Protein AF-A0A3D2IP18-F1 (afdb_monomer)

Secondary structure (DSSP, 8-state):
------PPP-EEEEEE-S-HHHHHHHHHHHHHHS-TTT-EEEEEE---S-HHHHHHHHHHT-S--B-STTEEE-TTSEEEEE-SS---HHHHHHHHHHH-SS-EEEE-TTEE--TTHHHHHHHHHTT-TTEEEEEEEBSS-GGGBSSSTTS--PPPTT--HHHHHHHHHHT-----PEESS--TTEEEE-HHHHHHH-S--HHHHTTSSSHHHHHHHHHHHTT-EEEEEEEEE-EE---SS---HHHHHHHHHHHHHHHHH-HHHHHHHHHHHHH-TTHHHHHHHHHHHHH-SS-EEEEEEESS-SSSSSSS---HHHHHHHHHHHHHTTTEEEEEEEEETTEEEEEEEE-S----TTS------SSSS--EEEEEEEE--PPPSS--S--HHHHHHHHHHHHHTT-SEEEE---TTS-THHHHHHHHTT--EEEE--SSTTT-TTSS-B-TTS-B---TT----TTTTS--S---------TT--PPPHHHHHHHHHHHHS--SS--HHHHHHHHHHHHTTEEEEEESSHHHHHHHHHH-GGGGGGEEE-PSP-----S---B-S---SEEE-TTEEEEEEE-TTGGG--SEEEEEEEETTS-GGG-EEEEEEE-TTS-EEEEEE--B--HHHHHHTT-GGGTT-EEEEE---TTPPSEEEEEEEEEEETTEEEE----EEEEE-TT---SSPEEEEEES-B-GGGTHHHHHHHHT-TT-SEEEEEES-B--TT--GGG--TTEEEE-SPPGGGGT-

pLDDT: mean 81.16, std 17.97, range [29.5, 98.75]

Sequence (758 aa):
MERSMVHNAVDIVVPVYNGYEDLVRCVESILRNTDLSRHRVILIDDCSKDERVEAFLREVCGGPEEGAENGIGSDKGMIAVFNQVNMGFSANVNRGLAWSDRDTIVLNSDTIVTQGWVEKLQSCAGRSKRIATVTPLSNAATLASVPVFLKDNPLPEGYTADSYARLVERVSLHRYPRIPVGVGFCMYVRNEAYALAGAFDEKAFGRGYGEENDFCFRCTMLGFIHVLCDDTFIYHRGTASFGTEEKKRLIEEHTQILRRRYPEFMEQNDVYCREDPDSEIRDNLLLHQCLDNGKKNLLYFLHLDFRQIGKKNIGGTQLHVRDLVTGAKEHFNVFVCARDKDTLRLTLYLQDQELPEWGVVQQEALSEEECRLVTFQFPIGPEESFPVLYDEQIAGVLRKILTSFHIDLVHVHHTQGLSLDVFRECRNLEIPVIATLHDYYYACPTTKLLTPEGRFCPMEGSFVDWENEAKTEEGSSQEQQHPFRKVPSEAACAACLKKNCGYGRVHVIRRWREENAKALECCEKIIFPSDSARRIMCEAFPLLETRSMTISHGTDPISAKAALAENLEPVMKTDRVHSRLDQLPGDGGSFHYISGWAYLEGSDSVDTSIIIEVTGPDGRVSGIQVRPQARPDVAAAYEDPRYLWSGIHAVFQVPGMKKGRIRIRLLIREGDKTYTDGKIYRTLWDPEAAGDGKLNVAYLGGVTRAKGSDILLDLIAQENAPFRLFVYGEVGDPRINPAQAPDHVFFSGVYQKDDIFD

Structure (mmCIF, N/CA/C/O backbone):
data_AF-A0A3D2IP18-F1
#
_entry.id   AF-A0A3D2IP18-F1
#
loop_
_atom_site.group_PDB
_atom_site.id
_atom_site.type_symbol
_atom_site.label_atom_id
_atom_site.label_alt_id
_atom_site.label_comp_id
_atom_site.label_asym_id
_atom_site.label_entity_id
_atom_site.label_seq_id
_atom_site.pdbx_PDB_ins_code
_atom_site.Cartn_x
_atom_site.Cartn_y
_atom_site.Cartn_z
_atom_site.occupancy
_atom_site.B_iso_or_equiv
_atom_site.auth_seq_id
_atom_site.auth_comp_id
_atom_site.auth_asym_id
_atom_site.auth_atom_id
_atom_site.pdbx_PDB_model_num
ATOM 1 N N . MET A 1 1 ? -15.703 -19.014 -3.993 1.00 29.97 1 MET A N 1
ATOM 2 C CA . MET A 1 1 ? -17.006 -19.600 -3.606 1.00 29.97 1 MET A CA 1
ATOM 3 C C . MET A 1 1 ? -17.314 -19.108 -2.196 1.00 29.97 1 MET A C 1
ATOM 5 O O . MET A 1 1 ? -16.955 -19.761 -1.224 1.00 29.97 1 MET A O 1
ATOM 9 N N . GLU A 1 2 ? -17.869 -17.903 -2.081 1.00 29.50 2 GLU A N 1
ATOM 10 C CA . GLU A 1 2 ? -18.324 -17.352 -0.801 1.00 29.50 2 GLU A CA 1
ATOM 11 C C . GLU A 1 2 ? -19.608 -18.075 -0.404 1.00 29.50 2 GLU A C 1
ATOM 13 O O . GLU A 1 2 ? -20.646 -17.943 -1.052 1.00 29.50 2 GLU A O 1
ATOM 18 N N . ARG A 1 3 ? -19.549 -18.883 0.657 1.00 34.06 3 ARG A N 1
ATOM 19 C CA . ARG A 1 3 ? -20.770 -19.160 1.408 1.00 34.06 3 ARG A CA 1
ATOM 20 C C . ARG A 1 3 ? -21.172 -17.825 2.018 1.00 34.06 3 ARG A C 1
ATOM 22 O O . ARG A 1 3 ? -20.451 -17.342 2.883 1.00 34.06 3 ARG A O 1
ATOM 29 N N . SER A 1 4 ? -22.280 -17.252 1.551 1.00 36.31 4 SER A N 1
ATOM 30 C CA . SER A 1 4 ? -22.991 -16.176 2.244 1.00 36.31 4 SER A CA 1
ATOM 31 C C . SER A 1 4 ? -23.098 -16.571 3.721 1.00 36.31 4 SER A C 1
ATOM 33 O O . SER A 1 4 ? -23.821 -17.508 4.072 1.00 36.31 4 SER A O 1
ATOM 35 N N . MET A 1 5 ? -22.276 -15.954 4.574 1.00 50.03 5 MET A N 1
ATOM 36 C CA . MET A 1 5 ? -22.433 -16.079 6.013 1.00 50.03 5 MET A CA 1
ATOM 37 C C . MET A 1 5 ? -23.689 -15.289 6.347 1.00 50.03 5 MET A C 1
ATOM 39 O O . MET A 1 5 ? -23.702 -14.065 6.267 1.00 50.03 5 MET A O 1
ATOM 43 N N . VAL A 1 6 ? -24.772 -15.990 6.674 1.00 53.34 6 VAL A N 1
ATOM 44 C CA . VAL A 1 6 ? -25.918 -15.344 7.308 1.00 53.34 6 VAL A CA 1
ATOM 45 C C . VAL A 1 6 ? -25.441 -14.942 8.696 1.00 53.34 6 VAL A C 1
ATOM 47 O O . VAL A 1 6 ? -25.274 -15.786 9.576 1.00 53.34 6 VAL A O 1
ATOM 50 N N . HIS A 1 7 ? -25.119 -13.667 8.860 1.00 71.88 7 HIS A N 1
ATOM 51 C CA . HIS A 1 7 ? -24.726 -13.132 10.148 1.00 71.88 7 HIS A CA 1
ATOM 52 C C . HIS A 1 7 ? -25.951 -13.127 11.089 1.00 71.88 7 HIS A C 1
ATOM 54 O O . HIS A 1 7 ? -27.067 -12.795 10.683 1.00 71.88 7 HIS A O 1
ATOM 60 N N . ASN A 1 8 ? -25.770 -13.513 12.356 1.00 86.00 8 ASN A N 1
ATOM 61 C CA . ASN A 1 8 ? -26.855 -13.520 13.349 1.00 86.00 8 ASN A CA 1
ATOM 62 C C . ASN A 1 8 ? -27.155 -12.099 13.849 1.00 86.00 8 ASN A C 1
ATOM 64 O O . ASN A 1 8 ? -26.345 -11.189 13.670 1.00 86.00 8 ASN A O 1
ATOM 68 N N . ALA A 1 9 ? -28.314 -11.877 14.461 1.00 92.88 9 ALA A N 1
ATOM 69 C CA . ALA A 1 9 ? -28.560 -10.629 15.181 1.00 92.88 9 ALA A CA 1
ATOM 70 C C . ALA A 1 9 ? -27.582 -1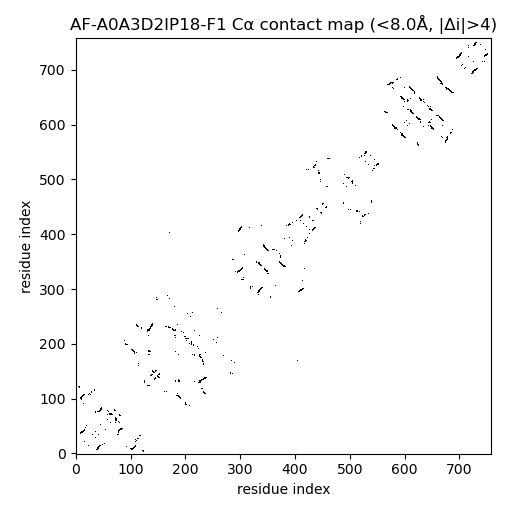0.489 16.363 1.00 92.88 9 ALA A C 1
ATOM 72 O O . ALA A 1 9 ? -27.206 -11.492 16.971 1.00 92.88 9 ALA A O 1
ATOM 73 N N . VAL A 1 10 ? -27.192 -9.253 16.679 1.00 95.75 10 VAL A N 1
ATOM 74 C CA . VAL A 1 10 ? -26.364 -8.921 17.852 1.00 95.75 10 VAL A CA 1
ATOM 75 C C . VAL A 1 10 ? -26.995 -7.780 18.621 1.00 95.75 10 VAL A C 1
ATOM 77 O O . VAL A 1 10 ? -27.738 -6.980 18.039 1.00 95.75 10 VAL A O 1
ATOM 80 N N . ASP A 1 11 ? -26.657 -7.713 19.900 1.00 96.25 11 ASP A N 1
ATOM 81 C CA . ASP A 1 11 ? -27.015 -6.602 20.766 1.00 96.25 11 ASP A CA 1
ATOM 82 C C . ASP A 1 11 ? -25.796 -5.695 20.970 1.00 96.25 11 ASP A C 1
ATOM 84 O O . ASP A 1 11 ? -24.674 -6.171 21.110 1.00 96.25 11 ASP A O 1
ATOM 88 N N . ILE A 1 12 ? -25.999 -4.384 20.962 1.00 97.69 12 ILE A N 1
ATOM 89 C CA . ILE A 1 12 ? -24.963 -3.367 21.142 1.00 97.69 12 ILE A CA 1
ATOM 90 C C . ILE A 1 12 ? -25.266 -2.651 22.452 1.00 97.69 12 ILE A C 1
ATOM 92 O O . ILE A 1 12 ? -26.270 -1.952 22.560 1.00 97.69 12 ILE A O 1
ATOM 96 N N . VAL A 1 13 ? -24.419 -2.841 23.455 1.00 97.25 13 VAL A N 1
ATOM 97 C CA . VAL A 1 13 ? -24.568 -2.257 24.789 1.00 97.25 13 VAL A CA 1
ATOM 98 C C . VAL A 1 13 ? -23.698 -1.012 24.878 1.00 97.25 13 VAL A C 1
ATOM 100 O O . VAL A 1 13 ? -22.479 -1.100 24.735 1.00 97.25 13 VAL A O 1
ATOM 103 N N . VAL A 1 14 ? -24.329 0.130 25.151 1.00 97.44 14 VAL A N 1
ATOM 104 C CA . VAL A 1 14 ? -23.667 1.433 25.276 1.00 97.44 14 VAL A CA 1
ATOM 105 C C . VAL A 1 14 ? -23.933 2.008 26.669 1.00 97.44 14 VAL A C 1
ATOM 107 O O . VAL A 1 14 ? -24.998 2.586 26.902 1.00 97.44 14 VAL A O 1
ATOM 110 N N . PRO A 1 15 ? -23.001 1.853 27.624 1.00 95.12 15 PRO A N 1
ATOM 111 C CA . PRO A 1 15 ? -23.047 2.578 28.889 1.00 95.12 15 PRO A CA 1
ATOM 112 C C . PRO A 1 15 ? -22.861 4.082 28.650 1.00 95.12 15 PRO A C 1
ATOM 114 O O . PRO A 1 15 ? -21.981 4.486 27.890 1.00 95.12 15 PRO A O 1
ATOM 117 N N . VAL A 1 16 ? -23.663 4.911 29.313 1.00 95.19 16 VAL A N 1
ATOM 118 C CA . VAL A 1 16 ? -23.686 6.368 29.136 1.00 95.19 16 VAL A CA 1
ATOM 119 C C . VAL A 1 16 ? -23.535 7.054 30.490 1.00 95.19 16 VAL A C 1
ATOM 121 O O . VAL A 1 16 ? -24.257 6.744 31.430 1.00 95.19 16 VAL A O 1
ATOM 124 N N . TYR A 1 17 ? -22.614 8.014 30.598 1.00 92.94 17 TYR A N 1
ATOM 125 C CA . TYR A 1 17 ? -22.508 8.892 31.766 1.00 92.94 17 TYR A CA 1
ATOM 126 C C . TYR A 1 17 ? -22.011 10.284 31.360 1.00 92.94 17 TYR A C 1
ATOM 128 O O . TYR A 1 17 ? -20.816 10.495 31.145 1.00 92.94 17 TYR A O 1
ATOM 136 N N . ASN A 1 18 ? -22.922 11.260 31.310 1.00 91.94 18 ASN A N 1
ATOM 137 C CA . ASN A 1 18 ? -22.683 12.603 30.764 1.00 91.94 18 ASN A CA 1
ATOM 138 C C . ASN A 1 18 ? -22.128 12.549 29.321 1.00 91.94 18 ASN A C 1
ATOM 140 O O . ASN A 1 18 ? -22.442 11.631 28.569 1.00 91.94 18 ASN A O 1
ATOM 144 N N . GLY A 1 19 ? -21.338 13.550 28.909 1.00 91.69 19 GLY A N 1
ATOM 145 C CA . GLY A 1 19 ? -20.686 13.556 27.594 1.00 91.69 19 GLY A CA 1
ATOM 146 C C . GLY A 1 19 ? -21.662 13.726 26.429 1.00 91.69 19 GLY A C 1
ATOM 147 O O . GLY A 1 19 ? -21.525 13.047 25.416 1.00 91.69 19 GLY A O 1
ATOM 148 N N . TYR A 1 20 ? -22.648 14.617 26.575 1.00 95.62 20 TYR A N 1
ATOM 149 C CA . TYR A 1 20 ? -23.739 14.818 25.616 1.00 95.62 20 TYR A CA 1
ATOM 150 C C . TYR A 1 20 ? -23.268 14.918 24.155 1.00 95.62 20 TYR A C 1
ATOM 152 O O . TYR A 1 20 ? -23.772 14.210 23.290 1.00 95.62 20 TYR A O 1
ATOM 160 N N . GLU A 1 21 ? -22.267 15.751 23.870 1.00 96.19 21 GLU A N 1
ATOM 161 C CA . GLU A 1 21 ? -21.789 15.989 22.504 1.00 96.19 21 GLU A CA 1
ATOM 162 C C . GLU A 1 21 ? -21.109 14.754 21.885 1.00 96.19 21 GLU A C 1
ATOM 164 O O . GLU A 1 21 ? -21.098 14.585 20.665 1.00 96.19 21 GLU A O 1
ATOM 169 N N . ASP A 1 22 ? -20.529 13.886 22.711 1.00 95.31 22 ASP A N 1
ATOM 170 C CA . ASP A 1 22 ? -19.939 12.620 22.275 1.00 95.31 22 ASP A CA 1
ATOM 171 C C . ASP A 1 22 ? -21.009 11.559 22.056 1.00 95.31 22 ASP A C 1
ATOM 173 O O . ASP A 1 22 ? -21.028 10.916 21.007 1.00 95.31 22 ASP A O 1
ATOM 177 N N . LEU A 1 23 ? -21.949 11.463 22.998 1.00 96.88 23 LEU A N 1
ATOM 178 C CA . LEU A 1 23 ? -23.089 10.561 22.926 1.00 96.88 23 LEU A CA 1
ATOM 179 C C . LEU A 1 23 ? -23.909 10.786 21.653 1.00 96.88 23 LEU A C 1
ATOM 181 O O . LEU A 1 23 ? -24.243 9.819 20.971 1.00 96.88 23 LEU A O 1
ATOM 185 N N . VAL A 1 24 ? -24.207 12.045 21.315 1.00 97.50 24 VAL A N 1
ATOM 186 C CA . VAL A 1 24 ? -24.943 12.389 20.089 1.00 97.50 24 VAL A CA 1
ATOM 187 C C . VAL A 1 24 ? -24.208 11.851 18.862 1.00 97.50 24 VAL A C 1
ATOM 189 O O . VAL A 1 24 ? -24.803 11.138 18.058 1.00 97.50 24 VAL A O 1
ATOM 192 N N . ARG A 1 25 ? -22.895 12.097 18.757 1.00 97.38 25 ARG A N 1
ATOM 193 C CA . ARG A 1 25 ? -22.078 11.620 17.628 1.00 97.38 25 ARG A CA 1
ATOM 194 C C . ARG A 1 25 ? -22.002 10.094 17.561 1.00 97.38 25 ARG A C 1
ATOM 196 O O . ARG A 1 25 ? -22.066 9.534 16.465 1.00 97.38 25 ARG A O 1
ATOM 203 N N . CYS A 1 26 ? -21.896 9.428 18.710 1.00 98.12 26 CYS A N 1
ATOM 204 C CA . CYS A 1 26 ? -21.912 7.971 18.803 1.00 98.12 26 CYS A CA 1
ATOM 205 C C . CYS A 1 26 ? -23.235 7.409 18.277 1.00 98.12 26 CYS A C 1
ATOM 207 O O . CYS A 1 26 ? -23.239 6.632 17.319 1.00 98.12 26 CYS A O 1
ATOM 209 N N . VAL A 1 27 ? -24.362 7.881 18.807 1.00 97.31 27 VAL A N 1
ATOM 210 C CA . VAL A 1 27 ? -25.701 7.431 18.410 1.00 97.31 27 VAL A CA 1
ATOM 211 C C . VAL A 1 27 ? -25.992 7.721 16.934 1.00 97.31 27 VAL A C 1
ATOM 213 O O . VAL A 1 27 ? -26.469 6.835 16.226 1.00 97.31 27 VAL A O 1
ATOM 216 N N . GLU A 1 28 ? -25.644 8.905 16.426 1.00 97.25 28 GLU A N 1
ATOM 217 C CA . GLU A 1 28 ? -25.773 9.235 15.000 1.00 97.25 28 GLU A CA 1
ATOM 218 C C . GLU A 1 28 ? -24.952 8.293 14.110 1.00 97.25 28 GLU A C 1
ATOM 220 O O . GLU A 1 28 ? -25.411 7.882 13.041 1.00 97.25 28 GLU A O 1
ATOM 225 N N . SER A 1 29 ? -23.740 7.924 14.539 1.00 98.25 29 SER A N 1
ATOM 226 C CA . SER A 1 29 ? -22.900 6.981 13.798 1.00 98.25 29 SER A CA 1
ATOM 227 C C . SER A 1 29 ? -23.472 5.560 13.804 1.00 98.25 29 SER A C 1
ATOM 229 O O . SER A 1 29 ? -23.448 4.899 12.766 1.00 98.25 29 SER A O 1
ATOM 231 N N . ILE A 1 30 ? -24.067 5.119 14.921 1.00 97.88 30 ILE A N 1
ATOM 232 C CA . ILE A 1 30 ? -24.755 3.825 15.029 1.00 97.88 30 ILE A CA 1
ATOM 233 C C . ILE A 1 30 ? -25.962 3.793 14.092 1.00 97.88 30 ILE A C 1
ATOM 235 O O . ILE A 1 30 ? -26.068 2.870 13.286 1.00 97.88 30 ILE A O 1
ATOM 239 N N . LEU A 1 31 ? -26.825 4.814 14.151 1.00 95.75 31 LEU A N 1
ATOM 240 C CA . LEU A 1 31 ? -28.011 4.951 13.297 1.00 95.75 31 LEU A CA 1
ATOM 241 C C . LEU A 1 31 ? -27.657 4.943 11.805 1.00 95.75 31 LEU A C 1
ATOM 243 O O . LEU A 1 31 ? -28.406 4.404 10.995 1.00 95.75 31 LEU A O 1
ATOM 247 N N . ARG A 1 32 ? -26.515 5.537 11.437 1.00 96.75 32 ARG A N 1
ATOM 248 C CA . ARG A 1 32 ? -26.038 5.588 10.050 1.00 96.75 32 ARG A CA 1
ATOM 249 C C . ARG A 1 32 ? -25.468 4.256 9.560 1.00 96.75 32 ARG A C 1
ATOM 251 O O . ARG A 1 32 ? -25.632 3.935 8.387 1.00 96.75 32 ARG A O 1
ATOM 258 N N . ASN A 1 33 ? -24.770 3.520 10.424 1.00 97.50 33 ASN A N 1
ATOM 259 C CA . ASN A 1 33 ? -23.913 2.399 10.023 1.00 97.50 33 ASN A CA 1
ATOM 260 C C . ASN A 1 33 ? -24.391 1.020 10.511 1.00 97.50 33 ASN A C 1
ATOM 262 O O . ASN A 1 33 ? -23.666 0.043 10.332 1.00 97.50 33 ASN A O 1
ATOM 266 N N . THR A 1 34 ? -25.574 0.924 11.125 1.00 96.19 34 THR A N 1
ATOM 267 C CA . THR A 1 34 ? -26.094 -0.324 11.709 1.00 96.19 34 THR A CA 1
ATOM 268 C C . THR A 1 34 ? -27.517 -0.598 11.231 1.00 96.19 34 THR A C 1
ATOM 270 O O . THR A 1 34 ? -28.391 0.261 11.338 1.00 96.19 34 THR A O 1
ATOM 273 N N . ASP A 1 35 ? -27.781 -1.816 10.754 1.00 94.19 35 ASP A N 1
ATOM 274 C CA . ASP A 1 35 ? -29.140 -2.262 10.429 1.00 94.19 35 ASP A CA 1
ATOM 275 C C . ASP A 1 35 ? -29.928 -2.605 11.704 1.00 94.19 35 ASP A C 1
ATOM 277 O O . ASP A 1 35 ? -29.911 -3.735 12.202 1.00 94.19 35 ASP A O 1
ATOM 281 N N . LEU A 1 36 ? -30.647 -1.619 12.238 1.00 92.38 36 LEU A N 1
ATOM 282 C CA . LEU A 1 36 ? -31.452 -1.777 13.452 1.00 92.38 36 LEU A CA 1
ATOM 283 C C . LEU A 1 36 ? -32.759 -2.562 13.249 1.00 92.38 36 LEU A C 1
ATOM 285 O O . LEU A 1 36 ? -33.455 -2.854 14.218 1.00 92.38 36 LEU A O 1
ATOM 289 N N . SER A 1 37 ? -33.099 -2.952 12.014 1.00 89.81 37 SER A N 1
ATOM 290 C CA . SER A 1 37 ? -34.177 -3.931 11.796 1.00 89.81 37 SER A CA 1
ATOM 291 C C . SER A 1 37 ? -33.757 -5.345 12.214 1.00 89.81 37 SER A C 1
ATOM 293 O O . SER A 1 37 ? -34.595 -6.216 12.456 1.00 89.81 37 SER A O 1
ATOM 295 N N . ARG A 1 38 ? -32.443 -5.563 12.326 1.00 91.38 38 ARG A N 1
ATOM 296 C CA . ARG A 1 38 ? -31.820 -6.838 12.671 1.00 91.38 38 ARG A CA 1
ATOM 297 C C . ARG A 1 38 ? -31.088 -6.787 14.006 1.00 91.38 38 ARG A C 1
ATOM 299 O O . ARG A 1 38 ? -31.174 -7.740 14.783 1.00 91.38 38 ARG A O 1
ATOM 306 N N . HIS A 1 39 ? -30.354 -5.712 14.260 1.00 94.38 39 HIS A N 1
ATOM 307 C CA . HIS A 1 39 ? -29.564 -5.509 15.471 1.00 94.38 39 HIS A CA 1
ATOM 308 C C . HIS A 1 39 ? -30.327 -4.682 16.500 1.00 94.38 39 HIS A C 1
ATOM 310 O O . HIS A 1 39 ? -31.242 -3.939 16.156 1.00 94.38 39 HIS A O 1
ATOM 316 N N . ARG A 1 40 ? -29.945 -4.808 17.771 1.00 94.06 40 ARG A N 1
ATOM 317 C CA . ARG A 1 40 ? -30.554 -4.046 18.863 1.00 94.06 40 ARG A CA 1
ATOM 318 C C . ARG A 1 40 ? -29.505 -3.225 19.591 1.00 94.06 40 ARG A C 1
ATOM 320 O O . ARG A 1 40 ? -28.433 -3.738 19.881 1.00 94.06 40 ARG A O 1
ATOM 327 N N . VAL A 1 41 ? -29.818 -1.980 19.925 1.00 95.62 41 VAL A N 1
ATOM 328 C CA . VAL A 1 41 ? -28.954 -1.092 20.711 1.00 95.62 41 VAL A CA 1
ATOM 329 C C . VAL A 1 41 ? -29.595 -0.856 22.073 1.00 95.62 41 VAL A C 1
ATOM 331 O O . VAL A 1 41 ? -30.772 -0.513 22.156 1.00 95.62 41 VAL A O 1
ATOM 334 N N . ILE A 1 42 ? -28.820 -1.043 23.136 1.00 94.56 42 ILE A N 1
ATOM 335 C CA . ILE A 1 42 ? -29.223 -0.868 24.529 1.00 94.56 42 ILE A CA 1
ATOM 336 C C . ILE A 1 42 ? -28.345 0.239 25.119 1.00 94.56 42 ILE A C 1
ATOM 338 O O . ILE A 1 42 ? -27.180 0.019 25.449 1.00 94.56 42 ILE A O 1
ATOM 342 N N . LEU A 1 43 ? -28.910 1.438 25.222 1.00 95.50 43 LEU A N 1
ATOM 343 C CA . LEU A 1 43 ? -28.302 2.610 25.840 1.00 95.50 43 LEU A CA 1
ATOM 344 C C . LEU A 1 43 ? -28.610 2.576 27.342 1.00 95.50 43 LEU A C 1
ATOM 346 O O . LEU A 1 43 ? -29.776 2.531 27.730 1.00 95.50 43 LEU A O 1
ATOM 350 N N . ILE A 1 44 ? -27.591 2.584 28.198 1.00 94.94 44 ILE A N 1
ATOM 351 C CA . ILE A 1 44 ? -27.779 2.496 29.652 1.00 94.94 44 ILE A CA 1
ATOM 352 C C . ILE A 1 44 ? -27.227 3.760 30.302 1.00 94.94 44 ILE A C 1
ATOM 354 O O . ILE A 1 44 ? -26.015 3.912 30.432 1.00 94.94 44 ILE A O 1
ATOM 358 N N . ASP A 1 45 ? -28.119 4.664 30.701 1.00 95.31 45 ASP A N 1
ATOM 359 C CA . ASP A 1 45 ? -27.772 5.890 31.410 1.00 95.31 45 ASP A CA 1
ATOM 360 C C . ASP A 1 45 ? -27.439 5.607 32.876 1.00 95.31 45 ASP A C 1
ATOM 362 O O . ASP A 1 45 ? -28.291 5.206 33.676 1.00 95.31 45 ASP A O 1
ATOM 366 N N . ASP A 1 46 ? -26.187 5.860 33.240 1.00 93.75 46 ASP A N 1
ATOM 367 C CA . ASP A 1 46 ? -25.622 5.615 34.557 1.00 93.75 46 ASP A CA 1
ATOM 368 C C . ASP A 1 46 ? -25.812 6.798 35.515 1.00 93.75 46 ASP A C 1
ATOM 370 O O . ASP A 1 46 ? -24.872 7.260 36.176 1.00 93.75 46 ASP A O 1
ATOM 374 N N . CYS A 1 47 ? -27.051 7.291 35.588 1.00 93.62 47 CYS A N 1
ATOM 375 C CA . CYS A 1 47 ? -27.434 8.453 36.385 1.00 93.62 47 CYS A CA 1
ATOM 376 C C . CYS A 1 47 ? -26.654 9.716 35.956 1.00 93.62 47 CYS A C 1
ATOM 378 O O . CYS A 1 47 ? -25.971 10.357 36.769 1.00 93.62 47 CYS A O 1
ATOM 380 N N . SER A 1 48 ? -26.728 10.067 34.664 1.00 93.31 48 SER A N 1
ATOM 381 C CA . SER A 1 48 ? -26.135 11.301 34.134 1.00 93.31 48 SER A CA 1
ATOM 382 C C . SER A 1 48 ? -26.659 12.542 34.861 1.00 93.31 48 SER A C 1
ATOM 384 O O . SER A 1 48 ? -27.824 12.637 35.234 1.00 93.31 48 SER A O 1
ATOM 386 N N . LYS A 1 49 ? -25.771 13.517 35.073 1.00 94.00 49 LYS A N 1
ATOM 387 C CA . LYS A 1 49 ? -26.102 14.805 35.706 1.00 94.00 49 LYS A CA 1
ATOM 388 C C . LYS A 1 49 ? -26.471 15.879 34.688 1.00 94.00 49 LYS A C 1
ATOM 390 O O . LYS A 1 49 ? -27.086 16.875 35.050 1.00 94.00 49 LYS A O 1
ATOM 395 N N . ASP A 1 50 ? -26.036 15.706 33.446 1.00 93.75 50 ASP A N 1
ATOM 396 C CA . ASP A 1 50 ? -26.424 16.560 32.332 1.00 93.75 50 ASP A CA 1
ATOM 397 C C . ASP A 1 50 ? -27.832 16.177 31.856 1.00 93.75 50 ASP A C 1
ATOM 399 O O . ASP A 1 50 ? -28.017 15.146 31.210 1.00 93.75 50 ASP A O 1
ATOM 403 N N . GLU A 1 51 ? -28.821 17.017 32.165 1.00 92.81 51 GLU A N 1
ATOM 404 C CA . GLU A 1 51 ? -30.237 16.800 31.829 1.00 92.81 51 GLU A CA 1
ATOM 405 C C . GLU A 1 51 ? -30.477 16.613 30.318 1.00 92.81 51 GLU A C 1
ATOM 407 O O . GLU A 1 51 ? -31.461 15.992 29.909 1.00 92.81 51 GLU A O 1
ATOM 412 N N . ARG A 1 52 ? -29.559 17.100 29.467 1.00 96.19 52 ARG A N 1
ATOM 413 C CA . ARG A 1 52 ? -29.631 16.923 28.008 1.00 96.19 52 ARG A CA 1
ATOM 414 C C . ARG A 1 52 ? -29.469 15.462 27.590 1.00 96.19 52 ARG A C 1
ATOM 416 O O . ARG A 1 52 ? -29.995 15.081 26.548 1.00 96.19 52 ARG A O 1
ATOM 423 N N . VAL A 1 53 ? -28.759 14.650 28.381 1.00 95.31 53 VAL A N 1
ATOM 424 C CA . VAL A 1 53 ? -28.533 13.225 28.090 1.00 95.31 53 VAL A CA 1
ATOM 425 C C . VAL A 1 53 ? -29.842 12.455 28.161 1.00 95.31 53 VAL A C 1
ATOM 427 O O . VAL A 1 53 ? -30.217 11.818 27.181 1.00 95.31 53 VAL A O 1
ATOM 430 N N . GLU A 1 54 ? -30.572 12.556 29.274 1.00 92.50 54 GLU A N 1
ATOM 431 C CA . GLU A 1 54 ? -31.855 11.865 29.421 1.00 92.50 54 GLU A CA 1
ATOM 432 C C . GLU A 1 54 ? -32.844 12.305 28.333 1.00 92.50 54 GLU A C 1
ATOM 434 O O . GLU A 1 54 ? -33.464 11.459 27.685 1.00 92.50 54 GLU A O 1
ATOM 439 N N . ALA A 1 55 ? -32.951 13.616 28.086 1.00 91.94 55 ALA A N 1
ATOM 440 C CA . ALA A 1 55 ? -33.828 14.157 27.049 1.00 91.94 55 ALA A CA 1
ATOM 441 C C . ALA A 1 55 ? -33.518 13.566 25.661 1.00 91.94 55 ALA A C 1
ATOM 443 O O . ALA A 1 55 ? -34.433 13.139 24.957 1.00 91.94 55 ALA A O 1
ATOM 444 N N . PHE A 1 56 ? -32.238 13.476 25.297 1.00 94.38 56 PHE A N 1
ATOM 445 C CA . PHE A 1 56 ? -31.804 12.912 24.020 1.00 94.38 56 PHE A CA 1
ATOM 446 C C . PHE A 1 56 ? -32.038 11.404 23.916 1.00 94.38 56 PHE A C 1
ATOM 448 O O . PHE A 1 56 ? -32.534 10.927 22.898 1.00 94.38 56 PHE A O 1
ATOM 455 N N . LEU A 1 57 ? -31.750 10.639 24.973 1.00 92.62 57 LEU A N 1
ATOM 456 C CA . LEU A 1 57 ? -32.023 9.199 24.988 1.00 92.62 57 LEU A CA 1
ATOM 457 C C . LEU A 1 57 ? -33.521 8.910 24.806 1.00 92.62 57 LEU A C 1
ATOM 459 O O . LEU A 1 57 ? -33.882 7.992 24.066 1.00 92.62 57 LEU A O 1
ATOM 463 N N . ARG A 1 58 ? -34.388 9.726 25.426 1.00 89.31 58 ARG A N 1
ATOM 464 C CA . ARG A 1 58 ? -35.849 9.669 25.249 1.00 89.31 58 ARG A CA 1
ATOM 465 C C . ARG A 1 58 ? -36.294 10.024 23.838 1.00 89.31 58 ARG A C 1
ATOM 467 O O . ARG A 1 58 ? -37.203 9.387 23.314 1.00 89.31 58 ARG A O 1
ATOM 474 N N . GLU A 1 59 ? -35.663 11.015 23.224 1.00 88.69 59 GLU A N 1
ATOM 475 C CA . GLU A 1 59 ? -35.944 11.405 21.843 1.00 88.69 59 GLU A CA 1
ATOM 476 C C . GLU A 1 59 ? -35.606 10.276 20.860 1.00 88.69 59 GLU A C 1
ATOM 478 O O . GLU A 1 59 ? -36.441 9.896 20.037 1.00 88.69 59 GLU A O 1
ATOM 483 N N . VAL A 1 60 ? -34.407 9.698 20.972 1.00 88.38 60 VAL A N 1
ATOM 484 C CA . VAL A 1 60 ? -33.913 8.696 20.018 1.00 88.38 60 VAL A CA 1
ATOM 485 C C . VAL A 1 60 ? -34.627 7.351 20.168 1.00 88.38 60 VAL A C 1
ATOM 487 O O . VAL A 1 60 ? -34.910 6.693 19.167 1.00 88.38 60 VAL A O 1
ATOM 490 N N . CYS A 1 61 ? -34.945 6.937 21.397 1.00 84.94 61 CYS A N 1
ATOM 491 C CA . CYS A 1 61 ? -35.570 5.636 21.654 1.00 84.94 61 CYS A CA 1
ATOM 492 C C . CYS A 1 61 ? -37.099 5.643 21.523 1.00 84.94 61 CYS A C 1
ATOM 494 O O . CYS A 1 61 ? -37.706 4.600 21.731 1.00 84.94 61 CYS A O 1
ATOM 496 N N . GLY A 1 62 ? -37.719 6.763 21.136 1.00 68.25 62 GLY A N 1
ATOM 497 C CA . GLY A 1 62 ? -39.174 6.890 21.044 1.00 68.25 62 GLY A CA 1
ATOM 498 C C . GLY A 1 62 ? -39.828 7.138 22.407 1.00 68.25 62 GLY A C 1
ATOM 499 O O . GLY A 1 62 ? -39.366 6.662 23.442 1.00 68.25 62 GLY A O 1
ATOM 500 N N . GLY A 1 63 ? -40.899 7.941 22.405 1.00 56.44 63 GLY A N 1
ATOM 501 C CA . GLY A 1 63 ? -41.694 8.261 23.597 1.00 56.44 63 GLY A CA 1
ATOM 502 C C . GLY A 1 63 ? -42.287 7.021 24.295 1.00 56.44 63 GLY A C 1
ATOM 503 O O . GLY A 1 63 ? -42.098 5.908 23.827 1.00 56.44 63 GLY A O 1
ATOM 504 N N . PRO A 1 64 ? -43.005 7.201 25.418 1.00 47.72 64 PRO A N 1
ATOM 505 C CA . PRO A 1 64 ? -43.162 6.226 26.502 1.00 47.72 64 PRO A CA 1
ATOM 506 C C . PRO A 1 64 ? -44.022 5.004 26.135 1.00 47.72 64 PRO A C 1
ATOM 508 O O . PRO A 1 64 ? -45.134 4.847 26.633 1.00 47.72 64 PRO A O 1
ATOM 511 N N . GLU A 1 65 ? -43.508 4.111 25.300 1.00 49.91 65 GLU A N 1
ATOM 512 C CA . GLU A 1 65 ? -43.932 2.717 25.311 1.00 49.91 65 GLU A CA 1
ATOM 513 C C . GLU A 1 65 ? -43.043 1.976 26.316 1.00 49.91 65 GLU A C 1
ATOM 515 O O . GLU A 1 65 ? -41.821 1.889 26.169 1.00 49.91 65 GLU A O 1
ATOM 520 N N . GLU A 1 66 ? -43.666 1.549 27.420 1.00 49.28 66 GLU A N 1
ATOM 521 C CA . GLU A 1 66 ? -43.019 0.851 28.533 1.00 49.28 66 GLU A CA 1
ATOM 522 C C . GLU A 1 66 ? -42.366 -0.444 28.030 1.00 49.28 66 GLU A C 1
ATOM 524 O O . GLU A 1 66 ? -43.039 -1.434 27.736 1.00 49.28 66 GLU A O 1
ATOM 529 N N . GLY A 1 67 ? -41.037 -0.440 27.936 1.00 49.62 67 GLY A N 1
ATOM 530 C CA . GLY A 1 67 ? -40.236 -1.576 27.497 1.00 49.62 67 GLY A CA 1
ATOM 531 C C . GLY A 1 67 ? -39.071 -1.806 28.453 1.00 49.62 67 GLY A C 1
ATOM 532 O O . GLY A 1 67 ? -38.107 -1.047 28.440 1.00 49.62 67 GLY A O 1
ATOM 533 N N . ALA A 1 68 ? -39.160 -2.891 29.233 1.00 50.50 68 ALA A N 1
ATOM 534 C CA . ALA A 1 68 ? -38.261 -3.314 30.321 1.00 50.50 68 ALA A CA 1
ATOM 535 C C . ALA A 1 68 ? -38.333 -2.460 31.609 1.00 50.50 68 ALA A C 1
ATOM 537 O O . ALA A 1 68 ? -38.652 -1.277 31.578 1.00 50.50 68 ALA A O 1
ATOM 538 N N . GLU A 1 69 ? -38.065 -3.072 32.773 1.00 51.12 69 GLU A N 1
ATOM 539 C CA . GLU A 1 69 ? -38.085 -2.398 34.084 1.00 51.12 69 GLU A CA 1
ATOM 540 C C . GLU A 1 69 ? -37.197 -1.132 34.063 1.00 51.12 69 GLU A C 1
ATOM 542 O O . GLU A 1 69 ? -35.966 -1.219 34.014 1.00 51.12 69 GLU A O 1
ATOM 547 N N . ASN A 1 70 ? -37.837 0.045 34.105 1.00 58.38 70 ASN A N 1
ATOM 548 C CA . ASN A 1 70 ? -37.236 1.385 33.991 1.00 58.38 70 ASN A CA 1
ATOM 549 C C . ASN A 1 70 ? -36.598 1.724 32.624 1.00 58.38 70 ASN A C 1
ATOM 551 O O . ASN A 1 70 ? -35.669 2.537 32.566 1.00 58.38 70 ASN A O 1
ATOM 555 N N . GLY A 1 71 ? -37.080 1.115 31.538 1.00 62.84 71 GLY A N 1
ATOM 556 C CA . GLY A 1 71 ? -36.647 1.388 30.170 1.00 62.84 71 GLY A CA 1
ATOM 557 C C . GLY A 1 71 ? -37.745 1.957 29.266 1.00 62.84 71 GLY A C 1
ATOM 558 O O . GLY A 1 71 ? -38.940 1.873 29.553 1.00 62.84 71 GLY A O 1
ATOM 559 N N . ILE A 1 72 ? -37.310 2.557 28.163 1.00 72.62 72 ILE A N 1
ATOM 560 C CA . ILE A 1 72 ? -38.142 2.974 27.028 1.00 72.62 72 ILE A CA 1
ATOM 561 C C . ILE A 1 72 ? -37.544 2.379 25.759 1.00 72.62 72 ILE A C 1
ATOM 563 O O . ILE A 1 72 ? -36.320 2.285 25.634 1.00 72.62 72 ILE A O 1
ATOM 567 N N . GLY A 1 73 ? -38.388 1.973 24.820 1.00 65.81 73 GLY A N 1
ATOM 568 C CA . GLY A 1 73 ? -37.931 1.358 23.583 1.00 65.81 73 GLY A CA 1
ATOM 569 C C . GLY A 1 73 ? -38.753 1.795 22.387 1.00 65.81 73 GLY A C 1
ATOM 570 O O . GLY A 1 73 ? -39.905 2.196 22.517 1.00 65.81 73 GLY A O 1
ATOM 571 N N . SER A 1 74 ? -38.144 1.669 21.212 1.00 65.62 74 SER A N 1
ATOM 572 C CA . SER A 1 74 ? -38.825 1.858 19.934 1.00 65.62 74 SER A CA 1
ATOM 573 C C . SER A 1 74 ? -38.896 0.544 19.170 1.00 65.62 74 SER A C 1
ATOM 575 O O . SER A 1 74 ? -37.983 -0.283 19.238 1.00 65.62 74 SER A O 1
ATOM 577 N N . ASP A 1 75 ? -39.894 0.437 18.294 1.00 62.62 75 ASP A N 1
ATOM 578 C CA . ASP A 1 75 ? -39.962 -0.585 17.238 1.00 62.62 75 ASP A CA 1
ATOM 579 C C . ASP A 1 75 ? -38.743 -0.572 16.291 1.00 62.62 75 ASP A C 1
ATOM 581 O O . ASP A 1 75 ? -38.586 -1.454 15.449 1.00 62.62 75 ASP A O 1
ATOM 585 N N . LYS A 1 76 ? -37.863 0.432 16.411 1.00 67.38 76 LYS A N 1
ATOM 586 C CA . LYS A 1 76 ? -36.664 0.629 15.589 1.00 67.38 76 LYS A CA 1
ATOM 587 C C . LYS A 1 76 ? -35.403 -0.008 16.179 1.00 67.38 76 LYS A C 1
ATOM 589 O O . LYS A 1 76 ? -34.312 0.366 15.772 1.00 67.38 76 LYS A O 1
ATOM 594 N N . GLY A 1 77 ? -35.523 -0.915 17.149 1.00 85.00 77 GLY A N 1
ATOM 595 C CA . GLY A 1 77 ? -34.376 -1.667 17.672 1.00 85.00 77 GLY A CA 1
ATOM 596 C C . GLY A 1 77 ? -33.472 -0.881 18.628 1.00 85.00 77 GLY A C 1
ATOM 597 O O . GLY A 1 77 ? -32.339 -1.295 18.858 1.00 85.00 77 GLY A O 1
ATOM 598 N N . MET A 1 78 ? -33.947 0.223 19.212 1.00 90.88 78 MET A N 1
ATOM 599 C CA . MET A 1 78 ? -33.223 0.978 20.245 1.00 90.88 78 MET A CA 1
ATOM 600 C C . MET A 1 78 ? -33.982 0.986 21.568 1.00 90.88 78 MET A C 1
ATOM 602 O O . MET A 1 78 ? -35.197 1.193 21.583 1.00 90.88 78 MET A O 1
ATOM 606 N N . ILE A 1 79 ? -33.248 0.784 22.662 1.00 90.81 79 ILE A N 1
ATOM 607 C CA . ILE A 1 79 ? -33.749 0.765 24.037 1.00 90.81 79 ILE A CA 1
ATOM 608 C C . ILE A 1 79 ? -32.872 1.686 24.882 1.00 90.81 79 ILE A C 1
ATOM 610 O O . ILE A 1 79 ? -31.649 1.577 24.824 1.00 90.81 79 ILE A O 1
ATOM 614 N N . ALA A 1 80 ? -33.485 2.547 25.693 1.00 91.31 80 ALA A N 1
ATOM 615 C CA . ALA A 1 80 ? -32.804 3.317 26.727 1.00 91.31 80 ALA A CA 1
ATOM 616 C C . ALA A 1 80 ? -33.231 2.849 28.120 1.00 91.31 80 ALA A C 1
ATOM 618 O O . ALA A 1 80 ? -34.404 2.571 28.363 1.00 91.31 80 ALA A O 1
ATOM 619 N N . VAL A 1 81 ? -32.273 2.784 29.038 1.00 90.94 81 VAL A N 1
ATOM 620 C CA . VAL A 1 81 ? -32.442 2.306 30.412 1.00 90.94 81 VAL A CA 1
ATOM 621 C C . VAL A 1 81 ? -31.843 3.327 31.361 1.00 90.94 81 VAL A C 1
ATOM 623 O O . VAL A 1 81 ? -30.701 3.727 31.167 1.00 90.94 81 VAL A O 1
ATOM 626 N N . PHE A 1 82 ? -32.577 3.711 32.404 1.00 92.06 82 PHE A N 1
ATOM 627 C CA . PHE A 1 82 ? -32.141 4.768 33.320 1.00 92.06 82 PHE A CA 1
ATOM 628 C C . PHE A 1 82 ? -31.843 4.209 34.713 1.00 92.06 82 PHE A C 1
ATOM 630 O O . PHE A 1 82 ? -32.726 3.667 35.391 1.00 92.06 82 PHE A O 1
ATOM 637 N N . ASN A 1 83 ? -30.594 4.333 35.161 1.00 91.44 83 ASN A N 1
ATOM 638 C CA . ASN A 1 83 ? -30.206 3.973 36.520 1.00 91.44 83 ASN A CA 1
ATOM 639 C C . ASN A 1 83 ? -30.578 5.081 37.508 1.00 91.44 83 ASN A C 1
ATOM 641 O O . ASN A 1 83 ? -30.378 6.262 37.252 1.00 91.44 83 ASN A O 1
ATOM 645 N N . GLN A 1 84 ? -31.040 4.680 38.692 1.00 90.25 84 GLN A N 1
ATOM 646 C CA . GLN A 1 84 ? -31.335 5.609 39.792 1.00 90.25 84 GLN A CA 1
ATOM 647 C C . GLN A 1 84 ? -30.081 6.036 40.569 1.00 90.25 84 GLN A C 1
ATOM 649 O O . GLN A 1 84 ? -30.109 6.997 41.333 1.00 90.25 84 GLN A O 1
ATOM 654 N N . VAL A 1 85 ? -28.986 5.291 40.416 1.00 90.88 85 VAL A N 1
ATOM 655 C CA . VAL A 1 85 ? -27.692 5.548 41.050 1.00 90.88 85 VAL A CA 1
ATOM 656 C C . VAL A 1 85 ? -26.583 5.272 40.045 1.00 90.88 85 VAL A C 1
ATOM 658 O O . VAL A 1 85 ? -26.738 4.410 39.184 1.00 90.88 85 VAL A O 1
ATOM 661 N N . ASN A 1 86 ? -25.459 5.975 40.172 1.00 89.25 86 ASN A N 1
ATOM 662 C CA . ASN A 1 86 ? -24.270 5.681 39.379 1.00 89.25 86 ASN A CA 1
ATOM 663 C C . ASN A 1 86 ? -23.683 4.329 39.823 1.00 89.25 86 ASN A C 1
ATOM 665 O O . ASN A 1 86 ? -23.182 4.205 40.943 1.00 89.25 86 ASN A O 1
ATOM 669 N N . MET A 1 87 ? -23.808 3.317 38.967 1.00 88.75 87 MET A N 1
ATOM 670 C CA . MET A 1 87 ? -23.343 1.948 39.196 1.00 88.75 87 MET A CA 1
ATOM 671 C C . MET A 1 87 ? -21.927 1.714 38.656 1.00 88.75 87 MET A C 1
ATOM 673 O O . MET A 1 87 ? -21.278 0.746 39.049 1.00 88.75 87 MET A O 1
ATOM 677 N N . GLY A 1 88 ? -21.429 2.594 37.784 1.00 86.62 88 GLY A N 1
ATOM 678 C CA . GLY A 1 88 ? -20.124 2.467 37.149 1.00 86.62 88 GLY A CA 1
ATOM 679 C C . GLY A 1 88 ? -20.137 1.575 35.906 1.00 86.62 88 GLY A C 1
ATOM 680 O O . GLY A 1 88 ? -21.107 0.878 35.603 1.00 86.62 88 GLY A O 1
ATOM 681 N N . PHE A 1 89 ? -19.036 1.605 35.155 1.00 88.31 89 PHE A N 1
ATOM 682 C CA . PHE A 1 89 ? -18.948 0.989 33.828 1.00 88.31 89 PHE A CA 1
ATOM 683 C C . PHE A 1 89 ? -19.225 -0.522 33.845 1.00 88.31 89 PHE A C 1
ATOM 685 O O . PHE A 1 89 ? -20.118 -0.987 33.136 1.00 88.31 89 PHE A O 1
ATOM 692 N N . SER A 1 90 ? -18.530 -1.287 34.695 1.00 90.44 90 SER A N 1
ATOM 693 C CA . SER A 1 90 ? -18.628 -2.753 34.706 1.00 90.44 90 SER A CA 1
ATOM 694 C C . SER A 1 90 ? -20.040 -3.250 35.032 1.00 90.44 90 SER A C 1
ATOM 696 O O . SER A 1 90 ? -20.520 -4.183 34.392 1.00 90.44 90 SER A O 1
ATOM 698 N N . ALA A 1 91 ? -20.733 -2.600 35.972 1.00 91.75 91 ALA A N 1
ATOM 699 C CA . ALA A 1 91 ? -22.101 -2.959 36.345 1.00 91.75 91 ALA A CA 1
ATOM 700 C C . ALA A 1 91 ? -23.104 -2.686 35.211 1.00 91.75 91 ALA A C 1
ATOM 702 O O . ALA A 1 91 ? -24.009 -3.485 34.965 1.00 91.75 91 ALA A O 1
ATOM 703 N N . ASN A 1 92 ? -22.918 -1.591 34.468 1.00 91.75 92 ASN A N 1
ATOM 704 C CA . ASN A 1 92 ? -23.744 -1.283 33.300 1.00 91.75 92 ASN A CA 1
ATOM 705 C C . ASN A 1 92 ? -23.506 -2.260 32.148 1.00 91.75 92 ASN A C 1
ATOM 707 O O . ASN A 1 92 ? -24.465 -2.760 31.560 1.00 91.75 92 ASN A O 1
ATOM 711 N N . VAL A 1 93 ? -22.245 -2.598 31.874 1.00 93.00 93 VAL A N 1
ATOM 712 C CA . VAL A 1 93 ? -21.895 -3.624 30.882 1.00 93.00 93 VAL A CA 1
ATOM 713 C C . VAL A 1 93 ? -22.501 -4.975 31.265 1.00 93.00 93 VAL A C 1
ATOM 715 O O . VAL A 1 93 ? -23.146 -5.611 30.435 1.00 93.00 93 VAL A O 1
ATOM 718 N N . ASN A 1 94 ? -22.378 -5.387 32.531 1.00 93.94 94 ASN A N 1
ATOM 719 C CA . ASN A 1 94 ? -22.989 -6.615 33.044 1.00 93.94 94 ASN A CA 1
ATOM 720 C C . ASN A 1 94 ? -24.508 -6.626 32.870 1.00 93.94 94 ASN A C 1
ATOM 722 O O . ASN A 1 94 ? -25.060 -7.638 32.439 1.00 93.94 94 ASN A O 1
ATOM 726 N N . ARG A 1 95 ? -25.179 -5.509 33.180 1.00 91.81 95 ARG A N 1
ATOM 727 C CA . ARG A 1 95 ? -26.628 -5.364 33.003 1.00 91.81 95 ARG A CA 1
ATOM 728 C C . ARG A 1 95 ? -27.031 -5.562 31.542 1.00 91.81 95 ARG A C 1
ATOM 730 O O . ARG A 1 95 ? -27.981 -6.293 31.284 1.00 91.81 95 ARG A O 1
ATOM 737 N N . GLY A 1 96 ? -26.300 -4.959 30.604 1.00 90.75 96 GLY A N 1
ATOM 738 C CA . GLY A 1 96 ? -26.556 -5.125 29.174 1.00 90.75 96 GLY A CA 1
ATOM 739 C C . GLY A 1 96 ? -26.280 -6.545 28.670 1.00 90.75 96 GLY A C 1
ATOM 740 O O . GLY A 1 96 ? -27.117 -7.117 27.978 1.00 90.75 96 GLY A O 1
ATOM 741 N N . LEU A 1 97 ? -25.151 -7.146 29.061 1.00 91.12 97 LEU A N 1
ATOM 742 C CA . LEU A 1 97 ? -24.798 -8.520 28.679 1.00 91.12 97 LEU A CA 1
ATOM 743 C C . LEU A 1 97 ? -25.812 -9.546 29.206 1.00 91.12 97 LEU A C 1
ATOM 745 O O . LEU A 1 97 ? -26.174 -10.471 28.489 1.00 91.12 97 LEU A O 1
ATOM 749 N N . ALA A 1 98 ? -26.318 -9.365 30.428 1.00 90.25 98 ALA A N 1
ATOM 750 C CA . ALA A 1 98 ? -27.296 -10.270 31.033 1.00 90.25 98 ALA A CA 1
ATOM 751 C C . ALA A 1 98 ? -28.681 -10.233 30.357 1.00 90.25 98 ALA A C 1
ATOM 753 O O . ALA A 1 98 ? -29.484 -11.143 30.561 1.00 90.25 98 ALA A O 1
ATOM 754 N N . TRP A 1 99 ? -28.987 -9.187 29.584 1.00 85.38 99 TRP A N 1
ATOM 755 C CA . TRP A 1 99 ? -30.254 -9.049 28.853 1.00 85.38 99 TRP A CA 1
ATOM 756 C C . TRP A 1 99 ? -30.244 -9.707 27.473 1.00 85.38 99 TRP A C 1
ATOM 758 O O . TRP A 1 99 ? -31.305 -9.877 26.865 1.00 85.38 99 TRP A O 1
ATOM 768 N N . SER A 1 100 ? -29.061 -10.049 26.972 1.00 85.12 100 SER A N 1
ATOM 769 C CA . SER A 1 100 ? -28.873 -10.604 25.641 1.00 85.12 100 SER A CA 1
ATOM 770 C C . SER A 1 100 ? -28.723 -12.123 25.709 1.00 85.12 100 SER A C 1
ATOM 772 O O . SER A 1 100 ? -27.960 -12.659 26.508 1.00 85.12 100 SER A O 1
ATOM 774 N N . ASP A 1 101 ? -29.429 -12.833 24.832 1.00 87.06 101 ASP A N 1
ATOM 775 C CA . ASP A 1 101 ? -29.170 -14.239 24.501 1.00 87.06 101 ASP A CA 1
ATOM 776 C C . ASP A 1 101 ? -28.301 -14.381 23.233 1.00 87.06 101 ASP A C 1
ATOM 778 O O . ASP A 1 101 ? -28.075 -15.487 22.726 1.00 87.06 101 ASP A O 1
ATOM 782 N N . ARG A 1 102 ? -27.785 -13.255 22.728 1.00 93.38 102 ARG A N 1
ATOM 783 C CA . ARG A 1 102 ? -27.020 -13.115 21.487 1.00 93.38 102 ARG A CA 1
ATOM 784 C C . ARG A 1 102 ? -25.581 -12.726 21.780 1.00 93.38 102 ARG A C 1
ATOM 786 O O . ARG A 1 102 ? -25.242 -12.232 22.856 1.00 93.38 102 ARG A O 1
ATOM 793 N N . ASP A 1 103 ? -24.729 -12.897 20.775 1.00 96.56 103 ASP A N 1
ATOM 794 C CA . ASP A 1 103 ? -23.429 -12.238 20.801 1.00 96.56 103 ASP A CA 1
ATOM 795 C C . ASP A 1 103 ? -23.644 -10.723 20.947 1.00 96.56 103 ASP A C 1
ATOM 797 O O . ASP A 1 103 ? -24.587 -10.155 20.386 1.00 96.56 103 ASP A O 1
ATOM 801 N N . THR A 1 104 ? -22.801 -10.089 21.753 1.00 97.62 104 THR A N 1
ATOM 802 C CA . THR A 1 104 ? -23.008 -8.710 22.200 1.00 97.62 104 THR A CA 1
ATOM 803 C C . THR A 1 104 ? -21.782 -7.874 21.882 1.00 97.62 104 THR A C 1
ATOM 805 O O . THR A 1 104 ? -20.662 -8.358 21.983 1.00 97.62 104 THR A O 1
ATOM 808 N N . ILE A 1 105 ? -21.973 -6.616 21.512 1.00 98.38 105 ILE A N 1
ATOM 809 C CA . ILE A 1 105 ? -20.898 -5.647 21.348 1.00 98.38 105 ILE A CA 1
ATOM 810 C C . ILE A 1 105 ? -20.992 -4.643 22.488 1.00 98.38 105 ILE A C 1
ATOM 812 O O . ILE A 1 105 ? -21.995 -3.950 22.624 1.00 98.38 105 ILE A O 1
ATOM 816 N N . VAL A 1 106 ? -19.947 -4.557 23.301 1.00 97.62 106 VAL A N 1
ATOM 817 C CA . VAL A 1 106 ? -19.776 -3.469 24.268 1.00 97.62 106 VAL A CA 1
ATOM 818 C C . VAL A 1 106 ? -19.160 -2.294 23.524 1.00 97.62 106 VAL A C 1
ATOM 820 O O . VAL A 1 106 ? -18.139 -2.486 22.868 1.00 97.62 106 VAL A O 1
ATOM 823 N N . LEU A 1 107 ? -19.768 -1.112 23.594 1.00 98.00 107 LEU A N 1
ATOM 824 C CA . LEU A 1 107 ? -19.316 0.081 22.879 1.00 98.00 107 LEU A CA 1
ATOM 825 C C . LEU A 1 107 ? -19.378 1.305 23.798 1.00 98.00 107 LEU A C 1
ATOM 827 O O . LEU A 1 107 ? -20.415 1.585 24.394 1.00 98.00 107 LEU A O 1
ATOM 831 N N . ASN A 1 108 ? -18.290 2.064 23.891 1.00 96.25 108 ASN A N 1
ATOM 832 C CA . ASN A 1 108 ? -18.288 3.311 24.649 1.00 96.25 108 ASN A CA 1
ATOM 833 C C . ASN A 1 108 ? -19.123 4.404 23.960 1.00 96.25 108 ASN A C 1
ATOM 835 O O . ASN A 1 108 ? -19.176 4.505 22.729 1.00 96.25 108 ASN A O 1
ATOM 839 N N . SER A 1 109 ? -19.722 5.285 24.764 1.00 96.31 109 SER A N 1
ATOM 840 C CA . SER A 1 109 ? -20.555 6.396 24.287 1.00 96.31 109 SER A CA 1
ATOM 841 C C . SER A 1 109 ? -19.782 7.523 23.584 1.00 96.31 109 SER A C 1
ATOM 843 O O . SER A 1 109 ? -20.406 8.437 23.061 1.00 96.31 109 SER A O 1
ATOM 845 N N . ASP A 1 110 ? -18.449 7.485 23.562 1.00 95.38 110 ASP A N 1
ATOM 846 C CA . ASP A 1 110 ? -17.556 8.471 22.935 1.00 95.38 110 ASP A CA 1
ATOM 847 C C . ASP A 1 110 ? -16.826 7.932 21.694 1.00 95.38 110 ASP A C 1
ATOM 849 O O . ASP A 1 110 ? -15.698 8.323 21.364 1.00 95.38 110 ASP A O 1
ATOM 853 N N . THR A 1 111 ? -17.502 7.034 20.983 1.00 97.69 111 THR A N 1
ATOM 854 C CA . THR A 1 111 ? -17.023 6.409 19.751 1.00 97.69 111 THR A CA 1
ATOM 855 C C . THR A 1 111 ? -17.740 6.950 18.514 1.00 97.69 111 THR A C 1
ATOM 857 O O . THR A 1 111 ? -18.813 7.541 18.599 1.00 97.69 111 THR A O 1
ATOM 860 N N . ILE A 1 112 ? -17.140 6.764 17.339 1.00 98.31 112 ILE A N 1
ATOM 861 C CA . ILE A 1 112 ? -17.800 6.934 16.039 1.00 98.31 112 ILE A CA 1
ATOM 862 C C . ILE A 1 112 ? -17.571 5.639 15.265 1.00 98.31 112 ILE A C 1
ATOM 864 O O . ILE A 1 112 ? -16.449 5.355 14.829 1.00 98.31 112 ILE A O 1
ATOM 868 N N . VAL A 1 113 ? -18.631 4.844 15.122 1.00 98.69 113 VAL A N 1
ATOM 869 C CA . VAL A 1 113 ? -18.595 3.587 14.366 1.00 98.69 113 VAL A CA 1
ATOM 870 C C . VAL A 1 113 ? -18.683 3.860 12.868 1.00 98.69 113 VAL A C 1
ATOM 872 O O . VAL A 1 113 ? -19.244 4.871 12.439 1.00 98.69 113 VAL A O 1
ATOM 875 N N . THR A 1 114 ? -18.122 2.961 12.064 1.00 98.31 114 THR A N 1
ATOM 876 C CA . THR A 1 114 ? -17.969 3.140 10.613 1.00 98.31 114 THR A CA 1
ATOM 877 C C . THR A 1 114 ? -18.738 2.074 9.834 1.00 98.31 114 THR A C 1
ATOM 879 O O . THR A 1 114 ? -19.319 1.151 10.408 1.00 98.31 114 THR A O 1
ATOM 882 N N . GLN A 1 115 ? -18.827 2.234 8.516 1.00 97.62 115 GLN A N 1
ATOM 883 C CA . GLN A 1 115 ? -19.651 1.380 7.661 1.00 97.62 115 GLN A CA 1
ATOM 884 C C . GLN A 1 115 ? -19.304 -0.115 7.809 1.00 97.62 115 GLN A C 1
ATOM 886 O O . GLN A 1 115 ? -18.137 -0.505 7.759 1.00 97.62 115 GLN A O 1
ATOM 891 N N . GLY A 1 116 ? -20.335 -0.954 7.976 1.00 96.50 116 GLY A N 1
ATOM 892 C CA . GLY A 1 116 ? -20.207 -2.417 8.040 1.00 96.50 116 GLY A CA 1
ATOM 893 C C . GLY A 1 116 ? -19.480 -2.950 9.280 1.00 96.50 116 GLY A C 1
ATOM 894 O O . GLY A 1 116 ? -19.022 -4.092 9.281 1.00 96.50 116 GLY A O 1
ATOM 895 N N . TRP A 1 117 ? -19.302 -2.127 10.320 1.00 98.19 117 TRP A N 1
ATOM 896 C CA . TRP A 1 117 ? -18.505 -2.488 11.495 1.00 98.19 117 TRP A CA 1
ATOM 897 C C . TRP A 1 117 ? -19.013 -3.753 12.206 1.00 98.19 117 TRP A C 1
ATOM 899 O O . TRP A 1 117 ? -18.204 -4.596 12.590 1.00 98.19 117 TRP A O 1
ATOM 909 N N . VAL A 1 118 ? -20.334 -3.931 12.334 1.00 98.06 118 VAL A N 1
ATOM 910 C CA . VAL A 1 118 ? -20.924 -5.123 12.965 1.00 98.06 118 VAL A CA 1
ATOM 911 C C . VAL A 1 118 ? -20.614 -6.370 12.145 1.00 98.06 118 VAL A C 1
ATOM 913 O O . VAL A 1 118 ? -20.109 -7.354 12.684 1.00 98.06 118 VAL A O 1
ATOM 916 N N . GLU A 1 119 ? -20.870 -6.337 10.839 1.00 97.19 119 GLU A N 1
ATOM 917 C CA . GLU A 1 119 ? -20.672 -7.473 9.938 1.00 97.19 119 GLU A CA 1
ATOM 918 C C . GLU A 1 119 ? -19.205 -7.901 9.876 1.00 97.19 119 GLU A C 1
ATOM 920 O O . GLU A 1 119 ? -18.911 -9.101 9.863 1.00 97.19 119 GLU A O 1
ATOM 925 N N . LYS A 1 120 ? -18.272 -6.943 9.892 1.00 97.44 120 LYS A N 1
ATOM 926 C CA . LYS A 1 120 ? -16.832 -7.228 9.910 1.00 97.44 120 LYS A CA 1
ATOM 927 C C . LYS A 1 120 ? -16.391 -7.854 11.235 1.00 97.44 120 LYS A C 1
ATOM 929 O O . LYS A 1 120 ? -15.753 -8.909 11.219 1.00 97.44 120 LYS A O 1
ATOM 934 N N . LEU A 1 121 ? -16.841 -7.324 12.379 1.00 98.25 121 LEU A N 1
ATOM 935 C CA . LEU A 1 121 ? -16.603 -7.951 13.689 1.00 98.25 121 LEU A CA 1
ATOM 936 C C . LEU A 1 121 ? -17.186 -9.373 13.756 1.00 98.25 121 LEU A C 1
ATOM 938 O O . LEU A 1 121 ? -16.520 -10.293 14.235 1.00 98.25 121 LEU A O 1
ATOM 942 N N . GLN A 1 122 ? -18.391 -9.588 13.219 1.00 97.62 122 GLN A N 1
ATOM 943 C CA . GLN A 1 122 ? -19.010 -10.914 13.132 1.00 97.62 122 GLN A CA 1
ATOM 944 C C . GLN A 1 122 ? -18.246 -11.860 12.199 1.00 97.62 122 GLN A C 1
ATOM 946 O O . GLN A 1 122 ? -18.108 -13.045 12.508 1.00 97.62 122 GLN A O 1
ATOM 951 N N . SER A 1 123 ? -17.742 -11.361 11.070 1.00 96.44 123 SER A N 1
ATOM 952 C CA . SER A 1 123 ? -16.920 -12.129 10.128 1.00 96.44 123 SER A CA 1
ATOM 953 C C . SER A 1 123 ? -15.613 -12.580 10.771 1.00 96.44 123 SER A C 1
ATOM 955 O O . SER A 1 123 ? -15.236 -13.747 10.636 1.00 96.44 123 SER A O 1
ATOM 957 N N . CYS A 1 124 ? -14.961 -11.690 11.522 1.00 97.06 124 CYS A N 1
ATOM 958 C CA . CYS A 1 124 ? -13.768 -11.992 12.305 1.00 97.06 124 CYS A CA 1
ATOM 959 C C . CYS A 1 124 ? -14.070 -13.024 13.405 1.00 97.06 124 CYS A C 1
ATOM 961 O O . CYS A 1 124 ? -13.454 -14.093 13.438 1.00 97.06 124 CYS A O 1
ATOM 963 N N . ALA A 1 125 ? -15.106 -12.796 14.220 1.00 97.12 125 ALA A N 1
ATOM 964 C CA . ALA A 1 125 ? -15.546 -13.744 15.247 1.00 97.12 125 ALA A CA 1
ATOM 965 C C . ALA A 1 125 ? -15.910 -15.118 14.654 1.00 97.12 125 ALA A C 1
ATOM 967 O O . ALA A 1 125 ? -15.661 -16.161 15.264 1.00 97.12 125 ALA A O 1
ATOM 968 N N . GLY A 1 126 ? -16.479 -15.139 13.446 1.00 95.56 126 GLY A N 1
ATOM 969 C CA . GLY A 1 126 ? -16.877 -16.338 12.712 1.00 95.56 126 GLY A CA 1
ATOM 970 C C . GLY A 1 126 ? -15.717 -17.218 12.236 1.00 95.56 126 GLY A C 1
ATOM 971 O O . GLY A 1 126 ? -15.946 -18.384 11.911 1.00 95.56 126 GLY A O 1
ATOM 972 N N . ARG A 1 127 ? -14.469 -16.720 12.239 1.00 95.19 127 ARG A N 1
ATOM 973 C CA . ARG A 1 127 ? -13.282 -17.488 11.811 1.00 95.19 127 ARG A CA 1
ATOM 974 C C . ARG A 1 127 ? -12.982 -18.681 12.707 1.00 95.19 127 ARG A C 1
ATOM 976 O O . ARG A 1 127 ? -12.405 -19.663 12.245 1.00 95.19 127 ARG A O 1
ATOM 983 N N . SER A 1 128 ? -13.371 -18.619 13.977 1.00 96.00 128 SER A N 1
ATOM 984 C CA . SER A 1 128 ? -13.203 -19.724 14.912 1.00 96.00 128 SER A CA 1
ATOM 985 C C . SER A 1 128 ? -14.196 -19.630 16.060 1.00 96.00 128 SER A C 1
ATOM 987 O O . SER A 1 128 ? -14.339 -18.591 16.698 1.00 96.00 128 SER A O 1
ATOM 989 N N . LYS A 1 129 ? -14.811 -20.765 16.413 1.00 95.31 129 LYS A N 1
ATOM 990 C CA . LYS A 1 129 ? -15.663 -20.869 17.609 1.00 95.31 129 LYS A CA 1
ATOM 991 C C . LYS A 1 129 ? -14.906 -20.592 18.914 1.00 95.31 129 LYS A C 1
ATOM 993 O O . LYS A 1 129 ? -15.531 -20.300 19.922 1.00 95.31 129 LYS A O 1
ATOM 998 N N . ARG A 1 130 ? -13.567 -20.663 18.893 1.00 97.31 130 ARG A N 1
ATOM 999 C CA . ARG A 1 130 ? -12.720 -20.328 20.046 1.00 97.31 130 ARG A CA 1
ATOM 1000 C C . ARG A 1 130 ? -12.572 -18.826 20.268 1.00 97.31 130 ARG A C 1
ATOM 1002 O O . ARG A 1 130 ? -12.035 -18.455 21.301 1.00 97.31 130 ARG A O 1
ATOM 1009 N N . ILE A 1 131 ? -12.978 -17.968 19.334 1.00 98.56 131 ILE A N 1
ATOM 1010 C CA . ILE A 1 131 ? -12.866 -16.518 19.514 1.00 98.56 131 ILE A CA 1
ATOM 1011 C C . ILE A 1 131 ? -13.940 -16.070 20.508 1.00 98.56 131 ILE A C 1
ATOM 1013 O O . ILE A 1 131 ? -15.128 -16.120 20.187 1.00 98.56 131 ILE A O 1
ATOM 1017 N N . ALA A 1 132 ? -13.520 -15.677 21.710 1.00 98.44 132 ALA A N 1
ATOM 1018 C CA . ALA A 1 132 ? -14.386 -15.103 22.735 1.00 98.44 132 ALA A CA 1
ATOM 1019 C C . ALA A 1 132 ? -14.618 -13.618 22.486 1.00 98.44 132 ALA A C 1
ATOM 1021 O O . ALA A 1 132 ? -15.759 -13.172 22.583 1.00 98.44 132 ALA A O 1
ATOM 1022 N N . THR A 1 133 ? -13.555 -12.880 22.152 1.00 98.62 133 THR A N 1
ATOM 1023 C CA . THR A 1 133 ? -13.647 -11.441 21.913 1.00 98.62 133 THR A CA 1
ATOM 1024 C C . THR A 1 133 ? -12.986 -11.005 20.612 1.00 98.62 133 THR A C 1
ATOM 1026 O O . THR A 1 133 ? -12.007 -11.609 20.164 1.00 98.62 133 THR A O 1
ATOM 1029 N N . VAL A 1 134 ? -13.551 -9.957 20.007 1.00 98.75 134 VAL A N 1
ATOM 1030 C CA . VAL A 1 134 ? -12.978 -9.254 18.852 1.00 98.75 134 VAL A CA 1
ATOM 1031 C C . VAL A 1 134 ? -12.898 -7.767 19.170 1.00 98.75 134 VAL A C 1
ATOM 1033 O O . VAL A 1 134 ? -13.901 -7.161 19.554 1.00 98.75 134 VAL A O 1
ATOM 1036 N N . THR A 1 135 ? -11.724 -7.175 18.971 1.00 98.56 135 THR A N 1
ATOM 1037 C CA . THR A 1 135 ? -11.484 -5.738 19.150 1.00 98.56 135 THR A CA 1
ATOM 1038 C C . THR A 1 135 ? -11.120 -5.108 17.804 1.00 98.56 135 THR A C 1
ATOM 1040 O O . THR A 1 135 ? -10.196 -5.597 17.162 1.00 98.56 135 THR A O 1
ATOM 1043 N N . PRO A 1 136 ? -11.810 -4.053 17.336 1.00 98.50 136 PRO A N 1
ATOM 1044 C CA . PRO A 1 136 ? -11.421 -3.339 16.122 1.00 98.50 136 PRO A CA 1
ATOM 1045 C C . PRO A 1 136 ? -10.221 -2.420 16.366 1.00 98.50 136 PRO A C 1
ATOM 1047 O O . PRO A 1 136 ? -9.942 -2.038 17.503 1.00 98.50 136 PRO A O 1
ATOM 1050 N N . LEU A 1 137 ? -9.539 -2.024 15.290 1.00 98.31 137 LEU A N 1
ATOM 1051 C CA . LEU A 1 137 ? -8.532 -0.966 15.347 1.00 98.31 137 LEU A CA 1
ATOM 1052 C C . LEU A 1 137 ? -9.181 0.368 15.748 1.00 98.31 137 LEU A C 1
ATOM 1054 O O . LEU A 1 137 ? -10.348 0.641 15.449 1.00 98.31 137 LEU A O 1
ATOM 1058 N N . SER A 1 138 ? -8.411 1.228 16.407 1.00 97.56 138 SER A N 1
ATOM 1059 C CA . SER A 1 138 ? -8.847 2.572 16.781 1.00 97.56 138 SER A CA 1
ATOM 1060 C C . SER A 1 138 ? -7.673 3.531 16.846 1.00 97.56 138 SER A C 1
ATOM 1062 O O . SER A 1 138 ? -6.517 3.128 16.900 1.00 97.56 138 SER A O 1
ATOM 1064 N N . ASN A 1 139 ? -7.960 4.825 16.878 1.00 95.38 139 ASN A N 1
ATOM 1065 C CA . ASN A 1 139 ? -6.945 5.841 17.103 1.00 95.38 139 ASN A CA 1
ATOM 1066 C C . ASN A 1 139 ? -6.445 5.841 18.564 1.00 95.38 139 ASN A C 1
ATOM 1068 O O . ASN A 1 139 ? -5.285 6.165 18.806 1.00 95.38 139 ASN A O 1
ATOM 1072 N N . ALA A 1 140 ? -7.282 5.442 19.528 1.00 92.94 140 ALA A N 1
ATOM 1073 C CA . ALA A 1 140 ? -6.976 5.470 20.961 1.00 92.94 140 ALA A CA 1
ATOM 1074 C C . ALA A 1 140 ? -7.482 4.197 21.668 1.00 92.94 140 ALA A C 1
ATOM 1076 O O . ALA A 1 140 ? -8.528 4.207 22.318 1.00 92.94 140 ALA A O 1
ATOM 1077 N N . ALA A 1 141 ? -6.767 3.076 21.515 1.00 92.19 141 ALA A N 1
ATOM 1078 C CA . ALA A 1 141 ? -7.194 1.777 22.048 1.00 92.19 141 ALA A CA 1
ATOM 1079 C C . ALA A 1 141 ? -6.042 0.851 22.472 1.00 92.19 141 ALA A C 1
ATOM 1081 O O . ALA A 1 141 ? -6.138 -0.366 22.323 1.00 92.19 141 ALA A O 1
ATOM 1082 N N . THR A 1 142 ? -4.967 1.382 23.057 1.00 90.38 142 THR A N 1
ATOM 1083 C CA . THR A 1 142 ? -3.844 0.591 23.607 1.00 90.38 142 THR A CA 1
ATOM 1084 C C . THR A 1 142 ? -3.264 -0.415 22.593 1.00 90.38 142 THR A C 1
ATOM 1086 O O . THR A 1 142 ? -2.571 -0.001 21.664 1.00 90.38 142 THR A O 1
ATOM 1089 N N . LEU A 1 143 ? -3.557 -1.715 22.738 1.00 93.06 143 LEU A N 1
ATOM 1090 C CA . LEU A 1 143 ? -3.140 -2.799 21.840 1.00 93.06 143 LEU A CA 1
ATOM 1091 C C . LEU A 1 143 ? -3.681 -2.644 20.409 1.00 93.06 143 LEU A C 1
ATOM 1093 O O . LEU A 1 143 ? -3.081 -3.131 19.456 1.00 93.06 143 LEU A O 1
ATOM 1097 N N . ALA A 1 144 ? -4.817 -1.965 20.257 1.00 95.31 144 ALA A N 1
ATOM 1098 C CA . ALA A 1 144 ? -5.490 -1.750 18.981 1.00 95.31 144 ALA A CA 1
ATOM 1099 C C . ALA A 1 144 ? -5.247 -0.343 18.400 1.00 95.31 144 ALA A C 1
ATOM 1101 O O . ALA A 1 144 ? -5.896 0.039 17.424 1.00 95.31 144 ALA A O 1
ATOM 1102 N N . SER A 1 145 ? -4.338 0.436 19.003 1.00 94.31 145 SER A N 1
ATOM 1103 C CA . SER A 1 145 ? -4.017 1.790 18.550 1.00 94.31 145 SER A CA 1
ATOM 1104 C C . SER A 1 145 ? -3.297 1.798 17.202 1.00 94.31 145 SER A C 1
ATOM 1106 O O . SER A 1 145 ? -2.289 1.112 17.013 1.00 94.31 145 SER A O 1
ATOM 1108 N N . VAL A 1 146 ? -3.788 2.637 16.290 1.00 93.31 146 VAL A N 1
ATOM 1109 C CA . VAL A 1 146 ? -3.172 2.939 14.997 1.00 93.31 146 VAL A CA 1
ATOM 1110 C C . VAL A 1 146 ? -3.071 4.453 14.759 1.00 93.31 146 VAL A C 1
ATOM 1112 O O . VAL A 1 146 ? -3.976 5.192 15.150 1.00 93.31 146 VAL A O 1
ATOM 1115 N N . PRO A 1 147 ? -2.022 4.923 14.062 1.00 88.25 147 PRO A N 1
ATOM 1116 C CA . PRO A 1 147 ? -0.928 4.116 13.524 1.00 88.25 147 PRO A CA 1
ATOM 1117 C C . PRO A 1 147 ? 0.165 3.765 14.546 1.00 88.25 147 PRO A C 1
ATOM 1119 O O . PRO A 1 147 ? 0.863 2.776 14.350 1.00 88.25 147 PRO A O 1
ATOM 1122 N N . VAL A 1 148 ? 0.317 4.516 15.642 1.00 88.56 148 VAL A N 1
ATOM 1123 C CA . VAL A 1 148 ? 1.371 4.249 16.634 1.00 88.56 148 VAL A CA 1
ATOM 1124 C C . VAL A 1 148 ? 0.838 3.381 17.773 1.00 88.56 148 VAL A C 1
ATOM 1126 O O . VAL A 1 148 ? -0.133 3.742 18.447 1.00 88.56 148 VAL A O 1
ATOM 1129 N N . PHE A 1 149 ? 1.503 2.245 17.997 1.00 91.38 149 PHE A N 1
ATOM 1130 C CA . PHE A 1 149 ? 1.159 1.262 19.023 1.00 91.38 149 PHE A CA 1
ATOM 1131 C C . PHE A 1 149 ? 1.236 1.856 20.440 1.00 91.38 149 PHE A C 1
ATOM 1133 O O . PHE A 1 149 ? 2.127 2.655 20.739 1.00 91.38 149 PHE A O 1
ATOM 1140 N N . LEU A 1 150 ? 0.296 1.475 21.317 1.00 90.38 150 LEU A N 1
ATOM 1141 C CA . LEU A 1 150 ? 0.208 1.915 22.722 1.00 90.38 150 LEU A CA 1
ATOM 1142 C C . LEU A 1 150 ? 0.121 3.437 22.940 1.00 90.38 150 LEU A C 1
ATOM 1144 O O . LEU A 1 150 ? 0.393 3.922 24.040 1.00 90.38 150 LEU A O 1
ATOM 1148 N N . LYS A 1 151 ? -0.272 4.202 21.917 1.00 89.00 151 LYS A N 1
ATOM 1149 C CA . LYS A 1 151 ? -0.477 5.651 22.014 1.00 89.00 151 LYS A CA 1
ATOM 1150 C C . LYS A 1 151 ? -1.879 6.046 21.582 1.00 89.00 151 LYS A C 1
ATOM 1152 O O . LYS A 1 151 ? -2.527 5.343 20.807 1.00 89.00 151 LYS A O 1
ATOM 1157 N N . ASP A 1 152 ? -2.316 7.195 22.077 1.00 89.75 152 ASP A N 1
ATOM 1158 C CA . ASP A 1 152 ? -3.466 7.891 21.521 1.00 89.75 152 ASP A CA 1
ATOM 1159 C C . ASP A 1 152 ? -2.994 8.658 20.290 1.00 89.75 152 ASP A C 1
ATOM 1161 O O . ASP A 1 152 ? -2.057 9.459 20.352 1.00 89.75 152 ASP A O 1
ATOM 1165 N N . ASN A 1 153 ? -3.635 8.387 19.163 1.00 89.69 153 ASN A N 1
ATOM 1166 C CA . ASN A 1 153 ? -3.321 8.989 17.885 1.00 89.69 153 ASN A CA 1
ATOM 1167 C C . ASN A 1 153 ? -4.446 9.973 17.528 1.00 89.69 153 ASN A C 1
ATOM 1169 O O . ASN A 1 153 ? -5.627 9.621 17.625 1.00 89.69 153 ASN A O 1
ATOM 1173 N N . PRO A 1 154 ? -4.144 11.215 17.126 1.00 90.56 154 PRO A N 1
ATOM 1174 C CA . PRO A 1 154 ? -5.127 12.018 16.416 1.00 90.56 154 PRO A CA 1
ATOM 1175 C C . PRO A 1 154 ? -5.423 11.371 15.057 1.00 90.56 154 PRO A C 1
ATOM 1177 O O . PRO A 1 154 ? -4.591 10.647 14.508 1.00 90.56 154 PRO A O 1
ATOM 1180 N N . LEU A 1 155 ? -6.603 11.647 14.496 1.00 90.88 155 LEU A N 1
ATOM 1181 C CA . LEU A 1 155 ? -6.824 11.325 13.088 1.00 90.88 155 LEU A CA 1
ATOM 1182 C C . LEU A 1 155 ? -5.817 12.121 12.240 1.00 90.88 155 LEU A C 1
ATOM 1184 O O . LEU A 1 155 ? -5.618 13.307 12.525 1.00 90.88 155 LEU A O 1
ATOM 1188 N N . PRO A 1 156 ? -5.190 11.503 11.223 1.00 87.94 156 PRO A N 1
ATOM 1189 C CA . PRO A 1 156 ? -4.288 12.224 10.336 1.00 87.94 156 PRO A CA 1
ATOM 1190 C C . PRO A 1 156 ? -5.004 13.379 9.625 1.00 87.94 156 PRO A C 1
ATOM 1192 O O . PRO A 1 156 ? -6.218 13.339 9.403 1.00 87.94 156 PRO A O 1
ATOM 1195 N N . GLU A 1 157 ? -4.253 14.416 9.255 1.00 85.19 157 GLU A N 1
ATOM 1196 C CA . GLU A 1 157 ? -4.809 15.573 8.551 1.00 85.19 157 GLU A CA 1
ATOM 1197 C C . GLU A 1 157 ? -5.522 15.146 7.254 1.00 85.19 157 GLU A C 1
ATOM 1199 O O . GLU A 1 157 ? -5.075 14.249 6.543 1.00 85.19 157 GLU A O 1
ATOM 1204 N N . GLY A 1 158 ? -6.675 15.757 6.966 1.00 88.06 158 GLY A N 1
ATOM 1205 C CA . GLY A 1 158 ? -7.504 15.414 5.805 1.00 88.06 158 GLY A CA 1
ATOM 1206 C C . GLY A 1 158 ? -8.394 14.177 5.982 1.00 88.06 158 GLY A C 1
ATOM 1207 O O . GLY A 1 158 ? -9.288 13.957 5.161 1.00 88.06 158 GLY A O 1
ATOM 1208 N N . TYR A 1 159 ? -8.233 13.404 7.061 1.00 93.25 159 TYR A N 1
ATOM 1209 C CA . TYR A 1 159 ? -9.077 12.244 7.333 1.00 93.25 159 TYR A CA 1
ATOM 1210 C C . TYR A 1 159 ? -10.267 12.548 8.248 1.00 93.25 159 TYR A C 1
ATOM 1212 O O . TYR A 1 159 ? -10.177 13.225 9.268 1.00 93.25 159 TYR A O 1
ATOM 1220 N N . THR A 1 160 ? -11.399 11.948 7.894 1.00 95.62 160 THR A N 1
ATOM 1221 C CA . THR A 1 160 ? -12.548 11.717 8.778 1.00 95.62 160 THR A CA 1
ATOM 1222 C C . THR A 1 160 ? -12.488 10.280 9.299 1.00 95.62 160 THR A C 1
ATOM 1224 O O . THR A 1 160 ? -11.783 9.449 8.724 1.00 95.62 160 THR A O 1
ATOM 1227 N N . ALA A 1 161 ? -13.267 9.944 10.332 1.00 96.06 161 ALA A N 1
ATOM 1228 C CA . ALA A 1 161 ? -13.371 8.558 10.805 1.00 96.06 161 ALA A CA 1
ATOM 1229 C C . ALA A 1 161 ? -13.755 7.589 9.667 1.00 96.06 161 ALA A C 1
ATOM 1231 O O . ALA A 1 161 ? -13.143 6.533 9.520 1.00 96.06 161 ALA A O 1
ATOM 1232 N N . ASP A 1 162 ? -14.700 7.987 8.808 1.00 96.81 162 ASP A N 1
ATOM 1233 C CA . ASP A 1 162 ? -15.163 7.160 7.691 1.00 96.81 162 ASP A CA 1
ATOM 1234 C C . ASP A 1 162 ? -14.108 7.022 6.578 1.00 96.81 162 ASP A C 1
ATOM 1236 O O . ASP A 1 162 ? -13.949 5.939 6.015 1.00 96.81 162 ASP A O 1
ATOM 1240 N N . SER A 1 163 ? -13.368 8.087 6.232 1.00 96.19 163 SER A N 1
ATOM 1241 C CA . SER A 1 163 ? -12.308 7.975 5.214 1.00 96.19 163 SER A CA 1
ATOM 1242 C C . SER A 1 163 ? -11.105 7.181 5.709 1.00 96.19 163 SER A C 1
ATOM 1244 O O . SER A 1 163 ? -10.536 6.418 4.932 1.00 96.19 163 SER A O 1
ATOM 1246 N N . TYR A 1 164 ? -10.764 7.291 6.994 1.00 96.81 164 TYR A N 1
ATOM 1247 C CA . TYR A 1 164 ? -9.667 6.523 7.576 1.00 96.81 164 TYR A CA 1
ATOM 1248 C C . TYR A 1 164 ? -10.038 5.045 7.722 1.00 96.81 164 TYR A C 1
ATOM 1250 O O . TYR A 1 164 ? -9.233 4.177 7.403 1.00 96.81 164 TYR A O 1
ATOM 1258 N N . ALA A 1 165 ? -11.290 4.739 8.077 1.00 97.75 165 ALA A N 1
ATOM 1259 C CA . ALA A 1 165 ? -11.779 3.363 8.078 1.00 97.75 165 ALA A CA 1
ATOM 1260 C C . ALA A 1 165 ? -11.744 2.710 6.694 1.00 97.75 165 ALA A C 1
ATOM 1262 O O . ALA A 1 165 ? -11.377 1.543 6.595 1.00 97.75 165 ALA A O 1
ATOM 1263 N N . ARG A 1 166 ? -12.049 3.457 5.623 1.00 96.56 166 ARG A N 1
ATOM 1264 C CA . ARG A 1 166 ? -11.890 2.952 4.248 1.00 96.56 166 ARG A CA 1
ATOM 1265 C C . ARG A 1 166 ? -10.436 2.649 3.903 1.00 96.56 166 ARG A C 1
ATOM 1267 O O . ARG A 1 166 ? -10.190 1.663 3.218 1.00 96.56 166 ARG A O 1
ATOM 1274 N N . LEU A 1 167 ? -9.488 3.476 4.354 1.00 95.31 167 LEU A N 1
ATOM 1275 C CA . LEU A 1 167 ? -8.061 3.186 4.196 1.00 95.31 167 LEU A CA 1
ATOM 1276 C C . LEU A 1 167 ? -7.695 1.897 4.945 1.00 95.31 167 LEU A C 1
ATOM 1278 O O . LEU A 1 167 ? -7.149 0.995 4.322 1.00 95.31 167 LEU A O 1
ATOM 1282 N N . VAL A 1 168 ? -8.047 1.790 6.233 1.00 96.75 168 VAL A N 1
ATOM 1283 C CA . VAL A 1 168 ? -7.779 0.607 7.075 1.00 96.75 168 VAL A CA 1
ATOM 1284 C C . VAL A 1 168 ? -8.335 -0.670 6.448 1.00 96.75 168 VAL A C 1
ATOM 1286 O O . VAL A 1 168 ? -7.612 -1.650 6.310 1.00 96.75 168 VAL A O 1
ATOM 1289 N N . GLU A 1 169 ? -9.596 -0.655 6.019 1.00 96.44 169 GLU A N 1
ATOM 1290 C CA . GLU A 1 169 ? -10.238 -1.807 5.383 1.00 96.44 169 GLU A CA 1
ATOM 1291 C C . GLU A 1 169 ? -9.545 -2.193 4.070 1.00 96.44 169 GLU A C 1
ATOM 1293 O O . GLU A 1 169 ? -9.244 -3.363 3.842 1.00 96.44 169 GLU A O 1
ATOM 1298 N N . ARG A 1 170 ? -9.225 -1.203 3.228 1.00 93.50 170 ARG A N 1
ATOM 1299 C CA . ARG A 1 170 ? -8.562 -1.410 1.933 1.00 93.50 170 ARG A CA 1
ATOM 1300 C C . ARG A 1 170 ? -7.180 -2.045 2.069 1.00 93.50 170 ARG A C 1
ATOM 1302 O O . ARG A 1 170 ? -6.792 -2.826 1.206 1.00 93.50 170 ARG A O 1
ATOM 1309 N N . VAL A 1 171 ? -6.445 -1.704 3.126 1.00 93.88 171 VAL A N 1
ATOM 1310 C CA . VAL A 1 171 ? -5.055 -2.145 3.347 1.00 93.88 171 VAL A CA 1
ATOM 1311 C C . VAL A 1 171 ? -4.958 -3.269 4.378 1.00 93.88 171 VAL A C 1
ATOM 1313 O O . VAL A 1 171 ? -3.863 -3.642 4.796 1.00 93.88 171 VAL A O 1
ATOM 1316 N N . SER A 1 172 ? -6.093 -3.824 4.798 1.00 95.38 172 SER A N 1
ATOM 1317 C CA . SER A 1 172 ? -6.126 -4.905 5.770 1.00 95.38 172 SER A CA 1
ATOM 1318 C C . SER A 1 172 ? -5.436 -6.160 5.245 1.00 95.38 172 SER A C 1
ATOM 1320 O O . SER A 1 172 ? -5.700 -6.631 4.132 1.00 95.38 172 SER A O 1
ATOM 1322 N N . LEU A 1 173 ? -4.603 -6.767 6.089 1.00 92.62 173 LEU A N 1
ATOM 1323 C CA . LEU A 1 173 ? -3.978 -8.055 5.798 1.00 92.62 173 LEU A CA 1
ATOM 1324 C C . LEU A 1 173 ? -4.943 -9.225 6.065 1.00 92.62 173 LEU A C 1
ATOM 1326 O O . LEU A 1 173 ? -4.628 -10.366 5.718 1.00 92.62 173 LEU A O 1
ATOM 1330 N N . HIS A 1 174 ? -6.108 -8.945 6.666 1.00 94.12 174 HIS A N 1
ATOM 1331 C CA . HIS A 1 174 ? -7.101 -9.915 7.128 1.00 94.12 174 HIS A CA 1
ATOM 1332 C C . HIS A 1 174 ? -6.464 -11.028 7.977 1.00 94.12 174 HIS A C 1
ATOM 1334 O O . HIS A 1 174 ? -6.823 -12.209 7.868 1.00 94.12 174 HIS A O 1
ATOM 1340 N N . ARG A 1 175 ? -5.462 -10.662 8.792 1.00 94.06 175 ARG A N 1
ATOM 1341 C CA . ARG A 1 175 ? -4.712 -11.612 9.629 1.00 94.06 175 ARG A CA 1
ATOM 1342 C C . ARG A 1 175 ? -5.469 -11.985 10.890 1.00 94.06 175 ARG A C 1
ATOM 1344 O O . ARG A 1 175 ? -5.291 -13.104 11.373 1.00 94.06 175 ARG A O 1
ATOM 1351 N N . TYR A 1 176 ? -6.270 -11.061 11.415 1.00 96.50 176 TYR A N 1
ATOM 1352 C CA . TYR A 1 176 ? -6.960 -11.170 12.697 1.00 96.50 176 TYR A CA 1
ATOM 1353 C C . TYR A 1 176 ? -6.067 -11.707 13.832 1.00 96.50 176 TYR A C 1
ATOM 1355 O O . TYR A 1 176 ? -6.315 -12.805 14.355 1.00 96.50 176 TYR A O 1
ATOM 1363 N N . PRO A 1 177 ? -4.972 -11.002 14.177 1.00 96.69 177 PRO A N 1
ATOM 1364 C CA . PRO A 1 177 ? -3.971 -11.537 15.086 1.00 96.69 177 PRO A CA 1
ATOM 1365 C C . PRO A 1 177 ? -4.539 -11.769 16.486 1.00 96.69 177 PRO A C 1
ATOM 1367 O O . PRO A 1 177 ? -5.465 -11.092 16.938 1.00 96.69 177 PRO A O 1
ATOM 1370 N N . ARG A 1 178 ? -3.976 -12.762 17.182 1.00 97.25 178 ARG A N 1
ATOM 1371 C CA . ARG A 1 178 ? -4.366 -13.081 18.557 1.00 97.25 178 ARG A CA 1
ATOM 1372 C C . ARG A 1 178 ? -3.769 -12.049 19.504 1.00 97.25 178 ARG A C 1
ATOM 1374 O O . ARG A 1 178 ? -2.552 -11.935 19.584 1.00 97.25 178 ARG A O 1
ATOM 1381 N N . ILE A 1 179 ? -4.633 -11.389 20.262 1.00 97.31 179 ILE A N 1
ATOM 1382 C CA . ILE A 1 179 ? -4.264 -10.443 21.320 1.00 97.31 179 ILE A CA 1
ATOM 1383 C C . ILE A 1 179 ? -4.409 -11.111 22.696 1.00 97.31 179 ILE A C 1
ATOM 1385 O O . ILE A 1 179 ? -5.228 -12.025 22.851 1.00 97.31 179 ILE A O 1
ATOM 1389 N N . PRO A 1 180 ? -3.620 -10.699 23.705 1.00 96.38 180 PRO A N 1
ATOM 1390 C CA . PRO A 1 180 ? -3.718 -11.248 25.059 1.00 96.38 180 PRO A CA 1
ATOM 1391 C C . PRO A 1 180 ? -5.067 -10.935 25.724 1.00 96.38 180 PRO A C 1
ATOM 1393 O O . PRO A 1 180 ? -5.609 -11.778 26.442 1.00 96.38 180 PRO A O 1
ATOM 1396 N N . VAL A 1 181 ? -5.620 -9.750 25.455 1.00 97.00 181 VAL A N 1
ATOM 1397 C CA . VAL A 1 181 ? -6.882 -9.239 26.006 1.00 97.00 181 VAL A CA 1
ATOM 1398 C C . VAL A 1 181 ? -7.608 -8.395 24.959 1.00 97.00 181 VAL A C 1
ATOM 1400 O O . VAL A 1 181 ? -6.961 -7.755 24.131 1.00 97.00 181 VAL A O 1
ATOM 1403 N N . GLY A 1 182 ? -8.942 -8.401 24.986 1.00 95.62 182 GLY A N 1
ATOM 1404 C CA . GLY A 1 182 ? -9.762 -7.444 24.242 1.00 95.62 182 GLY A CA 1
ATOM 1405 C C . GLY A 1 182 ? -9.785 -6.075 24.930 1.00 95.62 182 GLY A C 1
ATOM 1406 O O . GLY A 1 182 ? -9.575 -5.982 26.137 1.00 95.62 182 GLY A O 1
ATOM 1407 N N . VAL A 1 183 ? -10.035 -5.008 24.167 1.00 94.44 183 VAL A N 1
ATOM 1408 C CA . VAL A 1 183 ? -10.028 -3.623 24.673 1.00 94.44 183 VAL A CA 1
ATOM 1409 C C . VAL A 1 183 ? -11.457 -3.093 24.799 1.00 94.44 183 VAL A C 1
ATOM 1411 O O . VAL A 1 183 ? -12.207 -3.080 23.824 1.00 94.44 183 VAL A O 1
ATOM 1414 N N . GLY A 1 184 ? -11.823 -2.611 25.990 1.00 89.38 184 GLY A N 1
ATOM 1415 C CA . GLY A 1 184 ? -13.208 -2.299 26.367 1.00 89.38 184 GLY A CA 1
ATOM 1416 C C . GLY A 1 184 ? -13.887 -1.109 25.673 1.00 89.38 184 GLY A C 1
ATOM 1417 O O . GLY A 1 184 ? -15.082 -0.927 25.875 1.00 89.38 184 GLY A O 1
ATOM 1418 N N . PHE A 1 185 ? -13.185 -0.317 24.847 1.00 93.56 185 PHE A N 1
ATOM 1419 C CA . PHE A 1 185 ? -13.808 0.808 24.121 1.00 93.56 185 PHE A CA 1
ATOM 1420 C C . PHE A 1 185 ? -14.827 0.339 23.069 1.00 93.56 185 PHE A C 1
ATOM 1422 O O . PHE A 1 185 ? -15.840 0.994 22.825 1.00 93.56 185 PHE A O 1
ATOM 1429 N N . CYS A 1 186 ? -14.520 -0.794 22.436 1.00 97.44 186 CYS A N 1
ATOM 1430 C CA . CYS A 1 186 ? -15.380 -1.531 21.534 1.00 97.44 186 CYS A CA 1
ATOM 1431 C C . CYS A 1 186 ? -14.934 -2.995 21.546 1.00 97.44 186 CYS A C 1
ATOM 1433 O O . CYS A 1 186 ? -13.851 -3.330 21.062 1.00 97.44 186 CYS A O 1
ATOM 1435 N N . MET A 1 187 ? -15.778 -3.881 22.061 1.00 97.50 187 MET A N 1
ATOM 1436 C CA . MET A 1 187 ? -15.458 -5.298 22.179 1.00 97.50 187 MET A CA 1
ATOM 1437 C C . MET A 1 187 ? -16.668 -6.148 21.816 1.00 97.50 187 MET A C 1
ATOM 1439 O O . MET A 1 187 ? -17.684 -6.137 22.509 1.00 97.50 187 MET A O 1
ATOM 1443 N N . TYR A 1 188 ? -16.545 -6.921 20.739 1.00 98.44 188 TYR A N 1
ATOM 1444 C CA . TYR A 1 188 ? -17.463 -8.021 20.464 1.00 98.44 188 TYR A CA 1
ATOM 1445 C C . TYR A 1 188 ? -17.229 -9.120 21.496 1.00 98.44 188 TYR A C 1
ATOM 1447 O O . TYR A 1 188 ? -16.083 -9.491 21.737 1.00 98.44 188 TYR A O 1
ATOM 1455 N N . VAL A 1 189 ? -18.293 -9.678 22.056 1.00 98.19 189 VAL A N 1
ATOM 1456 C CA . VAL A 1 189 ? -18.277 -10.746 23.051 1.00 98.19 189 VAL A CA 1
ATOM 1457 C C . VAL A 1 189 ? -19.195 -11.862 22.574 1.00 98.19 189 VAL A C 1
ATOM 1459 O O . VAL A 1 189 ? -20.405 -11.686 22.414 1.00 98.19 189 VAL A O 1
ATOM 1462 N N . ARG A 1 190 ? -18.615 -13.044 22.364 1.00 97.25 190 ARG A N 1
ATOM 1463 C CA . ARG A 1 190 ? -19.369 -14.259 22.057 1.00 97.25 190 ARG A CA 1
ATOM 1464 C C . ARG A 1 190 ? -20.198 -14.668 23.273 1.00 97.25 190 ARG A C 1
ATOM 1466 O O . ARG A 1 190 ? -19.641 -14.880 24.352 1.00 97.25 190 ARG A O 1
ATOM 1473 N N . ASN A 1 191 ? -21.497 -14.883 23.083 1.00 96.25 191 ASN A N 1
ATOM 1474 C CA . ASN A 1 191 ? -22.410 -15.251 24.164 1.00 96.25 191 ASN A CA 1
ATOM 1475 C C . ASN A 1 191 ? -22.009 -16.571 24.834 1.00 96.25 191 ASN A C 1
ATOM 1477 O O . ASN A 1 191 ? -22.034 -16.687 26.050 1.00 96.25 191 ASN A O 1
ATOM 1481 N N . GLU A 1 192 ? -21.557 -17.557 24.056 1.00 95.88 192 GLU A N 1
ATOM 1482 C CA . GLU A 1 192 ? -21.062 -18.831 24.598 1.00 95.88 192 GLU A CA 1
ATOM 1483 C C . GLU A 1 192 ? -19.877 -18.636 25.561 1.00 95.88 192 GLU A C 1
ATOM 1485 O O . GLU A 1 192 ? -19.826 -19.264 26.618 1.00 95.88 192 GLU A O 1
ATOM 1490 N N . ALA A 1 193 ? -18.944 -17.738 25.227 1.00 97.06 193 ALA A N 1
ATOM 1491 C CA . ALA A 1 193 ? -17.818 -17.426 26.101 1.00 97.06 193 ALA A CA 1
ATOM 1492 C C . ALA A 1 193 ? -18.289 -16.690 27.363 1.00 97.06 193 ALA A C 1
ATOM 1494 O O . ALA A 1 193 ? -17.868 -17.040 28.463 1.00 97.06 193 ALA A O 1
ATOM 1495 N N . TYR A 1 194 ? -19.210 -15.732 27.217 1.00 97.19 194 TYR A N 1
ATOM 1496 C CA . TYR A 1 194 ? -19.823 -15.026 28.343 1.00 97.19 194 TYR A CA 1
ATOM 1497 C C . TYR A 1 194 ? -20.578 -15.971 29.291 1.00 97.19 194 TYR A C 1
ATOM 1499 O O . TYR A 1 194 ? -20.358 -15.926 30.499 1.00 97.19 194 TYR A O 1
ATOM 1507 N N . ALA A 1 195 ? -21.396 -16.881 28.759 1.00 96.31 195 ALA A N 1
ATOM 1508 C CA . ALA A 1 195 ? -22.176 -17.841 29.538 1.00 96.31 195 ALA A CA 1
ATOM 1509 C C . ALA A 1 195 ? -21.300 -18.799 30.363 1.00 96.31 195 ALA A C 1
ATOM 1511 O O . ALA A 1 195 ? -21.702 -19.225 31.445 1.00 96.31 195 ALA A O 1
ATOM 1512 N N . LEU A 1 196 ? -20.104 -19.136 29.866 1.00 97.19 196 LEU A N 1
ATOM 1513 C CA . LEU A 1 196 ? -19.157 -20.014 30.556 1.00 97.19 196 LEU A CA 1
ATOM 1514 C C . LEU A 1 196 ? -18.242 -19.261 31.525 1.00 97.19 196 LEU A C 1
ATOM 1516 O O . LEU A 1 196 ? -17.996 -19.741 32.631 1.00 97.19 196 LEU A O 1
ATOM 1520 N N . ALA A 1 197 ? -17.714 -18.106 31.117 1.00 96.94 197 ALA A N 1
ATOM 1521 C CA . ALA A 1 197 ? -16.803 -17.327 31.946 1.00 96.94 197 ALA A CA 1
ATOM 1522 C C . ALA A 1 197 ? -17.545 -16.614 33.083 1.00 96.94 197 ALA A C 1
ATOM 1524 O O . ALA A 1 197 ? -17.000 -16.499 34.182 1.00 96.94 197 ALA A O 1
ATOM 1525 N N . GLY A 1 198 ? -18.773 -16.156 32.832 1.00 95.94 198 GLY A N 1
ATOM 1526 C CA . GLY A 1 198 ? -19.569 -15.320 33.724 1.00 95.94 198 GLY A CA 1
ATOM 1527 C C . GLY A 1 198 ? -19.290 -13.822 33.563 1.00 95.94 198 GLY A C 1
ATOM 1528 O O . GLY A 1 198 ? -18.387 -13.406 32.833 1.00 95.94 198 GLY A O 1
ATOM 1529 N N . ALA A 1 199 ? -20.066 -13.021 34.296 1.00 95.06 199 ALA A N 1
ATOM 1530 C CA . ALA A 1 199 ? -20.034 -11.559 34.293 1.00 95.06 199 ALA A CA 1
ATOM 1531 C C . ALA A 1 199 ? -18.649 -10.953 34.601 1.00 95.06 199 ALA A C 1
ATOM 1533 O O . ALA A 1 199 ? -17.743 -11.618 35.112 1.00 95.06 199 ALA A O 1
ATOM 1534 N N . PHE A 1 200 ? -18.477 -9.672 34.286 1.00 94.56 200 PHE A N 1
ATOM 1535 C CA . PHE A 1 200 ? -17.288 -8.903 34.649 1.00 94.56 200 PHE A CA 1
ATOM 1536 C C . PHE A 1 200 ? -17.263 -8.707 36.173 1.00 94.56 200 PHE A C 1
ATOM 1538 O O . PHE A 1 200 ? -18.316 -8.525 36.790 1.00 94.56 200 PHE A O 1
ATOM 1545 N N . ASP A 1 201 ? -16.080 -8.757 36.798 1.00 93.88 201 ASP A N 1
ATOM 1546 C CA . ASP A 1 201 ? -15.940 -8.663 38.261 1.00 93.88 201 ASP A CA 1
ATOM 1547 C C . ASP A 1 201 ? -16.089 -7.211 38.752 1.00 93.88 201 ASP A C 1
ATOM 1549 O O . ASP A 1 201 ? -15.136 -6.544 39.155 1.00 93.88 201 ASP A O 1
ATOM 1553 N N . GLU A 1 202 ? -17.326 -6.717 38.735 1.00 89.75 202 GLU A N 1
ATOM 1554 C CA . GLU A 1 202 ? -17.685 -5.370 39.192 1.00 89.75 202 GLU A CA 1
ATOM 1555 C C . GLU A 1 202 ? -17.323 -5.116 40.664 1.00 89.75 202 GLU A C 1
ATOM 1557 O O . GLU A 1 202 ? -17.123 -3.971 41.059 1.00 89.75 202 GLU A O 1
ATOM 1562 N N . LYS A 1 203 ? -17.189 -6.167 41.489 1.00 90.44 203 LYS A N 1
ATOM 1563 C CA . LYS A 1 203 ? -16.809 -6.022 42.902 1.00 90.44 203 LYS A CA 1
ATOM 1564 C C . LYS A 1 203 ? -15.339 -5.664 43.055 1.00 90.44 203 LYS A C 1
ATOM 1566 O O . LYS A 1 203 ? -14.999 -4.906 43.959 1.00 90.44 203 LYS A O 1
ATOM 1571 N N . ALA A 1 204 ? -14.478 -6.241 42.218 1.00 88.75 204 ALA A N 1
ATOM 1572 C CA . ALA A 1 204 ? -13.047 -5.968 42.246 1.00 88.75 204 ALA A CA 1
ATOM 1573 C C . ALA A 1 204 ? -12.662 -4.724 41.439 1.00 88.75 204 ALA A C 1
ATOM 1575 O O . ALA A 1 204 ? -11.726 -4.043 41.841 1.00 88.75 204 ALA A O 1
ATOM 1576 N N . PHE A 1 205 ? -13.366 -4.441 40.336 1.00 87.19 205 PHE A N 1
ATOM 1577 C CA . PHE A 1 205 ? -12.972 -3.399 39.379 1.00 87.19 205 PHE A CA 1
ATOM 1578 C C . PHE A 1 205 ? -13.915 -2.186 39.334 1.00 87.19 205 PHE A C 1
ATOM 1580 O O . PHE A 1 205 ? -13.539 -1.160 38.782 1.00 87.19 205 PHE A O 1
ATOM 1587 N N . GLY A 1 206 ? -15.100 -2.238 39.955 1.00 77.69 206 GLY A N 1
ATOM 1588 C CA . GLY A 1 206 ? -15.991 -1.098 40.225 1.00 77.69 206 GLY A CA 1
ATOM 1589 C C . GLY A 1 206 ? -16.124 -0.054 39.105 1.00 77.69 206 GLY A C 1
ATOM 1590 O O . GLY A 1 206 ? -16.978 -0.161 38.227 1.00 77.69 206 GLY A O 1
ATOM 1591 N N . ARG A 1 207 ? -15.292 0.998 39.175 1.00 74.75 207 ARG A N 1
ATOM 1592 C CA . ARG A 1 207 ? -15.271 2.144 38.244 1.00 74.75 207 ARG A CA 1
ATOM 1593 C C . ARG A 1 207 ? -14.497 1.890 36.931 1.00 74.75 207 ARG A C 1
ATOM 1595 O O . ARG A 1 207 ? -14.316 2.842 36.173 1.00 74.75 207 ARG A O 1
ATOM 1602 N N . GLY A 1 208 ? -14.073 0.654 36.666 1.00 82.50 208 GLY A N 1
ATOM 1603 C CA . GLY A 1 208 ? -13.400 0.202 35.440 1.00 82.50 208 GLY A CA 1
ATOM 1604 C C . GLY A 1 208 ? -11.884 0.002 35.593 1.00 82.50 208 GLY A C 1
ATOM 1605 O O . GLY A 1 208 ? -11.343 0.157 36.687 1.00 82.50 208 GLY A O 1
ATOM 1606 N N . TYR A 1 209 ? -11.187 -0.244 34.480 1.00 83.56 209 TYR A N 1
ATOM 1607 C CA . TYR A 1 209 ? -9.732 -0.452 34.370 1.00 83.56 209 TYR A CA 1
ATOM 1608 C C . TYR A 1 209 ? -9.221 -1.814 34.875 1.00 83.56 209 TYR A C 1
ATOM 1610 O O . TYR A 1 209 ? -8.391 -1.865 35.781 1.00 83.56 209 TYR A O 1
ATOM 1618 N N . GLY A 1 210 ? -9.664 -2.919 34.273 1.00 89.00 210 GLY A N 1
ATOM 1619 C CA . GLY A 1 210 ? -9.116 -4.264 34.516 1.00 89.00 210 GLY A CA 1
ATOM 1620 C C . GLY A 1 210 ? -10.147 -5.391 34.445 1.00 89.00 210 GLY A C 1
ATOM 1621 O O . GLY A 1 210 ? -9.782 -6.565 34.377 1.00 89.00 210 GLY A O 1
ATOM 1622 N N . GLU A 1 211 ? -11.426 -5.041 34.426 1.00 93.25 211 GLU A N 1
ATOM 1623 C CA . GLU A 1 211 ? -12.563 -5.939 34.290 1.00 93.25 211 GLU A CA 1
ATOM 1624 C C . GLU A 1 211 ? -12.540 -6.733 32.982 1.00 93.25 211 GLU A C 1
ATOM 1626 O O . GLU A 1 211 ? -12.812 -7.936 32.995 1.00 93.25 211 GLU A O 1
ATOM 1631 N N . GLU A 1 212 ? -12.169 -6.094 31.870 1.00 93.50 212 GLU A N 1
ATOM 1632 C CA . GLU A 1 212 ? -12.074 -6.737 30.565 1.00 93.50 212 GLU A CA 1
ATOM 1633 C C . GLU A 1 212 ? -10.887 -7.701 30.523 1.00 93.50 212 GLU A C 1
ATOM 1635 O O . GLU A 1 212 ? -11.005 -8.792 29.962 1.00 93.50 212 GLU A O 1
ATOM 1640 N N . ASN A 1 213 ? -9.788 -7.366 31.208 1.00 95.75 213 ASN A N 1
ATOM 1641 C CA . ASN A 1 213 ? -8.625 -8.242 31.340 1.00 95.75 213 ASN A CA 1
ATOM 1642 C C . ASN A 1 213 ? -8.974 -9.489 32.160 1.00 95.75 213 ASN A C 1
ATOM 1644 O O . ASN A 1 213 ? -8.698 -10.602 31.720 1.00 95.75 213 ASN A O 1
ATOM 1648 N N . ASP A 1 214 ? -9.627 -9.329 33.319 1.00 97.38 214 ASP A N 1
ATOM 1649 C CA . ASP A 1 214 ? -10.091 -10.455 34.142 1.00 97.38 214 ASP A CA 1
ATOM 1650 C C . ASP A 1 214 ? -11.040 -11.374 33.356 1.00 97.38 214 ASP A C 1
ATOM 1652 O O . ASP A 1 214 ? -10.853 -12.595 33.352 1.00 97.38 214 ASP A O 1
ATOM 1656 N N . PHE A 1 215 ? -12.010 -10.802 32.635 1.00 97.69 215 PHE A N 1
ATOM 1657 C CA . PHE A 1 215 ? -12.911 -11.563 31.769 1.00 97.69 215 PHE A CA 1
ATOM 1658 C C . PHE A 1 215 ? -12.157 -12.313 30.666 1.00 97.69 215 PHE A C 1
ATOM 1660 O O . PHE A 1 215 ? -12.378 -13.513 30.461 1.00 97.69 215 PHE A O 1
ATOM 1667 N N . CYS A 1 216 ? -11.231 -11.637 29.983 1.00 98.12 216 CYS A N 1
ATOM 1668 C CA . CYS A 1 216 ? -10.421 -12.232 28.929 1.00 98.12 216 CYS A CA 1
ATOM 1669 C C . CYS A 1 216 ? -9.557 -13.379 29.461 1.00 98.12 216 CYS A C 1
ATOM 1671 O O . CYS A 1 216 ? -9.509 -14.440 28.839 1.00 98.12 216 CYS A O 1
ATOM 1673 N N . PHE A 1 217 ? -8.926 -13.222 30.624 1.00 98.38 217 PHE A N 1
ATOM 1674 C CA . PHE A 1 217 ? -8.109 -14.270 31.232 1.00 98.38 217 PHE A CA 1
ATOM 1675 C C . PHE A 1 217 ? -8.942 -15.479 31.660 1.00 98.38 217 PHE A C 1
ATOM 1677 O O . PHE A 1 217 ? -8.550 -16.611 31.369 1.00 98.38 217 PHE A O 1
ATOM 1684 N N . ARG A 1 218 ? -10.134 -15.275 32.238 1.00 98.31 218 ARG A N 1
ATOM 1685 C CA . ARG A 1 218 ? -11.074 -16.376 32.514 1.00 98.31 218 ARG A CA 1
ATOM 1686 C C . ARG A 1 218 ? -11.484 -17.111 31.239 1.00 98.31 218 ARG A C 1
ATOM 1688 O O . ARG A 1 218 ? -11.460 -18.340 31.210 1.00 98.31 218 ARG A O 1
ATOM 1695 N N . CYS A 1 219 ? -11.786 -16.386 30.163 1.00 98.38 219 CYS A N 1
ATOM 1696 C CA . CYS A 1 219 ? -12.067 -16.987 28.858 1.00 98.38 219 CYS A CA 1
ATOM 1697 C C . CYS A 1 219 ? -10.867 -17.793 28.326 1.00 98.38 219 CYS A C 1
ATOM 1699 O O . CYS A 1 219 ? -11.040 -18.910 27.834 1.00 98.38 219 CYS A O 1
ATOM 1701 N N . THR A 1 220 ? -9.646 -17.271 28.462 1.00 98.19 220 THR A N 1
ATOM 1702 C CA . THR A 1 220 ? -8.414 -17.961 28.051 1.00 98.19 220 THR A CA 1
ATOM 1703 C C . THR A 1 220 ? -8.210 -19.264 28.828 1.00 98.19 220 THR A C 1
ATOM 1705 O O . THR A 1 220 ? -7.887 -20.286 28.223 1.00 98.19 220 THR A O 1
ATOM 1708 N N . MET A 1 221 ? -8.479 -19.278 30.140 1.00 97.69 221 MET A N 1
ATOM 1709 C CA . MET A 1 221 ? -8.439 -20.495 30.970 1.00 97.69 221 MET A CA 1
ATOM 1710 C C . MET A 1 221 ? -9.465 -21.552 30.532 1.00 97.69 221 MET A C 1
ATOM 1712 O O . MET A 1 221 ? -9.233 -22.746 30.711 1.00 97.69 221 MET A O 1
ATOM 1716 N N . LEU A 1 222 ? -10.573 -21.127 29.918 1.00 97.94 222 LEU A N 1
ATOM 1717 C CA . LEU A 1 222 ? -11.586 -21.998 29.311 1.00 97.94 222 LEU A CA 1
ATOM 1718 C C . LEU A 1 222 ? -11.230 -22.429 27.873 1.00 97.94 222 LEU A C 1
ATOM 1720 O O . LEU A 1 222 ? -11.991 -23.150 27.232 1.00 97.94 222 LEU A O 1
ATOM 1724 N N . GLY A 1 223 ? -10.070 -22.014 27.354 1.00 97.31 223 GLY A N 1
ATOM 1725 C CA . GLY A 1 223 ? -9.573 -22.378 26.027 1.00 97.31 223 GLY A CA 1
ATOM 1726 C C . GLY A 1 223 ? -10.010 -21.445 24.893 1.00 97.31 223 GLY A C 1
ATOM 1727 O O . GLY A 1 223 ? -9.675 -21.717 23.729 1.00 97.31 223 GLY A O 1
ATOM 1728 N N . PHE A 1 224 ? -10.708 -20.349 25.199 1.00 98.50 224 PHE A N 1
ATOM 1729 C CA . PHE A 1 224 ? -11.018 -19.308 24.222 1.00 98.50 224 PHE A CA 1
ATOM 1730 C C . PHE A 1 224 ? -9.795 -18.433 23.905 1.00 98.50 224 PHE A C 1
ATOM 1732 O O . PHE A 1 224 ? -8.743 -18.527 24.536 1.00 98.50 224 PHE A O 1
ATOM 17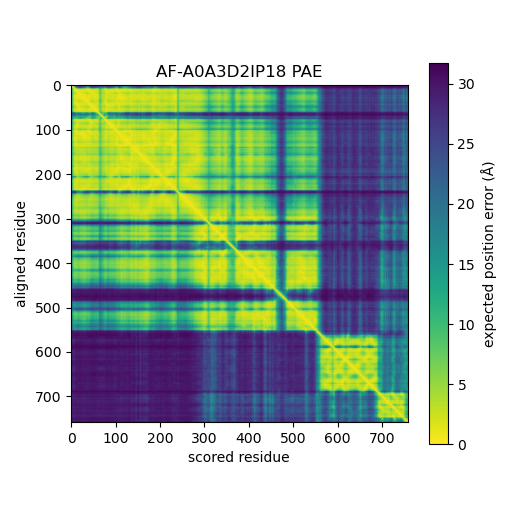39 N N . ILE A 1 225 ? -9.920 -17.624 22.857 1.00 98.44 225 ILE A N 1
ATOM 1740 C CA . ILE A 1 225 ? -8.904 -16.702 22.354 1.00 98.44 225 ILE A CA 1
ATOM 1741 C C . ILE A 1 225 ? -9.539 -15.339 22.066 1.00 98.44 225 ILE A C 1
ATOM 1743 O O . ILE A 1 225 ? -10.741 -15.258 21.815 1.00 98.44 225 ILE A O 1
ATOM 1747 N N . HIS A 1 226 ? -8.714 -14.301 22.033 1.00 98.56 226 HIS A N 1
ATOM 1748 C CA . HIS A 1 226 ? -9.107 -12.927 21.713 1.00 98.56 226 HIS A CA 1
ATOM 1749 C C . HIS A 1 226 ? -8.360 -12.488 20.462 1.00 98.56 226 HIS A C 1
ATOM 1751 O O . HIS A 1 226 ? -7.214 -12.907 20.264 1.00 98.56 226 HIS A O 1
ATOM 1757 N N . VAL A 1 227 ? -9.002 -11.711 19.594 1.00 98.50 227 VAL A N 1
ATOM 1758 C CA . VAL A 1 227 ? -8.404 -11.299 18.316 1.00 98.50 227 VAL A CA 1
ATOM 1759 C C . VAL A 1 227 ? -8.631 -9.821 18.017 1.00 98.50 227 VAL A C 1
ATOM 1761 O O . VAL A 1 227 ? -9.647 -9.237 18.394 1.00 98.50 227 VAL A O 1
ATOM 1764 N N . LEU A 1 228 ? -7.673 -9.230 17.312 1.00 98.19 228 LEU A N 1
ATOM 1765 C CA . LEU A 1 228 ? -7.775 -7.897 16.729 1.00 98.19 228 LEU A CA 1
ATOM 1766 C C . LEU A 1 228 ? -8.437 -7.992 15.346 1.00 98.19 228 LEU A C 1
ATOM 1768 O O . LEU A 1 228 ? -8.113 -8.886 14.575 1.00 98.19 228 LEU A O 1
ATOM 1772 N N . CYS A 1 229 ? -9.346 -7.082 15.010 1.00 98.12 229 CYS A N 1
ATOM 1773 C CA . CYS A 1 229 ? -10.001 -6.996 13.704 1.00 98.12 229 CYS A CA 1
ATOM 1774 C C . CYS A 1 229 ? -9.279 -5.955 12.842 1.00 98.12 229 CYS A C 1
ATOM 1776 O O . CYS A 1 229 ? -9.534 -4.758 12.978 1.00 98.12 229 CYS A O 1
ATOM 1778 N N . ASP A 1 230 ? -8.367 -6.394 11.973 1.00 97.31 230 ASP A N 1
ATOM 1779 C CA . ASP A 1 230 ? -7.484 -5.510 11.204 1.00 97.31 230 ASP A CA 1
ATOM 1780 C C . ASP A 1 230 ? -8.118 -4.904 9.941 1.00 97.31 230 ASP A C 1
ATOM 1782 O O . ASP A 1 230 ? -7.438 -4.231 9.176 1.00 97.31 230 ASP A O 1
ATOM 1786 N N . ASP A 1 231 ? -9.412 -5.128 9.707 1.00 97.50 231 ASP A N 1
ATOM 1787 C CA . ASP A 1 231 ? -10.223 -4.567 8.609 1.00 97.50 231 ASP A CA 1
ATOM 1788 C C . ASP A 1 231 ? -11.310 -3.586 9.101 1.00 97.50 231 ASP A C 1
ATOM 1790 O O . ASP A 1 231 ? -12.127 -3.077 8.324 1.00 97.50 231 ASP A O 1
ATOM 1794 N N . THR A 1 232 ? -11.348 -3.312 10.408 1.00 98.38 232 THR A N 1
ATOM 1795 C CA . THR A 1 232 ? -12.374 -2.475 11.038 1.00 98.38 232 THR A CA 1
ATOM 1796 C C . THR A 1 232 ? -11.730 -1.401 11.891 1.00 98.38 232 THR A C 1
ATOM 1798 O O . THR A 1 232 ? -10.944 -1.700 12.786 1.00 98.38 232 THR A O 1
ATOM 1801 N N . PHE A 1 233 ? -12.111 -0.149 11.640 1.00 98.50 233 PHE A N 1
ATOM 1802 C CA . PHE A 1 233 ? -11.672 1.005 12.413 1.00 98.50 233 PHE A CA 1
ATOM 1803 C C . PHE A 1 233 ? -12.867 1.707 13.052 1.00 98.50 233 PHE A C 1
ATOM 1805 O O . PHE A 1 233 ? -13.845 2.029 12.373 1.00 98.50 233 PHE A O 1
ATOM 1812 N N . ILE A 1 234 ? -12.767 1.981 14.348 1.00 98.38 234 ILE A N 1
ATOM 1813 C CA . ILE A 1 234 ? -13.738 2.777 15.099 1.00 98.38 234 ILE A CA 1
ATOM 1814 C C . ILE A 1 234 ? -12.979 3.914 15.760 1.00 98.38 234 ILE A C 1
ATOM 1816 O O . ILE A 1 234 ? -12.025 3.686 16.506 1.00 98.38 234 ILE A O 1
ATOM 1820 N N . TYR A 1 235 ? -13.404 5.146 15.497 1.00 98.00 235 TYR A N 1
ATOM 1821 C CA . TYR A 1 235 ? -12.813 6.290 16.174 1.00 98.00 235 TYR A CA 1
ATOM 1822 C C . TYR A 1 235 ? -13.267 6.296 17.631 1.00 98.00 235 TYR A C 1
ATOM 1824 O O . TYR A 1 235 ? -14.447 6.111 17.922 1.00 98.00 235 TYR A O 1
ATOM 1832 N N . HIS A 1 236 ? -12.332 6.537 18.534 1.00 95.69 236 HIS A N 1
ATOM 1833 C CA . HIS A 1 236 ? -12.569 6.706 19.953 1.00 95.69 236 HIS A CA 1
ATOM 1834 C C . HIS A 1 236 ? -11.980 8.055 20.345 1.00 95.69 236 HIS A C 1
ATOM 1836 O O . HIS A 1 236 ? -10.789 8.312 20.137 1.00 95.69 236 HIS A O 1
ATOM 1842 N N . ARG A 1 237 ? -12.814 8.942 20.900 1.00 89.50 237 ARG A N 1
ATOM 1843 C CA . ARG A 1 237 ? -12.327 10.240 21.383 1.00 89.50 237 ARG A CA 1
ATOM 1844 C C . ARG A 1 237 ? -11.236 10.043 22.435 1.00 89.50 237 ARG A C 1
ATOM 1846 O O . ARG A 1 237 ? -10.297 10.837 22.485 1.00 89.50 237 ARG A O 1
ATOM 1853 N N . GLY A 1 238 ? -11.355 8.977 23.229 1.00 68.75 238 GLY A N 1
ATOM 1854 C CA . GLY A 1 238 ? -10.489 8.733 24.366 1.00 68.75 238 GLY A CA 1
ATOM 1855 C C . GLY A 1 238 ? -10.702 9.802 25.436 1.00 68.75 238 GLY A C 1
ATOM 1856 O O . GLY A 1 238 ? -11.422 10.789 25.259 1.00 68.75 238 GLY A O 1
ATOM 1857 N N . THR A 1 239 ? -10.073 9.628 26.596 1.00 55.28 239 THR A N 1
ATOM 1858 C CA . THR A 1 239 ? -10.287 10.562 27.700 1.00 55.28 239 THR A CA 1
ATOM 1859 C C . THR A 1 239 ? -9.762 11.959 27.358 1.00 55.28 239 THR A C 1
ATOM 1861 O O . THR A 1 239 ? -8.585 12.244 27.549 1.00 55.28 239 THR A O 1
ATOM 1864 N N . ALA A 1 240 ? -10.683 12.880 27.053 1.00 37.94 240 ALA A N 1
ATOM 1865 C CA . ALA A 1 240 ? -10.525 14.333 27.209 1.00 37.94 240 ALA A CA 1
ATOM 1866 C C . ALA A 1 240 ? -10.246 14.755 28.676 1.00 37.94 240 ALA A C 1
ATOM 1868 O O . ALA A 1 240 ? -10.197 15.936 29.012 1.00 37.94 240 ALA A O 1
ATOM 1869 N N . SER A 1 241 ? -10.050 13.786 29.569 1.00 36.16 241 SER A N 1
ATOM 1870 C CA . SER A 1 241 ? -9.521 13.947 30.912 1.00 36.16 241 SER A CA 1
ATOM 1871 C C . SER A 1 241 ? -8.052 13.529 30.904 1.00 36.16 241 SER A C 1
ATOM 1873 O O . SER A 1 241 ? -7.734 12.348 31.049 1.00 36.16 241 SER A O 1
ATOM 1875 N N . PHE A 1 242 ? -7.148 14.501 30.758 1.00 36.19 242 PHE A N 1
ATOM 1876 C CA . PHE A 1 242 ? -5.765 14.335 31.204 1.00 36.19 242 PHE A CA 1
ATOM 1877 C C . PHE A 1 242 ? -5.777 13.669 32.582 1.00 36.19 242 PHE A C 1
ATOM 1879 O O . PHE A 1 242 ? -6.493 14.126 33.474 1.00 36.19 242 PHE A O 1
ATOM 1886 N N . GLY A 1 243 ? -5.044 12.557 32.696 1.00 54.12 243 GLY A N 1
ATOM 1887 C CA . GLY A 1 243 ? -5.120 11.590 33.786 1.00 54.12 243 GLY A CA 1
ATOM 1888 C C . GLY A 1 243 ? -5.281 12.227 35.157 1.00 54.12 243 GLY A C 1
ATOM 1889 O O . GLY A 1 243 ? -4.296 12.628 35.780 1.00 54.12 243 GLY A O 1
ATOM 1890 N N . THR A 1 244 ? -6.527 12.270 35.631 1.00 65.88 244 THR A N 1
ATOM 1891 C CA . THR A 1 244 ? -6.809 12.591 37.022 1.00 65.88 244 THR A CA 1
ATOM 1892 C C . THR A 1 244 ? -6.033 11.597 37.878 1.00 65.88 244 THR A C 1
ATOM 1894 O O . THR A 1 244 ? -5.916 10.417 37.534 1.00 65.88 244 THR A O 1
ATOM 1897 N N . GLU A 1 245 ? -5.479 12.060 38.995 1.00 76.69 245 GLU A N 1
ATOM 1898 C CA . GLU A 1 245 ? -4.751 11.180 39.917 1.00 76.69 245 GLU A CA 1
ATOM 1899 C C . GLU A 1 245 ? -5.613 9.986 40.360 1.00 76.69 245 GLU A C 1
ATOM 1901 O O . GLU A 1 245 ? -5.104 8.890 40.574 1.00 76.69 245 GLU A O 1
ATOM 1906 N N . GLU A 1 246 ? -6.938 10.156 40.380 1.00 81.56 246 GLU A N 1
ATOM 1907 C CA . GLU A 1 246 ? -7.885 9.064 40.594 1.00 81.56 246 GLU A CA 1
ATOM 1908 C C . GLU A 1 246 ? -7.817 7.976 39.507 1.00 81.56 246 GLU A C 1
ATOM 1910 O O . GLU A 1 246 ? -7.734 6.798 39.852 1.00 81.56 246 GLU A O 1
ATOM 1915 N N . LYS A 1 247 ? -7.807 8.336 38.213 1.00 82.25 247 LYS A N 1
ATOM 1916 C CA . LYS A 1 247 ? -7.705 7.364 37.109 1.00 82.25 247 LYS A CA 1
ATOM 1917 C C . LYS A 1 247 ? -6.402 6.570 37.194 1.00 82.25 247 LYS A C 1
ATOM 1919 O O . LYS A 1 247 ? -6.426 5.348 37.097 1.00 82.25 247 LYS A O 1
ATOM 1924 N N . LYS A 1 248 ? -5.272 7.251 37.420 1.00 84.81 248 LYS A N 1
ATOM 1925 C CA . LYS A 1 248 ? -3.966 6.585 37.574 1.00 84.81 248 LYS A CA 1
ATOM 1926 C C . LYS A 1 248 ? -3.956 5.635 38.770 1.00 84.81 248 LYS A C 1
ATOM 1928 O O . LYS A 1 248 ? -3.480 4.512 38.643 1.00 84.81 248 LYS A O 1
ATOM 1933 N N . ARG A 1 249 ? -4.515 6.065 39.908 1.00 88.62 249 ARG A N 1
ATOM 1934 C CA . ARG A 1 249 ? -4.619 5.237 41.115 1.00 88.62 249 ARG A CA 1
ATOM 1935 C C . ARG A 1 249 ? -5.437 3.969 40.866 1.00 88.62 249 ARG A C 1
ATOM 1937 O O . ARG A 1 249 ? -4.997 2.905 41.277 1.00 88.62 249 ARG A O 1
ATOM 1944 N N . LEU A 1 250 ? -6.589 4.082 40.198 1.00 87.88 250 LEU A N 1
ATOM 1945 C CA . LEU A 1 250 ? -7.435 2.927 39.870 1.00 87.88 250 LEU A CA 1
ATOM 1946 C C . LEU A 1 250 ? -6.711 1.941 38.947 1.00 87.88 250 LEU A C 1
ATOM 1948 O O . LEU A 1 250 ? -6.706 0.748 39.227 1.00 87.88 250 LEU A O 1
ATOM 1952 N N . ILE A 1 251 ? -6.042 2.436 37.899 1.00 88.69 251 ILE A N 1
ATOM 1953 C CA . ILE A 1 251 ? -5.249 1.592 36.991 1.00 88.69 251 ILE A CA 1
ATOM 1954 C C . ILE A 1 251 ? -4.165 0.831 37.765 1.00 88.69 251 ILE A C 1
ATOM 1956 O O . ILE A 1 251 ? -4.017 -0.375 37.575 1.00 88.69 251 ILE A O 1
ATOM 1960 N N . GLU A 1 252 ? -3.428 1.504 38.651 1.00 91.12 252 GLU A N 1
ATOM 1961 C CA . GLU A 1 252 ? -2.378 0.874 39.460 1.00 91.12 252 GLU A CA 1
ATOM 1962 C C . GLU A 1 252 ? -2.953 -0.187 40.417 1.00 91.12 252 GLU A C 1
ATOM 1964 O O . GLU A 1 252 ? -2.492 -1.329 40.432 1.00 91.12 252 GLU A O 1
ATOM 1969 N N . GLU A 1 253 ? -4.002 0.154 41.172 1.00 93.56 253 GLU A N 1
ATOM 1970 C CA . GLU A 1 253 ? -4.659 -0.754 42.122 1.00 93.56 253 GLU A CA 1
ATOM 1971 C C . GLU A 1 253 ? -5.205 -2.009 41.427 1.00 93.56 253 GLU A C 1
ATOM 1973 O O . GLU A 1 253 ? -4.940 -3.140 41.846 1.00 93.56 253 GLU A O 1
ATOM 1978 N N . HIS A 1 254 ? -5.920 -1.833 40.319 1.00 94.25 254 HIS A N 1
ATOM 1979 C CA . HIS A 1 254 ? -6.506 -2.941 39.575 1.00 94.25 254 HIS A CA 1
ATOM 1980 C C . HIS A 1 254 ? -5.450 -3.774 38.838 1.00 94.25 254 HIS A C 1
ATOM 1982 O O . HIS A 1 254 ? -5.564 -5.002 38.782 1.00 94.25 254 HIS A O 1
ATOM 1988 N N . THR A 1 255 ? -4.361 -3.155 38.372 1.00 94.00 255 THR A N 1
ATOM 1989 C CA . THR A 1 255 ? -3.205 -3.884 37.826 1.00 94.00 255 THR A CA 1
ATOM 1990 C C . THR A 1 255 ? -2.588 -4.802 38.882 1.00 94.00 255 THR A C 1
ATOM 1992 O O . THR A 1 255 ? -2.245 -5.945 38.576 1.00 94.00 255 THR A O 1
ATOM 1995 N N . GLN A 1 256 ? -2.496 -4.370 40.145 1.00 95.62 256 GLN A N 1
ATOM 1996 C CA . GLN A 1 256 ? -2.005 -5.220 41.237 1.00 95.62 256 GLN A CA 1
ATOM 1997 C C . GLN A 1 256 ? -2.946 -6.398 41.524 1.00 95.62 256 GLN A C 1
ATOM 1999 O O . GLN A 1 256 ? -2.476 -7.512 41.779 1.00 95.62 256 GLN A O 1
ATOM 2004 N N . ILE A 1 257 ? -4.267 -6.195 41.434 1.00 96.31 257 ILE A N 1
ATOM 2005 C CA . ILE A 1 257 ? -5.249 -7.287 41.537 1.00 96.31 257 ILE A CA 1
ATOM 2006 C C . ILE A 1 257 ? -5.014 -8.316 40.426 1.00 96.31 257 ILE A C 1
ATOM 2008 O O . ILE A 1 257 ? -4.923 -9.511 40.725 1.00 96.31 257 ILE A O 1
ATOM 2012 N N . LEU A 1 258 ? -4.871 -7.865 39.175 1.00 96.81 258 LEU A N 1
ATOM 2013 C CA . LEU A 1 258 ? -4.627 -8.737 38.024 1.00 96.81 258 LEU A CA 1
ATOM 2014 C C . LEU A 1 258 ? -3.299 -9.487 38.149 1.00 96.81 258 LEU A C 1
ATOM 2016 O O . LEU A 1 258 ? -3.287 -10.704 37.994 1.00 96.81 258 LEU A O 1
ATOM 2020 N N . ARG A 1 259 ? -2.199 -8.816 38.518 1.00 97.19 259 ARG A N 1
ATOM 2021 C CA . ARG A 1 259 ? -0.888 -9.467 38.718 1.00 97.19 259 ARG A CA 1
ATOM 2022 C C . ARG A 1 259 ? -0.918 -10.517 39.826 1.00 97.19 259 ARG A C 1
ATOM 2024 O O . ARG A 1 259 ? -0.238 -11.532 39.719 1.00 97.19 259 ARG A O 1
ATOM 2031 N N . ARG A 1 260 ? -1.721 -10.307 40.875 1.00 97.25 260 ARG A N 1
ATOM 2032 C CA . ARG A 1 260 ? -1.903 -11.292 41.951 1.00 97.25 260 ARG A CA 1
ATOM 2033 C C . ARG A 1 260 ? -2.742 -12.492 41.510 1.00 97.25 260 ARG A C 1
ATOM 2035 O O . ARG A 1 260 ? -2.453 -13.605 41.937 1.00 97.25 260 ARG A O 1
ATOM 2042 N N . ARG A 1 261 ? -3.800 -12.276 40.721 1.00 97.62 261 ARG A N 1
ATOM 2043 C CA . ARG A 1 261 ? -4.712 -13.345 40.271 1.00 97.62 261 ARG A CA 1
ATOM 2044 C C . ARG A 1 261 ? -4.151 -14.143 39.090 1.00 97.62 261 ARG A C 1
ATOM 2046 O O . ARG A 1 261 ? -4.345 -15.352 39.035 1.00 97.62 261 ARG A O 1
ATOM 2053 N N . TYR A 1 262 ? -3.462 -13.468 38.174 1.00 97.38 262 TYR A N 1
ATOM 2054 C CA . TYR A 1 262 ? -3.096 -13.966 36.848 1.00 97.38 262 TYR A CA 1
ATOM 2055 C C . TYR A 1 262 ? -1.652 -13.583 36.467 1.00 97.38 262 TYR A C 1
ATOM 2057 O O . TYR A 1 262 ? -1.442 -12.913 35.454 1.00 97.38 262 TYR A O 1
ATOM 2065 N N . PRO A 1 263 ? -0.635 -13.972 37.260 1.00 96.94 263 PRO A N 1
ATOM 2066 C CA . PRO A 1 263 ? 0.742 -13.524 37.044 1.00 96.94 263 PRO A CA 1
ATOM 2067 C C . PRO A 1 263 ? 1.269 -13.873 35.644 1.00 96.94 263 PRO A C 1
ATOM 2069 O O . PRO A 1 263 ? 1.810 -13.004 34.968 1.00 96.94 263 PRO A O 1
ATOM 2072 N N . GLU A 1 264 ? 1.036 -15.103 35.179 1.00 96.25 264 GLU A N 1
ATOM 2073 C CA . GLU A 1 264 ? 1.508 -15.575 33.869 1.00 96.25 264 GLU A CA 1
ATOM 2074 C C . GLU A 1 264 ? 0.837 -14.839 32.699 1.00 96.25 264 GLU A C 1
ATOM 2076 O O . GLU A 1 264 ? 1.503 -14.467 31.735 1.00 96.25 264 GLU A O 1
ATOM 2081 N N . PHE A 1 265 ? -0.474 -14.583 32.772 1.00 96.62 265 PHE A N 1
ATOM 2082 C CA . PHE A 1 265 ? -1.178 -13.865 31.703 1.00 96.62 265 PHE A CA 1
ATOM 2083 C C . PHE A 1 265 ? -0.801 -12.381 31.656 1.00 96.62 265 PHE A C 1
ATOM 2085 O O . PHE A 1 265 ? -0.695 -11.806 30.574 1.00 96.62 265 PHE A O 1
ATOM 2092 N N . MET A 1 266 ? -0.541 -11.767 32.814 1.00 96.88 266 MET A N 1
ATOM 2093 C CA . MET A 1 266 ? -0.015 -10.403 32.871 1.00 96.88 266 MET A CA 1
ATOM 2094 C C . MET A 1 266 ? 1.398 -10.316 32.291 1.00 96.88 266 MET A C 1
ATOM 2096 O O . MET A 1 266 ? 1.680 -9.382 31.547 1.00 96.88 266 MET A O 1
ATOM 2100 N N . GLU A 1 267 ? 2.265 -11.296 32.563 1.00 95.94 267 GLU A N 1
ATOM 2101 C CA . GLU A 1 267 ? 3.592 -11.367 31.941 1.00 95.94 267 GLU A CA 1
ATOM 2102 C C . GLU A 1 267 ? 3.493 -11.511 30.415 1.00 95.94 267 GLU A C 1
ATOM 2104 O O . GLU A 1 267 ? 4.177 -10.797 29.687 1.00 95.94 267 GLU A O 1
ATOM 2109 N N . GLN A 1 268 ? 2.593 -12.361 29.910 1.00 94.12 268 GLN A N 1
ATOM 2110 C CA . GLN A 1 268 ? 2.343 -12.486 28.468 1.00 94.12 268 GLN A CA 1
ATOM 2111 C C . GLN A 1 268 ? 1.863 -11.171 27.843 1.00 94.12 268 GLN A C 1
ATOM 2113 O O . GLN A 1 268 ? 2.305 -10.815 26.752 1.00 94.12 268 GLN A O 1
ATOM 2118 N N . ASN A 1 269 ? 0.988 -10.435 28.533 1.00 94.31 269 ASN A N 1
ATOM 2119 C CA . ASN A 1 269 ? 0.538 -9.121 28.085 1.00 94.31 269 ASN A CA 1
ATOM 2120 C C . ASN A 1 269 ? 1.688 -8.098 28.063 1.00 94.31 269 ASN A C 1
ATOM 2122 O O . ASN A 1 269 ? 1.835 -7.366 27.089 1.00 94.31 269 ASN A O 1
ATOM 2126 N N . ASP A 1 270 ? 2.541 -8.085 29.092 1.00 94.06 270 ASP A N 1
ATOM 2127 C CA . ASP A 1 270 ? 3.723 -7.214 29.153 1.00 94.06 270 ASP A CA 1
ATOM 2128 C C . ASP A 1 270 ? 4.716 -7.531 28.014 1.00 94.06 270 ASP A C 1
ATOM 2130 O O . ASP A 1 270 ? 5.261 -6.619 27.387 1.00 94.06 270 ASP A O 1
ATOM 2134 N N . VAL A 1 271 ? 4.931 -8.819 27.710 1.00 95.19 271 VAL A N 1
ATOM 2135 C CA . VAL A 1 271 ? 5.757 -9.267 26.575 1.00 95.19 271 VAL A CA 1
ATOM 2136 C C . VAL A 1 271 ? 5.160 -8.783 25.256 1.00 95.19 271 VAL A C 1
ATOM 2138 O O . VAL A 1 271 ? 5.874 -8.167 24.471 1.00 95.19 271 VAL A O 1
ATOM 2141 N N . TYR A 1 272 ? 3.857 -8.982 25.048 1.00 94.62 272 TYR A N 1
ATOM 2142 C CA . TYR A 1 272 ? 3.157 -8.556 23.835 1.00 94.62 272 TYR A CA 1
ATOM 2143 C C . TYR A 1 272 ? 3.267 -7.037 23.610 1.00 94.62 272 TYR A C 1
ATOM 2145 O O . TYR A 1 272 ? 3.614 -6.595 22.517 1.00 94.62 272 TYR A O 1
ATOM 2153 N N . CYS A 1 273 ? 3.059 -6.231 24.658 1.00 92.75 273 CYS A N 1
ATOM 2154 C CA . CYS A 1 273 ? 3.222 -4.773 24.614 1.00 92.75 273 CYS A CA 1
ATOM 2155 C C . CYS A 1 273 ? 4.649 -4.331 24.256 1.00 92.75 273 CYS A C 1
ATOM 2157 O O . CYS A 1 273 ? 4.837 -3.285 23.642 1.00 92.75 273 CYS A O 1
ATOM 2159 N N . ARG A 1 274 ? 5.662 -5.092 24.675 1.00 92.69 274 ARG A N 1
ATOM 2160 C CA . ARG A 1 274 ? 7.071 -4.763 24.429 1.00 92.69 274 ARG A CA 1
ATOM 2161 C C . ARG A 1 274 ? 7.550 -5.209 23.049 1.00 92.69 274 ARG A C 1
ATOM 2163 O O . ARG A 1 274 ? 8.414 -4.545 22.487 1.00 92.69 274 ARG A O 1
ATOM 2170 N N . GLU A 1 275 ? 7.057 -6.338 22.550 1.00 92.00 275 GLU A N 1
ATOM 2171 C CA . GLU A 1 275 ? 7.516 -6.932 21.288 1.00 92.00 275 GLU A CA 1
ATOM 2172 C C . GLU A 1 275 ? 6.809 -6.370 20.053 1.00 92.00 275 GLU A C 1
ATOM 2174 O O . GLU A 1 275 ? 7.367 -6.469 18.966 1.00 92.00 275 GLU A O 1
ATOM 2179 N N . ASP A 1 276 ? 5.617 -5.782 20.210 1.00 90.06 276 ASP A N 1
ATOM 2180 C CA . ASP A 1 276 ? 4.801 -5.264 19.102 1.00 90.06 276 ASP A CA 1
ATOM 2181 C C . ASP A 1 276 ? 4.693 -6.261 17.916 1.00 90.06 276 ASP A C 1
ATOM 2183 O O . ASP A 1 276 ? 5.083 -5.963 16.778 1.00 90.06 276 ASP A O 1
ATOM 2187 N N . PRO A 1 277 ? 4.191 -7.490 18.165 1.00 91.00 277 PRO A N 1
ATOM 2188 C CA . PRO A 1 277 ? 4.279 -8.593 17.203 1.00 91.00 277 PRO A CA 1
ATOM 2189 C C . PRO A 1 277 ? 3.440 -8.387 15.934 1.00 91.00 277 PRO A C 1
ATOM 2191 O O . PRO A 1 277 ? 3.651 -9.087 14.944 1.00 91.00 277 PRO A O 1
ATOM 2194 N N . ASP A 1 278 ? 2.503 -7.435 15.953 1.00 92.56 278 ASP A N 1
ATOM 2195 C CA . ASP A 1 278 ? 1.615 -7.126 14.827 1.00 92.56 278 ASP A CA 1
ATOM 2196 C C . ASP A 1 278 ? 1.958 -5.781 14.157 1.00 92.56 278 ASP A C 1
ATOM 2198 O O . ASP A 1 278 ? 1.113 -5.187 13.482 1.00 92.56 278 ASP A O 1
ATOM 2202 N N . SER A 1 279 ? 3.187 -5.288 14.366 1.00 90.31 279 SER A N 1
ATOM 2203 C CA . SER A 1 279 ? 3.726 -4.045 13.783 1.00 90.31 279 SER A CA 1
ATOM 2204 C C . SER A 1 279 ? 3.481 -3.946 12.280 1.00 90.31 279 SER A C 1
ATOM 2206 O O . SER A 1 279 ? 3.081 -2.890 11.804 1.00 90.31 279 SER A O 1
ATOM 2208 N N . GLU A 1 280 ? 3.559 -5.056 11.544 1.00 89.56 280 GLU A N 1
ATOM 2209 C CA . GLU A 1 280 ? 3.298 -5.082 10.099 1.00 89.56 280 GLU A CA 1
ATOM 2210 C C . GLU A 1 280 ? 1.919 -4.531 9.681 1.00 89.56 280 GLU A C 1
ATOM 2212 O O . GLU A 1 280 ? 1.793 -3.979 8.590 1.00 89.56 280 GLU A O 1
ATOM 2217 N N . ILE A 1 281 ? 0.886 -4.626 10.530 1.00 92.38 281 ILE A N 1
ATOM 2218 C CA . ILE A 1 281 ? -0.442 -4.051 10.246 1.00 92.38 281 ILE A CA 1
ATOM 2219 C C . ILE A 1 281 ? -0.362 -2.521 10.277 1.00 92.38 281 ILE A C 1
ATOM 2221 O O . ILE A 1 281 ? -0.884 -1.843 9.390 1.00 92.38 281 ILE A O 1
ATOM 2225 N N . ARG A 1 282 ? 0.311 -1.978 11.297 1.00 89.88 282 ARG A N 1
ATOM 2226 C CA . ARG A 1 282 ? 0.536 -0.536 11.471 1.00 89.88 282 ARG A CA 1
ATOM 2227 C C . ARG A 1 282 ? 1.455 0.005 10.387 1.00 89.88 282 ARG A C 1
ATOM 2229 O O . ARG A 1 282 ? 1.168 1.051 9.813 1.00 89.88 282 ARG A O 1
ATOM 2236 N N . ASP A 1 283 ? 2.500 -0.740 10.069 1.00 86.81 283 ASP A N 1
ATOM 2237 C CA . ASP A 1 283 ? 3.488 -0.390 9.060 1.00 86.81 283 ASP A CA 1
ATOM 2238 C C . ASP A 1 283 ? 2.864 -0.339 7.664 1.00 86.81 283 ASP A C 1
ATOM 2240 O O . ASP A 1 283 ? 3.076 0.621 6.919 1.00 86.81 283 ASP A O 1
ATOM 2244 N N . ASN A 1 284 ? 2.016 -1.320 7.335 1.00 89.75 284 ASN A N 1
ATOM 2245 C CA . ASN A 1 284 ? 1.267 -1.329 6.083 1.00 89.75 284 ASN A CA 1
ATOM 2246 C C . ASN A 1 284 ? 0.293 -0.143 6.002 1.00 89.75 284 ASN A C 1
ATOM 2248 O O . ASN A 1 284 ? 0.239 0.553 4.988 1.00 89.75 284 ASN A O 1
ATOM 2252 N N . LEU A 1 285 ? -0.438 0.134 7.087 1.00 91.12 285 LEU A N 1
ATOM 2253 C CA . LEU A 1 285 ? -1.347 1.277 7.155 1.00 91.12 285 LEU A CA 1
ATOM 2254 C C . LEU A 1 285 ? -0.611 2.611 6.979 1.00 91.12 285 LEU A C 1
ATOM 2256 O O . LEU A 1 285 ? -1.051 3.443 6.189 1.00 91.12 285 LEU A O 1
ATOM 2260 N N . LEU A 1 286 ? 0.521 2.798 7.662 1.00 87.38 286 LEU A N 1
ATOM 2261 C CA . LEU A 1 286 ? 1.356 3.999 7.569 1.00 87.38 286 LEU A CA 1
ATOM 2262 C C . LEU A 1 286 ? 1.895 4.211 6.157 1.00 87.38 286 LEU A C 1
ATOM 2264 O O . LEU A 1 286 ? 1.797 5.314 5.622 1.00 87.38 286 LEU A O 1
ATOM 2268 N N . LEU A 1 287 ? 2.408 3.153 5.527 1.00 86.62 287 LEU A N 1
ATOM 2269 C CA . LEU A 1 287 ? 2.890 3.222 4.152 1.00 86.62 287 LEU A CA 1
ATOM 2270 C C . LEU A 1 287 ? 1.790 3.691 3.197 1.00 86.62 287 LEU A C 1
ATOM 2272 O O . LEU A 1 287 ? 2.000 4.594 2.387 1.00 86.62 287 LEU A O 1
ATOM 2276 N N . HIS A 1 288 ? 0.605 3.092 3.297 1.00 90.56 288 HIS A N 1
ATOM 2277 C CA . HIS A 1 288 ? -0.510 3.458 2.436 1.00 90.56 288 HIS A CA 1
ATOM 2278 C C . HIS A 1 288 ? -1.111 4.821 2.775 1.00 90.56 288 HIS A C 1
ATOM 2280 O O . HIS A 1 288 ? -1.600 5.488 1.869 1.00 90.56 288 HIS A O 1
ATOM 2286 N N . GLN A 1 289 ? -1.022 5.273 4.026 1.00 87.62 289 GLN A N 1
ATOM 2287 C CA . GLN A 1 289 ? -1.372 6.639 4.402 1.00 87.62 289 GLN A CA 1
ATOM 2288 C C . GLN A 1 289 ? -0.467 7.658 3.692 1.00 87.62 289 GLN A C 1
ATOM 2290 O O . GLN A 1 289 ? -0.974 8.656 3.191 1.00 87.62 289 GLN A O 1
ATOM 2295 N N . CYS A 1 290 ? 0.842 7.395 3.582 1.00 84.56 290 CYS A N 1
ATOM 2296 C CA . CYS A 1 290 ? 1.769 8.252 2.826 1.00 84.56 290 CYS A CA 1
ATOM 2297 C C . CYS A 1 290 ? 1.474 8.268 1.317 1.00 84.56 290 CYS A C 1
ATOM 2299 O O . CYS A 1 290 ? 1.689 9.279 0.648 1.00 84.56 290 CYS A O 1
ATOM 2301 N N . LEU A 1 291 ? 0.987 7.148 0.774 1.00 88.31 291 LEU A N 1
ATOM 2302 C CA . LEU A 1 291 ? 0.587 7.042 -0.632 1.00 88.31 291 LEU A CA 1
ATOM 2303 C C . LEU A 1 291 ? -0.771 7.707 -0.911 1.00 88.31 291 LEU A C 1
ATOM 2305 O O . LEU A 1 291 ? -1.019 8.137 -2.036 1.00 88.31 291 LEU A O 1
ATOM 2309 N N . ASP A 1 292 ? -1.638 7.833 0.093 1.00 87.94 292 ASP A N 1
ATOM 2310 C CA . ASP A 1 292 ? -2.961 8.460 -0.016 1.00 87.94 292 ASP A CA 1
ATOM 2311 C C . ASP A 1 292 ? -2.859 9.995 0.104 1.00 87.94 292 ASP A C 1
ATOM 2313 O O . ASP A 1 292 ? -3.408 10.636 0.998 1.00 87.94 292 ASP A O 1
ATOM 2317 N N . ASN A 1 293 ? -2.080 10.582 -0.809 1.00 86.38 293 ASN A N 1
ATOM 2318 C CA . ASN A 1 293 ? -1.732 12.006 -0.868 1.00 86.38 293 ASN A CA 1
ATOM 2319 C C . ASN A 1 293 ? -2.341 12.726 -2.092 1.00 86.38 293 ASN A C 1
ATOM 2321 O O . ASN A 1 293 ? -1.959 13.847 -2.425 1.00 86.38 293 ASN A O 1
ATOM 2325 N N . GLY A 1 294 ? -3.274 12.070 -2.791 1.00 87.75 294 GLY A N 1
ATOM 2326 C CA . GLY A 1 294 ? -3.937 12.580 -3.995 1.00 87.75 294 GLY A CA 1
ATOM 2327 C C . GLY A 1 294 ? -3.141 12.433 -5.299 1.00 87.75 294 GLY A C 1
ATOM 2328 O O . GLY A 1 294 ? -3.710 12.659 -6.371 1.00 87.75 294 GLY A O 1
ATOM 2329 N N . LYS A 1 295 ? -1.862 12.033 -5.249 1.00 90.50 295 LYS A N 1
ATOM 2330 C CA . LYS A 1 295 ? -1.072 11.710 -6.446 1.00 90.50 295 LYS A CA 1
ATOM 2331 C C . LYS A 1 295 ? -1.456 10.338 -7.003 1.00 90.50 295 LYS A C 1
ATOM 2333 O O . LYS A 1 295 ? -1.972 9.470 -6.303 1.00 90.50 295 LYS A O 1
ATOM 2338 N N . LYS A 1 296 ? -1.176 10.147 -8.291 1.00 94.88 296 LYS A N 1
ATOM 2339 C CA . LYS A 1 296 ? -1.333 8.864 -8.990 1.00 94.88 296 LYS A CA 1
ATOM 2340 C C . LYS A 1 296 ? -0.101 7.978 -8.792 1.00 94.88 296 LYS A C 1
ATOM 2342 O O . LYS A 1 296 ? 1.013 8.493 -8.686 1.00 94.88 296 LYS A O 1
ATOM 2347 N N . ASN A 1 297 ? -0.291 6.661 -8.776 1.00 95.81 297 ASN A N 1
ATOM 2348 C CA . ASN A 1 297 ? 0.770 5.674 -8.576 1.00 95.81 297 ASN A CA 1
ATOM 2349 C C . ASN A 1 297 ? 1.356 5.222 -9.924 1.00 95.81 297 ASN A C 1
ATOM 2351 O O . ASN A 1 297 ? 0.677 4.571 -10.721 1.00 95.81 297 ASN A O 1
ATOM 2355 N N . LEU A 1 298 ? 2.625 5.554 -10.174 1.00 97.12 298 LEU A N 1
ATOM 2356 C CA . LEU A 1 298 ? 3.339 5.269 -11.422 1.00 97.12 298 LEU A CA 1
ATOM 2357 C C . LEU A 1 298 ? 4.413 4.202 -11.207 1.00 97.12 298 LEU A C 1
ATOM 2359 O O . LEU A 1 298 ? 5.332 4.404 -10.416 1.00 97.12 298 LEU A O 1
ATOM 2363 N N . LEU A 1 299 ? 4.339 3.103 -11.958 1.00 98.19 299 LEU A N 1
ATOM 2364 C CA . LEU A 1 299 ? 5.315 2.018 -11.914 1.00 98.19 299 LEU A CA 1
ATOM 2365 C C . LEU A 1 299 ? 6.215 1.999 -13.150 1.00 98.19 299 LEU A C 1
ATOM 2367 O O . LEU A 1 299 ? 5.760 1.685 -14.246 1.00 98.19 299 LEU A O 1
ATOM 2371 N N . TYR A 1 300 ? 7.514 2.215 -12.962 1.00 97.62 300 TYR A N 1
ATOM 2372 C CA . TYR A 1 300 ? 8.535 1.912 -13.962 1.00 97.62 300 TYR A CA 1
ATOM 2373 C C . TYR A 1 300 ? 8.961 0.445 -13.862 1.00 97.62 300 TYR A C 1
ATOM 2375 O O . TYR A 1 300 ? 9.340 -0.021 -12.787 1.00 97.62 300 TYR A O 1
ATOM 2383 N N . PHE A 1 301 ? 8.943 -0.281 -14.981 1.00 97.25 301 PHE A N 1
ATOM 2384 C CA . PHE A 1 301 ? 9.325 -1.697 -15.039 1.00 97.25 301 PHE A CA 1
ATOM 2385 C C . PHE A 1 301 ? 10.525 -1.919 -15.965 1.00 97.25 301 PHE A C 1
ATOM 2387 O O . PHE A 1 301 ? 10.478 -1.562 -17.148 1.00 97.25 301 PHE A O 1
ATOM 2394 N N . LEU A 1 302 ? 11.613 -2.496 -15.446 1.00 93.38 302 LEU A N 1
ATOM 2395 C CA . LEU A 1 302 ? 12.863 -2.657 -16.194 1.00 93.38 302 LEU A CA 1
ATOM 2396 C C . LEU A 1 302 ? 13.696 -3.875 -15.769 1.00 93.38 302 LEU A C 1
ATOM 2398 O O . LEU A 1 302 ? 13.568 -4.410 -14.678 1.00 93.38 302 LEU A O 1
ATOM 2402 N N . HIS A 1 303 ? 14.603 -4.292 -16.649 1.00 88.62 303 HIS A N 1
ATOM 2403 C CA . HIS A 1 303 ? 15.433 -5.489 -16.479 1.00 88.62 303 HIS A CA 1
ATOM 2404 C C . HIS A 1 303 ? 16.508 -5.389 -15.385 1.00 88.62 303 HIS A C 1
ATOM 2406 O O . HIS A 1 303 ? 16.896 -6.412 -14.838 1.00 88.62 303 HIS A O 1
ATOM 2412 N N . LEU A 1 304 ? 17.009 -4.191 -15.070 1.00 84.31 304 LEU A N 1
ATOM 2413 C CA . LEU A 1 304 ? 18.030 -3.985 -14.037 1.00 84.31 304 LEU A CA 1
ATOM 2414 C C . LEU A 1 304 ? 17.779 -2.676 -13.306 1.00 84.31 304 LEU A C 1
ATOM 2416 O O . LEU A 1 304 ? 17.414 -1.684 -13.935 1.00 84.31 304 LEU A O 1
ATOM 2420 N N . ASP A 1 305 ? 18.035 -2.684 -12.005 1.00 78.38 305 ASP A N 1
ATOM 2421 C CA . ASP A 1 305 ? 17.987 -1.506 -11.145 1.00 78.38 305 ASP A CA 1
ATOM 2422 C C . ASP A 1 305 ? 19.131 -0.526 -11.473 1.00 78.38 305 ASP A C 1
ATOM 2424 O O . ASP A 1 305 ? 20.208 -0.929 -11.913 1.00 78.38 305 ASP A O 1
ATOM 2428 N N . PHE A 1 306 ? 18.897 0.770 -11.269 1.00 74.50 306 PHE A N 1
ATOM 2429 C CA . PHE A 1 306 ? 19.899 1.824 -11.458 1.00 74.50 306 PHE A CA 1
ATOM 2430 C C . PHE A 1 306 ? 20.675 2.164 -10.175 1.00 74.50 306 PHE A C 1
ATOM 2432 O O . PHE A 1 306 ? 21.646 2.919 -10.238 1.00 74.50 306 PHE A O 1
ATOM 2439 N N . ARG A 1 307 ? 20.263 1.629 -9.019 1.00 70.25 307 ARG A N 1
ATOM 2440 C CA . ARG A 1 307 ? 20.971 1.776 -7.734 1.00 70.25 307 ARG A CA 1
ATOM 2441 C C . ARG A 1 307 ? 22.211 0.879 -7.677 1.00 70.25 307 ARG A C 1
ATOM 2443 O O . ARG A 1 307 ? 22.235 -0.183 -8.300 1.00 70.25 307 ARG A O 1
ATOM 2450 N N . GLN A 1 308 ? 23.256 1.291 -6.952 1.00 55.31 308 GLN A N 1
ATOM 2451 C CA . GLN A 1 308 ? 24.616 0.727 -7.036 1.00 55.31 308 GLN A CA 1
ATOM 2452 C C . GLN A 1 308 ? 24.796 -0.641 -6.348 1.00 55.31 308 GLN A C 1
ATOM 2454 O O . GLN A 1 308 ? 25.823 -0.920 -5.724 1.00 55.31 308 GLN A O 1
ATOM 2459 N N . ILE A 1 309 ? 23.869 -1.580 -6.515 1.00 48.06 309 ILE A N 1
ATOM 2460 C CA . ILE A 1 309 ? 24.009 -2.913 -5.919 1.00 48.06 309 ILE A CA 1
ATOM 2461 C C . ILE A 1 309 ? 24.684 -3.851 -6.931 1.00 48.06 309 ILE A C 1
ATOM 2463 O O . ILE A 1 309 ? 24.077 -4.721 -7.546 1.00 48.06 309 ILE A O 1
ATOM 2467 N N . GLY A 1 310 ? 25.998 -3.643 -7.091 1.00 40.81 310 GLY A N 1
ATOM 2468 C CA . GLY A 1 310 ? 26.914 -4.475 -7.879 1.00 40.81 310 GLY A CA 1
ATOM 2469 C C . GLY A 1 310 ? 27.590 -3.703 -9.015 1.00 40.81 310 GLY A C 1
ATOM 2470 O O . GLY A 1 310 ? 26.943 -3.292 -9.966 1.00 40.81 310 GLY A O 1
ATOM 2471 N N . LYS A 1 311 ? 28.918 -3.532 -8.940 1.00 43.09 311 LYS A N 1
ATOM 2472 C CA . LYS A 1 311 ? 29.796 -2.725 -9.825 1.00 43.09 311 LYS A CA 1
ATOM 2473 C C . LYS A 1 311 ? 29.821 -3.075 -11.335 1.00 43.09 311 LYS A C 1
ATOM 2475 O O . LYS A 1 311 ? 30.823 -2.820 -11.999 1.00 43.09 311 LYS A O 1
ATOM 2480 N N . LYS A 1 312 ? 28.788 -3.679 -11.919 1.00 45.50 312 LYS A N 1
ATOM 2481 C CA . LYS A 1 312 ? 28.736 -3.983 -13.353 1.00 45.50 312 LYS A CA 1
ATOM 2482 C C . LYS A 1 312 ? 27.319 -3.756 -13.877 1.00 45.50 312 LYS A C 1
ATOM 2484 O O . LYS A 1 312 ? 26.420 -4.488 -13.489 1.00 45.50 312 LYS A O 1
ATOM 2489 N N . ASN A 1 313 ? 27.185 -2.823 -14.826 1.00 51.28 313 ASN A N 1
ATOM 2490 C CA . ASN A 1 313 ? 26.064 -2.684 -15.775 1.00 51.28 313 ASN A CA 1
ATOM 2491 C C . ASN A 1 313 ? 24.964 -1.641 -15.466 1.00 51.28 313 ASN A C 1
ATOM 2493 O O . ASN A 1 313 ? 23.800 -1.897 -15.761 1.00 51.28 313 ASN A O 1
ATOM 2497 N N . ILE A 1 314 ? 25.302 -0.436 -14.987 1.00 62.88 314 ILE A N 1
ATOM 2498 C CA . ILE A 1 314 ? 24.391 0.711 -15.184 1.00 62.88 314 ILE A CA 1
ATOM 2499 C C . ILE A 1 314 ? 24.497 1.140 -16.657 1.00 62.88 314 ILE A C 1
ATOM 2501 O O . ILE A 1 314 ? 25.567 1.546 -17.111 1.00 62.88 314 ILE A O 1
ATOM 2505 N N . GLY A 1 315 ? 23.411 0.989 -17.419 1.00 68.06 315 GLY A N 1
ATOM 2506 C CA . GLY A 1 315 ? 23.312 1.369 -18.830 1.00 68.06 315 GLY A CA 1
ATOM 2507 C C . GLY A 1 315 ? 22.450 2.613 -19.066 1.00 68.06 315 GLY A C 1
ATOM 2508 O O . GLY A 1 315 ? 21.910 3.214 -18.139 1.00 68.06 315 GLY A O 1
ATOM 2509 N N . GLY A 1 316 ? 22.286 2.992 -20.338 1.00 75.06 316 GLY A N 1
ATOM 2510 C CA . GLY A 1 316 ? 21.489 4.165 -20.724 1.00 75.06 316 GLY A CA 1
ATOM 2511 C C . GLY A 1 316 ? 20.013 4.062 -20.323 1.00 75.06 316 GLY A C 1
ATOM 2512 O O . GLY A 1 316 ? 19.430 5.053 -19.899 1.00 75.06 316 GLY A O 1
ATOM 2513 N N . THR A 1 317 ? 19.423 2.862 -20.370 1.00 82.06 317 THR A N 1
ATOM 2514 C CA . THR A 1 317 ? 18.040 2.629 -19.923 1.00 82.06 317 THR A CA 1
ATOM 2515 C C . THR A 1 317 ? 17.870 2.912 -18.432 1.00 82.06 317 THR A C 1
ATOM 2517 O O . THR A 1 317 ? 16.918 3.584 -18.049 1.00 82.06 317 THR A O 1
ATOM 2520 N N . GLN A 1 318 ? 18.800 2.437 -17.597 1.00 82.19 318 GLN A N 1
ATOM 2521 C CA . GLN A 1 318 ? 18.795 2.665 -16.149 1.00 82.19 318 GLN A CA 1
ATOM 2522 C C . GLN A 1 318 ? 18.898 4.156 -15.817 1.00 82.19 318 GLN A C 1
ATOM 2524 O O . GLN A 1 318 ? 18.104 4.665 -15.032 1.00 82.19 318 GLN A O 1
ATOM 2529 N N . LEU A 1 319 ? 19.839 4.860 -16.454 1.00 78.94 319 LEU A N 1
ATOM 2530 C CA . LEU A 1 319 ? 20.022 6.301 -16.260 1.00 78.94 319 LEU A CA 1
ATOM 2531 C C . LEU A 1 319 ? 18.801 7.097 -16.726 1.00 78.94 319 LEU A C 1
ATOM 2533 O O . LEU A 1 319 ? 18.345 7.985 -16.018 1.00 78.94 319 LEU A O 1
ATOM 2537 N N . HIS A 1 320 ? 18.216 6.724 -17.863 1.00 82.31 320 HIS A N 1
ATOM 2538 C CA . HIS A 1 320 ? 17.000 7.360 -18.353 1.00 82.31 320 HIS A CA 1
ATOM 2539 C C . HIS A 1 320 ? 15.822 7.189 -17.384 1.00 82.31 320 HIS A C 1
ATOM 2541 O O . HIS A 1 320 ? 15.124 8.157 -17.103 1.00 82.31 320 HIS A O 1
ATOM 2547 N N . VAL A 1 321 ? 15.612 5.984 -16.839 1.00 87.69 321 VAL A N 1
ATOM 2548 C CA . VAL A 1 321 ? 14.561 5.757 -15.830 1.00 87.69 321 VAL A CA 1
ATOM 2549 C C . VAL A 1 321 ? 14.847 6.543 -14.558 1.00 87.69 321 VAL A C 1
ATOM 2551 O O . VAL A 1 321 ? 13.926 7.124 -14.000 1.00 87.69 321 VAL A O 1
ATOM 2554 N N . ARG A 1 322 ? 16.105 6.621 -14.116 1.00 84.31 322 ARG A N 1
ATOM 2555 C CA . ARG A 1 322 ? 16.486 7.451 -12.967 1.00 84.31 322 ARG A CA 1
ATOM 2556 C C . ARG A 1 322 ? 16.088 8.915 -13.180 1.00 84.31 322 ARG A C 1
ATOM 2558 O O . ARG A 1 322 ? 15.484 9.507 -12.294 1.00 84.31 322 ARG A O 1
ATOM 2565 N N . ASP A 1 323 ? 16.375 9.479 -14.349 1.00 82.44 323 ASP A N 1
ATOM 2566 C CA . ASP A 1 323 ? 16.028 10.871 -14.651 1.00 82.44 323 ASP A CA 1
ATOM 2567 C C . ASP A 1 323 ? 14.496 11.067 -14.707 1.00 82.44 323 ASP A C 1
ATOM 2569 O O . ASP A 1 323 ? 13.975 12.058 -14.193 1.00 82.44 323 ASP A O 1
ATOM 2573 N N . LEU A 1 324 ? 13.755 10.084 -15.239 1.00 87.25 324 LEU A N 1
ATOM 2574 C CA . LEU A 1 324 ? 12.287 10.075 -15.205 1.00 87.25 324 LEU A CA 1
ATOM 2575 C C . LEU A 1 324 ? 11.726 9.986 -13.781 1.00 87.25 324 LEU A C 1
ATOM 2577 O O . LEU A 1 324 ? 10.747 10.659 -13.476 1.00 87.25 324 LEU A O 1
ATOM 2581 N N . VAL A 1 325 ? 12.330 9.184 -12.901 1.00 86.50 325 VAL A N 1
ATOM 2582 C CA . VAL A 1 325 ? 11.951 9.099 -11.482 1.00 86.50 325 VAL A CA 1
ATOM 2583 C C . VAL A 1 325 ? 12.132 10.463 -10.815 1.00 86.50 325 VAL A C 1
ATOM 2585 O O . VAL A 1 325 ? 11.206 10.944 -10.159 1.00 86.50 325 VAL A O 1
ATOM 2588 N N . THR A 1 326 ? 13.273 11.122 -11.041 1.00 81.31 326 THR A N 1
ATOM 2589 C CA . THR A 1 326 ? 13.559 12.461 -10.505 1.00 81.31 326 THR A CA 1
ATOM 2590 C C . THR A 1 326 ? 12.569 13.510 -11.007 1.00 81.31 326 THR A C 1
ATOM 2592 O O . THR A 1 326 ? 12.140 14.343 -10.217 1.00 81.31 326 THR A O 1
ATOM 2595 N N . GLY A 1 327 ? 12.168 13.464 -12.281 1.00 82.75 327 GLY A N 1
ATOM 2596 C CA . GLY A 1 327 ? 11.169 14.389 -12.830 1.00 82.75 327 GLY A CA 1
ATOM 2597 C C . GLY A 1 327 ? 9.722 14.060 -12.436 1.00 82.75 327 GLY A C 1
ATOM 2598 O O . GLY A 1 327 ? 8.885 14.952 -12.356 1.00 82.75 327 GLY A O 1
ATOM 2599 N N . ALA A 1 328 ? 9.404 12.788 -12.177 1.00 87.31 328 ALA A N 1
ATOM 2600 C CA . ALA A 1 328 ? 8.039 12.347 -11.892 1.00 87.31 328 ALA A CA 1
ATOM 2601 C C . ALA A 1 328 ? 7.653 12.438 -10.407 1.00 87.31 328 ALA A C 1
ATOM 2603 O O . ALA A 1 328 ? 6.460 12.537 -10.115 1.00 87.31 328 ALA A O 1
ATOM 2604 N N . LYS A 1 329 ? 8.621 12.430 -9.473 1.00 81.94 329 LYS A N 1
ATOM 2605 C CA . LYS A 1 329 ? 8.364 12.416 -8.013 1.00 81.94 329 LYS A CA 1
ATOM 2606 C C . LYS A 1 329 ? 7.498 13.589 -7.523 1.00 81.94 329 LYS A C 1
ATOM 2608 O O . LYS A 1 329 ? 6.764 13.461 -6.542 1.00 81.94 329 LYS A O 1
ATOM 2613 N N . GLU A 1 330 ? 7.531 14.724 -8.222 1.00 81.50 330 GLU A N 1
ATOM 2614 C CA . GLU A 1 330 ? 6.708 15.894 -7.889 1.00 81.50 330 GLU A CA 1
ATOM 2615 C C . GLU A 1 330 ? 5.217 15.673 -8.170 1.00 81.50 330 GLU A C 1
ATOM 2617 O O . GLU A 1 330 ? 4.367 16.184 -7.442 1.00 81.50 330 GLU A O 1
ATOM 2622 N N . HIS A 1 331 ? 4.882 14.859 -9.173 1.00 88.44 331 HIS A N 1
ATOM 2623 C CA . HIS A 1 331 ? 3.513 14.693 -9.669 1.00 88.44 331 HIS A CA 1
ATOM 2624 C C . HIS A 1 331 ? 2.901 13.320 -9.359 1.00 88.44 331 HIS A C 1
ATOM 2626 O O . HIS A 1 331 ? 1.678 13.191 -9.307 1.00 88.44 331 HIS A O 1
ATOM 2632 N N . PHE A 1 332 ? 3.735 12.305 -9.135 1.00 91.69 332 PHE A N 1
ATOM 2633 C CA . PHE A 1 332 ? 3.325 10.915 -8.947 1.00 91.69 332 PHE A CA 1
ATOM 2634 C C . PHE A 1 332 ? 3.951 10.316 -7.688 1.00 91.69 332 PHE A C 1
ATOM 2636 O O . PHE A 1 332 ? 5.040 10.711 -7.272 1.00 91.69 332 PHE A O 1
ATOM 2643 N N . ASN A 1 333 ? 3.291 9.307 -7.125 1.00 92.38 333 ASN A N 1
ATOM 2644 C CA . ASN A 1 333 ? 3.956 8.344 -6.255 1.00 92.38 333 ASN A CA 1
ATOM 2645 C C . ASN A 1 333 ? 4.716 7.372 -7.159 1.00 92.38 333 ASN A C 1
ATOM 2647 O O . ASN A 1 333 ? 4.103 6.654 -7.955 1.00 92.38 333 ASN A O 1
ATOM 2651 N N . VAL A 1 334 ? 6.045 7.390 -7.088 1.00 93.19 334 VAL A N 1
ATOM 2652 C CA . VAL A 1 334 ? 6.888 6.690 -8.061 1.00 93.19 334 VAL A CA 1
ATOM 2653 C C . VAL A 1 334 ? 7.379 5.358 -7.507 1.00 93.19 334 VAL A C 1
ATOM 2655 O O . VAL A 1 334 ? 7.985 5.285 -6.437 1.00 93.19 334 VAL A O 1
ATOM 2658 N N . PHE A 1 335 ? 7.162 4.311 -8.296 1.00 95.38 335 PHE A N 1
ATOM 2659 C CA . PHE A 1 335 ? 7.591 2.948 -8.044 1.00 95.38 335 PHE A CA 1
ATOM 2660 C C . PHE A 1 335 ? 8.548 2.510 -9.153 1.00 95.38 335 PHE A C 1
ATOM 2662 O O . PHE A 1 335 ? 8.316 2.770 -10.332 1.00 95.38 335 PHE A O 1
ATOM 2669 N N . VAL A 1 336 ? 9.607 1.793 -8.794 1.00 94.81 336 VAL A N 1
ATOM 2670 C CA . VAL A 1 336 ? 10.514 1.145 -9.745 1.00 94.81 336 VAL A CA 1
ATOM 2671 C C . VAL A 1 336 ? 10.562 -0.332 -9.416 1.00 94.81 336 VAL A C 1
ATOM 2673 O O . VAL A 1 336 ? 10.871 -0.711 -8.288 1.00 94.81 336 VAL A O 1
ATOM 2676 N N . CYS A 1 337 ? 10.254 -1.171 -10.396 1.00 95.69 337 CYS A N 1
ATOM 2677 C CA . CYS A 1 337 ? 10.309 -2.612 -10.263 1.00 95.69 337 CYS A CA 1
ATOM 2678 C C . CYS A 1 337 ? 11.323 -3.197 -11.244 1.00 95.69 337 CYS A C 1
ATOM 2680 O O . CYS A 1 337 ? 11.184 -3.052 -12.460 1.00 95.69 337 CYS A O 1
ATOM 2682 N N . ALA A 1 338 ? 12.359 -3.833 -10.698 1.00 93.06 338 ALA A N 1
ATOM 2683 C CA . ALA A 1 338 ? 13.466 -4.374 -11.467 1.00 93.06 338 ALA A CA 1
ATOM 2684 C C . ALA A 1 338 ? 13.931 -5.731 -10.952 1.00 93.06 338 ALA A C 1
ATOM 2686 O O . ALA A 1 338 ? 13.791 -6.050 -9.770 1.00 93.06 338 ALA A O 1
ATOM 2687 N N . ARG A 1 339 ? 14.513 -6.537 -11.842 1.00 89.38 339 ARG A N 1
ATOM 2688 C CA . ARG A 1 339 ? 15.151 -7.790 -11.441 1.00 89.38 339 ARG A CA 1
ATOM 2689 C C . ARG A 1 339 ? 16.420 -7.504 -10.638 1.00 89.38 339 ARG A C 1
ATOM 2691 O O . ARG A 1 339 ? 17.280 -6.740 -11.067 1.00 89.38 339 ARG A O 1
ATOM 2698 N N . ASP A 1 340 ? 16.548 -8.178 -9.504 1.00 85.88 340 ASP A N 1
ATOM 2699 C CA . ASP A 1 340 ? 17.751 -8.243 -8.682 1.00 85.88 340 ASP A CA 1
ATOM 2700 C C . ASP A 1 340 ? 18.070 -9.713 -8.387 1.00 85.88 340 ASP A C 1
ATOM 2702 O O . ASP A 1 340 ? 17.507 -10.329 -7.476 1.00 85.88 340 ASP A O 1
ATOM 2706 N N . LYS A 1 341 ? 18.964 -10.282 -9.205 1.00 85.50 341 LYS A N 1
ATOM 2707 C CA . LYS A 1 341 ? 19.360 -11.699 -9.175 1.00 85.50 341 LYS A CA 1
ATOM 2708 C C . LYS A 1 341 ? 18.146 -12.635 -9.248 1.00 85.50 341 LYS A C 1
ATOM 2710 O O . LYS A 1 341 ? 17.524 -12.755 -10.306 1.00 85.50 341 LYS A O 1
ATOM 2715 N N . ASP A 1 342 ? 17.815 -13.264 -8.123 1.00 89.94 342 ASP A N 1
ATOM 2716 C CA . ASP A 1 342 ? 16.755 -14.262 -7.990 1.00 89.94 342 ASP A CA 1
ATOM 2717 C C . ASP A 1 342 ? 15.451 -13.648 -7.453 1.00 89.94 342 ASP A C 1
ATOM 2719 O O . ASP A 1 342 ? 14.505 -14.357 -7.096 1.00 89.94 342 ASP A O 1
ATOM 2723 N N . THR A 1 343 ? 15.410 -12.317 -7.352 1.00 91.69 343 THR A N 1
ATOM 2724 C CA . THR A 1 343 ? 14.282 -11.554 -6.828 1.00 91.69 343 THR A CA 1
ATOM 2725 C C . THR A 1 343 ? 13.814 -10.495 -7.818 1.00 91.69 343 THR A C 1
ATOM 2727 O O . THR A 1 343 ? 14.582 -9.967 -8.620 1.00 91.69 343 THR A O 1
ATOM 2730 N N . LEU A 1 344 ? 12.526 -10.180 -7.756 1.00 93.56 344 LEU A N 1
ATOM 2731 C CA . LEU A 1 344 ? 11.956 -8.972 -8.311 1.00 93.56 344 LEU A CA 1
ATOM 2732 C C . LEU A 1 344 ? 11.902 -7.946 -7.187 1.00 93.56 344 LEU A C 1
ATOM 2734 O O . LEU A 1 344 ? 11.232 -8.153 -6.175 1.00 93.56 344 LEU A O 1
ATOM 2738 N N . ARG A 1 345 ? 12.635 -6.854 -7.345 1.00 92.50 345 ARG A N 1
ATOM 2739 C CA . ARG A 1 345 ? 12.697 -5.786 -6.363 1.00 92.50 345 ARG A CA 1
ATOM 2740 C C . ARG A 1 345 ? 11.726 -4.684 -6.748 1.00 92.50 345 ARG A C 1
ATOM 2742 O O . ARG A 1 345 ? 11.746 -4.235 -7.887 1.00 92.50 345 ARG A O 1
ATOM 2749 N N . LEU A 1 346 ? 10.913 -4.237 -5.801 1.00 94.44 346 LEU A N 1
ATOM 2750 C CA . LEU A 1 346 ? 10.063 -3.056 -5.923 1.00 94.44 346 LEU A CA 1
ATOM 2751 C C . LEU A 1 346 ? 10.604 -1.965 -5.005 1.00 94.44 346 LEU A C 1
ATOM 2753 O O . LEU A 1 346 ? 10.890 -2.227 -3.839 1.00 94.44 346 LEU A O 1
ATOM 2757 N N . THR A 1 347 ? 10.722 -0.745 -5.507 1.00 90.94 347 THR A N 1
ATOM 2758 C CA . THR A 1 347 ? 11.212 0.396 -4.736 1.00 90.94 347 THR A CA 1
ATOM 2759 C C . THR A 1 347 ? 10.322 1.597 -4.904 1.00 90.94 347 THR A C 1
ATOM 2761 O O . THR A 1 347 ? 9.992 1.980 -6.021 1.00 90.94 347 THR A O 1
ATOM 2764 N N . LEU A 1 348 ? 9.953 2.170 -3.768 1.00 89.75 348 LEU A N 1
ATOM 2765 C CA . LEU A 1 348 ? 9.106 3.338 -3.642 1.00 89.75 348 LEU A CA 1
ATOM 2766 C C . LEU A 1 348 ? 10.000 4.543 -3.373 1.00 89.75 348 LEU A C 1
ATOM 2768 O O . LEU A 1 348 ? 10.846 4.494 -2.478 1.00 89.75 348 LEU A O 1
ATOM 2772 N N . TYR A 1 349 ? 9.787 5.607 -4.140 1.00 84.50 349 TYR A N 1
ATOM 2773 C CA . TYR A 1 349 ? 10.490 6.879 -4.015 1.00 84.50 349 TYR A CA 1
ATOM 2774 C C . TYR A 1 349 ? 9.528 7.891 -3.405 1.00 84.50 349 TYR A C 1
ATOM 2776 O O . TYR A 1 349 ? 8.676 8.443 -4.102 1.00 84.50 349 TYR A O 1
ATOM 2784 N N . LEU A 1 350 ? 9.634 8.085 -2.090 1.00 71.88 350 LEU A N 1
ATOM 2785 C CA . LEU A 1 350 ? 8.739 8.946 -1.323 1.00 71.88 350 LEU A CA 1
ATOM 2786 C C . LEU A 1 350 ? 9.421 10.301 -1.075 1.00 71.88 350 LEU A C 1
ATOM 2788 O O . LEU A 1 350 ? 10.587 10.355 -0.682 1.00 71.88 350 LEU A O 1
ATOM 2792 N N . GLN A 1 351 ? 8.699 11.394 -1.342 1.00 67.88 351 GLN A N 1
ATOM 2793 C CA . GLN A 1 351 ? 9.130 12.756 -0.996 1.00 67.88 351 GLN A CA 1
ATOM 2794 C C . GLN A 1 351 ? 8.901 13.026 0.494 1.00 67.88 351 GLN A C 1
ATOM 2796 O O . GLN A 1 351 ? 7.938 12.490 1.034 1.00 67.88 351 GLN A O 1
ATOM 2801 N N . ASP A 1 352 ? 9.758 13.870 1.089 1.00 54.91 352 ASP A N 1
ATOM 2802 C CA . ASP A 1 352 ? 9.745 14.468 2.444 1.00 54.91 352 ASP A CA 1
ATOM 2803 C C . ASP A 1 352 ? 8.397 14.471 3.189 1.00 54.91 352 ASP A C 1
ATOM 2805 O O . ASP A 1 352 ? 7.774 15.500 3.448 1.00 54.91 352 ASP A O 1
ATOM 2809 N N . GLN A 1 353 ? 7.958 13.288 3.590 1.00 53.56 353 GLN A N 1
ATOM 2810 C CA . GLN A 1 353 ? 6.942 13.078 4.601 1.00 53.56 353 GLN A CA 1
ATOM 2811 C C . GLN A 1 353 ? 7.589 12.229 5.686 1.00 53.56 353 GLN A C 1
ATOM 2813 O O . GLN A 1 353 ? 8.405 11.345 5.397 1.00 53.56 353 GLN A O 1
ATOM 2818 N N . GLU A 1 354 ? 7.255 12.526 6.939 1.00 50.12 354 GLU A N 1
ATOM 2819 C CA . GLU A 1 354 ? 7.720 11.800 8.118 1.00 50.12 354 GLU A CA 1
ATOM 2820 C C . GLU A 1 354 ? 7.265 10.330 8.056 1.00 50.12 354 GLU A C 1
ATOM 2822 O O . GLU A 1 354 ? 6.286 9.926 8.674 1.00 50.12 354 GLU A O 1
ATOM 2827 N N . LEU A 1 355 ? 7.970 9.498 7.286 1.00 53.09 355 LEU A N 1
ATOM 2828 C CA . LEU A 1 355 ? 7.883 8.052 7.429 1.00 53.09 355 LEU A CA 1
ATOM 2829 C C . LEU A 1 355 ? 8.344 7.679 8.850 1.00 53.09 355 LEU A C 1
ATOM 2831 O O . LEU A 1 355 ? 9.315 8.259 9.356 1.00 53.09 355 LEU A O 1
ATOM 2835 N N . PRO A 1 356 ? 7.704 6.700 9.497 1.00 49.59 356 PRO A N 1
ATOM 2836 C CA . PRO A 1 356 ? 8.200 6.149 10.751 1.00 49.59 356 PRO A CA 1
ATOM 2837 C C . PRO A 1 356 ? 9.629 5.594 10.592 1.00 49.59 356 PRO A C 1
ATOM 2839 O O . PRO A 1 356 ? 10.030 5.175 9.505 1.00 49.59 356 PRO A O 1
ATOM 2842 N N . GLU A 1 357 ? 10.401 5.573 11.682 1.00 48.59 357 GLU A N 1
ATOM 2843 C CA . GLU A 1 357 ? 11.846 5.262 11.700 1.00 48.59 357 GLU A CA 1
ATOM 2844 C C . GLU A 1 357 ? 12.253 3.899 11.094 1.00 48.59 357 GLU A C 1
ATOM 2846 O O . GLU A 1 357 ? 13.424 3.706 10.772 1.00 48.59 357 GLU A O 1
ATOM 2851 N N . TRP A 1 358 ? 11.326 2.952 10.900 1.00 49.50 358 TRP A N 1
ATOM 2852 C CA . TRP A 1 358 ? 11.615 1.610 10.370 1.00 49.50 358 TRP A CA 1
ATOM 2853 C C . TRP A 1 358 ? 11.753 1.546 8.837 1.00 49.50 358 TRP A C 1
ATOM 2855 O O . TRP A 1 358 ? 12.204 0.528 8.303 1.00 49.50 358 TRP A O 1
ATOM 2865 N N . GLY A 1 359 ? 11.412 2.619 8.113 1.00 39.91 359 GLY A N 1
ATOM 2866 C CA . GLY A 1 359 ? 11.675 2.740 6.679 1.00 39.91 359 GLY A CA 1
ATOM 2867 C C . GLY A 1 359 ? 13.178 2.846 6.420 1.00 39.91 359 GLY A C 1
ATOM 2868 O O . GLY A 1 359 ? 13.741 3.934 6.475 1.00 39.91 359 GLY A O 1
ATOM 2869 N N . VAL A 1 360 ? 13.832 1.705 6.191 1.00 41.31 360 VAL A N 1
ATOM 2870 C CA . VAL A 1 360 ? 15.285 1.562 6.010 1.00 41.31 360 VAL A CA 1
ATOM 2871 C C . VAL A 1 360 ? 15.855 2.632 5.071 1.00 41.31 360 VAL A C 1
ATOM 2873 O O . VAL A 1 360 ? 15.735 2.558 3.850 1.00 41.31 360 VAL A O 1
ATOM 2876 N N . VAL A 1 361 ? 16.557 3.595 5.667 1.00 38.81 361 VAL A N 1
ATOM 2877 C CA . VAL A 1 361 ? 17.423 4.556 4.986 1.00 38.81 361 VAL A CA 1
ATOM 2878 C C . VAL A 1 361 ? 18.708 3.823 4.595 1.00 38.81 361 VAL A C 1
ATOM 2880 O O . VAL A 1 361 ? 19.641 3.706 5.387 1.00 38.81 361 VAL A O 1
ATOM 2883 N N . GLN A 1 362 ? 18.784 3.314 3.367 1.00 40.47 362 GLN A N 1
ATOM 2884 C CA . GLN A 1 362 ? 20.081 3.234 2.698 1.00 40.47 362 GLN A CA 1
ATOM 2885 C C . GLN A 1 362 ? 20.280 4.555 1.962 1.00 40.47 362 GLN A C 1
ATOM 2887 O O . GLN A 1 362 ? 19.609 4.828 0.969 1.00 40.47 362 GLN A O 1
ATOM 2892 N N . GLN A 1 363 ? 21.179 5.384 2.500 1.00 40.38 363 GLN A N 1
ATOM 2893 C CA . GLN A 1 363 ? 21.722 6.560 1.827 1.00 40.38 363 GLN A CA 1
ATOM 2894 C C . GLN A 1 363 ? 22.433 6.115 0.539 1.00 40.38 363 GLN A C 1
ATOM 2896 O O . GLN A 1 363 ? 23.637 5.880 0.523 1.00 40.38 363 GLN A O 1
ATOM 2901 N N . GLU A 1 364 ? 21.696 6.002 -0.558 1.00 43.56 364 GLU A N 1
ATOM 2902 C CA . GLU A 1 364 ? 22.258 6.139 -1.898 1.00 43.56 364 GLU A CA 1
ATOM 2903 C C . GLU A 1 364 ? 21.624 7.390 -2.503 1.00 43.56 364 GLU A C 1
ATOM 2905 O O . GLU A 1 364 ? 20.540 7.354 -3.083 1.00 43.56 364 GLU A O 1
ATOM 2910 N N . ALA A 1 365 ? 22.283 8.524 -2.249 1.00 39.41 365 ALA A N 1
ATOM 2911 C CA . ALA A 1 365 ? 21.871 9.856 -2.666 1.00 39.41 365 ALA A CA 1
ATOM 2912 C C . ALA A 1 365 ? 21.568 9.895 -4.174 1.00 39.41 365 ALA A C 1
ATOM 2914 O O . ALA A 1 365 ? 22.458 9.711 -5.005 1.00 39.41 365 ALA A O 1
ATOM 2915 N N . LEU A 1 366 ? 20.304 10.146 -4.525 1.00 47.41 366 LEU A N 1
ATOM 2916 C CA . LEU A 1 366 ? 19.895 10.469 -5.897 1.00 47.41 366 LEU A CA 1
ATOM 2917 C C . LEU A 1 366 ? 20.072 11.961 -6.228 1.00 47.41 366 LEU A C 1
ATOM 2919 O O . LEU A 1 366 ? 20.011 12.330 -7.398 1.00 47.41 366 LEU A O 1
ATOM 2923 N N . SER A 1 367 ? 20.361 12.784 -5.221 1.00 46.03 367 SER A N 1
ATOM 2924 C CA . SER A 1 367 ? 20.848 14.169 -5.265 1.00 46.03 367 SER A CA 1
ATOM 2925 C C . SER A 1 367 ? 21.096 14.626 -3.812 1.00 46.03 367 SER A C 1
ATOM 2927 O O . SER A 1 367 ? 20.887 13.842 -2.887 1.00 46.03 367 SER A O 1
ATOM 2929 N N . GLU A 1 368 ? 21.529 15.873 -3.591 1.00 40.44 368 GLU A N 1
ATOM 2930 C CA . GLU A 1 368 ? 21.645 16.498 -2.254 1.00 40.44 368 GLU A CA 1
ATOM 2931 C C . GLU A 1 368 ? 20.294 16.633 -1.500 1.00 40.44 368 GLU A C 1
ATOM 2933 O O . GLU A 1 368 ? 20.284 17.062 -0.351 1.00 40.44 368 GLU A O 1
ATOM 2938 N N . GLU A 1 369 ? 19.162 16.236 -2.102 1.00 46.97 369 GLU A N 1
ATOM 2939 C CA . GLU A 1 369 ? 17.838 16.187 -1.460 1.00 46.97 369 GLU A CA 1
ATOM 2940 C C . GLU A 1 369 ? 17.550 14.792 -0.867 1.00 46.97 369 GLU A C 1
ATOM 2942 O O . GLU A 1 369 ? 17.637 13.773 -1.562 1.00 46.97 369 GLU A O 1
ATOM 2947 N N . GLU A 1 370 ? 17.162 14.733 0.410 1.00 50.84 370 GLU A N 1
ATOM 2948 C CA . GLU A 1 370 ? 16.887 13.502 1.166 1.00 50.84 370 GLU A CA 1
ATOM 2949 C C . GLU A 1 370 ? 15.632 12.754 0.654 1.00 50.84 370 GLU A C 1
ATOM 2951 O O . GLU A 1 370 ? 14.539 12.876 1.190 1.00 50.84 370 GLU A O 1
ATOM 2956 N N . CYS A 1 371 ? 15.753 11.913 -0.380 1.00 54.09 371 CYS A N 1
ATOM 2957 C CA . CYS A 1 371 ? 14.661 11.002 -0.762 1.00 54.09 371 CYS A CA 1
ATOM 2958 C C . CYS A 1 371 ? 14.653 9.749 0.130 1.00 54.09 371 CYS A C 1
ATOM 2960 O O . CYS A 1 371 ? 15.619 8.980 0.140 1.00 54.09 371 CYS A O 1
ATOM 2962 N N . ARG A 1 372 ? 13.542 9.489 0.832 1.00 64.06 372 ARG A N 1
ATOM 2963 C CA . ARG A 1 372 ? 13.348 8.248 1.599 1.00 64.06 372 ARG A CA 1
ATOM 2964 C C . ARG A 1 372 ? 12.859 7.120 0.686 1.00 64.06 372 ARG A C 1
ATOM 2966 O O . ARG A 1 372 ? 11.963 7.309 -0.138 1.00 64.06 372 ARG A O 1
ATOM 2973 N N . LEU A 1 373 ? 13.458 5.937 0.836 1.00 73.25 373 LEU A N 1
ATOM 2974 C CA . LEU A 1 373 ? 13.202 4.775 -0.016 1.00 73.25 373 LEU A CA 1
ATOM 2975 C C . LEU A 1 373 ? 12.614 3.623 0.795 1.00 73.25 373 LEU A C 1
ATOM 2977 O O . LEU A 1 373 ? 13.141 3.269 1.845 1.00 73.25 373 LEU A O 1
ATOM 2981 N N . VAL A 1 374 ? 11.579 2.977 0.261 1.00 80.25 374 VAL A N 1
ATOM 2982 C CA . VAL A 1 374 ? 11.065 1.702 0.790 1.00 80.25 374 VAL A CA 1
ATOM 2983 C C . VAL A 1 374 ? 11.261 0.634 -0.275 1.00 80.25 374 VAL A C 1
ATOM 2985 O O . VAL A 1 374 ? 10.924 0.846 -1.438 1.00 80.25 374 VAL A O 1
ATOM 2988 N N . THR A 1 375 ? 11.851 -0.504 0.094 1.00 85.12 375 THR A N 1
ATOM 2989 C CA . THR A 1 375 ? 12.168 -1.583 -0.851 1.00 85.12 375 THR A CA 1
ATOM 2990 C C . THR A 1 375 ? 11.551 -2.905 -0.415 1.00 85.12 375 THR A C 1
ATOM 2992 O O . THR A 1 375 ? 11.722 -3.330 0.722 1.00 85.12 375 THR A O 1
ATOM 2995 N N . PHE A 1 376 ? 10.911 -3.589 -1.362 1.00 89.44 376 PHE A N 1
ATOM 2996 C CA . PHE A 1 376 ? 10.393 -4.946 -1.227 1.00 89.44 376 PHE A CA 1
ATOM 2997 C C . PHE A 1 376 ? 11.148 -5.880 -2.171 1.00 89.44 376 PHE A C 1
ATOM 2999 O O . PHE A 1 376 ? 11.503 -5.489 -3.284 1.00 89.44 376 PHE A O 1
ATOM 3006 N N . GLN A 1 377 ? 11.382 -7.119 -1.743 1.00 91.12 377 GLN A N 1
ATOM 3007 C CA . GLN A 1 377 ? 12.018 -8.152 -2.560 1.00 91.12 377 GLN A CA 1
ATOM 3008 C C . GLN A 1 377 ? 11.107 -9.372 -2.641 1.00 91.12 377 GLN A C 1
ATOM 3010 O O . GLN A 1 377 ? 10.733 -9.951 -1.623 1.00 91.12 377 GLN A O 1
ATOM 3015 N N . PHE A 1 378 ? 10.766 -9.770 -3.863 1.00 93.50 378 PHE A N 1
ATOM 3016 C CA . PHE A 1 378 ? 9.896 -10.905 -4.136 1.00 93.50 378 PHE A CA 1
ATOM 3017 C C . PHE A 1 378 ? 10.705 -12.009 -4.820 1.00 93.50 378 PHE A C 1
ATOM 3019 O O . PHE A 1 378 ? 11.283 -11.751 -5.872 1.00 93.50 378 PHE A O 1
ATOM 3026 N N . PRO A 1 379 ? 10.776 -13.234 -4.281 1.00 93.31 379 PRO A N 1
ATOM 3027 C CA . PRO A 1 379 ? 11.524 -14.308 -4.924 1.00 93.31 379 PRO A CA 1
ATOM 3028 C C . PRO A 1 379 ? 10.878 -14.688 -6.263 1.00 93.31 379 PRO A C 1
ATOM 3030 O O . PRO A 1 379 ? 9.686 -14.995 -6.314 1.00 93.31 379 PRO A O 1
ATOM 3033 N N . ILE A 1 380 ? 11.675 -14.701 -7.334 1.00 92.06 380 ILE A N 1
ATOM 3034 C CA . ILE A 1 380 ? 11.270 -15.117 -8.692 1.00 92.06 380 ILE A CA 1
ATOM 3035 C C . ILE A 1 380 ? 12.156 -16.232 -9.269 1.00 92.06 380 ILE A C 1
ATOM 3037 O O . ILE A 1 380 ? 11.925 -16.674 -10.387 1.00 92.06 380 ILE A O 1
ATOM 3041 N N . GLY A 1 381 ? 13.154 -16.702 -8.511 1.00 89.88 381 GLY A N 1
ATOM 3042 C CA . GLY A 1 381 ? 14.095 -17.729 -8.964 1.00 89.88 381 GLY A CA 1
ATOM 3043 C C . GLY A 1 381 ? 15.182 -17.170 -9.890 1.00 89.88 381 GLY A C 1
ATOM 3044 O O . GLY A 1 381 ? 15.133 -15.990 -10.232 1.00 89.88 381 GLY A O 1
ATOM 3045 N N . PRO A 1 382 ? 16.187 -17.978 -10.269 1.00 89.00 382 PRO A N 1
ATOM 3046 C CA . PRO A 1 382 ? 17.323 -17.538 -11.081 1.00 89.00 382 PRO A CA 1
ATOM 3047 C C . PRO A 1 382 ? 16.933 -17.170 -12.516 1.00 89.00 382 PRO A C 1
ATOM 3049 O O . PRO A 1 382 ? 15.847 -17.496 -12.989 1.00 89.00 382 PRO A O 1
ATOM 3052 N N . GLU A 1 383 ? 17.803 -16.431 -13.208 1.00 87.00 383 GLU A N 1
ATOM 3053 C CA . GLU A 1 383 ? 17.570 -16.069 -14.609 1.00 87.00 383 GLU A CA 1
ATOM 3054 C C . GLU A 1 383 ? 17.853 -17.281 -15.497 1.00 87.00 383 GLU A C 1
ATOM 3056 O O . GLU A 1 383 ? 18.920 -17.896 -15.411 1.00 87.00 383 GLU A O 1
ATOM 3061 N N . GLU A 1 384 ? 16.899 -17.622 -16.360 1.00 85.94 384 GLU A N 1
ATOM 3062 C CA . GLU A 1 384 ? 17.054 -18.734 -17.288 1.00 85.94 384 GLU A CA 1
ATOM 3063 C C . GLU A 1 384 ? 17.972 -18.370 -18.460 1.00 85.94 384 GLU A C 1
ATOM 3065 O O . GLU A 1 384 ? 17.955 -17.265 -18.999 1.00 85.94 384 GLU A O 1
ATOM 3070 N N . SER A 1 385 ? 18.748 -19.351 -18.925 1.00 80.38 385 SER A N 1
ATOM 3071 C CA . SER A 1 385 ? 19.651 -19.190 -20.083 1.00 80.38 385 SER A CA 1
ATOM 3072 C C . SER A 1 385 ? 18.929 -19.075 -21.437 1.00 80.38 385 SER A C 1
ATOM 3074 O O . SER A 1 385 ? 19.562 -18.930 -22.486 1.00 80.38 385 SER A O 1
ATOM 3076 N N . PHE A 1 386 ? 17.602 -19.170 -21.429 1.00 80.88 386 PHE A N 1
ATOM 3077 C CA . PHE A 1 386 ? 16.723 -19.086 -22.586 1.00 80.88 386 PHE A CA 1
ATOM 3078 C C . PHE A 1 386 ? 15.548 -18.152 -22.271 1.00 80.88 386 PHE A C 1
ATOM 3080 O O . PHE A 1 386 ? 15.227 -17.939 -21.104 1.00 80.88 386 PHE A O 1
ATOM 3087 N N . PRO A 1 387 ? 14.867 -17.598 -23.287 1.00 80.88 387 PRO A N 1
ATOM 3088 C CA . PRO A 1 387 ? 13.823 -16.624 -23.030 1.00 80.88 387 PRO A CA 1
ATOM 3089 C C . PRO A 1 387 ? 12.570 -17.274 -22.446 1.00 80.88 387 PRO A C 1
ATOM 3091 O O . PRO A 1 387 ? 11.991 -18.184 -23.046 1.00 80.88 387 PRO A O 1
ATOM 3094 N N . VAL A 1 388 ? 12.125 -16.752 -21.307 1.00 88.75 388 VAL A N 1
ATOM 3095 C CA . VAL A 1 388 ? 10.876 -17.133 -20.648 1.00 88.75 388 VAL A CA 1
ATOM 3096 C C . VAL A 1 388 ? 9.837 -16.058 -20.950 1.00 88.75 388 VAL A C 1
ATOM 3098 O O . VAL A 1 388 ? 9.860 -14.973 -20.385 1.00 88.75 388 VAL A O 1
ATOM 3101 N N . LEU A 1 389 ? 8.939 -16.336 -21.898 1.00 91.94 389 LEU A N 1
ATOM 3102 C CA . LEU A 1 389 ? 7.931 -15.354 -22.321 1.00 91.94 389 LEU A CA 1
ATOM 3103 C C . LEU A 1 389 ? 6.847 -15.138 -21.258 1.00 91.94 389 LEU A C 1
ATOM 3105 O O . LEU A 1 389 ? 6.383 -14.014 -21.099 1.00 91.94 389 LEU A O 1
ATOM 3109 N N . TYR A 1 390 ? 6.470 -16.199 -20.541 1.00 94.69 390 TYR A N 1
ATOM 3110 C CA . TYR A 1 390 ? 5.456 -16.177 -19.488 1.00 94.69 390 TYR A CA 1
ATOM 3111 C C . TYR A 1 390 ? 5.881 -17.082 -18.336 1.00 94.69 390 TYR A C 1
ATOM 3113 O O . TYR A 1 390 ? 6.345 -18.199 -18.577 1.00 94.69 390 TYR A O 1
ATOM 3121 N N . ASP A 1 391 ? 5.683 -16.605 -17.114 1.00 94.50 391 ASP A N 1
ATOM 3122 C CA . ASP A 1 391 ? 6.044 -17.269 -15.870 1.00 94.50 391 ASP A CA 1
ATOM 3123 C C . ASP A 1 391 ? 4.969 -16.983 -14.809 1.00 94.50 391 ASP A C 1
ATOM 3125 O O . ASP A 1 391 ? 4.718 -15.833 -14.448 1.00 94.50 391 ASP A O 1
ATOM 3129 N N . GLU A 1 392 ? 4.312 -18.031 -14.306 1.00 94.12 392 GLU A N 1
ATOM 3130 C CA . GLU A 1 392 ? 3.194 -17.879 -13.364 1.00 94.12 392 GLU A CA 1
ATOM 3131 C C . GLU A 1 392 ? 3.637 -17.330 -11.998 1.00 94.12 392 GLU A C 1
ATOM 3133 O O . GLU A 1 392 ? 2.870 -16.635 -11.328 1.00 94.12 392 GLU A O 1
ATOM 3138 N N . GLN A 1 393 ? 4.880 -17.590 -11.583 1.00 93.31 393 GLN A N 1
ATOM 3139 C CA . GLN A 1 393 ? 5.430 -17.028 -10.353 1.00 93.31 393 GLN A CA 1
ATOM 3140 C C . GLN A 1 393 ? 5.638 -15.519 -10.512 1.00 93.31 393 GLN A C 1
ATOM 3142 O O . GLN A 1 393 ? 5.202 -14.753 -9.648 1.00 93.31 393 GLN A O 1
ATOM 3147 N N . ILE A 1 394 ? 6.229 -15.078 -11.628 1.00 94.12 394 ILE A N 1
ATOM 3148 C CA . ILE A 1 394 ? 6.389 -13.646 -11.928 1.00 94.12 394 ILE A CA 1
ATOM 3149 C C . ILE A 1 394 ? 5.017 -12.977 -12.094 1.00 94.12 394 ILE A C 1
ATOM 3151 O O . ILE A 1 394 ? 4.787 -11.924 -11.500 1.00 94.12 394 ILE A O 1
ATOM 3155 N N . ALA A 1 395 ? 4.081 -13.596 -12.821 1.00 96.38 395 ALA A N 1
ATOM 3156 C CA . ALA A 1 395 ? 2.718 -13.087 -12.995 1.00 96.38 395 ALA A CA 1
ATOM 3157 C C . ALA A 1 395 ? 1.998 -12.899 -11.651 1.00 96.38 395 ALA A C 1
ATOM 3159 O O . ALA A 1 395 ? 1.399 -11.853 -11.404 1.00 96.38 395 ALA A O 1
ATOM 3160 N N . GLY A 1 396 ? 2.105 -13.881 -10.748 1.00 96.69 396 GLY A N 1
ATOM 3161 C CA . GLY A 1 396 ? 1.520 -13.811 -9.412 1.00 96.69 396 GLY A CA 1
ATOM 3162 C C . GLY A 1 396 ? 2.119 -12.697 -8.549 1.00 96.69 396 GLY A C 1
ATOM 3163 O O . GLY A 1 396 ? 1.384 -12.030 -7.818 1.00 96.69 396 GLY A O 1
ATOM 3164 N N . VAL A 1 397 ? 3.432 -12.460 -8.643 1.00 96.50 397 VAL A N 1
ATOM 3165 C CA . VAL A 1 397 ? 4.099 -11.335 -7.965 1.00 96.50 397 VAL A CA 1
ATOM 3166 C C . VAL A 1 397 ? 3.640 -9.999 -8.551 1.00 96.50 397 VAL A C 1
ATOM 3168 O O . VAL A 1 397 ? 3.236 -9.119 -7.795 1.00 96.50 397 VAL A O 1
ATOM 3171 N N . LEU A 1 398 ? 3.645 -9.854 -9.878 1.00 97.31 398 LEU A N 1
ATOM 3172 C CA . LEU A 1 398 ? 3.214 -8.631 -10.557 1.00 97.31 398 LEU A CA 1
ATOM 3173 C C . LEU A 1 398 ? 1.765 -8.289 -10.228 1.00 97.31 398 LEU A C 1
ATOM 3175 O O . LEU A 1 398 ? 1.487 -7.152 -9.865 1.00 97.31 398 LEU A O 1
ATOM 3179 N N . ARG A 1 399 ? 0.856 -9.270 -10.264 1.00 97.25 399 ARG A N 1
ATOM 3180 C CA . ARG A 1 399 ? -0.547 -9.063 -9.889 1.00 97.25 399 ARG A CA 1
ATOM 3181 C C . ARG A 1 399 ? -0.668 -8.493 -8.482 1.00 97.25 399 ARG A C 1
ATOM 3183 O O . ARG A 1 399 ? -1.370 -7.508 -8.304 1.00 97.25 399 ARG A O 1
ATOM 3190 N N . LYS A 1 400 ? 0.052 -9.067 -7.510 1.00 95.25 400 LYS A N 1
ATOM 3191 C CA . LYS A 1 400 ? 0.065 -8.568 -6.127 1.00 95.25 400 LYS A CA 1
ATOM 3192 C C . LYS A 1 400 ? 0.600 -7.142 -6.046 1.00 95.25 400 LYS A C 1
ATOM 3194 O O . LYS A 1 400 ? -0.029 -6.317 -5.403 1.00 95.25 400 LYS A O 1
ATOM 3199 N N . ILE A 1 401 ? 1.711 -6.836 -6.719 1.00 96.31 401 ILE A N 1
ATOM 3200 C CA . ILE A 1 401 ? 2.270 -5.475 -6.751 1.00 96.31 401 ILE A CA 1
ATOM 3201 C C . ILE A 1 401 ? 1.239 -4.488 -7.317 1.00 96.31 401 ILE A C 1
ATOM 3203 O O . ILE A 1 401 ? 0.940 -3.480 -6.681 1.00 96.31 401 ILE A O 1
ATOM 3207 N N . LEU A 1 402 ? 0.664 -4.797 -8.481 1.00 97.31 402 LEU A N 1
ATOM 3208 C CA . LEU A 1 402 ? -0.290 -3.928 -9.169 1.00 97.31 402 LEU A CA 1
ATOM 3209 C C . LEU A 1 402 ? -1.545 -3.671 -8.323 1.00 97.31 402 LEU A C 1
ATOM 3211 O O . LEU A 1 402 ? -1.991 -2.528 -8.233 1.00 97.31 402 LEU A O 1
ATOM 3215 N N . THR A 1 403 ? -2.089 -4.704 -7.668 1.00 94.94 403 THR A N 1
ATOM 3216 C CA . THR A 1 403 ? -3.307 -4.574 -6.855 1.00 94.94 403 THR A CA 1
ATOM 3217 C C . THR A 1 403 ? -3.051 -3.960 -5.486 1.00 94.94 403 THR A C 1
ATOM 3219 O O . THR A 1 403 ? -3.819 -3.101 -5.070 1.00 94.94 403 THR A O 1
ATOM 3222 N N . SER A 1 404 ? -1.994 -4.376 -4.780 1.00 92.12 404 SER A N 1
ATOM 3223 C CA . SER A 1 404 ? -1.728 -3.921 -3.410 1.00 92.12 404 SER A CA 1
ATOM 3224 C C . SER A 1 404 ? -1.328 -2.454 -3.374 1.00 92.12 404 SER A C 1
ATOM 3226 O O . SER A 1 404 ? -1.781 -1.729 -2.501 1.00 92.12 404 SER A O 1
ATOM 3228 N N . PHE A 1 405 ? -0.540 -1.991 -4.347 1.00 93.62 405 PHE A N 1
ATOM 3229 C CA . PHE A 1 405 ? -0.129 -0.589 -4.430 1.00 93.62 405 PHE A CA 1
ATOM 3230 C C . PHE A 1 405 ? -1.059 0.270 -5.288 1.00 93.62 405 PHE A C 1
ATOM 3232 O O . PHE A 1 405 ? -0.751 1.438 -5.492 1.00 93.62 405 PHE A O 1
ATOM 3239 N N . HIS A 1 406 ? -2.179 -0.277 -5.780 1.00 93.56 406 HIS A N 1
ATOM 3240 C CA . HIS A 1 406 ? -3.136 0.426 -6.641 1.00 93.56 406 HIS A CA 1
ATOM 3241 C C . HIS A 1 406 ? -2.438 1.219 -7.754 1.00 93.56 406 HIS A C 1
ATOM 3243 O O . HIS A 1 406 ? -2.568 2.439 -7.837 1.00 93.56 406 HIS A O 1
ATOM 3249 N N . ILE A 1 407 ? -1.626 0.530 -8.556 1.00 97.62 407 ILE A N 1
ATOM 3250 C CA . ILE A 1 407 ? -0.857 1.169 -9.625 1.00 97.62 407 ILE A CA 1
ATOM 3251 C C . ILE A 1 407 ? -1.818 1.712 -10.690 1.00 97.62 407 ILE A C 1
ATOM 3253 O O . ILE A 1 407 ? -2.614 0.962 -11.249 1.00 97.62 407 ILE A O 1
ATOM 3257 N N . ASP A 1 408 ? -1.727 3.012 -10.978 1.00 97.62 408 ASP A N 1
ATOM 3258 C CA . ASP A 1 408 ? -2.582 3.701 -11.950 1.00 97.62 408 ASP A CA 1
ATOM 3259 C C . ASP A 1 408 ? -2.004 3.664 -13.373 1.00 97.62 408 ASP A C 1
ATOM 3261 O O . ASP A 1 408 ? -2.750 3.785 -14.341 1.00 97.62 408 ASP A O 1
ATOM 3265 N N . LEU A 1 409 ? -0.679 3.551 -13.515 1.00 98.06 409 LEU A N 1
ATOM 3266 C CA . LEU A 1 409 ? 0.017 3.548 -14.804 1.00 98.06 409 LEU A CA 1
ATOM 3267 C C . LEU A 1 409 ? 1.304 2.727 -14.713 1.00 98.06 409 LEU A C 1
ATOM 3269 O O . LEU A 1 409 ? 2.102 2.914 -13.792 1.00 98.06 409 LEU A O 1
ATOM 3273 N N . VAL A 1 410 ? 1.539 1.863 -15.703 1.00 98.69 410 VAL A N 1
ATOM 3274 C CA . VAL A 1 410 ? 2.807 1.134 -15.845 1.00 98.69 410 VAL A CA 1
ATOM 3275 C C . VAL A 1 410 ? 3.578 1.644 -17.054 1.00 98.69 410 VAL A C 1
ATOM 3277 O O . VAL A 1 410 ? 3.073 1.655 -18.175 1.00 98.69 410 VAL A O 1
ATOM 3280 N N . HIS A 1 411 ? 4.834 2.020 -16.840 1.00 98.06 411 HIS A N 1
ATOM 3281 C CA . HIS A 1 411 ? 5.773 2.393 -17.886 1.00 98.06 411 HIS A CA 1
ATOM 3282 C C . HIS A 1 411 ? 6.861 1.323 -18.017 1.00 98.06 411 HIS A C 1
ATOM 3284 O O . HIS A 1 411 ? 7.785 1.223 -17.208 1.00 98.06 411 HIS A O 1
ATOM 3290 N N . VAL A 1 412 ? 6.749 0.492 -19.052 1.00 98.19 412 VAL A N 1
ATOM 3291 C CA . VAL A 1 412 ? 7.695 -0.591 -19.332 1.00 98.19 412 VAL A CA 1
ATOM 3292 C C . VAL A 1 412 ? 8.879 -0.066 -20.140 1.00 98.19 412 VAL A C 1
ATOM 3294 O O . VAL A 1 412 ? 8.731 0.427 -21.256 1.00 98.19 412 VAL A O 1
ATOM 3297 N N . HIS A 1 413 ? 10.082 -0.226 -19.602 1.00 95.81 413 HIS A N 1
ATOM 3298 C CA . HIS A 1 413 ? 11.326 0.109 -20.295 1.00 95.81 413 HIS A CA 1
ATOM 3299 C C . HIS A 1 413 ? 12.007 -1.127 -20.876 1.00 95.81 413 HIS A C 1
ATOM 3301 O O . HIS A 1 413 ? 12.643 -1.044 -21.924 1.00 95.81 413 HIS A O 1
ATOM 3307 N N . HIS A 1 414 ? 11.903 -2.282 -20.215 1.00 93.56 414 HIS A N 1
ATOM 3308 C CA . HIS A 1 414 ? 12.515 -3.510 -20.716 1.00 93.56 414 HIS A CA 1
ATOM 3309 C C . HIS A 1 414 ? 12.000 -4.762 -20.002 1.00 93.56 414 HIS A C 1
ATOM 3311 O O . HIS A 1 414 ? 11.670 -4.695 -18.822 1.00 93.56 414 HIS A O 1
ATOM 3317 N N . THR A 1 415 ? 12.026 -5.908 -20.685 1.00 94.44 415 THR A N 1
ATOM 3318 C CA . THR A 1 415 ? 11.594 -7.212 -20.139 1.00 94.44 415 THR A CA 1
ATOM 3319 C C . THR A 1 415 ? 12.641 -8.326 -20.288 1.00 94.44 415 THR A C 1
ATOM 3321 O O . THR A 1 415 ? 12.338 -9.492 -20.055 1.00 94.44 415 THR A O 1
ATOM 3324 N N . GLN A 1 416 ? 13.889 -8.011 -20.656 1.00 90.06 416 GLN A N 1
ATOM 3325 C CA . GLN A 1 416 ? 14.976 -9.005 -20.640 1.00 90.06 416 GLN A CA 1
ATOM 3326 C C . GLN A 1 416 ? 15.230 -9.537 -19.233 1.00 90.06 416 GLN A C 1
ATOM 3328 O O . GLN A 1 416 ? 15.223 -8.777 -18.268 1.00 90.06 416 GLN A O 1
ATOM 3333 N N . GLY A 1 417 ? 15.436 -10.851 -19.134 1.00 87.12 417 GLY A N 1
ATOM 3334 C CA . GLY A 1 417 ? 15.566 -11.550 -17.856 1.00 87.12 417 GLY A CA 1
ATOM 3335 C C . GLY A 1 417 ? 14.266 -11.579 -17.042 1.00 87.12 417 GLY A C 1
ATOM 3336 O O . GLY A 1 417 ? 14.263 -12.061 -15.917 1.00 87.12 417 GLY A O 1
ATOM 3337 N N . LEU A 1 418 ? 13.161 -11.069 -17.584 1.00 91.88 418 LEU A N 1
ATOM 3338 C CA . LEU A 1 418 ? 11.828 -11.049 -16.984 1.00 91.88 418 LEU A CA 1
ATOM 3339 C C . LEU A 1 418 ? 10.853 -11.766 -17.933 1.00 91.88 418 LEU A C 1
ATOM 3341 O O . LEU A 1 418 ? 11.278 -12.508 -18.817 1.00 91.88 418 LEU A O 1
ATOM 3345 N N . SER A 1 419 ? 9.551 -11.550 -17.755 1.00 93.88 419 SER A N 1
ATOM 3346 C CA . SER A 1 419 ? 8.505 -12.098 -18.617 1.00 93.88 419 SER A CA 1
ATOM 3347 C C . SER A 1 419 ? 7.610 -10.999 -19.201 1.00 93.88 419 SER A C 1
ATOM 3349 O O . SER A 1 419 ? 7.613 -9.847 -18.757 1.00 93.88 419 SER A O 1
ATOM 3351 N N . LEU A 1 420 ? 6.808 -11.356 -20.208 1.00 96.88 420 LEU A N 1
ATOM 3352 C CA . LEU A 1 420 ? 5.790 -10.484 -20.805 1.00 96.88 420 LEU A CA 1
ATOM 3353 C C . LEU A 1 420 ? 4.518 -10.389 -19.946 1.00 96.88 420 LEU A C 1
ATOM 3355 O O . LEU A 1 420 ? 3.564 -9.711 -20.336 1.00 96.88 420 LEU A O 1
ATOM 3359 N N . ASP A 1 421 ? 4.493 -11.037 -18.777 1.00 97.12 421 ASP A N 1
ATOM 3360 C CA . ASP A 1 421 ? 3.340 -11.045 -17.875 1.00 97.12 421 ASP A CA 1
ATOM 3361 C C . ASP A 1 421 ? 2.939 -9.645 -17.420 1.00 97.12 421 ASP A C 1
ATOM 3363 O O . ASP A 1 421 ? 1.751 -9.405 -17.244 1.00 97.12 421 ASP A O 1
ATOM 3367 N N . VAL A 1 422 ? 3.874 -8.693 -17.325 1.00 97.62 422 VAL A N 1
ATOM 3368 C CA . VAL A 1 422 ? 3.548 -7.297 -16.981 1.00 97.62 422 VAL A CA 1
ATOM 3369 C C . VAL A 1 422 ? 2.473 -6.717 -17.903 1.00 97.62 422 VAL A C 1
ATOM 3371 O O . VAL A 1 422 ? 1.511 -6.127 -17.425 1.00 97.62 422 VAL A O 1
ATOM 3374 N N . PHE A 1 423 ? 2.554 -6.969 -19.212 1.00 97.88 423 PHE A N 1
ATOM 3375 C CA . PHE A 1 423 ? 1.565 -6.484 -20.174 1.00 97.88 423 PHE A CA 1
ATOM 3376 C C . PHE A 1 423 ? 0.224 -7.212 -20.038 1.00 97.88 423 PHE A C 1
ATOM 3378 O O . PHE A 1 423 ? -0.835 -6.603 -20.194 1.00 97.88 423 PHE A O 1
ATOM 3385 N N . ARG A 1 424 ? 0.263 -8.521 -19.758 1.00 96.19 424 ARG A N 1
ATOM 3386 C CA . ARG A 1 424 ? -0.929 -9.362 -19.597 1.00 96.19 424 ARG A CA 1
ATOM 3387 C C . ARG A 1 424 ? -1.694 -9.003 -18.327 1.00 96.19 424 ARG A C 1
ATOM 3389 O O . ARG A 1 424 ? -2.903 -8.812 -18.388 1.00 96.19 424 ARG A O 1
ATOM 3396 N N . GLU A 1 425 ? -0.997 -8.881 -17.203 1.00 97.94 425 GLU A N 1
ATOM 3397 C CA . GLU A 1 425 ? -1.601 -8.542 -15.916 1.00 97.94 425 GLU A CA 1
ATOM 3398 C C . GLU A 1 425 ? -2.149 -7.113 -15.917 1.00 97.94 425 GLU A C 1
ATOM 3400 O O . GLU A 1 425 ? -3.256 -6.906 -15.431 1.00 97.94 425 GLU A O 1
ATOM 3405 N N . CYS A 1 426 ? -1.463 -6.151 -16.548 1.00 97.94 426 CYS A N 1
ATOM 3406 C CA . CYS A 1 426 ? -2.018 -4.805 -16.717 1.00 97.94 426 CYS A CA 1
ATOM 3407 C C . CYS A 1 426 ? -3.310 -4.817 -17.542 1.00 97.94 426 CYS A C 1
ATOM 3409 O O . CYS A 1 426 ? -4.294 -4.217 -17.128 1.00 97.94 426 CYS A O 1
ATOM 3411 N N . ARG A 1 427 ? -3.358 -5.565 -18.656 1.00 96.56 427 ARG A N 1
ATOM 3412 C CA . ARG A 1 427 ? -4.590 -5.723 -19.450 1.00 96.56 427 ARG A CA 1
ATOM 3413 C C . ARG A 1 427 ? -5.717 -6.370 -18.634 1.00 96.56 427 ARG A C 1
ATOM 3415 O O . ARG A 1 427 ? -6.850 -5.917 -18.721 1.00 96.56 427 ARG A O 1
ATOM 3422 N N . ASN A 1 428 ? -5.414 -7.406 -17.849 1.00 96.44 428 ASN A N 1
ATOM 3423 C CA . ASN A 1 428 ? -6.397 -8.100 -17.007 1.00 96.44 428 ASN A CA 1
ATOM 3424 C C . ASN A 1 428 ? -6.964 -7.208 -15.891 1.00 96.44 428 ASN A C 1
ATOM 3426 O O . ASN A 1 428 ? -8.103 -7.406 -15.480 1.00 96.44 428 ASN A O 1
ATOM 3430 N N . LEU A 1 429 ? -6.157 -6.272 -15.387 1.00 97.25 429 LEU A N 1
ATOM 3431 C CA . LEU A 1 429 ? -6.522 -5.329 -14.328 1.00 97.25 429 LEU A CA 1
ATOM 3432 C C . LEU A 1 429 ? -6.993 -3.970 -14.868 1.00 97.25 429 LEU A C 1
ATOM 3434 O O . LEU A 1 429 ? -7.236 -3.068 -14.075 1.00 97.25 429 LEU A O 1
ATOM 3438 N N . GLU A 1 430 ? -7.099 -3.819 -16.193 1.00 97.50 430 GLU A N 1
ATOM 3439 C CA . GLU A 1 430 ? -7.458 -2.563 -16.868 1.00 97.50 430 GLU A CA 1
ATOM 3440 C C . GLU A 1 430 ? -6.532 -1.380 -16.508 1.00 97.50 430 GLU A C 1
ATOM 3442 O O . GLU A 1 430 ? -6.941 -0.221 -16.506 1.00 97.50 430 GLU A O 1
ATOM 3447 N N . ILE A 1 431 ? -5.255 -1.667 -16.228 1.00 98.19 431 ILE A N 1
ATOM 3448 C CA . ILE A 1 431 ? -4.227 -0.662 -15.936 1.00 98.19 431 ILE A CA 1
ATOM 3449 C C . ILE A 1 431 ? -3.569 -0.229 -17.257 1.00 98.19 431 ILE A C 1
ATOM 3451 O O . ILE A 1 431 ? -3.058 -1.087 -17.989 1.00 98.19 431 ILE A O 1
ATOM 3455 N N . PRO A 1 432 ? -3.535 1.077 -17.583 1.00 97.88 432 PRO A N 1
ATOM 3456 C CA . PRO A 1 432 ? -2.896 1.563 -18.799 1.00 97.88 432 PRO A CA 1
ATOM 3457 C C . PRO A 1 432 ? -1.388 1.291 -18.786 1.00 97.88 432 PRO A C 1
ATOM 3459 O O . PRO A 1 432 ? -0.717 1.395 -17.755 1.00 97.88 432 PRO A O 1
ATOM 3462 N N . VAL A 1 433 ? -0.845 0.971 -19.965 1.00 98.00 433 VAL A N 1
ATOM 3463 C CA . VAL A 1 433 ? 0.582 0.679 -20.151 1.00 98.00 433 VAL A CA 1
ATOM 3464 C C . VAL A 1 433 ? 1.186 1.592 -21.209 1.00 98.00 433 VAL A C 1
ATOM 3466 O O . VAL A 1 433 ? 0.667 1.709 -22.320 1.00 98.00 433 VAL A O 1
ATOM 3469 N N . ILE A 1 434 ? 2.332 2.185 -20.891 1.00 97.00 434 ILE A N 1
ATOM 3470 C CA . ILE A 1 434 ? 3.216 2.864 -21.841 1.00 97.00 434 ILE A CA 1
ATOM 3471 C C . ILE A 1 434 ? 4.505 2.053 -21.944 1.00 97.00 434 ILE A C 1
ATOM 3473 O O . ILE A 1 434 ? 4.960 1.479 -20.957 1.00 97.00 434 ILE A O 1
ATOM 3477 N N . ALA A 1 435 ? 5.114 1.998 -23.126 1.00 96.56 435 ALA A N 1
ATOM 3478 C CA . ALA A 1 435 ? 6.429 1.385 -23.292 1.00 96.56 435 ALA A CA 1
ATOM 3479 C C . ALA A 1 435 ? 7.417 2.343 -23.960 1.00 96.56 435 ALA A C 1
ATOM 3481 O O . ALA A 1 435 ? 7.081 2.957 -24.968 1.00 96.56 435 ALA A O 1
ATOM 3482 N N . THR A 1 436 ? 8.647 2.435 -23.447 1.00 95.56 436 THR A N 1
ATOM 3483 C CA . THR A 1 436 ? 9.763 3.073 -24.169 1.00 95.56 436 THR A CA 1
ATOM 3484 C C . THR A 1 436 ? 10.687 1.991 -24.702 1.00 95.56 436 THR A C 1
ATOM 3486 O O . THR A 1 436 ? 11.266 1.237 -23.920 1.00 95.56 436 THR A O 1
ATOM 3489 N N . LEU A 1 437 ? 10.842 1.915 -26.025 1.00 93.38 437 LEU A N 1
ATOM 3490 C CA . LEU A 1 437 ? 11.677 0.901 -26.670 1.00 93.38 437 LEU A CA 1
ATOM 3491 C C . LEU A 1 437 ? 13.075 1.470 -26.926 1.00 93.38 437 LEU A C 1
ATOM 3493 O O . LEU A 1 437 ? 13.282 2.255 -27.850 1.00 93.38 437 LEU A O 1
ATOM 3497 N N . HIS A 1 438 ? 14.024 1.081 -26.071 1.00 89.19 438 HIS A N 1
ATOM 3498 C CA . HIS A 1 438 ? 15.421 1.550 -26.108 1.00 89.19 438 HIS A CA 1
ATOM 3499 C C . HIS A 1 438 ? 16.255 0.872 -27.195 1.00 89.19 438 HIS A C 1
ATOM 3501 O O . HIS A 1 438 ? 17.243 1.433 -27.663 1.00 89.19 438 HIS A O 1
ATOM 3507 N N . ASP A 1 439 ? 15.868 -0.340 -27.581 1.00 89.38 439 ASP A N 1
ATOM 3508 C CA . ASP A 1 439 ? 16.565 -1.175 -28.549 1.00 89.38 439 ASP A CA 1
ATOM 3509 C C . ASP A 1 439 ? 15.575 -2.083 -29.303 1.00 89.38 439 ASP A C 1
ATOM 3511 O O . ASP A 1 439 ? 14.352 -1.926 -29.218 1.00 89.38 439 ASP A O 1
ATOM 3515 N N . TYR A 1 440 ? 16.104 -3.042 -30.064 1.00 90.88 440 TYR A N 1
ATOM 3516 C CA . TYR A 1 440 ? 15.308 -3.944 -30.890 1.00 90.88 440 TYR A CA 1
ATOM 3517 C C . TYR A 1 440 ? 14.984 -5.286 -30.210 1.00 90.88 440 TYR A C 1
ATOM 3519 O O . TYR A 1 440 ? 14.645 -6.244 -30.909 1.00 90.88 440 TYR A O 1
ATOM 3527 N N . TYR A 1 441 ? 15.080 -5.395 -28.876 1.00 92.06 441 TYR A N 1
ATOM 3528 C CA . TYR A 1 441 ? 14.830 -6.630 -28.116 1.00 92.06 441 TYR A CA 1
ATOM 3529 C C . TYR A 1 441 ? 13.494 -7.289 -28.480 1.00 92.06 441 TYR A C 1
ATOM 3531 O O . TYR A 1 441 ? 13.442 -8.473 -28.824 1.00 92.06 441 TYR A O 1
ATOM 3539 N N . TYR A 1 442 ? 12.414 -6.505 -28.502 1.00 92.38 442 TYR A N 1
ATOM 3540 C CA . TYR A 1 442 ? 11.073 -7.005 -28.816 1.00 92.38 442 TYR A CA 1
ATOM 3541 C C . TYR A 1 442 ? 10.981 -7.585 -30.239 1.00 92.38 442 TYR A C 1
ATOM 3543 O O . TYR A 1 442 ? 10.258 -8.552 -30.462 1.00 92.38 442 TYR A O 1
ATOM 3551 N N . ALA A 1 443 ? 11.760 -7.072 -31.199 1.00 90.31 443 ALA A N 1
ATOM 3552 C CA . ALA A 1 443 ? 11.817 -7.610 -32.561 1.00 90.31 443 ALA A CA 1
ATOM 3553 C C . ALA A 1 443 ? 12.762 -8.818 -32.702 1.00 90.31 443 ALA A C 1
ATOM 3555 O O . ALA A 1 443 ? 12.520 -9.698 -33.540 1.00 90.31 443 ALA A O 1
ATOM 3556 N N . CYS A 1 444 ? 13.845 -8.862 -31.917 1.00 88.56 444 CYS A N 1
ATOM 3557 C CA . CYS A 1 444 ? 14.838 -9.932 -31.939 1.00 88.56 444 CYS A CA 1
ATOM 3558 C C . CYS A 1 444 ? 15.602 -10.042 -30.603 1.00 88.56 444 CYS A C 1
ATOM 3560 O O . CYS A 1 444 ? 16.176 -9.045 -30.156 1.00 88.56 444 CYS A O 1
ATOM 3562 N N . PRO A 1 445 ? 15.774 -11.258 -30.039 1.00 87.25 445 PRO A N 1
ATOM 3563 C CA . PRO A 1 445 ? 16.511 -11.455 -28.786 1.00 87.25 445 PRO A CA 1
ATOM 3564 C C . PRO A 1 445 ? 17.973 -10.983 -28.796 1.00 87.25 445 PRO A C 1
ATOM 3566 O O . PRO A 1 445 ? 18.588 -10.848 -27.744 1.00 87.25 445 PRO A O 1
ATOM 3569 N N . THR A 1 446 ? 18.561 -10.743 -29.972 1.00 84.62 446 THR A N 1
ATOM 3570 C CA . THR A 1 446 ? 19.933 -10.229 -30.102 1.00 84.62 446 THR A CA 1
ATOM 3571 C C . THR A 1 446 ? 20.058 -8.726 -29.835 1.00 84.62 446 THR A C 1
ATOM 3573 O O . THR A 1 446 ? 21.167 -8.212 -29.966 1.00 84.62 446 THR A O 1
ATOM 3576 N N . THR A 1 447 ? 18.942 -8.024 -29.583 1.00 86.31 447 THR A N 1
ATOM 3577 C CA . THR A 1 447 ? 18.784 -6.574 -29.308 1.00 86.31 447 THR A CA 1
ATOM 3578 C C . THR A 1 447 ? 19.257 -5.591 -30.387 1.00 86.31 447 THR A C 1
ATOM 3580 O O . THR A 1 447 ? 18.835 -4.439 -30.398 1.00 86.31 447 THR A O 1
ATOM 3583 N N . LYS A 1 448 ? 20.091 -6.029 -31.339 1.00 80.75 448 LYS A N 1
ATOM 3584 C CA . LYS A 1 448 ? 20.804 -5.157 -32.293 1.00 80.75 448 LYS A CA 1
ATOM 3585 C C . LYS A 1 448 ? 20.331 -5.236 -33.743 1.00 80.75 448 LYS A C 1
ATOM 3587 O O . LYS A 1 448 ? 20.754 -4.415 -34.543 1.00 80.75 448 LYS A O 1
ATOM 3592 N N . LEU A 1 449 ? 19.537 -6.251 -34.102 1.00 81.81 449 LEU A N 1
ATOM 3593 C CA . LEU A 1 449 ? 19.199 -6.573 -35.502 1.00 81.81 449 LEU A CA 1
ATOM 3594 C C . LEU A 1 449 ? 20.423 -6.641 -36.438 1.00 81.81 449 LEU A C 1
ATOM 3596 O O . LEU A 1 449 ? 20.357 -6.251 -37.601 1.00 81.81 449 LEU A O 1
ATOM 3600 N N . LEU A 1 450 ? 21.542 -7.175 -35.943 1.00 79.25 450 LEU A N 1
ATOM 3601 C CA . LEU A 1 450 ? 22.734 -7.436 -36.747 1.00 79.25 450 LEU A CA 1
ATOM 3602 C C . LEU A 1 450 ? 22.911 -8.937 -36.970 1.00 79.25 450 LEU A C 1
ATOM 3604 O O . LEU A 1 450 ? 22.721 -9.742 -36.052 1.00 79.25 450 LEU A O 1
ATOM 3608 N N . THR A 1 451 ? 23.297 -9.319 -38.186 1.00 70.44 451 THR A N 1
ATOM 3609 C CA . THR A 1 451 ? 23.757 -10.678 -38.472 1.00 70.44 451 THR A CA 1
ATOM 3610 C C . THR A 1 451 ? 25.097 -10.931 -37.771 1.00 70.44 451 THR A C 1
ATOM 3612 O O . THR A 1 451 ? 25.779 -9.986 -37.361 1.00 70.44 451 THR A O 1
ATOM 3615 N N . PRO A 1 452 ? 25.533 -12.195 -37.637 1.00 65.94 452 PRO A N 1
ATOM 3616 C CA . PRO A 1 452 ? 26.831 -12.497 -37.038 1.00 65.94 452 PRO A CA 1
ATOM 3617 C C . PRO A 1 452 ? 28.042 -11.923 -37.791 1.00 65.94 452 PRO A C 1
ATOM 3619 O O . PRO A 1 452 ? 29.149 -11.947 -37.260 1.00 65.94 452 PRO A O 1
ATOM 3622 N N . GLU A 1 453 ? 27.842 -11.445 -39.018 1.00 68.50 453 GLU A N 1
ATOM 3623 C CA . GLU A 1 453 ? 28.825 -10.772 -39.871 1.00 68.50 453 GLU A CA 1
ATOM 3624 C C . GLU A 1 453 ? 28.744 -9.239 -39.745 1.00 68.50 453 GLU A C 1
ATOM 3626 O O . GLU A 1 453 ? 29.354 -8.527 -40.536 1.00 68.50 453 GLU A O 1
ATOM 3631 N N . GLY A 1 454 ? 27.962 -8.721 -38.790 1.00 66.56 454 GLY A N 1
ATOM 3632 C CA . GLY A 1 454 ? 27.822 -7.287 -38.525 1.00 66.56 454 GLY A CA 1
ATOM 3633 C C . GLY A 1 454 ? 26.938 -6.537 -39.523 1.00 66.56 454 GLY A C 1
ATOM 3634 O O . GLY A 1 454 ? 26.934 -5.311 -39.524 1.00 66.56 454 GLY A O 1
ATOM 3635 N N . ARG A 1 455 ? 26.186 -7.240 -40.377 1.00 69.75 455 ARG A N 1
ATOM 3636 C CA . ARG A 1 455 ? 25.288 -6.614 -41.362 1.00 69.75 455 ARG A CA 1
ATOM 3637 C C . ARG A 1 455 ? 23.912 -6.365 -40.762 1.00 69.75 455 ARG A C 1
ATOM 3639 O O . ARG A 1 455 ? 23.456 -7.152 -39.938 1.00 69.75 455 ARG A O 1
ATOM 3646 N N . PHE A 1 456 ? 23.229 -5.317 -41.214 1.00 75.12 456 PHE A N 1
ATOM 3647 C CA . PHE A 1 456 ? 21.833 -5.084 -40.848 1.00 75.12 456 PHE A CA 1
ATOM 3648 C C . PHE A 1 456 ? 20.949 -6.265 -41.277 1.00 75.12 456 PHE A C 1
ATOM 3650 O O . PHE A 1 456 ? 21.107 -6.809 -42.371 1.00 75.12 456 PHE A O 1
ATOM 3657 N N . CYS A 1 457 ? 20.043 -6.675 -40.393 1.00 73.94 457 CYS A N 1
ATOM 3658 C CA . CYS A 1 457 ? 19.117 -7.781 -40.590 1.00 73.94 457 CYS A CA 1
ATOM 3659 C C . CYS A 1 457 ? 17.743 -7.233 -41.023 1.00 73.94 457 CYS A C 1
ATOM 3661 O O . CYS A 1 457 ? 16.994 -6.766 -40.161 1.00 73.94 457 CYS A O 1
ATOM 3663 N N . PRO A 1 458 ? 17.394 -7.272 -42.325 1.00 68.38 458 PRO A N 1
ATOM 3664 C CA . PRO A 1 458 ? 16.121 -6.742 -42.805 1.00 68.38 458 PRO A CA 1
ATOM 3665 C C . PRO A 1 458 ? 14.938 -7.600 -42.332 1.00 68.38 458 PRO A C 1
ATOM 3667 O O . PRO A 1 458 ? 15.043 -8.828 -42.228 1.00 68.38 458 PRO A O 1
ATOM 3670 N N . MET A 1 459 ? 13.801 -6.956 -42.065 1.00 68.56 459 MET A N 1
ATOM 3671 C CA . MET A 1 459 ? 12.541 -7.599 -41.671 1.00 68.56 459 MET A CA 1
ATOM 3672 C C . MET A 1 459 ? 11.531 -7.565 -42.831 1.00 68.56 459 MET A C 1
ATOM 3674 O O . MET A 1 459 ? 11.698 -6.802 -43.780 1.00 68.56 459 MET A O 1
ATOM 3678 N N . GLU A 1 460 ? 10.526 -8.447 -42.819 1.00 54.38 460 GLU A N 1
ATOM 3679 C CA . GLU A 1 460 ? 9.461 -8.423 -43.837 1.00 54.38 460 GLU A CA 1
ATOM 3680 C C . GLU A 1 460 ? 8.780 -7.048 -43.837 1.00 54.38 460 GLU A C 1
ATOM 3682 O O . GLU A 1 460 ? 8.357 -6.581 -42.788 1.00 54.38 460 GLU A O 1
ATOM 3687 N N . GLY A 1 461 ? 8.719 -6.391 -45.001 1.00 49.97 461 GLY A N 1
ATOM 3688 C CA . GLY A 1 461 ? 8.234 -5.011 -45.127 1.00 49.97 461 GLY A CA 1
ATOM 3689 C C . GLY A 1 461 ? 9.322 -3.929 -45.177 1.00 49.97 461 GLY A C 1
ATOM 3690 O O . GLY A 1 461 ? 8.970 -2.759 -45.278 1.00 49.97 461 GLY A O 1
ATOM 3691 N N . SER A 1 462 ? 10.615 -4.286 -45.166 1.00 41.88 462 SER A N 1
ATOM 3692 C CA . SER A 1 462 ? 11.726 -3.324 -45.233 1.00 41.88 462 SER A CA 1
ATOM 3693 C C . SER A 1 462 ? 11.753 -2.524 -46.544 1.00 41.88 462 SER A C 1
ATOM 3695 O O . SER A 1 462 ? 12.363 -2.949 -47.531 1.00 41.88 462 SER A O 1
ATOM 3697 N N . PHE A 1 463 ? 11.116 -1.356 -46.552 1.00 38.16 463 PHE A N 1
ATOM 3698 C CA . PHE A 1 463 ? 11.240 -0.354 -47.604 1.00 38.16 463 PHE A CA 1
ATOM 3699 C C . PHE A 1 463 ? 11.360 1.031 -46.981 1.00 38.16 463 PHE A C 1
ATOM 3701 O O . PHE A 1 463 ? 10.375 1.691 -46.665 1.00 38.16 463 PHE A O 1
ATOM 3708 N N . VAL A 1 464 ? 12.598 1.505 -46.913 1.00 36.50 464 VAL A N 1
ATOM 3709 C CA . VAL A 1 464 ? 12.888 2.926 -47.058 1.00 36.50 464 VAL A CA 1
ATOM 3710 C C . VAL A 1 464 ? 13.984 3.009 -48.115 1.00 36.50 464 VAL A C 1
ATOM 3712 O O . VAL A 1 464 ? 15.086 2.494 -47.914 1.00 36.50 464 VAL A O 1
ATOM 3715 N N . ASP A 1 465 ? 13.672 3.592 -49.272 1.00 38.25 465 ASP A N 1
ATOM 3716 C CA . ASP A 1 465 ? 14.687 4.017 -50.236 1.00 38.25 465 ASP A CA 1
ATOM 3717 C C . ASP A 1 465 ? 15.465 5.176 -49.605 1.00 38.25 465 ASP A C 1
ATOM 3719 O O . ASP A 1 465 ? 15.111 6.342 -49.754 1.00 38.25 465 ASP A O 1
ATOM 3723 N N . TRP A 1 466 ? 16.541 4.858 -48.887 1.00 35.84 466 TRP A N 1
ATOM 3724 C CA . TRP A 1 466 ? 17.477 5.853 -48.354 1.00 35.84 466 TRP A CA 1
ATOM 3725 C C . TRP A 1 466 ? 18.244 6.614 -49.460 1.00 35.84 466 TRP A C 1
ATOM 3727 O O . TRP A 1 466 ? 19.014 7.515 -49.152 1.00 35.84 466 TRP A O 1
ATOM 3737 N N . GLU A 1 467 ? 18.035 6.284 -50.743 1.00 38.25 467 GLU A N 1
ATOM 3738 C CA . GLU A 1 467 ? 18.688 6.931 -51.893 1.00 38.25 467 GLU A CA 1
ATOM 3739 C C . GLU A 1 467 ? 17.819 7.969 -52.633 1.00 38.25 467 GLU A C 1
ATOM 3741 O O . GLU A 1 467 ? 18.335 8.676 -53.498 1.00 38.25 467 GLU A O 1
ATOM 3746 N N . ASN A 1 468 ? 16.532 8.131 -52.301 1.00 35.09 468 ASN A N 1
ATOM 3747 C CA . ASN A 1 468 ? 15.623 8.979 -53.094 1.00 35.09 468 ASN A CA 1
ATOM 3748 C C . ASN A 1 468 ? 15.495 10.451 -52.649 1.00 35.09 468 ASN A C 1
ATOM 3750 O O . ASN A 1 468 ? 14.632 11.158 -53.160 1.00 35.09 468 ASN A O 1
ATOM 3754 N N . GLU A 1 469 ? 16.384 10.965 -51.793 1.00 33.47 469 GLU A N 1
ATOM 3755 C CA . GLU A 1 469 ? 16.537 12.425 -51.609 1.00 33.47 469 GLU A CA 1
ATOM 3756 C C . GLU A 1 469 ? 17.642 13.043 -52.485 1.00 33.47 469 GLU A C 1
ATOM 3758 O O . GLU A 1 469 ? 17.841 14.255 -52.472 1.00 33.47 469 GLU A O 1
ATOM 3763 N N . ALA A 1 470 ? 18.316 12.250 -53.325 1.00 35.69 470 ALA A N 1
ATOM 3764 C CA . ALA A 1 470 ? 19.314 12.765 -54.259 1.00 35.69 470 ALA A CA 1
ATOM 3765 C C . ALA A 1 470 ? 19.270 12.033 -55.606 1.00 35.69 470 ALA A C 1
ATOM 3767 O O . ALA A 1 470 ? 20.226 11.347 -55.954 1.00 35.69 470 ALA A O 1
ATOM 3768 N N . LYS A 1 471 ? 18.165 12.158 -56.358 1.00 34.28 471 LYS A N 1
ATOM 3769 C CA . LYS A 1 471 ? 18.097 11.877 -57.811 1.00 34.28 471 LYS A CA 1
ATOM 3770 C C . LYS A 1 471 ? 16.750 12.307 -58.406 1.00 34.28 471 LYS A C 1
ATOM 3772 O O . LYS A 1 471 ? 15.902 11.495 -58.760 1.00 34.28 471 LYS A O 1
ATOM 3777 N N . THR A 1 472 ? 16.573 13.609 -58.593 1.00 33.66 472 THR A N 1
ATOM 3778 C CA . THR A 1 472 ? 15.838 14.092 -59.768 1.00 33.66 472 THR A CA 1
ATOM 3779 C C . THR A 1 472 ? 16.873 14.416 -60.831 1.00 33.66 472 THR A C 1
ATOM 3781 O O . THR A 1 472 ? 17.467 15.482 -60.774 1.00 33.66 472 THR A O 1
ATOM 3784 N N . GLU A 1 473 ? 17.144 13.464 -61.721 1.00 34.59 473 GLU A N 1
ATOM 3785 C CA . GLU A 1 473 ? 17.338 13.698 -63.159 1.00 34.59 473 GLU A CA 1
ATOM 3786 C C . GLU A 1 473 ? 17.630 12.364 -63.869 1.00 34.59 473 GLU A C 1
ATOM 3788 O O . GLU A 1 473 ? 18.593 11.658 -63.587 1.00 34.59 473 GLU A O 1
ATOM 3793 N N . GLU A 1 474 ? 16.672 12.020 -64.728 1.00 35.56 474 GLU A N 1
ATOM 3794 C CA . GLU A 1 474 ? 16.716 11.202 -65.942 1.00 35.56 474 GLU A CA 1
ATOM 3795 C C . GLU A 1 474 ? 17.663 9.987 -66.041 1.00 35.56 474 GLU A C 1
ATOM 3797 O O . GLU A 1 474 ? 18.865 10.085 -66.254 1.00 35.56 474 GLU A O 1
ATOM 3802 N N . GLY A 1 475 ? 17.026 8.812 -66.131 1.00 37.28 475 GLY A N 1
ATOM 3803 C CA . GLY A 1 475 ? 17.337 7.846 -67.186 1.00 37.28 475 GLY A CA 1
ATOM 3804 C C . GLY A 1 475 ? 18.475 6.858 -66.927 1.00 37.28 475 GLY A C 1
ATOM 3805 O O . GLY A 1 475 ? 19.611 7.074 -67.323 1.00 37.28 475 GLY A O 1
ATOM 3806 N N . SER A 1 476 ? 18.141 5.670 -66.423 1.00 30.91 476 SER A N 1
ATOM 3807 C CA . SER A 1 476 ? 18.568 4.406 -67.050 1.00 30.91 476 SER A CA 1
ATOM 3808 C C . SER A 1 476 ? 17.950 3.205 -66.341 1.00 30.91 476 SER A C 1
ATOM 3810 O O . SER A 1 476 ? 18.127 2.962 -65.152 1.00 30.91 476 SER A O 1
ATOM 3812 N N . SER A 1 477 ? 17.204 2.431 -67.118 1.00 38.19 477 SER A N 1
ATOM 3813 C CA . SER A 1 477 ? 16.720 1.105 -66.775 1.00 38.19 477 SER A CA 1
ATOM 3814 C C . SER A 1 477 ? 17.861 0.091 -66.885 1.00 38.19 477 SER A C 1
ATOM 3816 O O . SER A 1 477 ? 18.193 -0.334 -67.992 1.00 38.19 477 SER A O 1
ATOM 3818 N N . GLN A 1 478 ? 18.428 -0.327 -65.755 1.00 32.47 478 GLN A N 1
ATOM 3819 C CA . GLN A 1 478 ? 19.017 -1.657 -65.596 1.00 32.47 478 GLN A CA 1
ATOM 3820 C C . GLN A 1 478 ? 18.730 -2.160 -64.179 1.00 32.47 478 GLN A C 1
ATOM 3822 O O . GLN A 1 478 ? 19.193 -1.586 -63.197 1.00 32.47 478 GLN A O 1
ATOM 3827 N N . GLU A 1 479 ? 17.961 -3.246 -64.086 1.00 36.22 479 GLU A N 1
ATOM 3828 C CA . GLU A 1 479 ? 17.803 -4.047 -62.873 1.00 36.22 479 GLU A CA 1
ATOM 3829 C C . GLU A 1 479 ? 19.167 -4.613 -62.446 1.00 36.22 479 GLU A C 1
ATOM 3831 O O . GLU A 1 479 ? 19.575 -5.696 -62.861 1.00 36.22 479 GLU A O 1
ATOM 3836 N N . GLN A 1 480 ? 19.888 -3.887 -61.595 1.00 31.72 480 GLN A N 1
ATOM 3837 C CA . GLN A 1 480 ? 20.954 -4.455 -60.777 1.00 31.72 480 GLN A CA 1
ATOM 3838 C C . GLN A 1 480 ? 20.356 -4.834 -59.418 1.00 31.72 480 GLN A C 1
ATOM 3840 O O . GLN A 1 480 ? 20.228 -4.015 -58.511 1.00 31.72 480 GLN A O 1
ATOM 3845 N N . GLN A 1 481 ? 19.950 -6.099 -59.275 1.00 33.38 481 GLN A N 1
ATOM 3846 C CA . GLN A 1 481 ? 19.584 -6.675 -57.979 1.00 33.38 481 GLN A CA 1
ATOM 3847 C C . GLN A 1 481 ? 20.818 -6.693 -57.061 1.00 33.38 481 GLN A C 1
ATOM 3849 O O . GLN A 1 481 ? 21.705 -7.535 -57.204 1.00 33.38 481 GLN A O 1
ATOM 3854 N N . HIS A 1 482 ? 20.886 -5.758 -56.109 1.00 32.00 482 HIS A N 1
ATOM 3855 C CA . HIS A 1 482 ? 21.945 -5.723 -55.099 1.00 32.00 482 HIS A CA 1
ATOM 3856 C C . HIS A 1 482 ? 21.866 -6.951 -54.153 1.00 32.00 482 HIS A C 1
ATOM 3858 O O . HIS A 1 482 ? 20.786 -7.247 -53.636 1.00 32.00 482 HIS A O 1
ATOM 3864 N N . PRO A 1 483 ? 22.986 -7.629 -53.815 1.00 34.47 483 PRO A N 1
ATOM 3865 C CA . PRO A 1 483 ? 22.995 -8.893 -53.052 1.00 34.47 483 PRO A CA 1
ATOM 3866 C C . PRO A 1 483 ? 22.595 -8.809 -51.563 1.00 34.47 483 PRO A C 1
ATOM 3868 O O . PRO A 1 483 ? 22.659 -9.815 -50.859 1.00 34.47 483 PRO A O 1
ATOM 3871 N N . PHE A 1 484 ? 22.227 -7.631 -51.048 1.00 38.84 484 PHE A N 1
ATOM 3872 C CA . PHE A 1 484 ? 22.085 -7.359 -49.606 1.00 38.84 484 PHE A CA 1
ATOM 3873 C C . PHE A 1 484 ? 20.628 -7.306 -49.096 1.00 38.84 484 PHE A C 1
ATOM 3875 O O . PHE A 1 484 ? 20.401 -6.960 -47.941 1.00 38.84 484 PHE A O 1
ATOM 3882 N N . ARG A 1 485 ? 19.631 -7.653 -49.923 1.00 48.97 485 ARG A N 1
ATOM 3883 C CA . ARG A 1 485 ? 18.197 -7.384 -49.668 1.00 48.97 485 ARG A CA 1
ATOM 3884 C C . ARG A 1 485 ? 17.319 -8.642 -49.541 1.00 48.97 485 ARG A C 1
ATOM 3886 O O . ARG A 1 485 ? 16.288 -8.741 -50.199 1.00 48.97 485 ARG A O 1
ATOM 3893 N N . LYS A 1 486 ? 17.700 -9.634 -48.727 1.00 56.97 486 LYS A N 1
ATOM 3894 C CA . LYS A 1 486 ? 16.843 -10.815 -48.488 1.00 56.97 486 LYS A CA 1
ATOM 3895 C C . LYS A 1 486 ? 16.532 -10.986 -47.007 1.00 56.97 486 LYS A C 1
ATOM 3897 O O . LYS A 1 486 ? 17.452 -11.145 -46.208 1.00 56.97 486 LYS A O 1
ATOM 3902 N N . VAL A 1 487 ? 15.239 -10.988 -46.670 1.00 66.50 487 VAL A N 1
ATOM 3903 C CA . VAL A 1 487 ? 14.756 -11.339 -45.328 1.00 66.50 487 VAL A CA 1
ATOM 3904 C C . VAL A 1 487 ? 15.315 -12.721 -4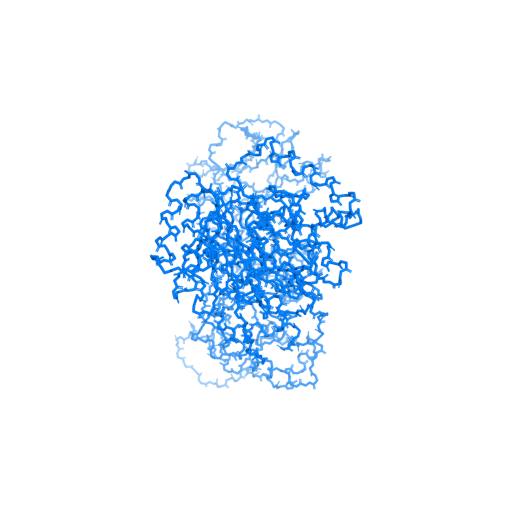4.955 1.00 66.50 487 VAL A C 1
ATOM 3906 O O . VAL A 1 487 ? 15.251 -13.644 -45.781 1.00 66.50 487 VAL A O 1
ATOM 3909 N N . PRO A 1 488 ? 15.906 -12.895 -43.759 1.00 71.94 488 PRO A N 1
ATOM 3910 C CA . PRO A 1 488 ? 16.479 -14.175 -43.372 1.00 71.94 488 PRO A CA 1
ATOM 3911 C C . PRO A 1 488 ? 15.405 -15.263 -43.280 1.00 71.94 488 PRO A C 1
ATOM 3913 O O . PRO A 1 488 ? 14.324 -15.045 -42.742 1.00 71.94 488 PRO A O 1
ATOM 3916 N N . SER A 1 489 ? 15.729 -16.470 -43.748 1.00 78.31 489 SER A N 1
ATOM 3917 C CA . SER A 1 489 ? 14.883 -17.646 -43.501 1.00 78.31 489 SER A CA 1
ATOM 3918 C C . SER A 1 489 ? 14.857 -18.013 -42.012 1.00 78.31 489 SER A C 1
ATOM 3920 O O . SER A 1 489 ? 15.807 -17.723 -41.279 1.00 78.31 489 SER A O 1
ATOM 3922 N N . GLU A 1 490 ? 13.835 -18.749 -41.561 1.00 79.75 490 GLU A N 1
ATOM 3923 C CA . GLU A 1 490 ? 13.773 -19.229 -40.171 1.00 79.75 490 GLU A CA 1
ATOM 3924 C C . GLU A 1 490 ? 14.995 -20.085 -39.780 1.00 79.75 490 GLU A C 1
ATOM 3926 O O . GLU A 1 490 ? 15.420 -20.072 -38.623 1.00 79.75 490 GLU A O 1
ATOM 3931 N N . ALA A 1 491 ? 15.594 -20.804 -40.737 1.00 81.44 491 ALA A N 1
ATOM 3932 C CA . ALA A 1 491 ? 16.830 -21.560 -40.533 1.00 81.44 491 ALA A CA 1
ATOM 3933 C C . ALA A 1 491 ? 18.049 -20.641 -40.329 1.00 81.44 491 ALA A C 1
ATOM 3935 O O . ALA A 1 491 ? 18.893 -20.913 -39.474 1.00 81.44 491 ALA A O 1
ATOM 3936 N N . ALA A 1 492 ? 18.122 -19.527 -41.065 1.00 82.56 492 ALA A N 1
ATOM 3937 C CA . ALA A 1 492 ? 19.169 -18.522 -40.890 1.00 82.56 492 ALA A CA 1
ATOM 3938 C C . ALA A 1 492 ? 19.042 -17.805 -39.535 1.00 82.56 492 ALA A C 1
ATOM 3940 O O . ALA A 1 492 ? 20.040 -17.644 -38.830 1.00 82.56 492 ALA A O 1
ATOM 3941 N N . CYS A 1 493 ? 17.821 -17.451 -39.117 1.00 84.19 493 CYS A N 1
ATOM 3942 C CA . CYS A 1 493 ? 17.569 -16.907 -37.780 1.00 84.19 493 CYS A CA 1
ATOM 3943 C C . CYS A 1 493 ? 17.943 -17.904 -36.678 1.00 84.19 493 CYS A C 1
ATOM 3945 O O . CYS A 1 493 ? 18.594 -17.522 -35.710 1.00 84.19 493 CYS A O 1
ATOM 3947 N N . ALA A 1 494 ? 17.593 -19.183 -36.832 1.00 85.19 494 ALA A N 1
ATOM 3948 C CA . ALA A 1 494 ? 17.948 -20.229 -35.874 1.00 85.19 494 ALA A CA 1
ATOM 3949 C C . ALA A 1 494 ? 19.478 -20.382 -35.733 1.00 85.19 494 ALA A C 1
ATOM 3951 O O . ALA A 1 494 ? 19.999 -20.423 -34.618 1.00 85.19 494 ALA A O 1
ATOM 3952 N N . ALA A 1 495 ? 20.220 -20.370 -36.847 1.00 84.88 495 ALA A N 1
ATOM 3953 C CA . ALA A 1 495 ? 21.684 -20.389 -36.829 1.00 84.88 495 ALA A CA 1
ATOM 3954 C C . ALA A 1 495 ? 22.285 -19.137 -36.159 1.00 84.88 495 ALA A C 1
ATOM 3956 O O . ALA A 1 495 ? 23.216 -19.254 -35.358 1.00 84.88 495 ALA A O 1
ATOM 3957 N N . CYS A 1 496 ? 21.729 -17.955 -36.444 1.00 84.25 496 CYS A N 1
ATOM 3958 C CA . CYS A 1 496 ? 22.130 -16.688 -35.830 1.00 84.25 496 CYS A CA 1
ATOM 3959 C C . CYS A 1 496 ? 21.922 -16.702 -34.309 1.00 84.25 496 CYS A C 1
ATOM 3961 O O . CYS A 1 496 ? 22.860 -16.436 -33.560 1.00 84.25 496 CYS A O 1
ATOM 3963 N N . LEU A 1 497 ? 20.729 -17.085 -33.844 1.00 86.38 497 LEU A N 1
ATOM 3964 C CA . LEU A 1 497 ? 20.407 -17.163 -32.417 1.00 86.38 497 LEU A CA 1
ATOM 3965 C C . LEU A 1 497 ? 21.255 -18.222 -31.708 1.00 86.38 497 LEU A C 1
ATOM 3967 O O . LEU A 1 497 ? 21.763 -17.968 -30.621 1.00 86.38 497 LEU A O 1
ATOM 3971 N N . LYS A 1 498 ? 21.529 -19.366 -32.350 1.00 85.25 498 LYS A N 1
ATOM 3972 C CA . LYS A 1 498 ? 22.449 -20.366 -31.791 1.00 85.25 498 LYS A CA 1
ATOM 3973 C C . LYS A 1 498 ? 23.844 -19.778 -31.558 1.00 85.25 498 LYS A C 1
ATOM 3975 O O . LYS A 1 498 ? 24.463 -20.089 -30.546 1.00 85.25 498 LYS A O 1
ATOM 3980 N N . LYS A 1 499 ? 24.334 -18.946 -32.484 1.00 84.50 499 LYS A N 1
ATOM 3981 C CA . LYS A 1 499 ? 25.660 -18.316 -32.402 1.00 84.50 499 LYS A CA 1
ATOM 3982 C C . LYS A 1 499 ? 25.705 -17.160 -31.396 1.00 84.50 499 LYS A C 1
ATOM 3984 O O . LYS A 1 499 ? 26.681 -17.059 -30.664 1.00 84.50 499 LYS A O 1
ATOM 3989 N N . ASN A 1 500 ? 24.676 -16.314 -31.361 1.00 80.62 500 ASN A N 1
ATOM 3990 C CA . ASN A 1 500 ? 24.660 -15.084 -30.559 1.00 80.62 500 ASN A CA 1
ATOM 3991 C C . ASN A 1 500 ? 24.038 -15.252 -29.164 1.00 80.62 500 ASN A C 1
ATOM 3993 O O . ASN A 1 500 ? 24.415 -14.532 -28.247 1.00 80.62 500 ASN A O 1
ATOM 3997 N N . CYS A 1 501 ? 23.093 -16.177 -29.002 1.00 79.75 501 CYS A N 1
ATOM 3998 C CA . CYS A 1 501 ? 22.290 -16.341 -27.787 1.00 79.75 501 CYS A CA 1
ATOM 3999 C C . CYS A 1 501 ? 22.406 -17.746 -27.168 1.00 79.75 501 CYS A C 1
ATOM 4001 O O . CYS A 1 501 ? 21.846 -17.994 -26.110 1.00 79.75 501 CYS A O 1
ATOM 4003 N N . GLY A 1 502 ? 23.096 -18.691 -27.818 1.00 79.00 502 GLY A N 1
ATOM 4004 C CA . GLY A 1 502 ? 23.290 -20.056 -27.307 1.00 79.00 502 GLY A CA 1
ATOM 4005 C C . GLY A 1 502 ? 22.106 -21.011 -27.520 1.00 79.00 502 GLY A C 1
ATOM 4006 O O . GLY A 1 502 ? 22.266 -22.223 -27.373 1.00 79.00 502 GLY A O 1
ATOM 4007 N N . TYR A 1 503 ? 20.948 -20.512 -27.962 1.00 73.62 503 TYR A N 1
ATOM 4008 C CA . TYR A 1 503 ? 19.765 -21.304 -28.314 1.00 73.62 503 TYR A CA 1
ATOM 4009 C C . TYR A 1 503 ? 19.324 -21.018 -29.756 1.00 73.62 503 TYR A C 1
ATOM 4011 O O . TYR A 1 503 ? 19.375 -19.894 -30.232 1.00 73.62 503 TYR A O 1
ATOM 4019 N N . GLY A 1 504 ? 18.915 -22.053 -30.491 1.00 69.81 504 GLY A N 1
ATOM 4020 C CA . GLY A 1 504 ? 18.585 -21.916 -31.920 1.00 69.81 504 GLY A CA 1
ATOM 4021 C C . GLY A 1 504 ? 18.516 -23.238 -32.680 1.00 69.81 504 GLY A C 1
ATOM 4022 O O . GLY A 1 504 ? 18.794 -23.298 -33.871 1.00 69.81 504 GLY A O 1
ATOM 4023 N N . ARG A 1 505 ? 18.201 -24.338 -31.983 1.00 71.19 505 ARG A N 1
ATOM 4024 C CA . ARG A 1 505 ? 17.929 -25.644 -32.615 1.00 71.19 505 ARG A CA 1
ATOM 4025 C C . ARG A 1 505 ? 16.485 -25.758 -33.128 1.00 71.19 505 ARG A C 1
ATOM 4027 O O . ARG A 1 505 ? 16.150 -26.748 -33.762 1.00 71.19 505 ARG A O 1
ATOM 4034 N N . VAL A 1 506 ? 15.655 -24.759 -32.832 1.00 75.38 506 VAL A N 1
ATOM 4035 C CA . VAL A 1 506 ? 14.238 -24.648 -33.196 1.00 75.38 506 VAL A CA 1
ATOM 4036 C C . VAL A 1 506 ? 13.958 -23.241 -33.733 1.00 75.38 506 VAL A C 1
ATOM 4038 O O . VAL A 1 506 ? 14.692 -22.299 -33.420 1.00 75.38 506 VAL A O 1
ATOM 4041 N N . HIS A 1 507 ? 12.901 -23.084 -34.530 1.00 78.88 507 HIS A N 1
ATOM 4042 C CA . HIS A 1 507 ? 12.480 -21.796 -35.086 1.00 78.88 507 HIS A CA 1
ATOM 4043 C C . HIS A 1 507 ? 11.769 -20.943 -34.019 1.00 78.88 507 HIS A C 1
ATOM 4045 O O . HIS A 1 507 ? 10.555 -20.993 -33.857 1.00 78.88 507 HIS A O 1
ATOM 4051 N N . VAL A 1 508 ? 12.547 -20.176 -33.248 1.00 80.75 508 VAL A N 1
ATOM 4052 C CA . VAL A 1 508 ? 12.055 -19.339 -32.129 1.00 80.75 508 VAL A CA 1
ATOM 4053 C C . VAL A 1 508 ? 11.629 -17.928 -32.536 1.00 80.75 508 VAL A C 1
ATOM 4055 O O . VAL A 1 508 ? 10.781 -17.345 -31.870 1.00 80.75 508 VAL A O 1
ATOM 4058 N N . ILE A 1 509 ? 12.185 -17.368 -33.616 1.00 85.00 509 ILE A N 1
ATOM 4059 C CA . ILE A 1 509 ? 12.004 -15.944 -33.954 1.00 85.00 509 ILE A CA 1
ATOM 4060 C C . ILE A 1 509 ? 10.556 -15.582 -34.306 1.00 85.00 509 ILE A C 1
ATOM 4062 O O . ILE A 1 509 ? 10.096 -14.491 -33.980 1.00 85.00 509 ILE A O 1
ATOM 4066 N N . ARG A 1 510 ? 9.822 -16.504 -34.936 1.00 83.19 510 ARG A N 1
ATOM 4067 C CA . ARG A 1 510 ? 8.419 -16.295 -35.291 1.00 83.19 510 ARG A CA 1
ATOM 4068 C C . ARG A 1 510 ? 7.559 -16.174 -34.037 1.00 83.19 510 ARG A C 1
ATOM 4070 O O . ARG A 1 510 ? 6.928 -15.146 -33.832 1.00 83.19 510 ARG A O 1
ATOM 4077 N N . ARG A 1 511 ? 7.632 -17.180 -33.158 1.00 86.00 511 ARG A N 1
ATOM 4078 C CA . ARG A 1 511 ? 6.942 -17.169 -31.860 1.00 86.00 511 ARG A CA 1
ATOM 4079 C C . ARG A 1 511 ? 7.346 -15.958 -31.018 1.00 86.00 511 ARG A C 1
ATOM 4081 O O . ARG A 1 511 ? 6.492 -15.346 -30.395 1.00 86.00 511 ARG A O 1
ATOM 4088 N N . TRP A 1 512 ? 8.632 -15.598 -31.013 1.00 89.38 512 TRP A N 1
ATOM 4089 C CA . TRP A 1 512 ? 9.126 -14.401 -30.329 1.00 89.38 512 TRP A CA 1
ATOM 4090 C C . TRP A 1 512 ? 8.371 -13.149 -30.772 1.00 89.38 512 TRP A C 1
ATOM 4092 O O . TRP A 1 512 ? 7.802 -12.451 -29.940 1.00 89.38 512 TRP A O 1
ATOM 4102 N N . ARG A 1 513 ? 8.330 -12.885 -32.081 1.00 88.88 513 ARG A N 1
ATOM 4103 C CA . ARG A 1 513 ? 7.651 -11.710 -32.633 1.00 88.88 513 ARG A CA 1
ATOM 4104 C C . ARG A 1 513 ? 6.145 -11.758 -32.392 1.00 88.88 513 ARG A C 1
ATOM 4106 O O . ARG A 1 513 ? 5.588 -10.752 -31.985 1.00 88.88 513 ARG A O 1
ATOM 4113 N N . GLU A 1 514 ? 5.502 -12.911 -32.574 1.00 88.12 514 GLU A N 1
ATOM 4114 C CA . GLU A 1 514 ? 4.062 -13.070 -32.325 1.00 88.12 514 GLU A CA 1
ATOM 4115 C C . GLU A 1 514 ? 3.685 -12.736 -30.869 1.00 88.12 514 GLU A C 1
ATOM 4117 O O . GLU A 1 514 ? 2.732 -11.995 -30.638 1.00 88.12 514 GLU A O 1
ATOM 4122 N N . GLU A 1 515 ? 4.437 -13.223 -29.877 1.00 92.38 515 GLU A N 1
ATOM 4123 C CA . GLU A 1 515 ? 4.139 -12.939 -28.464 1.00 92.38 515 GLU A CA 1
ATOM 4124 C C . GLU A 1 515 ? 4.511 -11.504 -28.055 1.00 92.38 515 GLU A C 1
ATOM 4126 O O . GLU A 1 515 ? 3.755 -10.854 -27.332 1.00 92.38 515 GLU A O 1
ATOM 4131 N N . ASN A 1 516 ? 5.624 -10.961 -28.558 1.00 93.38 516 ASN A N 1
ATOM 4132 C CA . ASN A 1 516 ? 5.990 -9.565 -28.297 1.00 93.38 516 ASN A CA 1
ATOM 4133 C C . ASN A 1 516 ? 5.016 -8.580 -28.969 1.00 93.38 516 ASN A C 1
ATOM 4135 O O . ASN A 1 516 ? 4.704 -7.551 -28.378 1.00 93.38 516 ASN A O 1
ATOM 4139 N N . ALA A 1 517 ? 4.470 -8.904 -30.147 1.00 91.56 517 ALA A N 1
ATOM 4140 C CA . ALA A 1 517 ? 3.421 -8.111 -30.788 1.00 91.56 517 ALA A CA 1
ATOM 4141 C C . ALA A 1 517 ? 2.174 -8.016 -29.896 1.00 91.56 517 ALA A C 1
ATOM 4143 O O . ALA A 1 517 ? 1.718 -6.914 -29.603 1.00 91.56 517 ALA A O 1
ATOM 4144 N N . LYS A 1 518 ? 1.686 -9.153 -29.377 1.00 92.25 518 LYS A N 1
ATOM 4145 C CA . LYS A 1 518 ? 0.537 -9.197 -28.450 1.00 92.25 518 LYS A CA 1
ATOM 4146 C C . LYS A 1 518 ? 0.769 -8.378 -27.180 1.00 92.25 518 LYS A C 1
ATOM 4148 O O . LYS A 1 518 ? -0.174 -7.779 -26.661 1.00 92.25 518 LYS A O 1
ATOM 4153 N N . ALA A 1 519 ? 1.999 -8.391 -26.665 1.00 94.69 519 ALA A N 1
ATOM 4154 C CA . ALA A 1 519 ? 2.389 -7.617 -25.493 1.00 94.69 519 ALA A CA 1
ATOM 4155 C C . ALA A 1 519 ? 2.397 -6.109 -25.790 1.00 94.69 519 ALA A C 1
ATOM 4157 O O . ALA A 1 519 ? 1.788 -5.337 -25.055 1.00 94.69 519 ALA A O 1
ATOM 4158 N N . LEU A 1 520 ? 3.010 -5.690 -26.901 1.00 94.06 520 LEU A N 1
ATOM 4159 C CA . LEU A 1 520 ? 3.049 -4.284 -27.314 1.00 94.06 520 LEU A CA 1
ATOM 4160 C C . LEU A 1 520 ? 1.667 -3.745 -27.726 1.00 94.06 520 LEU A C 1
ATOM 4162 O O . LEU A 1 520 ? 1.392 -2.564 -27.540 1.00 94.06 520 LEU A O 1
ATOM 4166 N N . GLU A 1 521 ? 0.757 -4.597 -28.207 1.00 92.19 521 GLU A N 1
ATOM 4167 C CA . GLU A 1 521 ? -0.658 -4.255 -28.427 1.00 92.19 521 GLU A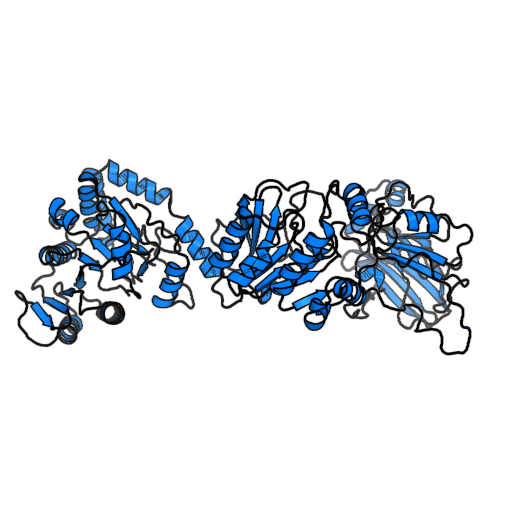 CA 1
ATOM 4168 C C . GLU A 1 521 ? -1.391 -3.847 -27.137 1.00 92.19 521 GLU A C 1
ATOM 4170 O O . GLU A 1 521 ? -2.422 -3.175 -27.211 1.00 92.19 521 GLU A O 1
ATOM 4175 N N . CYS A 1 522 ? -0.901 -4.244 -25.952 1.00 93.06 522 CYS A N 1
ATOM 4176 C CA . CYS A 1 522 ? -1.432 -3.755 -24.674 1.00 93.06 522 CYS A CA 1
ATOM 4177 C C . CYS A 1 522 ? -1.118 -2.276 -24.428 1.00 93.06 522 CYS A C 1
ATOM 4179 O O . CYS A 1 522 ? -1.752 -1.676 -23.568 1.00 93.06 522 CYS A O 1
ATOM 4181 N N . CYS A 1 523 ? -0.124 -1.703 -25.109 1.00 95.12 523 CYS A N 1
ATOM 4182 C CA . CYS A 1 523 ? 0.305 -0.342 -24.833 1.00 95.12 523 CYS A CA 1
ATOM 4183 C C . CYS A 1 523 ? -0.662 0.685 -25.434 1.00 95.12 523 CYS A C 1
ATOM 4185 O O . CYS A 1 523 ? -1.037 0.602 -26.610 1.00 95.12 523 CYS A O 1
ATOM 4187 N N . GLU A 1 524 ? -0.985 1.698 -24.633 1.00 94.44 524 GLU A N 1
ATOM 4188 C CA . GLU A 1 524 ? -1.682 2.915 -25.060 1.00 94.44 524 GLU A CA 1
ATOM 4189 C C . GLU A 1 524 ? -0.770 3.770 -25.945 1.00 94.44 524 GLU A C 1
ATOM 4191 O O . GLU A 1 524 ? -1.166 4.276 -26.998 1.00 94.44 524 GLU A O 1
ATOM 4196 N N . LYS A 1 525 ? 0.499 3.888 -25.535 1.00 94.88 525 LYS A N 1
ATOM 4197 C CA . LYS A 1 525 ? 1.525 4.626 -26.263 1.00 94.88 525 LYS A CA 1
ATOM 4198 C C . LYS A 1 525 ? 2.862 3.902 -26.221 1.00 94.88 525 LYS A C 1
ATOM 4200 O O . LYS A 1 525 ? 3.244 3.325 -25.204 1.00 94.88 525 LYS A O 1
ATOM 4205 N N . ILE A 1 526 ? 3.584 3.974 -27.333 1.00 95.69 526 ILE A N 1
ATOM 4206 C CA . ILE A 1 526 ? 4.942 3.451 -27.456 1.00 95.69 526 ILE A CA 1
ATOM 4207 C C . ILE A 1 526 ? 5.874 4.591 -27.845 1.00 95.69 526 ILE A C 1
ATOM 4209 O O . ILE A 1 526 ? 5.632 5.303 -28.819 1.00 95.69 526 ILE A O 1
ATOM 4213 N N . ILE A 1 527 ? 6.932 4.771 -27.070 1.00 94.62 527 ILE A N 1
ATOM 4214 C CA . ILE A 1 527 ? 7.893 5.856 -27.209 1.00 94.62 527 ILE A CA 1
ATOM 4215 C C . ILE A 1 527 ? 9.179 5.293 -27.808 1.00 94.62 527 ILE A C 1
ATOM 4217 O O . ILE A 1 527 ? 9.722 4.294 -27.332 1.00 94.62 527 ILE A O 1
ATOM 4221 N N . PHE A 1 528 ? 9.674 5.967 -28.841 1.00 90.94 528 PHE A N 1
ATOM 4222 C CA . PHE A 1 528 ? 10.945 5.670 -29.489 1.00 90.94 528 PHE A CA 1
ATOM 4223 C C . PHE A 1 528 ? 11.930 6.828 -29.309 1.00 90.94 528 PHE A C 1
ATOM 4225 O O . PHE A 1 528 ? 11.514 7.988 -29.364 1.00 90.94 528 PHE A O 1
ATOM 4232 N N . PRO A 1 529 ? 13.235 6.538 -29.172 1.00 82.69 529 PRO A N 1
ATOM 4233 C CA . PRO A 1 529 ? 14.266 7.564 -29.034 1.00 82.69 529 PRO A CA 1
ATOM 4234 C C . PRO A 1 529 ? 14.592 8.284 -30.352 1.00 82.69 529 PRO A C 1
ATOM 4236 O O . PRO A 1 529 ? 15.284 9.296 -30.348 1.00 82.69 529 PRO A O 1
ATOM 4239 N N . SER A 1 530 ? 14.155 7.751 -31.498 1.00 82.62 530 SER A N 1
ATOM 4240 C CA . SER A 1 530 ? 14.314 8.384 -32.811 1.00 82.62 530 SER A CA 1
ATOM 4241 C C . SER A 1 530 ? 13.285 7.856 -33.812 1.00 82.62 530 SER A C 1
ATOM 4243 O O . SER A 1 530 ? 12.820 6.718 -33.698 1.00 82.62 530 SER A O 1
ATOM 4245 N N . ASP A 1 531 ? 12.993 8.645 -34.849 1.00 78.38 531 ASP A N 1
ATOM 4246 C CA . ASP A 1 531 ? 12.121 8.203 -35.942 1.00 78.38 531 ASP A CA 1
ATOM 4247 C C . ASP A 1 531 ? 12.718 7.042 -36.740 1.00 78.38 531 ASP A C 1
ATOM 4249 O O . ASP A 1 531 ? 11.975 6.219 -37.265 1.00 78.38 531 ASP A O 1
ATOM 4253 N N . SER A 1 532 ? 14.048 6.938 -36.807 1.00 81.38 532 SER A N 1
ATOM 4254 C CA . SER A 1 532 ? 14.719 5.804 -37.452 1.00 81.38 532 SER A CA 1
ATOM 4255 C C . SER A 1 532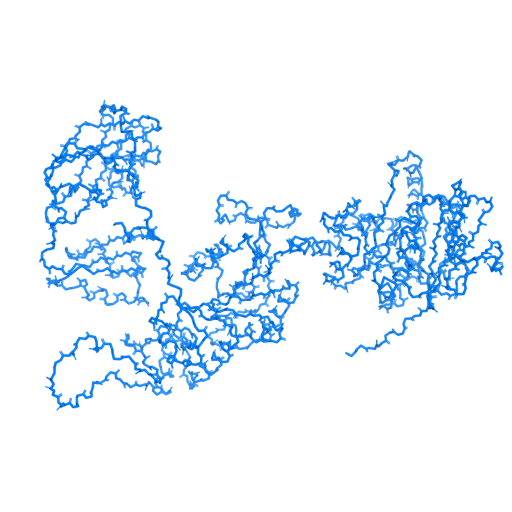 ? 14.400 4.490 -36.730 1.00 81.38 532 SER A C 1
ATOM 4257 O O . SER A 1 532 ? 13.913 3.542 -37.348 1.00 81.38 532 SER A O 1
ATOM 4259 N N . ALA A 1 533 ? 14.567 4.463 -35.401 1.00 84.31 533 ALA A N 1
ATOM 4260 C CA . ALA A 1 533 ? 14.228 3.298 -34.583 1.00 84.31 533 ALA A CA 1
ATOM 4261 C C . ALA A 1 533 ? 12.730 2.962 -34.666 1.00 84.31 533 ALA A C 1
ATOM 4263 O O . ALA A 1 533 ? 12.367 1.792 -34.801 1.00 84.31 533 ALA A O 1
ATOM 4264 N N . ARG A 1 534 ? 11.870 3.991 -34.652 1.00 86.50 534 ARG A N 1
ATOM 4265 C CA . ARG A 1 534 ? 10.419 3.850 -34.831 1.00 86.50 534 ARG A CA 1
ATOM 4266 C C . ARG A 1 534 ? 10.080 3.171 -36.155 1.00 86.50 534 ARG A C 1
ATOM 4268 O O . ARG A 1 534 ? 9.350 2.189 -36.144 1.00 86.50 534 ARG A O 1
ATOM 4275 N N . ARG A 1 535 ? 10.635 3.645 -37.277 1.00 83.88 535 ARG A N 1
ATOM 4276 C CA . ARG A 1 535 ? 10.398 3.064 -38.613 1.00 83.88 535 ARG A CA 1
ATOM 4277 C C . ARG A 1 535 ? 10.799 1.592 -38.660 1.00 83.88 535 ARG A C 1
ATOM 4279 O O . ARG A 1 535 ? 9.972 0.767 -39.023 1.00 83.88 535 ARG A O 1
ATOM 4286 N N . ILE A 1 536 ? 12.009 1.256 -38.206 1.00 84.44 536 ILE A N 1
ATOM 4287 C CA . ILE A 1 536 ? 12.507 -0.132 -38.193 1.00 84.44 536 ILE A CA 1
ATOM 4288 C C . ILE A 1 536 ? 11.604 -1.042 -37.345 1.00 84.44 536 ILE A C 1
ATOM 4290 O O . ILE A 1 536 ? 11.316 -2.173 -37.725 1.00 84.44 536 ILE A O 1
ATOM 4294 N N . MET A 1 537 ? 11.128 -0.564 -36.195 1.00 86.94 537 MET A N 1
ATOM 4295 C CA . MET A 1 537 ? 10.233 -1.349 -35.341 1.00 86.94 537 MET A CA 1
ATOM 4296 C C . MET A 1 537 ? 8.813 -1.462 -35.904 1.00 86.94 537 MET A C 1
ATOM 4298 O O . MET A 1 537 ? 8.200 -2.517 -35.756 1.00 86.94 537 MET A O 1
ATOM 4302 N N . CYS A 1 538 ? 8.307 -0.438 -36.593 1.00 85.25 538 CYS A N 1
ATOM 4303 C CA . CYS A 1 538 ? 7.036 -0.512 -37.316 1.00 85.25 538 CYS A CA 1
ATOM 4304 C C . CYS A 1 538 ? 7.093 -1.489 -38.503 1.00 85.25 538 CYS A C 1
ATOM 4306 O O . CYS A 1 538 ? 6.071 -2.073 -38.837 1.00 85.25 538 CYS A O 1
ATOM 4308 N N . GLU A 1 539 ? 8.264 -1.740 -39.099 1.00 78.38 539 GLU A N 1
ATOM 4309 C CA . GLU A 1 539 ? 8.414 -2.830 -40.079 1.00 78.38 539 GLU A CA 1
ATOM 4310 C C . GLU A 1 539 ? 8.193 -4.202 -39.422 1.00 78.38 539 GLU A C 1
ATOM 4312 O O . GLU A 1 539 ? 7.483 -5.044 -39.962 1.00 78.38 539 GLU A O 1
ATOM 4317 N N . ALA A 1 540 ? 8.754 -4.426 -38.225 1.00 75.88 540 ALA A N 1
ATOM 4318 C CA . ALA A 1 540 ? 8.527 -5.666 -37.473 1.00 75.88 540 ALA A CA 1
ATOM 4319 C C . ALA A 1 540 ? 7.074 -5.812 -37.006 1.00 75.88 540 ALA A C 1
ATOM 4321 O O . ALA A 1 540 ? 6.545 -6.922 -36.927 1.00 75.88 540 ALA A O 1
ATOM 4322 N N . PHE A 1 541 ? 6.463 -4.685 -36.647 1.00 84.94 541 PHE A N 1
ATOM 4323 C CA . PHE A 1 541 ? 5.168 -4.607 -35.996 1.00 84.94 541 PHE A CA 1
ATOM 4324 C C . PHE A 1 541 ? 4.363 -3.433 -36.580 1.00 84.94 5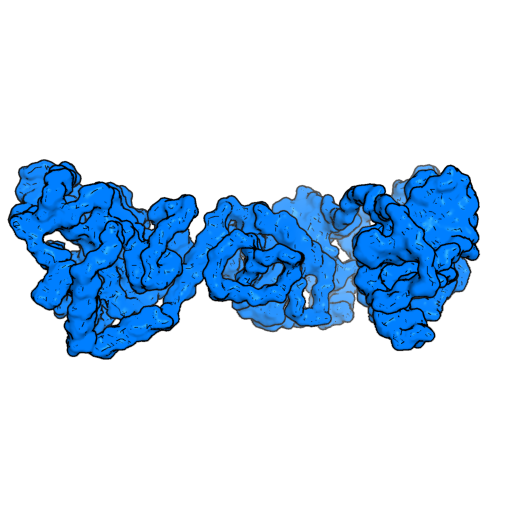41 PHE A C 1
ATOM 4326 O O . PHE A 1 541 ? 4.298 -2.364 -35.966 1.00 84.94 541 PHE A O 1
ATOM 4333 N N . PRO A 1 542 ? 3.700 -3.610 -37.738 1.00 81.56 542 PRO A N 1
ATOM 4334 C CA . PRO A 1 542 ? 2.947 -2.529 -38.388 1.00 81.56 542 PRO A CA 1
ATOM 4335 C C . PRO A 1 542 ? 1.876 -1.896 -37.489 1.00 81.56 542 PRO A C 1
ATOM 4337 O O . PRO A 1 542 ? 1.601 -0.702 -37.563 1.00 81.56 542 PRO A O 1
ATOM 4340 N N . LEU A 1 543 ? 1.327 -2.685 -36.562 1.00 77.25 543 LEU A N 1
ATOM 4341 C CA . LEU A 1 543 ? 0.342 -2.249 -35.571 1.00 77.25 543 LEU A CA 1
ATOM 4342 C C . LEU A 1 543 ? 0.827 -1.113 -34.649 1.00 77.25 543 LEU A C 1
ATOM 4344 O O . LEU A 1 543 ? 0.004 -0.424 -34.047 1.00 77.25 543 LEU A O 1
ATOM 4348 N N . LEU A 1 544 ? 2.145 -0.912 -34.506 1.00 83.75 544 LEU A N 1
ATOM 4349 C CA . LEU A 1 544 ? 2.696 0.127 -33.630 1.00 83.75 544 LEU A CA 1
ATOM 4350 C C . LEU A 1 544 ? 2.575 1.522 -34.245 1.00 83.75 544 LEU A C 1
ATOM 4352 O O . LEU A 1 544 ? 2.657 2.508 -33.513 1.00 83.75 544 LEU A O 1
ATOM 4356 N N . GLU A 1 545 ? 2.374 1.640 -35.560 1.00 83.56 545 GLU A N 1
ATOM 4357 C CA . GLU A 1 545 ? 2.449 2.920 -36.266 1.00 83.56 545 GLU A CA 1
ATOM 4358 C C . GLU A 1 545 ? 1.488 3.960 -35.674 1.00 83.56 545 GLU A C 1
ATOM 4360 O O . GLU A 1 545 ? 1.919 5.053 -35.303 1.00 83.56 545 GLU A O 1
ATOM 4365 N N . THR A 1 546 ? 0.226 3.584 -35.452 1.00 86.56 546 THR A N 1
ATOM 4366 C CA . THR A 1 546 ? -0.814 4.475 -34.910 1.00 86.56 546 THR A CA 1
ATOM 4367 C C . THR A 1 546 ? -0.667 4.762 -33.413 1.00 86.56 546 THR A C 1
ATOM 4369 O O . THR A 1 546 ? -1.280 5.698 -32.904 1.00 86.56 546 THR A O 1
ATOM 4372 N N . ARG A 1 547 ? 0.133 3.970 -32.690 1.00 87.62 547 ARG A N 1
ATOM 4373 C CA . ARG A 1 547 ? 0.325 4.067 -31.228 1.00 87.62 547 ARG A CA 1
ATOM 4374 C C . ARG A 1 547 ? 1.717 4.555 -30.834 1.00 87.62 547 ARG A C 1
ATOM 4376 O O . ARG A 1 547 ? 2.004 4.748 -29.656 1.00 87.62 547 ARG A O 1
ATOM 4383 N N . SER A 1 548 ? 2.579 4.801 -31.812 1.00 91.38 548 SER A N 1
ATOM 4384 C CA . SER A 1 548 ? 3.957 5.225 -31.591 1.00 91.38 548 SER A CA 1
ATOM 4385 C C . SER A 1 548 ? 4.098 6.748 -31.498 1.00 91.38 548 SER A C 1
ATOM 4387 O O . SER A 1 548 ? 3.272 7.515 -31.999 1.00 91.38 548 SER A O 1
ATOM 4389 N N . MET A 1 549 ? 5.149 7.207 -30.830 1.00 92.12 549 MET A N 1
ATOM 4390 C CA . MET A 1 549 ? 5.683 8.561 -30.952 1.00 92.12 549 MET A CA 1
ATOM 4391 C C . MET A 1 549 ? 7.196 8.541 -30.790 1.00 92.12 549 MET A C 1
ATOM 4393 O O . MET A 1 549 ? 7.755 7.630 -30.180 1.00 92.12 549 MET A O 1
ATOM 4397 N N . THR A 1 550 ? 7.840 9.577 -31.309 1.00 86.44 550 THR A N 1
ATOM 4398 C CA . THR A 1 550 ? 9.267 9.804 -31.116 1.00 86.44 550 THR A CA 1
ATOM 4399 C C . THR A 1 550 ? 9.449 10.889 -30.066 1.00 86.44 550 THR A C 1
ATOM 4401 O O . THR A 1 550 ? 8.911 11.985 -30.209 1.00 86.44 550 THR A O 1
ATOM 4404 N N . ILE A 1 551 ? 10.200 10.575 -29.013 1.00 80.44 551 ILE A N 1
ATOM 4405 C CA . ILE A 1 551 ? 10.734 11.555 -28.067 1.00 80.44 551 ILE A CA 1
ATOM 4406 C C . ILE A 1 551 ? 12.246 11.406 -28.141 1.00 80.44 551 ILE A C 1
ATOM 4408 O O . ILE A 1 551 ? 12.814 10.460 -27.595 1.00 80.44 551 ILE A O 1
ATOM 4412 N N . SER A 1 552 ? 12.886 12.311 -28.876 1.00 63.69 552 SER A N 1
ATOM 4413 C CA . SER A 1 552 ? 14.337 12.304 -29.032 1.00 63.69 552 SER A CA 1
ATOM 4414 C C . SER A 1 552 ? 15.019 12.496 -27.677 1.00 63.69 552 SER A C 1
ATOM 4416 O O . SER A 1 552 ? 14.563 13.303 -26.866 1.00 63.69 552 SER A O 1
ATOM 4418 N N . HIS A 1 553 ? 16.123 11.785 -27.427 1.00 53.38 553 HIS A N 1
ATOM 4419 C CA . HIS A 1 553 ? 16.983 12.087 -26.280 1.00 53.38 553 HIS A CA 1
ATOM 4420 C C . HIS A 1 553 ? 17.379 13.569 -26.338 1.00 53.38 553 HIS A C 1
ATOM 4422 O O . HIS A 1 553 ? 17.845 14.040 -27.374 1.00 53.38 553 HIS A O 1
ATOM 4428 N N . GLY A 1 554 ? 17.096 14.300 -25.257 1.00 45.47 554 GLY A N 1
ATOM 4429 C CA . GLY A 1 554 ? 16.966 15.753 -25.295 1.00 45.47 554 GLY A CA 1
ATOM 4430 C C . GLY A 1 554 ? 18.180 16.477 -25.868 1.00 45.47 554 GLY A C 1
ATOM 4431 O O . GLY A 1 554 ? 19.274 16.376 -25.326 1.00 45.47 554 GLY A O 1
ATOM 4432 N N . THR A 1 555 ? 17.953 17.283 -26.899 1.00 32.22 555 THR A N 1
ATOM 4433 C CA . THR A 1 555 ? 18.586 18.597 -27.004 1.00 32.22 555 THR A CA 1
ATOM 4434 C C . THR A 1 555 ? 17.819 19.526 -26.072 1.00 32.22 555 THR A C 1
ATOM 4436 O O . THR A 1 555 ? 16.743 20.010 -26.433 1.00 32.22 555 THR A O 1
ATOM 4439 N N . ASP A 1 556 ? 18.341 19.750 -24.870 1.00 34.22 556 ASP A N 1
ATOM 4440 C CA . ASP A 1 556 ? 17.966 20.956 -24.139 1.00 34.22 556 ASP A CA 1
ATOM 4441 C C . ASP A 1 556 ? 18.516 22.134 -24.958 1.00 34.22 556 ASP A C 1
ATOM 4443 O O . ASP A 1 556 ? 19.664 22.062 -25.409 1.00 34.22 556 ASP A O 1
ATOM 4447 N N . PRO A 1 557 ? 17.735 23.189 -25.246 1.00 33.91 557 PRO A N 1
ATOM 4448 C CA . PRO A 1 557 ? 18.301 24.373 -25.865 1.00 33.91 557 PRO A CA 1
ATOM 4449 C C . PRO A 1 557 ? 19.385 24.904 -24.929 1.00 33.91 557 PRO A C 1
ATOM 4451 O O . PRO A 1 557 ? 19.094 25.299 -23.800 1.00 33.91 557 PRO A O 1
ATOM 4454 N N . ILE A 1 558 ? 20.633 24.889 -25.399 1.00 35.16 558 ILE A N 1
ATOM 4455 C CA . ILE A 1 558 ? 21.767 25.482 -24.697 1.00 35.16 558 ILE A CA 1
ATOM 4456 C C . ILE A 1 558 ? 21.372 26.916 -24.355 1.00 35.16 558 ILE A C 1
ATOM 4458 O O . ILE A 1 558 ? 21.215 27.767 -25.237 1.00 35.16 558 ILE A O 1
ATOM 4462 N N . SER A 1 559 ? 21.198 27.209 -23.066 1.00 35.47 559 SER A N 1
ATOM 4463 C CA . SER A 1 559 ? 21.286 28.593 -22.630 1.00 35.47 559 SER A CA 1
ATOM 4464 C C . SER A 1 559 ? 22.728 28.997 -22.926 1.00 35.47 559 SER A C 1
ATOM 4466 O O . SER A 1 559 ? 23.648 28.385 -22.392 1.00 35.47 559 SER A O 1
ATOM 4468 N N . ALA A 1 560 ? 22.932 29.954 -23.832 1.00 38.34 560 ALA A N 1
ATOM 4469 C CA . ALA A 1 560 ? 24.231 30.393 -24.351 1.00 38.34 560 ALA A CA 1
ATOM 4470 C C . ALA A 1 560 ? 25.130 31.097 -23.301 1.00 38.34 560 ALA A C 1
ATOM 4472 O O . ALA A 1 560 ? 25.749 32.126 -23.573 1.00 38.34 560 ALA A O 1
ATOM 4473 N N . LYS A 1 561 ? 25.175 30.572 -22.076 1.00 39.62 561 LYS A N 1
ATOM 4474 C CA . LYS A 1 561 ? 26.026 30.979 -20.963 1.00 39.62 561 LYS A CA 1
ATOM 4475 C C . LYS A 1 561 ? 26.960 29.826 -20.588 1.00 39.62 561 LYS A C 1
ATOM 4477 O O . LYS A 1 561 ? 26.996 29.406 -19.436 1.00 39.62 561 LYS A O 1
ATOM 4482 N N . ALA A 1 562 ? 27.765 29.348 -21.535 1.00 42.56 562 ALA A N 1
ATOM 4483 C CA . ALA A 1 562 ? 29.062 28.806 -21.142 1.00 42.56 562 ALA A CA 1
ATOM 4484 C C . ALA A 1 562 ? 29.781 29.907 -20.335 1.00 42.56 562 ALA A C 1
ATOM 4486 O O . ALA A 1 562 ? 29.790 31.075 -20.738 1.00 42.56 562 ALA A O 1
ATOM 4487 N N . ALA A 1 563 ? 30.250 29.557 -19.138 1.00 52.50 563 ALA A N 1
ATOM 4488 C CA . ALA A 1 563 ? 30.601 30.454 -18.038 1.00 52.50 563 ALA A CA 1
ATOM 4489 C C . ALA A 1 563 ? 31.651 31.526 -18.402 1.00 52.50 563 ALA A C 1
ATOM 4491 O O . ALA A 1 563 ? 32.855 31.354 -18.195 1.00 52.50 563 ALA A O 1
ATOM 4492 N N . LEU A 1 564 ? 31.189 32.672 -18.907 1.00 58.78 564 LEU A N 1
ATOM 4493 C CA . LEU A 1 564 ? 31.987 33.891 -18.947 1.00 58.78 564 LEU A CA 1
ATOM 4494 C C . LEU A 1 564 ? 32.185 34.365 -17.506 1.00 58.78 564 LEU A C 1
ATOM 4496 O O . LEU A 1 564 ? 31.223 34.716 -16.826 1.00 58.78 564 LEU A O 1
ATOM 4500 N N . ALA A 1 565 ? 33.429 34.366 -17.034 1.00 60.09 565 ALA A N 1
ATOM 4501 C CA . ALA A 1 565 ? 33.753 34.877 -15.711 1.00 60.09 565 ALA A CA 1
ATOM 4502 C C . ALA A 1 565 ? 33.538 36.401 -15.688 1.00 60.09 565 ALA A C 1
ATOM 4504 O O . ALA A 1 565 ? 34.241 37.153 -16.369 1.00 60.09 565 ALA A O 1
ATOM 4505 N N . GLU A 1 566 ? 32.557 36.855 -14.909 1.00 60.66 566 GLU A N 1
ATOM 4506 C CA . GLU A 1 566 ? 32.323 38.275 -14.642 1.00 60.66 566 GLU A CA 1
ATOM 4507 C C . GLU A 1 566 ? 33.329 38.787 -13.591 1.00 60.66 566 GLU A C 1
ATOM 4509 O O . GLU A 1 566 ? 33.743 38.044 -12.700 1.00 60.66 566 GLU A O 1
ATOM 4514 N N . ASN A 1 567 ? 33.740 40.058 -13.705 1.00 64.06 567 ASN A N 1
ATOM 4515 C CA . ASN A 1 567 ? 34.684 40.739 -12.803 1.00 64.06 567 ASN A CA 1
ATOM 4516 C C . ASN A 1 567 ? 36.025 39.999 -12.603 1.00 64.06 567 ASN A C 1
ATOM 4518 O O . ASN A 1 567 ? 36.278 39.359 -11.584 1.00 64.06 567 ASN A O 1
ATOM 4522 N N . LEU A 1 568 ? 36.917 40.119 -13.592 1.00 68.75 568 LEU A N 1
ATOM 4523 C CA . LEU A 1 568 ? 38.272 39.549 -13.540 1.00 68.75 568 LEU A CA 1
ATOM 4524 C C . LEU A 1 568 ? 39.249 40.345 -12.665 1.00 68.75 568 LEU A C 1
ATOM 4526 O O . LEU A 1 568 ? 40.284 39.814 -12.285 1.00 68.75 568 LEU A O 1
ATOM 4530 N N . GLU A 1 569 ? 38.927 41.595 -12.336 1.00 73.75 569 GLU A N 1
ATOM 4531 C CA . GLU A 1 569 ? 39.788 42.491 -11.560 1.00 73.75 569 GLU A CA 1
ATOM 4532 C C . GLU A 1 569 ? 39.286 42.634 -10.111 1.00 73.75 569 GLU A C 1
ATOM 4534 O O . GLU A 1 569 ? 38.070 42.651 -9.896 1.00 73.75 569 GLU A O 1
ATOM 4539 N N . PRO A 1 570 ? 40.180 42.803 -9.115 1.00 77.81 570 PRO A N 1
ATOM 4540 C CA . PRO A 1 570 ? 41.628 42.999 -9.246 1.00 77.81 570 PRO A CA 1
ATOM 4541 C C . PRO A 1 570 ? 42.427 41.690 -9.398 1.00 77.81 570 PRO A C 1
ATOM 4543 O O . PRO A 1 570 ? 42.261 40.756 -8.612 1.00 77.81 570 PRO A O 1
ATOM 4546 N N . VAL A 1 571 ? 43.362 41.651 -10.356 1.00 86.38 571 VAL A N 1
ATOM 4547 C CA . VAL A 1 571 ? 44.319 40.540 -10.529 1.00 86.38 571 VAL A CA 1
ATOM 4548 C C . VAL A 1 571 ? 45.658 40.850 -9.851 1.00 86.38 571 VAL A C 1
ATOM 4550 O O . VAL A 1 571 ? 46.349 41.808 -10.203 1.00 86.38 571 VAL A O 1
ATOM 4553 N N . MET A 1 572 ? 46.093 39.990 -8.928 1.00 91.44 572 MET A N 1
ATOM 4554 C CA . MET A 1 572 ? 47.397 40.101 -8.269 1.00 91.44 572 MET A CA 1
ATOM 4555 C C . MET A 1 572 ? 48.473 39.298 -9.003 1.00 91.44 572 MET A C 1
ATOM 4557 O O . MET A 1 572 ? 48.379 38.081 -9.153 1.00 91.44 572 MET A O 1
ATOM 4561 N N . LYS A 1 573 ? 49.552 39.964 -9.422 1.00 90.94 573 LYS A N 1
ATOM 4562 C CA . LYS A 1 573 ? 50.722 39.268 -9.965 1.00 90.94 573 LYS A CA 1
ATOM 4563 C C . LYS A 1 573 ? 51.554 38.663 -8.829 1.00 90.94 573 LYS A C 1
ATOM 4565 O O . LYS A 1 573 ? 51.934 39.382 -7.909 1.00 90.94 573 LYS A O 1
ATOM 4570 N N . THR A 1 574 ? 51.875 37.377 -8.922 1.00 91.19 574 THR A N 1
ATOM 4571 C CA . THR A 1 574 ? 52.716 36.658 -7.952 1.00 91.19 574 THR A CA 1
ATOM 4572 C C . THR A 1 574 ? 53.592 35.628 -8.662 1.00 91.19 574 THR A C 1
ATOM 4574 O O . THR A 1 574 ? 53.233 35.101 -9.710 1.00 91.19 574 THR A O 1
ATOM 4577 N N . ASP A 1 575 ? 54.761 35.370 -8.091 1.00 90.44 575 ASP A N 1
ATOM 4578 C CA . ASP A 1 575 ? 55.694 34.301 -8.452 1.00 90.44 575 ASP A CA 1
ATOM 4579 C C . ASP A 1 575 ? 55.229 32.902 -8.017 1.00 90.44 575 ASP A C 1
ATOM 4581 O O . ASP A 1 575 ? 55.722 31.920 -8.558 1.00 90.44 575 ASP A O 1
ATOM 4585 N N . ARG A 1 576 ? 54.240 32.818 -7.118 1.00 91.62 576 ARG A N 1
ATOM 4586 C CA . ARG A 1 576 ? 53.622 31.562 -6.662 1.00 91.62 576 ARG A CA 1
ATOM 4587 C C . ARG A 1 576 ? 52.730 30.899 -7.708 1.00 91.62 576 ARG A C 1
ATOM 4589 O O . ARG A 1 576 ? 52.340 29.751 -7.535 1.00 91.62 576 ARG A O 1
ATOM 4596 N N . VAL A 1 577 ? 52.320 31.613 -8.756 1.00 92.19 577 VAL A N 1
ATOM 4597 C CA . VAL A 1 577 ? 51.553 31.002 -9.848 1.00 92.19 577 VAL A CA 1
ATOM 4598 C C . VAL A 1 577 ? 52.536 30.397 -10.838 1.00 92.19 577 VAL A C 1
ATOM 4600 O O . VAL A 1 577 ? 53.391 31.091 -11.387 1.00 92.19 577 VAL A O 1
ATOM 4603 N N . HIS A 1 578 ? 52.370 29.112 -11.120 1.00 92.12 578 HIS A N 1
ATOM 4604 C CA . HIS A 1 578 ? 53.120 28.419 -12.154 1.00 92.12 578 HIS A CA 1
ATOM 4605 C C . HIS A 1 578 ? 52.155 28.013 -13.251 1.00 92.12 578 HIS A C 1
ATOM 4607 O O . HIS A 1 578 ? 51.176 27.320 -12.993 1.00 92.12 578 HIS A O 1
ATOM 4613 N N . SER A 1 579 ? 52.420 28.462 -14.477 1.00 92.62 579 SER A N 1
ATOM 4614 C CA . SER A 1 579 ? 51.564 28.140 -15.614 1.00 92.62 579 SER A CA 1
ATOM 4615 C C . SER A 1 579 ? 52.344 27.870 -16.895 1.00 92.62 579 SER A C 1
ATOM 4617 O O . SER A 1 579 ? 53.437 28.419 -17.114 1.00 92.62 579 SER A O 1
ATOM 4619 N N . ARG A 1 580 ? 51.757 27.058 -17.773 1.00 89.88 580 ARG A N 1
ATOM 4620 C CA . ARG A 1 580 ? 52.216 26.835 -19.145 1.00 89.88 580 ARG A CA 1
ATOM 4621 C C . ARG A 1 580 ? 51.032 26.483 -20.035 1.00 89.88 580 ARG A C 1
ATOM 4623 O O . ARG A 1 580 ? 50.195 25.672 -19.658 1.00 89.88 580 ARG A O 1
ATOM 4630 N N . LEU A 1 581 ? 51.002 27.062 -21.232 1.00 85.69 581 LEU A N 1
ATOM 4631 C CA . LEU A 1 581 ? 50.139 26.584 -22.307 1.00 85.69 581 LEU A CA 1
ATOM 4632 C C . LEU A 1 581 ? 50.932 25.642 -23.206 1.00 85.69 581 LEU A C 1
ATOM 4634 O O . LEU A 1 581 ? 52.015 25.993 -23.677 1.00 85.69 581 LEU A O 1
ATOM 4638 N N . ASP A 1 582 ? 50.389 24.444 -23.382 1.00 80.44 582 ASP A N 1
ATOM 4639 C CA . ASP A 1 582 ? 50.932 23.402 -24.246 1.00 80.44 582 ASP A CA 1
ATOM 4640 C C . ASP A 1 582 ? 50.429 23.597 -25.687 1.00 80.44 582 ASP A C 1
ATOM 4642 O O . ASP A 1 582 ? 51.189 23.381 -26.625 1.00 80.44 582 ASP A O 1
ATOM 4646 N N . GLN A 1 583 ? 49.194 24.094 -25.847 1.00 78.44 583 GLN A N 1
ATOM 4647 C CA . GLN A 1 583 ? 48.562 24.396 -27.133 1.00 78.44 583 GLN A CA 1
ATOM 4648 C C . GLN A 1 583 ? 47.842 25.752 -27.086 1.00 78.44 583 GLN A C 1
ATOM 4650 O O . GLN A 1 583 ? 47.101 26.043 -26.142 1.00 78.44 583 GLN A O 1
ATOM 4655 N N . LEU A 1 584 ? 48.019 26.565 -28.133 1.00 81.38 584 LEU A N 1
ATOM 4656 C CA . LEU A 1 584 ? 47.251 27.792 -28.365 1.00 81.38 584 LEU A CA 1
ATOM 4657 C C . LEU A 1 584 ? 46.196 27.582 -29.463 1.00 81.38 584 LEU A C 1
ATOM 4659 O O . LEU A 1 584 ? 46.419 26.796 -30.389 1.00 81.38 584 LEU A O 1
ATOM 4663 N N . PRO A 1 585 ? 45.076 28.325 -29.425 1.00 70.69 585 PRO A N 1
ATOM 4664 C CA . PRO A 1 585 ? 44.084 28.252 -30.488 1.00 70.69 585 PRO A CA 1
ATOM 4665 C C . PRO A 1 585 ? 44.700 28.710 -31.819 1.00 70.69 585 PRO A C 1
ATOM 4667 O O . PRO A 1 585 ? 45.352 29.759 -31.883 1.00 70.69 585 PRO A O 1
ATOM 4670 N N . GLY A 1 586 ? 44.492 27.908 -32.868 1.00 63.62 586 GLY A N 1
ATOM 4671 C CA . GLY A 1 586 ? 44.992 28.160 -34.224 1.00 63.62 586 GLY A CA 1
ATOM 4672 C C . GLY A 1 586 ? 46.448 27.750 -34.481 1.00 63.62 586 GLY A C 1
ATOM 4673 O O . GLY A 1 586 ? 46.917 27.889 -35.611 1.00 63.62 586 GLY A O 1
ATOM 4674 N N . ASP A 1 587 ? 47.169 27.235 -33.480 1.00 62.44 587 ASP A N 1
ATOM 4675 C CA . ASP A 1 587 ? 48.536 26.746 -33.675 1.00 62.44 587 ASP A CA 1
ATOM 4676 C C . ASP A 1 587 ? 48.522 25.441 -34.498 1.00 62.44 587 ASP A C 1
ATOM 4678 O O . ASP A 1 587 ? 47.705 24.549 -34.249 1.00 62.44 587 ASP A O 1
ATOM 4682 N N . GLY A 1 588 ? 49.376 25.343 -35.522 1.00 52.28 588 GLY A N 1
ATOM 4683 C CA . GLY A 1 588 ? 49.528 24.138 -36.357 1.00 52.28 588 GLY A CA 1
ATOM 4684 C C . GLY A 1 588 ? 48.350 23.751 -37.271 1.00 52.28 588 GLY A C 1
ATOM 4685 O O . GLY A 1 588 ? 48.369 22.660 -37.832 1.00 52.28 588 GLY A O 1
ATOM 4686 N N . GLY A 1 589 ? 47.327 24.601 -37.447 1.00 49.44 589 GLY A N 1
ATOM 4687 C CA . GLY A 1 589 ? 46.125 24.259 -38.235 1.00 49.44 589 GLY A CA 1
ATOM 4688 C C . GLY A 1 589 ? 45.132 23.331 -37.513 1.00 49.44 589 GLY A C 1
ATOM 4689 O O . GLY A 1 589 ? 44.196 22.815 -38.130 1.00 49.44 589 GLY A O 1
ATOM 4690 N N . SER A 1 590 ? 45.337 23.124 -36.211 1.00 48.25 590 SER A N 1
ATOM 4691 C CA . SER A 1 590 ? 44.480 22.341 -35.314 1.00 48.25 590 SER A CA 1
ATOM 4692 C C . SER A 1 590 ? 43.320 23.161 -34.730 1.00 48.25 590 SER A C 1
ATOM 4694 O O . SER A 1 590 ? 43.317 24.391 -34.789 1.00 48.25 590 SER A O 1
ATOM 4696 N N . PHE A 1 591 ? 42.334 22.439 -34.179 1.00 53.16 591 PHE A N 1
ATOM 4697 C CA . PHE A 1 591 ? 41.098 22.938 -33.560 1.00 53.16 591 PHE A CA 1
ATOM 4698 C C . PHE A 1 591 ? 41.274 24.196 -32.696 1.00 53.16 591 PHE A C 1
ATOM 4700 O O . PHE A 1 591 ? 42.319 24.442 -32.092 1.00 53.16 591 PHE A O 1
ATOM 4707 N N . HIS A 1 592 ? 40.186 24.954 -32.568 1.00 66.88 592 HIS A N 1
ATOM 4708 C CA . HIS A 1 592 ? 40.034 26.040 -31.608 1.00 66.88 592 HIS A CA 1
ATOM 4709 C C . HIS A 1 592 ? 39.980 25.492 -30.179 1.00 66.88 592 HIS A C 1
ATOM 4711 O O . HIS A 1 592 ? 38.938 25.544 -29.553 1.00 66.88 592 HIS A O 1
ATOM 4717 N N . TYR A 1 593 ? 41.063 24.930 -29.650 1.00 66.06 593 TYR A N 1
ATOM 4718 C CA . TYR A 1 593 ? 41.155 24.569 -28.238 1.00 66.06 593 TYR A CA 1
ATOM 4719 C C . TYR A 1 593 ? 42.462 25.074 -27.643 1.00 66.06 593 TYR A C 1
ATOM 4721 O O . TYR A 1 593 ? 43.427 25.393 -28.340 1.00 66.06 593 TYR A O 1
ATOM 4729 N N . ILE A 1 594 ? 42.451 25.187 -26.326 1.00 76.62 594 ILE A N 1
ATOM 4730 C CA . ILE A 1 594 ? 43.569 25.615 -25.508 1.00 76.62 594 ILE A CA 1
ATOM 4731 C C . ILE A 1 594 ? 43.833 24.526 -24.480 1.00 76.62 594 ILE A C 1
ATOM 4733 O O . ILE A 1 594 ? 42.913 24.069 -23.798 1.00 76.62 594 ILE A O 1
ATOM 4737 N N . SER A 1 595 ? 45.088 24.098 -24.382 1.00 80.50 595 SER A N 1
ATOM 4738 C CA . SER A 1 595 ? 45.515 23.140 -23.369 1.00 80.50 595 SER A CA 1
ATOM 4739 C C . SER A 1 595 ? 46.775 23.604 -22.659 1.00 80.50 595 SER A C 1
ATOM 4741 O O . SER A 1 595 ? 47.569 24.390 -23.184 1.00 80.50 595 SER A O 1
ATOM 4743 N N . GLY A 1 596 ? 46.947 23.142 -21.429 1.00 87.06 596 GLY A N 1
ATOM 4744 C CA . GLY A 1 596 ? 48.064 23.529 -20.588 1.00 87.06 596 GLY A CA 1
ATOM 4745 C C . GLY A 1 596 ? 47.853 23.114 -19.146 1.00 87.06 596 GLY A C 1
ATOM 4746 O O . GLY A 1 596 ? 47.124 22.166 -18.850 1.00 87.06 596 GLY A O 1
ATOM 4747 N N . TRP A 1 597 ? 48.486 23.850 -18.246 1.00 91.44 597 TRP A N 1
ATOM 4748 C CA . TRP A 1 597 ? 48.317 23.692 -16.812 1.00 91.44 597 TRP A CA 1
ATOM 4749 C C . TRP A 1 597 ? 48.602 25.002 -16.080 1.00 91.44 597 TRP A C 1
ATOM 4751 O O . TRP A 1 597 ? 49.377 25.844 -16.552 1.00 91.44 597 TRP A O 1
ATOM 4761 N N . ALA A 1 598 ? 47.969 25.174 -14.923 1.00 92.25 598 ALA A N 1
ATOM 4762 C CA . ALA A 1 598 ? 48.272 26.246 -13.987 1.00 92.25 598 ALA A CA 1
ATOM 4763 C C . ALA A 1 598 ? 47.989 25.795 -12.550 1.00 92.25 598 ALA A C 1
ATOM 4765 O O . ALA A 1 598 ? 46.950 25.199 -12.288 1.00 92.25 598 ALA A O 1
ATOM 4766 N N . TYR A 1 599 ? 48.886 26.103 -11.616 1.00 92.56 599 TYR A N 1
ATOM 4767 C CA . TYR A 1 599 ? 48.654 25.895 -10.185 1.00 92.56 599 TYR A CA 1
ATOM 4768 C C . TYR A 1 599 ? 49.228 27.049 -9.355 1.00 92.56 599 TYR A C 1
ATOM 4770 O O . TYR A 1 599 ? 50.104 27.795 -9.809 1.00 92.56 599 TYR A O 1
ATOM 4778 N N . LEU A 1 600 ? 48.700 27.209 -8.140 1.00 93.25 600 LEU A N 1
ATOM 4779 C CA . LEU A 1 600 ? 49.165 28.181 -7.156 1.00 93.25 600 LEU A CA 1
ATOM 4780 C C . LEU A 1 600 ? 49.959 27.447 -6.071 1.00 93.25 600 LEU A C 1
ATOM 4782 O O . LEU A 1 600 ? 49.443 26.565 -5.389 1.00 93.25 600 LEU A O 1
ATOM 4786 N N . GLU A 1 601 ? 51.229 27.802 -5.913 1.00 91.25 601 GLU A N 1
ATOM 4787 C CA . GLU A 1 601 ? 52.122 27.219 -4.918 1.00 91.25 601 GLU A CA 1
ATOM 4788 C C . GLU A 1 601 ? 51.547 27.406 -3.506 1.00 91.25 601 GLU A C 1
ATOM 4790 O O . GLU A 1 601 ? 51.212 28.522 -3.089 1.00 91.25 601 GLU A O 1
ATOM 4795 N N . GLY A 1 602 ? 51.444 26.304 -2.761 1.00 84.94 602 GLY A N 1
ATOM 4796 C CA . GLY A 1 602 ? 50.832 26.254 -1.431 1.00 84.94 602 GLY A CA 1
ATOM 4797 C C . GLY A 1 602 ? 49.325 25.967 -1.395 1.00 84.94 602 GLY A C 1
ATOM 4798 O O . GLY A 1 602 ? 48.826 25.712 -0.301 1.00 84.94 602 GLY A O 1
ATOM 4799 N N . SER A 1 603 ? 48.635 25.942 -2.538 1.00 88.19 603 SER A N 1
ATOM 4800 C CA . SER A 1 603 ? 47.191 25.673 -2.639 1.00 88.19 603 SER A CA 1
ATOM 4801 C C . SER A 1 603 ? 46.923 24.336 -3.330 1.00 88.19 603 SER A C 1
ATOM 4803 O O . SER A 1 603 ? 47.710 23.908 -4.178 1.00 88.19 603 SER A O 1
ATOM 4805 N N . ASP A 1 604 ? 45.828 23.661 -2.969 1.00 87.94 604 ASP A N 1
ATOM 4806 C CA . ASP A 1 604 ? 45.376 22.470 -3.693 1.00 87.94 604 ASP A CA 1
ATOM 4807 C C . ASP A 1 604 ? 44.660 22.884 -4.984 1.00 87.94 604 ASP A C 1
ATOM 4809 O O . ASP A 1 604 ? 43.826 23.791 -4.982 1.00 87.94 604 ASP A O 1
ATOM 4813 N N . SER A 1 605 ? 44.981 22.235 -6.106 1.00 85.00 605 SER A N 1
ATOM 4814 C CA . SER A 1 605 ? 44.348 22.558 -7.392 1.00 85.00 605 SER A CA 1
ATOM 4815 C C . SER A 1 605 ? 42.853 22.232 -7.396 1.00 85.00 605 SER A C 1
ATOM 4817 O O . SER A 1 605 ? 42.123 22.804 -8.197 1.00 85.00 605 SER A O 1
ATOM 4819 N N . VAL A 1 606 ? 42.388 21.362 -6.491 1.00 78.06 606 VAL A N 1
ATOM 4820 C CA . VAL A 1 606 ? 40.959 21.075 -6.283 1.00 78.06 606 VAL A CA 1
ATOM 4821 C C . VAL A 1 606 ? 40.218 22.269 -5.670 1.00 78.06 606 VAL A C 1
ATOM 4823 O O . VAL A 1 606 ? 39.052 22.489 -5.988 1.00 78.06 606 VAL A O 1
ATOM 4826 N N . ASP A 1 607 ? 40.902 23.074 -4.853 1.00 84.00 607 ASP A N 1
ATOM 4827 C CA . ASP A 1 607 ? 40.319 24.213 -4.127 1.00 84.00 607 ASP A CA 1
ATOM 4828 C C . ASP A 1 607 ? 40.464 25.545 -4.884 1.00 84.00 607 ASP A C 1
ATOM 4830 O O . ASP A 1 607 ? 40.101 26.615 -4.386 1.00 84.00 607 ASP A O 1
ATOM 4834 N N . THR A 1 608 ? 41.006 25.504 -6.103 1.00 85.62 608 THR A N 1
ATOM 4835 C CA . THR A 1 608 ? 41.220 26.687 -6.941 1.00 85.62 608 THR A CA 1
ATOM 4836 C C . THR A 1 608 ? 40.512 26.546 -8.281 1.00 85.62 608 THR A C 1
ATOM 4838 O O . THR A 1 608 ? 40.216 25.453 -8.752 1.00 85.62 608 THR A O 1
ATOM 4841 N N . SER A 1 609 ? 40.226 27.680 -8.917 1.00 86.31 609 SER A N 1
ATOM 4842 C CA . SER A 1 609 ? 39.639 27.715 -10.257 1.00 86.31 609 SER A CA 1
ATOM 4843 C C . SER A 1 609 ? 40.585 28.392 -11.234 1.00 86.31 609 SER A C 1
ATOM 4845 O O . SER A 1 609 ? 41.122 29.467 -10.963 1.00 86.31 609 SER A O 1
ATOM 4847 N N . ILE A 1 610 ? 40.792 27.762 -12.388 1.00 88.19 610 ILE A N 1
ATOM 4848 C CA . ILE A 1 610 ? 41.613 28.323 -13.457 1.00 88.19 610 ILE A CA 1
ATOM 4849 C C . ILE A 1 610 ? 40.701 29.105 -14.404 1.00 88.19 610 ILE A C 1
ATOM 4851 O O . ILE A 1 610 ? 39.639 28.634 -14.816 1.00 88.19 610 ILE A O 1
ATOM 4855 N N . ILE A 1 611 ? 41.119 30.318 -14.752 1.00 89.69 611 ILE A N 1
ATOM 4856 C CA . ILE A 1 611 ? 40.412 31.197 -15.679 1.00 89.69 611 ILE A CA 1
ATOM 4857 C C . ILE A 1 611 ? 41.378 31.599 -16.791 1.00 89.69 611 ILE A C 1
ATOM 4859 O O . ILE A 1 611 ? 42.498 32.049 -16.544 1.00 89.69 611 ILE A O 1
ATOM 4863 N N . ILE A 1 612 ? 40.931 31.456 -18.033 1.00 88.88 612 ILE A N 1
ATOM 4864 C CA . ILE A 1 612 ? 41.647 31.914 -19.219 1.00 88.88 612 ILE A CA 1
ATOM 4865 C C . ILE A 1 612 ? 41.136 33.307 -19.555 1.00 88.88 612 ILE A C 1
ATOM 4867 O O . ILE A 1 612 ? 40.004 33.480 -20.001 1.00 88.88 612 ILE A O 1
ATOM 4871 N N . GLU A 1 613 ? 41.974 34.313 -19.348 1.00 90.00 613 GLU A N 1
ATOM 4872 C CA . GLU A 1 613 ? 41.691 35.667 -19.792 1.00 90.00 613 GLU A CA 1
ATOM 4873 C C . GLU A 1 613 ? 42.136 35.843 -21.244 1.00 90.00 613 GLU A C 1
ATOM 4875 O O . GLU A 1 613 ? 43.294 35.612 -21.598 1.00 90.00 613 GLU A O 1
ATOM 4880 N N . VAL A 1 614 ? 41.213 36.312 -22.077 1.00 88.81 614 VAL A N 1
ATOM 4881 C CA . VAL A 1 614 ? 41.422 36.577 -23.496 1.00 88.81 614 VAL A CA 1
ATOM 4882 C C . VAL A 1 614 ? 41.204 38.055 -23.762 1.00 88.81 614 VAL A C 1
ATOM 4884 O O . VAL A 1 614 ? 40.150 38.598 -23.446 1.00 88.81 614 VAL A O 1
ATOM 4887 N N . THR A 1 615 ? 42.179 38.709 -24.390 1.00 89.31 615 THR A N 1
ATOM 4888 C CA . THR A 1 615 ? 41.990 40.031 -24.994 1.00 89.31 615 THR A CA 1
ATOM 4889 C C . THR A 1 615 ? 41.841 39.890 -26.504 1.00 89.31 615 THR A C 1
ATOM 4891 O O . THR A 1 615 ? 42.792 39.488 -27.185 1.00 89.31 615 THR A O 1
ATOM 4894 N N . GLY A 1 616 ? 40.660 40.241 -27.012 1.00 86.50 616 GLY A N 1
ATOM 4895 C CA . GLY A 1 616 ? 40.323 40.240 -28.432 1.00 86.50 616 GLY A CA 1
ATOM 4896 C C . GLY A 1 616 ? 41.060 41.323 -29.238 1.00 86.50 616 GLY A C 1
ATOM 4897 O O . GLY A 1 616 ? 41.673 42.228 -28.657 1.00 86.50 616 GLY A O 1
ATOM 4898 N N . PRO A 1 617 ? 40.993 41.279 -30.584 1.00 84.25 617 PRO A N 1
ATOM 4899 C CA . PRO A 1 617 ? 41.648 42.269 -31.449 1.00 84.25 617 PRO A CA 1
ATOM 4900 C C . PRO A 1 617 ? 41.073 43.686 -31.307 1.00 84.25 617 PRO A C 1
ATOM 4902 O O . PRO A 1 617 ? 41.750 44.667 -31.598 1.00 84.25 617 PRO A O 1
ATOM 4905 N N . ASP A 1 618 ? 39.824 43.789 -30.859 1.00 82.62 618 ASP A N 1
ATOM 4906 C CA . ASP A 1 618 ? 39.114 45.028 -30.531 1.00 82.62 618 ASP A CA 1
ATOM 4907 C C . ASP A 1 618 ? 39.436 45.555 -29.120 1.00 82.62 618 ASP A C 1
ATOM 4909 O O . ASP A 1 618 ? 38.929 46.600 -28.718 1.00 82.62 618 ASP A O 1
ATOM 4913 N N . GLY A 1 619 ? 40.289 44.850 -28.369 1.00 81.19 619 GLY A N 1
ATOM 4914 C CA . GLY A 1 619 ? 40.666 45.192 -27.001 1.00 81.19 619 GLY A CA 1
ATOM 4915 C C . GLY A 1 619 ? 39.685 44.705 -25.934 1.00 81.19 619 GLY A C 1
ATOM 4916 O O . GLY A 1 619 ? 39.945 44.929 -24.752 1.00 81.19 619 GLY A O 1
ATOM 4917 N N . ARG A 1 620 ? 38.592 44.021 -26.306 1.00 82.81 620 ARG A N 1
ATOM 4918 C CA . ARG A 1 620 ? 37.640 43.454 -25.344 1.00 82.81 620 ARG A CA 1
ATOM 4919 C C . ARG A 1 620 ? 38.301 42.331 -24.548 1.00 82.81 620 ARG A C 1
ATOM 4921 O O . ARG A 1 620 ? 38.927 41.448 -25.130 1.00 82.81 620 ARG A O 1
ATOM 4928 N N . VAL A 1 621 ? 38.138 42.355 -23.227 1.00 84.69 621 VAL A N 1
ATOM 4929 C CA . VAL A 1 621 ? 38.618 41.297 -22.327 1.00 84.69 621 VAL A CA 1
ATOM 4930 C C . VAL A 1 621 ? 37.468 40.346 -22.001 1.00 84.69 621 VAL A C 1
ATOM 4932 O O . VAL A 1 621 ? 36.332 40.778 -21.802 1.00 84.69 621 VAL A O 1
ATOM 4935 N N . SER A 1 622 ? 37.726 39.043 -22.000 1.00 82.81 622 SER A N 1
ATOM 4936 C CA . SER A 1 622 ? 36.757 37.997 -21.655 1.00 82.81 622 SER A CA 1
ATOM 4937 C C . SER A 1 622 ? 37.446 36.903 -20.849 1.00 82.81 622 SER A C 1
ATOM 4939 O O . SER A 1 622 ? 38.574 36.532 -21.162 1.00 82.81 622 SER A O 1
ATOM 4941 N N . GLY A 1 623 ? 36.786 36.416 -19.801 1.00 83.12 623 GLY A N 1
ATOM 4942 C CA . GLY A 1 623 ? 37.293 35.335 -18.962 1.00 83.12 623 GLY A CA 1
ATOM 4943 C C . GLY A 1 623 ? 36.540 34.049 -19.238 1.00 83.12 623 GLY A C 1
ATOM 4944 O O . GLY A 1 623 ? 35.314 34.054 -19.211 1.00 83.12 623 GLY A O 1
ATOM 4945 N N . ILE A 1 624 ? 37.261 32.963 -19.485 1.00 78.81 624 ILE A N 1
ATOM 4946 C CA . ILE A 1 624 ? 36.698 31.628 -19.678 1.00 78.81 624 ILE A CA 1
ATOM 4947 C C . ILE A 1 624 ? 37.097 30.801 -18.463 1.00 78.81 624 ILE A C 1
ATOM 4949 O O . ILE A 1 624 ? 38.282 30.521 -18.272 1.00 78.81 624 ILE A O 1
ATOM 4953 N N . GLN A 1 625 ? 36.133 30.446 -17.620 1.00 79.81 625 GLN A N 1
ATOM 4954 C CA . GLN A 1 625 ? 36.400 29.533 -16.514 1.00 79.81 625 GLN A CA 1
ATOM 4955 C C . GLN A 1 625 ? 36.501 28.106 -17.055 1.00 79.81 625 GLN A C 1
ATOM 4957 O O . GLN A 1 625 ? 35.610 27.654 -17.770 1.00 79.81 625 GLN A O 1
ATOM 4962 N N . VAL A 1 626 ? 37.588 27.403 -16.731 1.00 75.12 626 VAL A N 1
ATOM 4963 C CA . VAL A 1 626 ? 37.827 26.042 -17.230 1.00 75.12 626 VAL A CA 1
ATOM 4964 C C . VAL A 1 626 ? 37.644 25.010 -16.130 1.00 75.12 626 VAL A C 1
ATOM 4966 O O . VAL A 1 626 ? 37.926 25.269 -14.959 1.00 75.12 626 VAL A O 1
ATOM 4969 N N . ARG A 1 627 ? 37.169 23.823 -16.514 1.00 67.81 627 ARG A N 1
ATOM 4970 C CA . ARG A 1 627 ? 37.104 22.680 -15.603 1.00 67.81 627 ARG A CA 1
ATOM 4971 C C . ARG A 1 627 ? 38.513 22.088 -15.433 1.00 67.81 627 ARG A C 1
ATOM 4973 O O . ARG A 1 627 ? 39.199 21.904 -16.442 1.00 67.81 627 ARG A O 1
ATOM 4980 N N . PRO A 1 628 ? 38.949 21.796 -14.196 1.00 69.44 628 PRO A N 1
ATOM 4981 C CA . PRO A 1 628 ? 40.267 21.227 -13.945 1.00 69.44 628 PRO A CA 1
ATOM 4982 C C . PRO A 1 628 ? 40.387 19.817 -14.537 1.00 69.44 628 PRO A C 1
ATOM 4984 O O . PRO A 1 628 ? 39.453 19.017 -14.470 1.00 69.44 628 PRO A O 1
ATOM 4987 N N . GLN A 1 629 ? 41.555 19.498 -15.094 1.00 73.12 629 GLN A N 1
ATOM 4988 C CA . GLN A 1 629 ? 41.889 18.163 -15.596 1.00 73.12 629 GLN A CA 1
ATOM 4989 C C . GLN A 1 629 ? 43.081 17.554 -14.862 1.00 73.12 629 GLN A C 1
ATOM 4991 O O . GLN A 1 629 ? 43.958 18.260 -14.364 1.00 73.12 629 GLN A O 1
ATOM 4996 N N . ALA A 1 630 ? 43.134 16.222 -14.840 1.00 72.12 630 ALA A N 1
ATOM 4997 C CA . ALA A 1 630 ? 44.250 15.503 -14.251 1.00 72.12 630 ALA A CA 1
ATOM 4998 C C . ALA A 1 630 ? 45.535 15.654 -15.099 1.00 72.12 630 ALA A C 1
ATOM 5000 O O . ALA A 1 630 ? 45.547 15.340 -16.289 1.00 72.12 630 ALA A O 1
ATOM 5001 N N . ARG A 1 631 ? 46.638 16.070 -14.470 1.00 78.25 631 ARG A N 1
ATOM 5002 C CA . ARG A 1 631 ? 48.005 16.173 -15.002 1.00 78.25 631 ARG A CA 1
ATOM 5003 C C . ARG A 1 631 ? 48.999 15.443 -14.091 1.00 78.25 631 ARG A C 1
ATOM 5005 O O . ARG A 1 631 ? 49.722 16.074 -13.315 1.00 78.25 631 ARG A O 1
ATOM 5012 N N . PRO A 1 632 ? 49.052 14.099 -14.164 1.00 72.25 632 PRO A N 1
ATOM 5013 C CA . PRO A 1 632 ? 49.985 13.300 -13.369 1.00 72.25 632 PRO A CA 1
ATOM 5014 C C . PRO A 1 632 ? 51.452 13.644 -13.645 1.00 72.25 632 PRO A C 1
ATOM 5016 O O . PRO A 1 632 ? 52.288 13.535 -12.757 1.00 72.25 632 PRO A O 1
ATOM 5019 N N . ASP A 1 633 ? 51.760 14.078 -14.867 1.00 71.44 633 ASP A N 1
ATOM 5020 C CA . ASP A 1 633 ? 53.083 14.534 -15.285 1.00 71.44 633 ASP A CA 1
ATOM 5021 C C . ASP A 1 633 ? 53.507 15.826 -14.572 1.00 71.44 633 ASP A C 1
ATOM 5023 O O . ASP A 1 633 ? 54.662 15.943 -14.172 1.00 71.44 633 ASP A O 1
ATOM 5027 N N . VAL A 1 634 ? 52.576 16.759 -14.344 1.00 83.62 634 VAL A N 1
ATOM 5028 C CA . VAL A 1 634 ? 52.833 17.995 -13.587 1.00 83.62 634 VAL A CA 1
ATOM 5029 C C . VAL A 1 634 ? 53.003 17.674 -12.103 1.00 83.62 634 VAL A C 1
ATOM 5031 O O . VAL A 1 634 ? 53.998 18.077 -11.506 1.00 83.62 634 VAL A O 1
ATOM 5034 N N . ALA A 1 635 ? 52.099 16.879 -11.523 1.00 82.12 635 ALA A N 1
ATOM 5035 C CA . ALA A 1 635 ? 52.218 16.440 -10.131 1.00 82.12 635 ALA A CA 1
ATOM 5036 C C . ALA A 1 635 ? 53.534 15.683 -9.865 1.00 82.12 635 ALA A C 1
ATOM 5038 O O . ALA A 1 635 ? 54.167 15.888 -8.833 1.00 82.12 635 ALA A O 1
ATOM 5039 N N . ALA A 1 636 ? 53.982 14.850 -10.810 1.00 80.00 636 ALA A N 1
ATOM 5040 C CA . ALA A 1 636 ? 55.251 14.135 -10.713 1.00 80.00 636 ALA A CA 1
ATOM 5041 C C . ALA A 1 636 ? 56.470 15.054 -10.894 1.00 80.00 636 ALA A C 1
ATOM 5043 O O . ALA A 1 636 ? 57.437 14.921 -10.151 1.00 80.00 636 ALA A O 1
ATOM 5044 N N . ALA A 1 637 ? 56.438 15.992 -11.848 1.00 83.06 637 ALA A N 1
ATOM 5045 C CA . ALA A 1 637 ? 57.552 16.908 -12.111 1.00 83.06 637 ALA A CA 1
ATOM 5046 C C . ALA A 1 637 ? 57.836 17.870 -10.947 1.00 83.06 637 ALA A C 1
ATOM 5048 O O . ALA A 1 637 ? 58.976 18.300 -10.776 1.00 83.06 637 ALA A O 1
ATOM 5049 N N . TYR A 1 638 ? 56.808 18.197 -10.163 1.00 84.25 638 TYR A N 1
ATOM 5050 C CA . TYR A 1 638 ? 56.904 19.056 -8.981 1.00 84.25 638 TYR A CA 1
ATOM 5051 C C . TYR A 1 638 ? 56.829 18.283 -7.656 1.00 84.25 638 TYR A C 1
ATOM 5053 O O . TYR A 1 638 ? 56.811 18.905 -6.599 1.00 84.25 638 TYR A O 1
ATOM 5061 N N . GLU A 1 639 ? 56.804 16.946 -7.716 1.00 87.38 639 GLU A N 1
ATOM 5062 C CA . GLU A 1 639 ? 56.750 16.032 -6.564 1.00 87.38 639 GLU A CA 1
ATOM 5063 C C . GLU A 1 639 ? 55.630 16.349 -5.548 1.00 87.38 639 GLU A C 1
ATOM 5065 O O . GLU A 1 639 ? 55.776 16.111 -4.349 1.00 87.38 639 GLU A O 1
ATOM 5070 N N . ASP A 1 640 ? 54.484 16.855 -6.019 1.00 86.56 640 ASP A N 1
ATOM 5071 C CA . ASP A 1 640 ? 53.366 17.265 -5.164 1.00 86.56 640 ASP A CA 1
ATOM 5072 C C . ASP A 1 640 ? 52.007 16.820 -5.745 1.00 86.56 640 ASP A C 1
ATOM 5074 O O . ASP A 1 640 ? 51.583 17.302 -6.804 1.00 86.56 640 ASP A O 1
ATOM 5078 N N . PRO A 1 641 ? 51.280 15.907 -5.068 1.00 85.44 641 PRO A N 1
ATOM 5079 C CA . PRO A 1 641 ? 50.004 15.388 -5.557 1.00 85.44 641 PRO A CA 1
ATOM 5080 C C . PRO A 1 641 ? 48.887 16.441 -5.589 1.00 85.44 641 PRO A C 1
ATOM 5082 O O . PRO A 1 641 ? 47.912 16.254 -6.317 1.00 85.44 641 PRO A O 1
ATOM 5085 N N . ARG A 1 642 ? 49.030 17.563 -4.871 1.00 86.69 642 ARG A N 1
ATOM 5086 C CA . ARG A 1 642 ? 48.065 18.680 -4.876 1.00 86.69 642 ARG A CA 1
ATOM 5087 C C . ARG A 1 642 ? 47.937 19.353 -6.244 1.00 86.69 642 ARG A C 1
ATOM 5089 O O . ARG A 1 642 ? 46.969 20.066 -6.508 1.00 86.69 642 ARG A O 1
ATOM 5096 N N . TYR A 1 643 ? 48.900 19.128 -7.138 1.00 87.75 643 TYR A N 1
ATOM 5097 C CA . TYR A 1 643 ? 48.890 19.658 -8.504 1.00 87.75 643 TYR A CA 1
ATOM 5098 C C . TYR A 1 643 ? 48.317 18.684 -9.528 1.00 87.75 643 TYR A C 1
ATOM 5100 O O . TYR A 1 643 ? 48.318 18.984 -10.724 1.00 87.75 643 TYR A O 1
ATOM 5108 N N . LEU A 1 644 ? 47.778 17.541 -9.081 1.00 79.62 644 LEU A N 1
ATOM 5109 C CA . LEU A 1 644 ? 47.163 16.563 -9.971 1.00 79.62 644 LEU A CA 1
ATOM 5110 C C . LEU A 1 644 ? 46.053 17.196 -10.807 1.00 79.62 644 LEU A C 1
ATOM 5112 O O . LEU A 1 644 ? 45.988 16.906 -11.986 1.00 79.62 644 LEU A O 1
ATOM 5116 N N . TRP A 1 645 ? 45.234 18.088 -10.257 1.00 81.75 645 TRP A N 1
ATOM 5117 C CA . TRP A 1 645 ? 44.104 18.697 -10.972 1.00 81.75 645 TRP A CA 1
ATOM 5118 C C . TRP A 1 645 ? 44.422 20.057 -11.616 1.00 81.75 645 TRP A C 1
ATOM 5120 O O . TRP A 1 645 ? 43.528 20.854 -11.873 1.00 81.75 645 TRP A O 1
ATOM 5130 N N . SER A 1 646 ? 45.697 20.333 -11.901 1.00 87.19 646 SER A N 1
ATOM 5131 C CA . SER A 1 646 ? 46.156 21.610 -12.479 1.00 87.19 646 SER A CA 1
ATOM 5132 C C . SER A 1 646 ? 45.921 21.758 -13.990 1.00 87.19 646 SER A C 1
ATOM 5134 O O . SER A 1 646 ? 46.297 22.772 -14.583 1.00 87.19 646 SER A O 1
ATOM 5136 N N . GLY A 1 647 ? 45.353 20.743 -14.646 1.00 80.88 647 GLY A N 1
ATOM 5137 C CA . GLY A 1 647 ? 45.216 20.678 -16.096 1.00 80.88 647 GLY A CA 1
ATOM 5138 C C . GLY A 1 647 ? 44.164 21.618 -16.668 1.00 80.88 647 GLY A C 1
ATOM 5139 O O . GLY A 1 647 ? 43.094 21.814 -16.097 1.00 80.88 647 GLY A O 1
ATOM 5140 N N . ILE A 1 648 ? 44.472 22.144 -17.850 1.00 81.25 648 ILE A N 1
ATOM 5141 C CA . ILE A 1 648 ? 43.607 22.995 -18.660 1.00 81.25 648 ILE A CA 1
ATOM 5142 C C . ILE A 1 648 ? 43.355 22.270 -19.975 1.00 81.25 648 ILE A C 1
ATOM 5144 O O . ILE A 1 648 ? 44.303 21.920 -20.680 1.00 81.25 648 ILE A O 1
ATOM 5148 N N . HIS A 1 649 ? 42.087 22.110 -20.330 1.00 73.75 649 HIS A N 1
ATOM 5149 C CA . HIS A 1 649 ? 41.676 21.751 -21.679 1.00 73.75 649 HIS A CA 1
ATOM 5150 C C . HIS A 1 649 ? 40.292 22.340 -21.933 1.00 73.75 649 HIS A C 1
ATOM 5152 O O . HIS A 1 649 ? 39.326 21.969 -21.269 1.00 73.75 649 HIS A O 1
ATOM 5158 N N . ALA A 1 650 ? 40.199 23.279 -22.867 1.00 66.44 650 ALA A N 1
ATOM 5159 C CA . ALA A 1 650 ? 38.939 23.925 -23.202 1.00 66.44 650 ALA A CA 1
ATOM 5160 C C . ALA A 1 650 ? 38.857 24.211 -24.697 1.00 66.44 650 ALA A C 1
ATOM 5162 O O . ALA A 1 650 ? 39.840 24.639 -25.306 1.00 66.44 650 ALA A O 1
ATOM 5163 N N . VAL A 1 651 ? 37.671 24.019 -25.272 1.00 64.00 651 VAL A N 1
ATOM 5164 C CA . VAL A 1 651 ? 37.355 24.552 -26.595 1.00 64.00 651 VAL A CA 1
ATOM 5165 C C . VAL A 1 651 ? 37.273 26.074 -26.469 1.00 64.00 651 VAL A C 1
ATOM 5167 O O . VAL A 1 651 ? 36.678 26.639 -25.554 1.00 64.00 651 VAL A O 1
ATOM 5170 N N . PHE A 1 652 ? 37.981 26.749 -27.354 1.00 67.00 652 PHE A N 1
ATOM 5171 C CA . PHE A 1 652 ? 38.214 28.172 -27.350 1.00 67.00 652 PHE A CA 1
ATOM 5172 C C . PHE A 1 652 ? 37.211 28.848 -28.282 1.00 67.00 652 PHE A C 1
ATOM 5174 O O . PHE A 1 652 ? 37.456 28.995 -29.477 1.00 67.00 652 PHE A O 1
ATOM 5181 N N . GLN A 1 653 ? 36.083 29.285 -27.725 1.00 63.06 653 GLN A N 1
ATOM 5182 C CA . GLN A 1 653 ? 35.075 30.054 -28.446 1.00 63.06 653 GLN A CA 1
ATOM 5183 C C . GLN A 1 653 ? 34.617 31.237 -27.592 1.00 63.06 653 GLN A C 1
ATOM 5185 O O . GLN A 1 653 ? 34.017 31.073 -26.535 1.00 63.06 653 GLN A O 1
ATOM 5190 N N . VAL A 1 654 ? 34.907 32.457 -28.051 1.00 66.94 654 VAL A N 1
ATOM 5191 C CA . VAL A 1 654 ? 34.450 33.691 -27.394 1.00 66.94 654 VAL A CA 1
ATOM 5192 C C . VAL A 1 654 ? 33.360 34.321 -28.267 1.00 66.94 654 VAL A C 1
ATOM 5194 O O . VAL A 1 654 ? 33.674 34.797 -29.365 1.00 66.94 654 VAL A O 1
ATOM 5197 N N . PRO A 1 655 ? 32.086 34.339 -27.824 1.00 60.81 655 PRO A N 1
ATOM 5198 C CA . PRO A 1 655 ? 30.983 34.874 -28.615 1.00 60.81 655 PRO A CA 1
ATOM 5199 C C . PRO A 1 655 ? 31.245 36.302 -29.110 1.00 60.81 655 PRO A C 1
ATOM 5201 O O . PRO A 1 655 ? 31.534 37.216 -28.333 1.00 60.81 655 PRO A O 1
ATOM 5204 N N . GLY A 1 656 ? 31.134 36.500 -30.426 1.00 66.56 656 GLY A N 1
ATOM 5205 C CA . GLY A 1 656 ? 31.328 37.801 -31.074 1.00 66.56 656 GLY A CA 1
ATOM 5206 C C . GLY A 1 656 ? 32.787 38.255 -31.228 1.00 66.56 656 GLY A C 1
ATOM 5207 O O . GLY A 1 656 ? 33.013 39.393 -31.643 1.00 66.56 656 GLY A O 1
ATOM 5208 N N . MET A 1 657 ? 33.781 37.411 -30.924 1.00 76.75 657 MET A N 1
ATOM 5209 C CA . MET A 1 657 ? 35.196 37.753 -31.106 1.00 76.75 657 MET A CA 1
ATOM 5210 C C . MET A 1 657 ? 35.605 37.716 -32.585 1.00 76.75 657 MET A C 1
ATOM 5212 O O . MET A 1 657 ? 35.511 36.689 -33.256 1.00 76.75 657 MET A O 1
ATOM 5216 N N . LYS A 1 658 ? 36.100 38.852 -33.090 1.00 77.56 658 LYS A N 1
ATOM 5217 C CA . LYS A 1 658 ? 36.540 39.003 -34.486 1.00 77.56 658 LYS A CA 1
ATOM 5218 C C . LYS A 1 658 ? 37.854 38.267 -34.758 1.00 77.56 658 LYS A C 1
ATOM 5220 O O . LYS A 1 658 ? 38.710 38.185 -33.880 1.00 77.56 658 LYS A O 1
ATOM 5225 N N . LYS A 1 659 ? 38.043 37.830 -36.009 1.00 81.06 659 LYS A N 1
ATOM 5226 C CA . LYS A 1 659 ? 39.330 37.351 -36.540 1.00 81.06 659 LYS A CA 1
ATOM 5227 C C . LYS A 1 659 ? 40.440 38.375 -36.285 1.00 81.06 659 LYS A C 1
ATOM 5229 O O . LYS A 1 659 ? 40.265 39.563 -36.559 1.00 81.06 659 LYS A O 1
ATOM 5234 N N . GLY A 1 660 ? 41.590 37.923 -35.795 1.00 82.75 660 GLY A N 1
ATOM 5235 C CA . GLY A 1 660 ? 42.747 38.783 -35.561 1.00 82.75 660 GLY A CA 1
ATOM 5236 C C . GLY A 1 660 ? 43.670 38.291 -34.452 1.00 82.75 660 GLY A C 1
ATOM 5237 O O . GLY A 1 660 ? 43.511 37.206 -33.904 1.00 82.75 660 GLY A O 1
ATOM 5238 N N . ARG A 1 661 ? 44.686 39.095 -34.127 1.00 87.69 661 ARG A N 1
ATOM 5239 C CA . ARG A 1 661 ? 45.640 38.753 -33.065 1.00 87.69 661 ARG A CA 1
ATOM 5240 C C . ARG A 1 661 ? 44.986 38.894 -31.698 1.00 87.69 661 ARG A C 1
ATOM 5242 O O . ARG A 1 661 ? 44.462 39.958 -31.379 1.00 87.69 661 ARG A O 1
ATOM 5249 N N . ILE A 1 662 ? 45.106 37.850 -30.890 1.00 88.88 662 ILE A N 1
ATOM 5250 C CA . ILE A 1 662 ? 44.599 37.813 -29.520 1.00 88.88 662 ILE A CA 1
ATOM 5251 C C . ILE A 1 662 ? 45.743 37.677 -28.517 1.00 88.88 662 ILE A C 1
ATOM 5253 O O . ILE A 1 662 ? 46.847 37.231 -28.852 1.00 88.88 662 ILE A O 1
ATOM 5257 N N . ARG A 1 663 ? 45.478 38.085 -27.274 1.00 91.50 663 ARG A N 1
ATOM 5258 C CA . ARG A 1 663 ? 46.364 37.859 -26.125 1.00 91.50 663 ARG A CA 1
ATOM 5259 C C . ARG A 1 663 ? 45.669 36.958 -25.119 1.00 91.50 663 ARG A C 1
ATOM 5261 O O . ARG A 1 663 ? 44.498 37.182 -24.839 1.00 91.50 663 ARG A O 1
ATOM 5268 N N . ILE A 1 664 ? 46.397 35.992 -24.577 1.00 91.19 664 ILE A N 1
ATOM 5269 C CA . ILE A 1 664 ? 45.888 35.046 -23.585 1.00 91.19 664 ILE A CA 1
ATOM 5270 C C . ILE A 1 664 ? 46.757 35.113 -22.329 1.00 91.19 664 ILE A C 1
ATOM 5272 O O . ILE A 1 664 ? 47.987 35.136 -22.426 1.00 91.19 664 ILE A O 1
ATOM 5276 N N . ARG A 1 665 ? 46.113 35.139 -21.163 1.00 92.25 665 ARG A N 1
ATOM 5277 C CA . ARG A 1 665 ? 46.735 35.109 -19.837 1.00 92.25 665 ARG A CA 1
ATOM 5278 C C . ARG A 1 665 ? 45.993 34.104 -18.956 1.00 92.25 665 ARG A C 1
ATOM 5280 O O . ARG A 1 665 ? 44.772 34.018 -19.016 1.00 92.25 665 ARG A O 1
ATOM 5287 N N . LEU A 1 666 ? 46.732 33.351 -18.146 1.00 92.88 666 LEU A N 1
ATOM 5288 C CA . LEU A 1 666 ? 46.150 32.417 -17.182 1.00 92.88 666 LEU A CA 1
ATOM 5289 C C . LEU A 1 666 ? 46.016 33.086 -15.814 1.00 92.88 666 LEU A C 1
ATOM 5291 O O . LEU A 1 666 ? 46.943 33.757 -15.342 1.00 92.88 666 LEU A O 1
ATOM 5295 N N . LEU A 1 667 ? 44.850 32.903 -15.204 1.00 92.62 667 LEU A N 1
ATOM 5296 C CA . LEU A 1 667 ? 44.503 33.383 -13.877 1.00 92.62 667 LEU A CA 1
ATOM 5297 C C . LEU A 1 667 ? 44.111 32.191 -12.99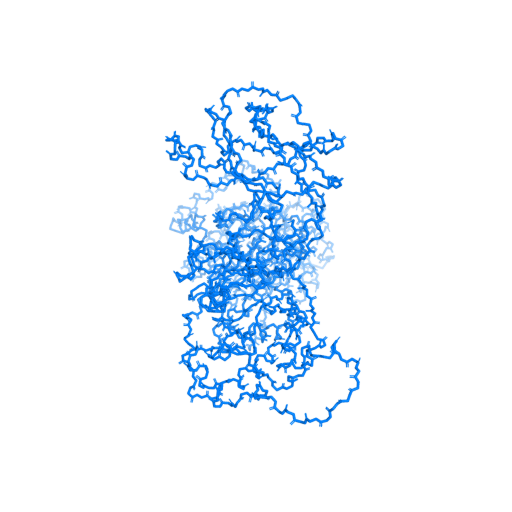6 1.00 92.62 667 LEU A C 1
ATOM 5299 O O . LEU A 1 667 ? 43.480 31.249 -13.474 1.00 92.62 667 LEU A O 1
ATOM 5303 N N . ILE A 1 668 ? 44.453 32.249 -11.712 1.00 91.88 668 ILE A N 1
ATOM 5304 C CA . ILE A 1 668 ? 44.015 31.280 -10.702 1.00 91.88 668 ILE A CA 1
ATOM 5305 C C . ILE A 1 668 ? 43.231 32.030 -9.639 1.00 91.88 668 ILE A C 1
ATOM 5307 O O . ILE A 1 668 ? 43.735 32.998 -9.070 1.00 91.88 668 ILE A O 1
ATOM 5311 N N . ARG A 1 669 ? 42.006 31.592 -9.370 1.00 89.38 669 ARG A N 1
ATOM 5312 C CA . ARG A 1 669 ? 41.142 32.157 -8.340 1.00 89.38 669 ARG A CA 1
ATOM 5313 C C . ARG A 1 669 ? 41.039 31.203 -7.154 1.00 89.38 669 ARG A C 1
ATOM 5315 O O . ARG A 1 669 ? 40.700 30.034 -7.320 1.00 89.38 669 ARG A O 1
ATOM 5322 N N . GLU A 1 670 ? 41.326 31.737 -5.973 1.00 88.25 670 GLU A N 1
ATOM 5323 C CA . GLU A 1 670 ? 41.244 31.072 -4.671 1.00 88.25 670 GLU A CA 1
ATOM 5324 C C . GLU A 1 670 ? 40.392 31.963 -3.754 1.00 88.25 670 GLU A C 1
ATOM 5326 O O . GLU A 1 670 ? 40.798 33.077 -3.398 1.00 88.25 670 GLU A O 1
ATOM 5331 N N . GLY A 1 671 ? 39.175 31.512 -3.435 1.00 84.38 671 GLY A N 1
ATOM 5332 C CA . GLY A 1 671 ? 38.159 32.357 -2.801 1.00 84.38 671 GLY A CA 1
ATOM 5333 C C . GLY A 1 671 ? 37.885 33.629 -3.618 1.00 84.38 671 GLY A C 1
ATOM 5334 O O . GLY A 1 671 ? 37.680 33.569 -4.830 1.00 84.38 671 GLY A O 1
ATOM 5335 N N . ASP A 1 672 ? 37.946 34.791 -2.964 1.00 81.50 672 ASP A N 1
ATOM 5336 C CA . ASP A 1 672 ? 37.699 36.103 -3.588 1.00 81.50 672 ASP A CA 1
ATOM 5337 C C . ASP A 1 672 ? 38.937 36.712 -4.276 1.00 81.50 672 ASP A C 1
ATOM 5339 O O . ASP A 1 672 ? 38.890 37.837 -4.780 1.00 81.50 672 ASP A O 1
ATOM 5343 N N . LYS A 1 673 ? 40.082 36.017 -4.276 1.00 87.25 673 LYS A N 1
ATOM 5344 C CA . LYS A 1 673 ? 41.352 36.539 -4.800 1.00 87.25 673 LYS A CA 1
ATOM 5345 C C . LYS A 1 673 ? 41.709 35.877 -6.121 1.00 87.25 673 LYS A C 1
ATOM 5347 O O . LYS A 1 673 ? 41.631 34.661 -6.252 1.00 87.25 673 LYS A O 1
ATOM 5352 N N . THR A 1 674 ? 42.163 36.682 -7.081 1.00 91.44 674 THR A N 1
ATOM 5353 C CA . THR A 1 674 ? 42.613 36.210 -8.398 1.00 91.44 674 THR A CA 1
ATOM 5354 C C . THR A 1 674 ? 44.097 36.525 -8.592 1.00 91.44 674 THR A C 1
ATOM 5356 O O . THR A 1 674 ? 44.530 37.660 -8.385 1.00 91.44 674 THR A O 1
ATOM 5359 N N . TYR A 1 675 ? 44.881 35.525 -8.993 1.00 93.50 675 TYR A N 1
ATOM 5360 C CA . TYR A 1 675 ? 46.335 35.580 -9.132 1.00 93.50 675 TYR A CA 1
ATOM 5361 C C . TYR A 1 675 ? 46.786 35.275 -10.565 1.00 93.50 675 TYR A C 1
ATOM 5363 O O . TYR A 1 675 ? 46.109 34.557 -11.296 1.00 93.50 675 TYR A O 1
ATOM 5371 N N . THR A 1 676 ? 47.953 35.777 -10.973 1.00 93.69 676 THR A N 1
ATOM 5372 C CA . THR A 1 676 ? 48.579 35.452 -12.268 1.00 93.69 676 THR A CA 1
ATOM 5373 C C . THR A 1 676 ? 50.104 35.467 -12.176 1.00 93.69 676 THR A C 1
ATOM 5375 O O . THR A 1 676 ? 50.674 36.253 -11.418 1.00 93.69 676 THR A O 1
ATOM 5378 N N . ASP A 1 677 ? 50.774 34.668 -13.009 1.00 92.81 677 ASP A N 1
ATOM 5379 C CA . ASP A 1 677 ? 52.230 34.753 -13.215 1.00 92.81 677 ASP A CA 1
ATOM 5380 C C . ASP A 1 677 ? 52.620 35.898 -14.177 1.00 92.81 677 ASP A C 1
ATOM 5382 O O . ASP A 1 677 ? 53.787 36.279 -14.314 1.00 92.81 677 ASP A O 1
ATOM 5386 N N . GLY A 1 678 ? 51.622 36.506 -14.828 1.00 87.94 678 GLY A N 1
ATOM 5387 C CA . GLY A 1 678 ? 51.781 37.609 -15.767 1.00 87.94 678 GLY A CA 1
ATOM 5388 C C . GLY A 1 678 ? 52.315 37.202 -17.141 1.00 87.94 678 GLY A C 1
ATOM 5389 O O . GLY A 1 678 ? 52.673 38.094 -17.916 1.00 87.94 678 GLY A O 1
ATOM 5390 N N . LYS A 1 679 ? 52.381 35.905 -17.471 1.00 92.69 679 LYS A N 1
ATOM 5391 C CA . LYS A 1 679 ? 52.720 35.449 -18.826 1.00 92.69 679 LYS A CA 1
ATOM 5392 C C . LYS A 1 679 ? 51.595 35.811 -19.794 1.00 92.69 679 LYS A C 1
ATOM 5394 O O . LYS A 1 679 ? 50.416 35.624 -19.508 1.00 92.69 679 LYS A O 1
ATOM 5399 N N . ILE A 1 680 ? 51.981 36.338 -20.957 1.00 91.81 680 ILE A N 1
ATOM 5400 C CA . ILE A 1 680 ? 51.054 36.707 -22.031 1.00 91.81 680 ILE A CA 1
ATOM 5401 C C . ILE A 1 680 ? 51.426 35.932 -23.287 1.00 91.81 680 ILE A C 1
ATOM 5403 O O . ILE A 1 680 ? 52.469 36.183 -23.898 1.00 91.81 680 ILE A O 1
ATOM 5407 N N . TYR A 1 681 ? 50.525 35.056 -23.705 1.00 90.44 681 TYR A N 1
ATOM 5408 C CA . TYR A 1 681 ? 50.614 34.298 -24.943 1.00 90.44 681 TYR A CA 1
ATOM 5409 C C . TYR A 1 681 ? 49.920 35.070 -26.067 1.00 90.44 681 TYR A C 1
ATOM 5411 O O . TYR A 1 681 ? 48.947 35.789 -25.834 1.00 90.44 681 TYR A O 1
ATOM 5419 N N . ARG A 1 682 ? 50.444 34.977 -27.291 1.00 88.69 682 ARG A N 1
ATOM 5420 C CA . ARG A 1 682 ? 49.905 35.674 -28.467 1.00 88.69 682 ARG A CA 1
ATOM 5421 C C . ARG A 1 682 ? 49.696 34.669 -29.584 1.00 88.69 682 ARG A C 1
ATOM 5423 O O . ARG A 1 682 ? 50.629 33.953 -29.918 1.00 88.69 682 ARG A O 1
ATOM 5430 N N . THR A 1 683 ? 48.508 34.670 -30.175 1.00 85.69 683 THR A N 1
ATOM 5431 C CA . THR A 1 683 ? 48.179 33.828 -31.332 1.00 85.69 683 THR A CA 1
ATOM 5432 C C . THR A 1 683 ? 47.249 34.574 -32.291 1.00 85.69 683 THR A C 1
ATOM 5434 O O . THR A 1 683 ? 46.755 35.666 -31.978 1.00 85.69 683 THR A O 1
ATOM 5437 N N . LEU A 1 684 ? 47.064 34.025 -33.489 1.00 80.81 684 LEU A N 1
ATOM 5438 C CA . LEU A 1 684 ? 46.095 34.497 -34.466 1.00 80.81 684 LEU A CA 1
ATOM 5439 C C . LEU A 1 684 ? 44.799 33.700 -34.298 1.00 80.81 684 LEU A C 1
ATOM 5441 O O . LEU A 1 684 ? 44.774 32.496 -34.522 1.00 80.81 684 LEU A O 1
ATOM 5445 N N . TRP A 1 685 ? 43.723 34.386 -33.925 1.00 77.62 685 TRP A N 1
ATOM 5446 C CA . TRP A 1 685 ? 42.384 33.818 -33.912 1.00 77.62 685 TRP A CA 1
ATOM 5447 C C . TRP A 1 685 ? 41.750 33.945 -35.294 1.00 77.62 685 TRP A C 1
ATOM 5449 O O . TRP A 1 685 ? 41.656 35.052 -35.832 1.00 77.62 685 TRP A O 1
ATOM 5459 N N . ASP A 1 686 ? 41.299 32.826 -35.847 1.00 71.62 686 ASP A N 1
ATOM 5460 C CA . ASP A 1 686 ? 40.572 32.771 -37.109 1.00 71.62 686 ASP A CA 1
ATOM 5461 C C . ASP A 1 686 ? 39.385 31.808 -36.982 1.00 71.62 686 ASP A C 1
ATOM 5463 O O . ASP A 1 686 ? 39.571 30.612 -37.173 1.00 71.62 686 ASP A O 1
ATOM 5467 N N . PRO A 1 687 ? 38.177 32.300 -36.651 1.00 60.09 687 PRO A N 1
ATOM 5468 C CA . PRO A 1 687 ? 36.993 31.451 -36.492 1.00 60.09 687 PRO A CA 1
ATOM 5469 C C . PRO A 1 687 ? 36.521 30.845 -37.825 1.00 60.09 687 PRO A C 1
ATOM 5471 O O . PRO A 1 687 ? 35.691 29.944 -37.832 1.00 60.09 687 PRO A O 1
ATOM 5474 N N . GLU A 1 688 ? 37.036 31.351 -38.952 1.00 54.50 688 GLU A N 1
ATOM 5475 C CA . GLU A 1 688 ? 36.750 30.881 -40.310 1.00 54.50 688 GLU A CA 1
ATOM 5476 C C . GLU A 1 688 ? 37.884 30.019 -40.878 1.00 54.50 688 GLU A C 1
ATOM 5478 O O . GLU A 1 688 ? 37.890 29.740 -42.077 1.00 54.50 688 GLU A O 1
ATOM 5483 N N . ALA A 1 689 ? 38.847 29.582 -40.054 1.00 56.06 689 ALA A N 1
ATOM 5484 C CA . ALA A 1 689 ? 39.822 28.566 -40.446 1.00 56.06 689 ALA A CA 1
ATOM 5485 C C . ALA A 1 689 ? 39.120 27.201 -40.600 1.00 56.06 689 ALA A C 1
ATOM 5487 O O . ALA A 1 689 ? 39.329 26.256 -39.843 1.00 56.06 689 ALA A O 1
ATOM 5488 N N . ALA A 1 690 ? 38.239 27.119 -41.591 1.00 45.06 690 ALA A N 1
ATOM 5489 C CA . ALA A 1 690 ? 37.558 25.926 -42.022 1.00 45.06 690 ALA A CA 1
ATOM 5490 C C . ALA A 1 690 ? 38.568 25.040 -42.755 1.00 45.06 690 ALA A C 1
ATOM 5492 O O . ALA A 1 690 ? 39.007 25.381 -43.847 1.00 45.06 690 ALA A O 1
ATOM 5493 N N . GLY A 1 691 ? 38.915 23.930 -42.099 1.00 51.94 691 GLY A N 1
ATOM 5494 C CA . GLY A 1 691 ? 39.263 22.628 -42.669 1.00 51.94 691 GLY A CA 1
ATOM 5495 C C . GLY A 1 691 ? 40.301 22.584 -43.792 1.00 51.94 691 GLY A C 1
ATOM 5496 O O . GLY A 1 691 ? 40.119 23.116 -44.878 1.00 51.94 691 GLY A O 1
ATOM 5497 N N . ASP A 1 692 ? 41.308 21.740 -43.614 1.00 55.53 692 ASP A N 1
ATOM 5498 C CA . ASP A 1 692 ? 42.163 21.169 -44.669 1.00 55.53 692 ASP A CA 1
ATOM 5499 C C . ASP A 1 692 ? 41.395 20.341 -45.737 1.00 55.53 692 ASP A C 1
ATOM 5501 O O . ASP A 1 692 ? 41.971 19.473 -46.390 1.00 55.53 692 ASP A O 1
ATOM 5505 N N . GLY A 1 693 ? 40.088 20.570 -45.908 1.00 57.28 693 GLY A N 1
ATOM 5506 C CA . GLY A 1 693 ? 39.184 19.805 -46.762 1.00 57.28 693 GLY A CA 1
ATOM 5507 C C . GLY A 1 693 ? 38.740 18.462 -46.178 1.00 57.28 693 GLY A C 1
ATOM 5508 O O . GLY A 1 693 ? 37.974 17.762 -46.838 1.00 57.28 693 GLY A O 1
ATOM 5509 N N . LYS A 1 694 ? 39.186 18.082 -44.970 1.00 63.19 694 LYS A N 1
ATOM 5510 C CA . LYS A 1 694 ? 38.810 16.802 -44.355 1.00 63.19 694 LYS A CA 1
ATOM 5511 C C . LYS A 1 694 ? 37.459 16.870 -43.641 1.00 63.19 694 LYS A C 1
ATOM 5513 O O . LYS A 1 694 ? 37.148 17.835 -42.946 1.00 63.19 694 LYS A O 1
ATOM 5518 N N . LEU A 1 695 ? 36.673 15.805 -43.778 1.00 67.25 695 LEU A N 1
ATOM 5519 C CA . LEU A 1 695 ? 35.392 15.612 -43.096 1.00 67.25 695 LEU A CA 1
ATOM 5520 C C . LEU A 1 695 ? 35.612 15.330 -41.599 1.00 67.25 695 LEU A C 1
ATOM 5522 O O . LEU A 1 695 ? 36.365 14.433 -41.252 1.00 67.25 695 LEU A O 1
ATOM 5526 N N . ASN A 1 696 ? 34.943 16.025 -40.685 1.00 66.75 696 ASN A N 1
ATOM 5527 C CA . ASN A 1 696 ? 35.003 15.668 -39.261 1.00 66.75 696 ASN A CA 1
ATOM 5528 C C . ASN A 1 696 ? 33.936 14.605 -38.946 1.00 66.75 696 ASN A C 1
ATOM 5530 O O . ASN A 1 696 ? 32.760 14.811 -39.234 1.00 66.75 696 ASN A O 1
ATOM 5534 N N . VAL A 1 697 ? 34.338 13.475 -38.361 1.00 69.62 697 VAL A N 1
ATOM 5535 C CA . VAL A 1 697 ? 33.483 12.321 -38.045 1.00 69.62 697 VAL A CA 1
ATOM 5536 C C . VAL A 1 697 ? 33.581 12.027 -36.554 1.00 69.62 697 VAL A C 1
ATOM 5538 O O . VAL A 1 697 ? 34.660 11.701 -36.074 1.00 69.62 697 VAL A O 1
ATOM 5541 N N . ALA A 1 698 ? 32.475 12.111 -35.815 1.00 69.25 698 ALA A N 1
ATOM 5542 C CA . ALA A 1 698 ? 32.445 11.802 -34.385 1.00 69.25 698 ALA A CA 1
ATOM 5543 C C . ALA A 1 698 ? 31.786 10.441 -34.104 1.00 69.25 698 ALA A C 1
ATOM 5545 O O . ALA A 1 698 ? 30.709 10.137 -34.614 1.00 69.25 698 ALA A O 1
ATOM 5546 N N . TYR A 1 699 ? 32.420 9.642 -33.251 1.00 69.56 699 TYR A N 1
ATOM 5547 C CA . TYR A 1 699 ? 31.890 8.437 -32.634 1.00 69.56 699 TYR A CA 1
ATOM 5548 C C . TYR A 1 699 ? 31.547 8.743 -31.172 1.00 69.56 699 TYR A C 1
ATOM 5550 O O . TYR A 1 699 ? 32.420 9.136 -30.399 1.00 69.56 699 TYR A O 1
ATOM 5558 N N . LEU A 1 700 ? 30.283 8.550 -30.793 1.00 63.66 700 LEU A N 1
ATOM 5559 C CA . LEU A 1 700 ? 29.761 8.864 -29.461 1.00 63.66 700 LEU A CA 1
ATOM 5560 C C . LEU A 1 700 ? 29.381 7.574 -28.718 1.00 63.66 700 LEU A C 1
ATOM 5562 O O . LEU A 1 700 ? 28.507 6.827 -29.158 1.00 63.66 700 LEU A O 1
ATOM 5566 N N . GLY A 1 701 ? 30.002 7.321 -27.564 1.00 59.78 701 GLY A N 1
ATOM 5567 C CA . GLY A 1 701 ? 29.693 6.190 -26.684 1.00 59.78 701 GLY A CA 1
ATOM 5568 C C . GLY A 1 701 ? 30.894 5.296 -26.374 1.00 59.78 701 GLY A C 1
ATOM 5569 O O . GLY A 1 701 ? 31.929 5.351 -27.023 1.00 59.78 701 GLY A O 1
ATOM 5570 N N . GLY A 1 702 ? 30.747 4.423 -25.370 1.00 60.38 702 GLY A N 1
ATOM 5571 C CA . GLY A 1 702 ? 31.813 3.484 -25.005 1.00 60.38 702 GLY A CA 1
ATOM 5572 C C . GLY A 1 702 ? 32.197 2.554 -26.164 1.00 60.38 702 GLY A C 1
ATOM 5573 O O . GLY A 1 702 ? 31.336 1.886 -26.746 1.00 60.38 702 GLY A O 1
ATOM 5574 N N . VAL A 1 703 ? 33.485 2.488 -26.489 1.00 66.50 703 VAL A N 1
ATOM 5575 C CA . VAL A 1 703 ? 34.029 1.671 -27.576 1.00 66.50 703 VAL A CA 1
ATOM 5576 C C . VAL A 1 703 ? 34.329 0.277 -27.048 1.00 66.50 703 VAL A C 1
ATOM 5578 O O . VAL A 1 703 ? 35.255 0.067 -26.270 1.00 66.50 703 VAL A O 1
ATOM 5581 N N . THR A 1 704 ? 33.543 -0.703 -27.483 1.00 63.09 704 THR A N 1
ATOM 5582 C CA . THR A 1 704 ? 33.751 -2.122 -27.167 1.00 63.09 704 THR A CA 1
ATOM 5583 C C . THR A 1 704 ? 33.495 -2.955 -28.414 1.00 63.09 704 THR A C 1
ATOM 5585 O O . THR A 1 704 ? 32.773 -2.524 -29.316 1.00 63.09 704 THR A O 1
ATOM 5588 N N . ARG A 1 705 ? 33.994 -4.193 -28.443 1.00 59.69 705 ARG A N 1
ATOM 5589 C CA . ARG A 1 705 ? 33.710 -5.134 -29.540 1.00 59.69 705 ARG A CA 1
ATOM 5590 C C . ARG A 1 705 ? 32.218 -5.328 -29.790 1.00 59.69 705 ARG A C 1
ATOM 5592 O O . ARG A 1 705 ? 31.772 -5.394 -30.929 1.00 59.69 705 ARG A O 1
ATOM 5599 N N . ALA A 1 706 ? 31.422 -5.328 -28.722 1.00 47.75 706 ALA A N 1
ATOM 5600 C CA . ALA A 1 706 ? 29.971 -5.433 -28.803 1.00 47.75 706 ALA A CA 1
ATOM 5601 C C . ALA A 1 706 ? 29.294 -4.199 -29.431 1.00 47.75 706 ALA A C 1
ATOM 5603 O O . ALA A 1 706 ? 28.157 -4.316 -29.888 1.00 47.75 706 ALA A O 1
ATOM 5604 N N . LYS A 1 707 ? 29.963 -3.044 -29.446 1.00 56.59 707 LYS A N 1
ATOM 5605 C CA . LYS A 1 707 ? 29.476 -1.775 -30.004 1.00 56.59 707 LYS A CA 1
ATOM 5606 C C . LYS A 1 707 ? 30.140 -1.415 -31.341 1.00 56.59 707 LYS A C 1
ATOM 5608 O O . LYS A 1 707 ? 30.017 -0.288 -31.791 1.00 56.59 707 LYS A O 1
ATOM 5613 N N . GLY A 1 708 ? 30.800 -2.375 -31.996 1.00 60.00 708 GLY A N 1
ATOM 5614 C CA . GLY A 1 708 ? 31.350 -2.177 -33.339 1.00 60.00 708 GLY A CA 1
ATOM 5615 C C . GLY A 1 708 ? 32.753 -1.571 -33.370 1.00 60.00 708 GLY A C 1
ATOM 5616 O O . GLY A 1 708 ? 33.107 -0.936 -34.358 1.00 60.00 708 GLY A O 1
ATOM 5617 N N . SER A 1 709 ? 33.574 -1.787 -32.334 1.00 75.12 709 SER A N 1
ATOM 5618 C CA . SER A 1 709 ? 34.976 -1.328 -32.323 1.00 75.12 709 SER A CA 1
ATOM 5619 C C . SER A 1 709 ? 35.812 -1.844 -33.500 1.00 75.12 709 SER A C 1
ATOM 5621 O O . SER A 1 709 ? 36.808 -1.217 -33.834 1.00 75.12 709 SER A O 1
ATOM 5623 N N . ASP A 1 710 ? 35.406 -2.938 -34.155 1.00 76.31 710 ASP A N 1
ATOM 5624 C CA . ASP A 1 710 ? 36.063 -3.438 -35.368 1.00 76.31 710 ASP A CA 1
ATOM 5625 C C . ASP A 1 710 ? 35.964 -2.412 -36.524 1.00 76.31 710 ASP A C 1
ATOM 5627 O O . ASP A 1 710 ? 36.957 -2.165 -37.197 1.00 76.31 710 ASP A O 1
ATOM 5631 N N . ILE A 1 711 ? 34.829 -1.712 -36.674 1.00 75.12 711 ILE A N 1
ATOM 5632 C CA . ILE A 1 711 ? 34.670 -0.623 -37.661 1.00 75.12 711 ILE A CA 1
ATOM 5633 C C . ILE A 1 711 ? 35.560 0.566 -37.291 1.00 75.12 711 ILE A C 1
ATOM 5635 O O . ILE A 1 711 ? 36.166 1.199 -38.151 1.00 75.12 711 ILE A O 1
ATOM 5639 N N . LEU A 1 712 ? 35.643 0.876 -35.995 1.00 77.44 712 LEU A N 1
ATOM 5640 C CA . LEU A 1 712 ? 36.478 1.971 -35.519 1.00 77.44 712 LEU A CA 1
ATOM 5641 C C . LEU A 1 712 ? 37.966 1.674 -35.747 1.00 77.44 712 LEU A C 1
ATOM 5643 O O . LEU A 1 712 ? 38.692 2.559 -36.177 1.00 77.44 712 LEU A O 1
ATOM 5647 N N . LEU A 1 713 ? 38.407 0.433 -35.525 1.00 81.38 713 LEU A N 1
ATOM 5648 C CA . LEU A 1 713 ? 39.763 -0.023 -35.841 1.00 81.38 713 LEU A CA 1
ATOM 5649 C C . LEU A 1 713 ? 40.081 0.128 -37.335 1.00 81.38 713 LEU A C 1
ATOM 5651 O O . LEU A 1 713 ? 41.164 0.605 -37.667 1.00 81.38 713 LEU A O 1
ATOM 5655 N N . ASP A 1 714 ? 39.137 -0.210 -38.216 1.00 82.00 714 ASP A N 1
ATOM 5656 C CA . ASP A 1 714 ? 39.304 -0.049 -39.665 1.00 82.00 714 ASP A CA 1
ATOM 5657 C C . ASP A 1 714 ? 39.425 1.426 -40.076 1.00 82.00 714 ASP A C 1
ATOM 5659 O O . ASP A 1 714 ? 40.222 1.755 -40.952 1.00 82.00 714 ASP A O 1
ATOM 5663 N N . LEU A 1 715 ? 38.663 2.324 -39.439 1.00 80.38 715 LEU A N 1
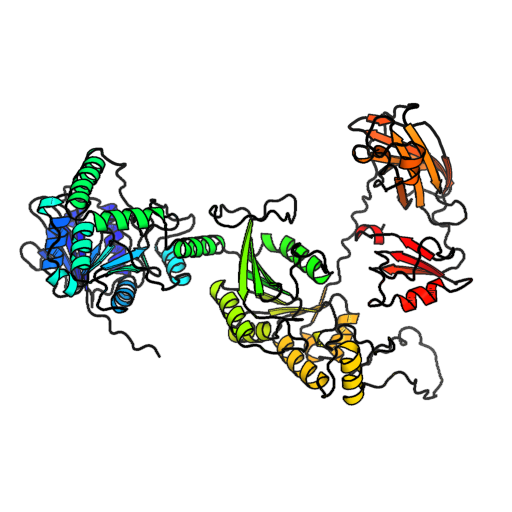ATOM 5664 C CA . LEU A 1 715 ? 38.762 3.769 -39.674 1.00 80.38 715 LEU A CA 1
ATOM 5665 C C . LEU A 1 715 ? 40.079 4.341 -39.136 1.00 80.38 715 LEU A C 1
ATOM 5667 O O . LEU A 1 715 ? 40.702 5.147 -39.818 1.00 80.38 715 LEU A O 1
ATOM 5671 N N . ILE A 1 716 ? 40.519 3.896 -37.953 1.00 83.62 716 ILE A N 1
ATOM 5672 C CA . ILE A 1 716 ? 41.795 4.297 -37.341 1.00 83.62 716 ILE A CA 1
ATOM 5673 C C . ILE A 1 716 ? 42.976 3.864 -38.215 1.00 83.62 716 ILE A C 1
ATOM 5675 O O . ILE A 1 716 ? 43.943 4.604 -38.345 1.00 83.62 716 ILE A O 1
ATOM 5679 N N . ALA A 1 717 ? 42.918 2.683 -38.830 1.00 83.12 717 ALA A N 1
ATOM 5680 C CA . ALA A 1 717 ? 44.018 2.140 -39.623 1.00 83.12 717 ALA A CA 1
ATOM 5681 C C . ALA A 1 717 ? 44.238 2.838 -40.985 1.00 83.12 717 ALA A C 1
ATOM 5683 O O . ALA A 1 717 ? 45.177 2.479 -41.697 1.00 83.12 717 ALA A O 1
ATOM 5684 N N . GLN A 1 718 ? 43.402 3.808 -41.382 1.00 81.50 718 GLN A N 1
ATOM 5685 C CA . GLN A 1 718 ? 43.520 4.464 -42.689 1.00 81.50 718 GLN A CA 1
ATOM 5686 C C . GLN A 1 718 ? 44.662 5.487 -42.729 1.00 81.50 718 GLN A C 1
ATOM 5688 O O . GLN A 1 718 ? 44.574 6.589 -42.188 1.00 81.50 718 GLN A O 1
ATOM 5693 N N . GLU A 1 719 ? 45.728 5.168 -43.461 1.00 66.75 719 GLU A N 1
ATOM 5694 C CA . GLU A 1 719 ? 46.769 6.141 -43.791 1.00 66.75 719 GLU A CA 1
ATOM 5695 C C . GLU A 1 719 ? 46.221 7.176 -44.795 1.00 66.75 719 GLU A C 1
ATOM 5697 O O . GLU A 1 719 ? 45.751 6.821 -45.875 1.00 66.75 719 GLU A O 1
ATOM 5702 N N . ASN A 1 720 ? 46.291 8.469 -44.450 1.00 72.00 720 ASN A N 1
ATOM 5703 C CA . ASN A 1 720 ? 45.742 9.600 -45.224 1.00 72.00 720 ASN A CA 1
ATOM 5704 C C . ASN A 1 720 ? 44.208 9.659 -45.324 1.00 72.00 720 ASN A C 1
ATOM 5706 O O . ASN A 1 720 ? 43.661 9.972 -46.384 1.00 72.00 720 ASN A O 1
ATOM 5710 N N . ALA A 1 721 ? 43.510 9.421 -44.212 1.00 75.00 721 ALA A N 1
ATOM 5711 C CA . ALA A 1 721 ? 42.061 9.564 -44.158 1.00 75.00 721 ALA A CA 1
ATOM 5712 C C . ALA A 1 721 ? 41.589 10.951 -44.668 1.00 75.00 721 ALA A C 1
ATOM 5714 O O . ALA A 1 721 ? 42.126 11.987 -44.242 1.00 75.00 721 ALA A O 1
ATOM 5715 N N . PRO A 1 722 ? 40.548 11.002 -45.530 1.00 78.94 722 PRO A N 1
ATOM 5716 C CA . PRO A 1 722 ? 39.896 12.245 -45.951 1.00 78.94 722 PRO A CA 1
ATOM 5717 C C . PRO A 1 722 ? 38.996 12.815 -44.845 1.00 78.94 722 PRO A C 1
ATOM 5719 O O . PRO A 1 722 ? 38.208 13.728 -45.082 1.00 78.94 722 PRO A O 1
ATOM 5722 N N . PHE A 1 723 ? 39.082 12.251 -43.643 1.00 77.25 723 PHE A N 1
ATOM 5723 C CA . PHE A 1 723 ? 38.327 12.641 -42.477 1.00 77.25 723 PHE A CA 1
ATOM 5724 C C . PHE A 1 723 ? 39.224 12.712 -41.242 1.00 77.25 723 PHE A C 1
ATOM 5726 O O . PHE A 1 723 ? 40.317 12.147 -41.200 1.00 77.25 723 PHE A O 1
ATOM 5733 N N . ARG A 1 724 ? 38.735 13.415 -40.229 1.00 73.69 724 ARG A N 1
ATOM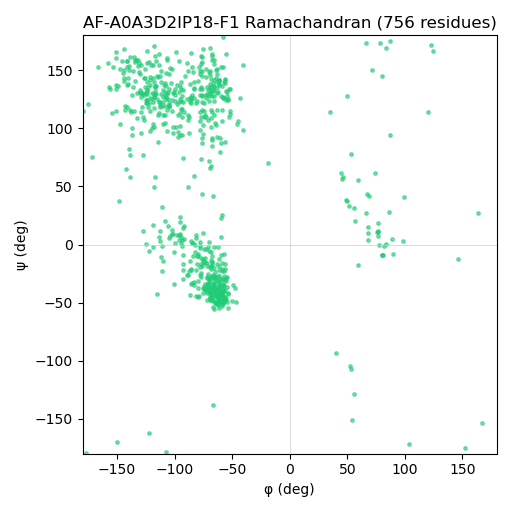 5734 C CA . ARG A 1 724 ? 39.247 13.405 -38.863 1.00 73.69 724 ARG A CA 1
ATOM 5735 C C . ARG A 1 724 ? 38.237 12.661 -38.004 1.00 73.69 724 ARG A C 1
ATOM 5737 O O . ARG A 1 724 ? 37.049 12.963 -38.077 1.00 73.69 724 ARG A O 1
ATOM 5744 N N . LEU A 1 725 ? 38.690 11.679 -37.240 1.00 76.38 725 LEU A N 1
ATOM 5745 C CA . LEU A 1 725 ? 37.843 10.803 -36.441 1.00 76.38 725 LEU A CA 1
ATOM 5746 C C . LEU A 1 725 ? 37.941 11.186 -34.965 1.00 76.38 725 LEU A C 1
ATOM 5748 O O . LEU A 1 725 ? 39.015 11.115 -34.383 1.00 76.38 725 LEU A O 1
ATOM 5752 N N . PHE A 1 726 ? 36.825 11.551 -34.350 1.00 74.62 726 PHE A N 1
ATOM 5753 C CA . PHE A 1 726 ? 36.736 11.915 -32.939 1.00 74.62 726 PHE A CA 1
ATOM 5754 C C . PHE A 1 726 ? 36.027 10.801 -32.188 1.00 74.62 726 PHE A C 1
ATOM 5756 O O . PHE A 1 726 ? 34.925 10.417 -32.557 1.00 74.62 726 PHE A O 1
ATOM 5763 N N . VAL A 1 727 ? 36.640 10.268 -31.143 1.00 71.88 727 VAL A N 1
ATOM 5764 C CA . VAL A 1 727 ? 36.085 9.183 -30.335 1.00 71.88 727 VAL A CA 1
ATOM 5765 C C . VAL A 1 727 ? 35.793 9.735 -28.952 1.00 71.88 727 VAL A C 1
ATOM 5767 O O . VAL A 1 727 ? 36.722 10.084 -28.231 1.00 71.88 727 VAL A O 1
ATOM 5770 N N . TYR A 1 728 ? 34.512 9.815 -28.596 1.00 66.62 728 TYR A N 1
ATOM 5771 C CA . TYR A 1 728 ? 34.033 10.321 -27.312 1.00 66.62 728 TYR A CA 1
ATOM 5772 C C . TYR A 1 728 ? 33.447 9.178 -26.479 1.00 66.62 728 TYR A C 1
ATOM 5774 O O . TYR A 1 728 ? 32.450 8.561 -26.864 1.00 66.62 728 TYR A O 1
ATOM 5782 N N . GLY A 1 729 ? 34.023 8.925 -25.305 1.00 59.50 729 GLY A N 1
ATOM 5783 C CA . GLY A 1 729 ? 33.595 7.887 -24.366 1.00 59.50 729 GLY A CA 1
ATOM 5784 C C . GLY A 1 729 ? 34.704 6.889 -24.023 1.00 59.50 729 GLY A C 1
ATOM 5785 O O . GLY A 1 729 ? 35.780 6.886 -24.614 1.00 59.50 729 GLY A O 1
ATOM 5786 N N . GLU A 1 730 ? 34.449 6.012 -23.046 1.00 56.34 730 GLU A N 1
ATOM 5787 C CA . GLU A 1 730 ? 35.458 5.045 -22.594 1.00 56.34 730 GLU A CA 1
ATOM 5788 C C . GLU A 1 730 ? 35.864 4.049 -23.693 1.00 56.34 730 GLU A C 1
ATOM 5790 O O . GLU A 1 730 ? 35.020 3.387 -24.306 1.00 56.34 730 GLU A O 1
ATOM 5795 N N . VAL A 1 731 ? 37.175 3.888 -23.895 1.00 67.12 731 VAL A N 1
ATOM 5796 C CA . VAL A 1 731 ? 37.749 2.866 -24.778 1.00 67.12 731 VAL A CA 1
ATOM 5797 C C . VAL A 1 731 ? 37.947 1.578 -23.982 1.00 67.12 731 VAL A C 1
ATOM 5799 O O . VAL A 1 731 ? 38.936 1.402 -23.279 1.00 67.12 731 VAL A O 1
ATOM 5802 N N . GLY A 1 732 ? 36.976 0.671 -24.083 1.00 56.78 732 GLY A N 1
ATOM 5803 C CA . GLY A 1 732 ? 36.992 -0.634 -23.418 1.00 56.78 732 GLY A CA 1
ATOM 5804 C C . GLY A 1 732 ? 37.560 -1.774 -24.272 1.00 56.78 732 GLY A C 1
ATOM 5805 O O . GLY A 1 732 ? 37.607 -2.912 -23.808 1.00 56.78 732 GLY A O 1
ATOM 5806 N N . ASP A 1 733 ? 37.953 -1.511 -25.523 1.00 70.88 733 ASP A N 1
ATOM 5807 C CA . ASP A 1 733 ? 38.604 -2.494 -26.393 1.00 70.88 733 ASP A CA 1
ATOM 5808 C C . ASP A 1 733 ? 40.135 -2.352 -26.318 1.00 70.88 733 ASP A C 1
ATOM 5810 O O . ASP A 1 733 ? 40.670 -1.355 -26.804 1.00 70.88 733 ASP A O 1
ATOM 5814 N N . PRO A 1 734 ? 40.863 -3.341 -25.766 1.00 69.38 734 PRO A N 1
ATOM 5815 C CA . PRO A 1 734 ? 42.303 -3.233 -25.522 1.00 69.38 734 PRO A CA 1
ATOM 5816 C C . PRO A 1 734 ? 43.149 -3.169 -26.804 1.00 69.38 734 PRO A C 1
ATOM 5818 O O . PRO A 1 734 ? 44.350 -2.927 -26.729 1.00 69.38 734 PRO A O 1
ATOM 5821 N N . ARG A 1 735 ? 42.552 -3.407 -27.981 1.00 78.94 735 ARG A N 1
ATOM 5822 C CA . ARG A 1 735 ? 43.223 -3.272 -29.285 1.00 78.94 735 ARG A CA 1
ATOM 5823 C C . ARG A 1 735 ? 43.349 -1.818 -29.736 1.00 78.94 735 ARG A C 1
ATOM 5825 O O . ARG A 1 735 ? 44.153 -1.533 -30.616 1.00 78.94 735 ARG A O 1
ATOM 5832 N N . ILE A 1 736 ? 42.549 -0.921 -29.166 1.00 74.56 736 ILE A N 1
ATOM 5833 C CA . ILE A 1 736 ? 42.585 0.505 -29.471 1.00 74.56 736 ILE A CA 1
ATOM 5834 C C . ILE A 1 736 ? 43.438 1.167 -28.401 1.00 74.56 736 ILE A C 1
ATOM 5836 O O . ILE A 1 736 ? 43.052 1.226 -27.236 1.00 74.56 736 ILE A O 1
ATOM 5840 N N . ASN A 1 737 ? 44.608 1.654 -28.804 1.00 76.69 737 ASN A N 1
ATOM 5841 C CA . ASN A 1 737 ? 45.522 2.358 -27.920 1.00 76.69 737 ASN A CA 1
ATOM 5842 C C . ASN A 1 737 ? 45.530 3.854 -28.271 1.00 76.69 737 ASN A C 1
ATOM 5844 O O . ASN A 1 737 ? 46.158 4.224 -29.266 1.00 76.69 737 ASN A O 1
ATOM 5848 N N . PRO A 1 738 ? 44.888 4.722 -27.464 1.00 70.06 738 PRO A N 1
ATOM 5849 C CA . PRO A 1 738 ? 44.864 6.163 -27.712 1.00 70.06 738 PRO A CA 1
ATOM 5850 C C . PRO A 1 738 ? 46.258 6.788 -27.830 1.00 70.06 738 PRO A C 1
ATOM 5852 O O . PRO A 1 738 ? 46.446 7.725 -28.595 1.00 70.06 738 PRO A O 1
ATOM 5855 N N . ALA A 1 739 ? 47.256 6.241 -27.127 1.00 66.25 739 ALA A N 1
ATOM 5856 C CA . ALA A 1 739 ? 48.630 6.742 -27.165 1.00 66.25 739 ALA A CA 1
ATOM 5857 C C . ALA A 1 739 ? 49.378 6.409 -28.472 1.00 66.25 739 ALA A C 1
ATOM 5859 O O . ALA A 1 739 ? 50.471 6.919 -28.697 1.00 66.25 739 ALA A O 1
ATOM 5860 N N . GLN A 1 740 ? 48.821 5.533 -29.313 1.00 71.00 740 GLN A N 1
ATOM 5861 C CA . GLN A 1 740 ? 49.378 5.128 -30.611 1.00 71.00 740 GLN A CA 1
ATOM 5862 C C . GLN A 1 740 ? 48.436 5.482 -31.771 1.00 71.00 740 GLN A C 1
ATOM 5864 O O . GLN A 1 740 ? 48.555 4.928 -32.863 1.00 71.00 740 GLN A O 1
ATOM 5869 N N . ALA A 1 741 ? 47.475 6.373 -31.526 1.00 69.75 741 ALA A N 1
ATOM 5870 C CA . ALA A 1 741 ? 46.527 6.827 -32.527 1.00 69.75 741 ALA A CA 1
ATOM 5871 C C . ALA A 1 741 ? 47.234 7.634 -33.634 1.00 69.75 741 ALA A C 1
ATOM 5873 O O . ALA A 1 741 ? 48.099 8.450 -33.315 1.00 69.75 741 ALA A O 1
ATOM 5874 N N . PRO A 1 742 ? 46.878 7.452 -34.917 1.00 75.69 742 PRO A N 1
ATOM 5875 C CA . PRO A 1 742 ? 47.386 8.303 -35.989 1.00 75.69 742 PRO A CA 1
ATOM 5876 C C . PRO A 1 742 ? 46.855 9.736 -35.875 1.00 75.69 742 PRO A C 1
ATOM 5878 O O . PRO A 1 742 ? 45.766 9.955 -35.353 1.00 75.69 742 PRO A O 1
ATOM 5881 N N . ASP A 1 743 ? 47.554 10.693 -36.486 1.00 71.06 743 ASP A N 1
ATOM 5882 C CA . ASP A 1 743 ? 47.304 12.145 -36.372 1.00 71.06 743 ASP A CA 1
ATOM 5883 C C . ASP A 1 743 ? 45.911 12.632 -36.827 1.00 71.06 743 ASP A C 1
ATOM 5885 O O . ASP A 1 743 ? 45.560 13.798 -36.654 1.00 71.06 743 ASP A O 1
ATOM 5889 N N . HIS A 1 744 ? 45.111 11.763 -37.449 1.00 73.38 744 HIS A N 1
ATOM 5890 C CA . HIS A 1 744 ? 43.740 12.064 -37.866 1.00 73.38 744 HIS A CA 1
ATOM 5891 C C . HIS A 1 744 ? 42.679 11.523 -36.894 1.00 73.38 744 HIS A C 1
ATOM 5893 O O . HIS A 1 744 ? 41.490 11.694 -37.160 1.00 73.38 744 HIS A O 1
ATOM 5899 N N . VAL A 1 745 ? 43.079 10.876 -35.794 1.00 72.56 745 VAL A N 1
ATOM 5900 C CA . VAL A 1 745 ? 42.188 10.281 -34.792 1.00 72.56 745 VAL A CA 1
ATOM 5901 C C . VAL A 1 745 ? 42.394 10.958 -33.441 1.00 72.56 745 VAL A C 1
ATOM 5903 O O . VAL A 1 745 ? 43.506 11.037 -32.928 1.00 72.56 745 VAL A O 1
ATOM 5906 N N . PHE A 1 746 ? 41.299 11.392 -32.830 1.00 69.88 746 PHE A N 1
ATOM 5907 C CA . PHE A 1 746 ? 41.287 12.155 -31.591 1.00 69.88 746 PHE A CA 1
ATOM 5908 C C . PHE A 1 746 ? 40.432 11.430 -30.557 1.00 69.88 746 PHE A C 1
ATOM 5910 O O . PHE A 1 746 ? 39.250 11.183 -30.788 1.00 69.88 746 PHE A O 1
ATOM 5917 N N . PHE A 1 747 ? 41.021 11.097 -29.411 1.00 66.38 747 PHE A N 1
ATOM 5918 C CA . PHE A 1 747 ? 40.305 10.484 -28.296 1.00 66.38 747 PHE A CA 1
ATOM 5919 C C . PHE A 1 747 ? 39.975 11.544 -27.252 1.00 66.38 747 PHE A C 1
ATOM 5921 O O . PHE A 1 747 ? 40.868 12.197 -26.717 1.00 66.38 747 PHE A O 1
ATOM 5928 N N . SER A 1 748 ? 38.693 11.675 -26.943 1.00 55.72 748 SER A N 1
ATOM 5929 C CA . SER A 1 748 ? 38.200 12.374 -25.765 1.00 55.72 748 SER A CA 1
ATOM 5930 C C . SER A 1 748 ? 37.650 11.321 -24.806 1.00 55.72 748 SER A C 1
ATOM 5932 O O . SER A 1 748 ? 37.024 10.355 -25.243 1.00 55.72 748 SER A O 1
ATOM 5934 N N . GLY A 1 749 ? 37.947 11.453 -23.513 1.00 53.88 749 GLY A N 1
ATOM 5935 C CA . GLY A 1 749 ? 37.548 10.488 -22.488 1.00 53.88 749 GLY A CA 1
ATOM 5936 C C . GLY A 1 749 ? 36.033 10.435 -22.261 1.00 53.88 749 GLY A C 1
ATOM 5937 O O . GLY A 1 749 ? 35.229 10.434 -23.190 1.00 53.88 749 GLY A O 1
ATOM 5938 N N . VAL A 1 750 ? 35.614 10.355 -20.998 1.00 46.72 750 VAL A N 1
ATOM 5939 C CA . VAL A 1 750 ? 34.188 10.432 -20.643 1.00 46.72 750 VAL A CA 1
ATOM 5940 C C . VAL A 1 750 ? 33.627 11.759 -21.159 1.00 46.72 750 VAL A C 1
ATOM 5942 O O . VAL A 1 750 ? 34.192 12.805 -20.855 1.00 46.72 750 VAL A O 1
ATOM 5945 N N . TYR A 1 751 ? 32.541 11.711 -21.934 1.00 42.81 751 TYR A N 1
ATOM 5946 C CA . TYR A 1 751 ? 31.811 12.911 -22.337 1.00 42.81 751 TYR A CA 1
ATOM 5947 C C . TYR A 1 751 ? 30.639 13.129 -21.379 1.00 42.81 751 TYR A C 1
ATOM 5949 O O . TYR A 1 751 ? 29.924 12.184 -21.030 1.00 42.81 751 TYR A O 1
ATOM 5957 N N . GLN A 1 752 ? 30.431 14.367 -20.950 1.00 41.94 752 GLN A N 1
ATOM 5958 C CA . GLN A 1 752 ? 29.140 14.815 -20.451 1.00 41.94 752 GLN A CA 1
ATOM 5959 C C . GLN A 1 752 ? 28.282 15.249 -21.638 1.00 41.94 752 GLN A C 1
ATOM 5961 O O . GLN A 1 752 ? 28.795 15.638 -22.684 1.00 41.94 752 GLN A O 1
ATOM 5966 N N . LYS A 1 753 ? 26.958 15.147 -21.493 1.00 40.50 753 LYS A N 1
ATOM 5967 C CA . LYS A 1 753 ? 25.990 15.549 -22.527 1.00 40.50 753 LYS A CA 1
ATOM 5968 C C . LYS A 1 753 ? 26.279 16.963 -23.060 1.00 40.50 753 LYS A C 1
ATOM 5970 O O . LYS A 1 753 ? 26.129 17.193 -24.254 1.00 40.50 753 LYS A O 1
ATOM 5975 N N . ASP A 1 754 ? 26.754 17.843 -22.183 1.00 40.44 754 ASP A N 1
ATOM 5976 C CA . ASP A 1 754 ? 27.083 19.238 -22.476 1.00 40.44 754 ASP A CA 1
ATOM 5977 C C . ASP A 1 754 ? 28.350 19.395 -23.344 1.00 40.44 754 ASP A C 1
ATOM 5979 O O . ASP A 1 754 ? 28.444 20.342 -24.113 1.00 40.44 754 ASP A O 1
ATOM 5983 N N . ASP A 1 755 ? 29.280 18.431 -23.321 1.00 38.88 755 ASP A N 1
ATOM 5984 C CA . ASP A 1 755 ? 30.554 18.499 -24.063 1.00 38.88 755 ASP A CA 1
ATOM 5985 C C . ASP A 1 755 ? 30.395 18.253 -25.580 1.00 38.88 755 ASP A C 1
ATOM 5987 O O . ASP A 1 755 ? 31.337 18.441 -26.347 1.00 38.88 755 ASP A O 1
ATOM 5991 N N . ILE A 1 756 ? 29.231 17.760 -26.023 1.00 40.03 756 ILE A N 1
ATOM 5992 C CA . ILE A 1 756 ? 28.956 17.419 -27.433 1.00 40.03 756 ILE A CA 1
ATOM 5993 C C . ILE A 1 756 ? 28.474 18.642 -28.226 1.00 40.03 756 ILE A C 1
ATOM 5995 O O . ILE A 1 756 ? 28.549 18.645 -29.457 1.00 40.03 756 ILE A O 1
ATOM 5999 N N . PHE A 1 757 ? 27.959 19.661 -27.538 1.00 39.19 757 PHE A N 1
ATOM 6000 C CA . PHE A 1 757 ? 27.226 20.758 -28.167 1.00 39.19 757 PHE A CA 1
ATOM 6001 C C . PHE A 1 757 ? 27.862 22.145 -27.980 1.00 39.19 757 PHE A C 1
ATOM 6003 O O . PHE A 1 757 ? 27.323 23.102 -28.539 1.00 39.19 757 PHE A O 1
ATOM 6010 N N . ASP A 1 758 ? 28.980 22.239 -27.248 1.00 31.31 758 ASP A N 1
ATOM 6011 C CA . ASP A 1 758 ? 29.795 23.457 -27.096 1.00 31.31 758 ASP A CA 1
ATOM 6012 C C . ASP A 1 758 ? 30.869 23.605 -28.190 1.00 31.31 758 ASP A C 1
ATOM 6014 O O . ASP A 1 758 ? 31.723 22.695 -28.345 1.00 31.31 758 ASP A O 1
#

Radius of gyration: 38.75 Å; Cα contacts (8 Å, |Δi|>4): 1384; chains: 1; bounding box: 102×71×110 Å

Solvent-accessible surface area (backbone atoms only — not comparable to full-atom values): 42424 Å² total; per-residue (Å²): 137,82,75,81,76,82,76,74,60,37,38,36,31,26,52,35,66,49,59,53,79,36,36,52,49,18,52,54,23,42,68,73,35,48,68,34,95,62,27,36,37,40,38,35,34,36,46,50,82,46,68,65,43,61,55,47,48,44,62,75,13,36,66,94,43,86,38,65,96,67,24,25,29,34,100,64,30,30,32,29,34,62,40,95,52,69,62,40,56,36,45,45,51,38,55,45,56,73,73,49,96,39,38,33,30,40,34,45,35,47,27,37,55,29,80,54,44,66,61,50,50,50,54,57,41,65,75,36,93,44,38,30,29,35,16,47,27,18,24,40,40,44,96,34,14,39,64,51,72,67,35,76,39,76,78,57,89,98,52,48,64,61,58,45,24,51,50,42,38,75,61,35,81,72,70,49,52,78,40,81,49,48,43,75,62,40,26,38,37,32,37,72,43,42,73,71,56,46,73,51,52,35,88,82,27,35,80,41,58,47,32,50,46,53,42,33,50,48,28,42,76,73,66,29,43,25,28,37,33,52,50,36,41,34,39,37,72,55,75,91,57,75,78,46,70,66,58,54,48,43,40,53,56,31,46,52,52,45,44,71,76,36,48,69,62,47,50,53,41,54,49,48,72,72,65,48,87,63,46,67,61,33,51,48,44,50,54,51,54,68,58,68,68,86,47,51,28,35,34,38,33,30,44,52,58,64,67,90,84,59,103,72,79,82,47,72,69,28,54,51,49,51,54,49,50,68,68,37,47,85,67,26,45,36,34,42,36,20,44,51,79,40,23,42,32,39,35,38,52,44,74,91,60,94,67,65,90,81,57,60,77,73,91,72,75,90,50,100,59,81,68,50,43,47,78,48,78,41,84,60,51,71,69,67,89,60,91,50,61,68,47,72,67,53,36,54,51,50,46,49,53,43,62,76,65,55,46,58,34,38,39,38,54,43,50,61,90,46,43,53,32,66,40,52,48,27,58,76,68,74,33,52,28,34,34,41,53,86,60,38,44,65,72,36,90,80,35,68,54,54,43,96,86,72,40,80,55,58,47,72,75,76,76,76,76,88,65,72,90,74,73,94,76,82,88,81,96,70,92,73,83,66,95,85,81,68,61,71,50,62,67,53,50,12,54,44,32,34,74,76,58,73,52,35,95,54,73,53,66,64,59,46,34,57,54,38,48,61,38,58,67,51,36,69,36,34,39,18,55,33,65,68,62,41,52,60,48,26,36,71,36,63,81,43,59,90,34,48,45,65,54,59,76,78,82,70,81,75,72,92,64,75,59,62,50,75,79,74,70,77,66,44,79,41,87,49,35,49,72,48,74,79,41,57,42,48,53,94,82,45,68,51,30,35,30,31,36,48,44,48,69,96,53,48,26,85,71,40,44,46,29,43,35,34,32,40,62,89,65,51,74,49,30,40,60,49,66,68,30,82,26,64,68,57,11,57,76,68,74,35,74,50,37,25,35,18,19,41,64,42,78,61,77,64,91,91,63,64,69,34,57,32,38,38,32,61,34,43,32,49,86,96,44,33,34,21,59,75,61,74,47,74,44,54,44,55,94,77,72,72,62,97,78,46,46,81,44,78,46,83,50,64,36,24,71,93,69,47,36,65,60,52,50,58,62,62,68,46,84,83,56,68,39,35,39,36,38,32,22,49,77,72,33,88,88,63,50,79,93,75,52,51,98,49,50,44,78,42,55,80,67,55,83,68,70,78,78,111

Mean predicted aligned error: 16.55 Å

Foldseek 3Di:
DDPPPPFAEEEEQEEDADPLVLLVQAVVLCVVADQLLGYAYEYEYQAHPPPSVVVVLPVVQDHDPDDDDQKGHDPSRYIYHYDPHRQADQVSVLVRLVVDPFWYKQAYSRKRFEHCQVVLLSVLCVVDVLAFKEAEAEQAFACRHALDHRDRHDDPPPDDQHRLLVLQQLLFPQPQDFALFHTNNIMTGGSVLCVQLDGFPCVLQVNDAQSRNSSSVSSVVVVHTHTYRRNTYMYGPPDPDPDDPVNVVSNVSNLVVCCVVPVPSVVVNVVCSVPVPVNVSSLSSLVVVLQPPPAAAEEEEAADACFPPDPDDPDPLNVVVLVVCVVCQVRHFYWYWYDDFQWTKIKTWGADDPRDPPQDDPPPDSDPHDTGMHMDIGGNGGQDLDDDADDVSLLVVLLCVCSSSVHQEYEYEDAVSHYLSNLVSCVVVVRAYEYEDAFCCLQDVLRHCAAPVRHHAAFAQDDDPPPPVPDDDDDDDDPPPDPRDDHDDLQSSLVRCCVRRVGRPDSCNVVSLVSSLVSCVSHQAYEYQDVVRVVRVCRSHVVRPVRYDYDHPDPPPPPPCQDWDPDQPDEAEDPQKDWDWPDDQPPPLDAQKTKIFIDGHPAQLVQKWKWKWKQAPVRDIIIHTFFFAADVVVCVVVVHCSRRRGIGMDRHDDPPGDWAKMKIFMWMDHPPHIYGNPDIDIDTDDPPSDDPQAAEAEDEEEQDVSVPVVVVVVQQPDDPHSHAYEYEEHDPYPVDDQVPTPPSYHYDYHDDPVNVPD

Nearest PDB structures (foldseek):
  8smm-assembly1_A  TM=5.950E-01  e=7.985E-09  Xenopus laevis
  8smp-assembly1_A  TM=5.980E-01  e=1.375E-07  Xenopus laevis
  8sye-assembly1_A  TM=6.161E-01  e=2.016E-02  Thermus thermophilus HB27
  6vlc-assembly1_A  TM=3.054E-01  e=1.517E-02  Neisseria meningitidis Z2491
  9cm8-assembly1_A  TM=3.036E-01  e=7.054E-02  Paenibacillus alvei